Protein AF-A0AA88ZJL5-F1 (afdb_monomer_lite)

Radius of gyration: 40.8 Å; chains: 1; bounding box: 116×112×126 Å

Sequence (1258 aa):
MNTSYPDDKKEQLRFENTYGKYLMSAYNTWHGGVHLEGKNNKIHAIADGKIIAYRLNEEYEELTKTKSRTAEEGDNEAITVKGYKYSNSFILIQHDLELTIEHPKEETEEQTGNGEKKLVTFYSLYNHLKPINDIDNDKLDFPEFLGKKQTTVKLKEGFGKPITRKGLNATTIVGNTKIVIPKGKIVTKYFNEDGKEEKAYNHKKEEFVRIIFLDDDATEYNDLFISTASTDIKDLGSSYQIISQVNEEKWEDKSGLTEDQKKAKPGARVRNATSGGTITAIIPFGETVSIEETIIDWRVIKNYSGYSHKSNFETKNCLDESKFTKNEIVACNIPIKANTHIGYAGLLESDSSVGYNACQLDVFMTEGVEDFIKNKFEVDGSDKPFEAGINDKHFYKLPAGTKLLKSIKTTVDLQQNLPVKILEIRGSFAKIKVVDKIVRTVVVEGNIYTSDNDKGKYKGYNSTRGYHILNFFCVNQKFDGLLVENESVLVCDSKPKTGDLTRELKFVPKEAGKEYWIHASNIIEVVRKEDKELTFKVPASVWKFKDMVHYTSTDKKYKKIKTKISKYAIDIKIGDKTTLKKQISEAFVAIPENENDIDEELCHEVIIDLRKYKNPDIKDYIQVECIHLVGEKPFTQKGWIKKPTDLAKNAFSAYSWDKFGFKTFDAGNEYIYDIKGLHNFIRTDSLFISELWSKLDVTKNKNKDLIDINELRLAYSTLETQEAISKMVCKHTLEWAYTPKQISEEVSKIYDYYISLEDPSVEGELKELKKQKLQGLEEQVEKMMFWEELKTKVYTPPEPEPETKERPEQVALELKALGIIDYPYKLTTANDPILNVAPVDPVENDIHAPTPDPVETVEPIEIVEEQVKAPERLMPDTNHVYHFHPIAFINHMKLIYGSGGGDNNSEEKIRAFLRVIKEFEGIPGENGYTTLFGGKQFSDMSKHPEDPQKWYTKDDGTIKYSSAAGAYQIMKETWWDYNGHVVKDHKKVGRNENRNFVKKYGIKDFSPKSQDEFCIALLLHGRVLKAGQKGLVNDLLNGYVTRAIETYASHTWASFSPGRYDKQGPTKGLTDKNEIREAIHDARMTQLKVYDKFLAEELAGQSDLHLESGFLKKFGIKEPEPQEQIETKKPGLDLNKVIRGLKRRASDSDRKSLIGRCARYVGFALVDGGLPYAGLNAHKYNSYLVKQGFKEISTTDYQIGDIVVVEAFKWGKTSHPYGHIQMYAGDNQWISDFFQTDFWAGGDYRKATPNYKIYRWE

Foldseek 3Di:
DAFDDFFPDDLDFQADDPQQGDQAGPQQFGDQWHWQFDVFTFTFDGFWFWFQKWAAAQAWDFFWDFDDDDPPDDDDDGDTDTGATFFLIKTKTKDKDKFWDDDDDDPDDDDPDPTDIDIAIWMKMKGRFAHDNRCVVVPHFAFPLFFDKWKFFADFPADDDWDKAFFFWKAAPPDGDTDGDHAFDKWFFDADPVRHFDWDADPVRFIWTFTWDQDPVRDIDRRIIGGPDPCQWDDPDRIIGGHGGPDIDTDDDPAPDDPVQSVPGGAWFFFQDPPPGHTDHGDHGGDIWDFPDDDPQWTDTPPDNGTTGVVRMDIGTHGDPVRDDHRDMAGDTGTGGHRRGNGGFHDDDDPVRHPITTIIMFMFDDDPVVCQQQQFDDDPPDPGTHHGCPVQLFKFKDFFQFKFALFAKDFDWAFFQQKWWFADDDFQKTKIAGAQKDKFKAFPPQFWAAAQPADDPAHYADPPQATGTRDCVRVCVRVVVQDDPPPWHWHAPDDDDDPDRITITMTGHPRHGDIFMDGCCQFDPFPDKDKDKDWDWAAADLVVDLFCVCCVPDPNRTDIDIDIDMGTDDDDDHGDIGTGNGIDGMTTLGHGNDSPDGIDTHNGMAMWRNVVFDDPSDVQKTWTWGWDFDFLDIDIDTGIGGPDPCSVPRGDALSNNVVLQADEAEFEAASRFQPPPPLPRPHGPGPLVVVLVVLLRRGVPPVDPDQDPVSNVRSSSTPVSSSNSLRYWYKYFDPLADALVRVLVNVLSSLVSVLVVDDPVCSVVSVVVSVVVSVSSNVVSVSNRCQVVNLPHDDDDPDPDDPPPDDVVVVVVVCVVVVVDDDDDDDPDDDDDDDDDDDDDDDDDDDDDDDDDDDDDDDPPPPPPPPPPDDDSDDDNDSIITIGSSSVVSVSVCSVVNNSVALLLLVLLVLLVLQLLLVQFAPPFDLRLQADDPGDGDDFFQAQPQDWAWDDADPVRDTDTFQFGHSNRDGVQNSQQQCFFDDDPNDGDGGGCVSVVCVLLVLRTSPLQSVSVVVVVCQQVFDDDDPPDPGLSVCSLLQQAQASQARTVLCVGFQTPPHPDQCTHQRPPDDDPLSSLVSRLVRLVVSVVSSVVSSVCVSVVHGSGPHDPPCCVSSVNDHDDRDDQDPQPDPQFRLNQLLSQQSNQAHALDPRQCSPPQLQSSQVSRVSRPDDRDPAQQLVCVVVLVVSPWDWDDDPDADFFKKKGFAWDDADPDGRHRTHMWTDHDPQWITGSHIDPHPASDPRCVVVVTDMIIIDND

Secondary structure (DSSP, 8-state):
--B--SSTT-SS---B-SSEETEEETTSBEE-SEE--STT-EEE-SBSEEEEEEE--SS-EEEEE-PPPPTT--SS----EEEEEE--EEEEEEEEEEEEPPPP--SS--------EEEEEEEEEEEEEPPHHHHHHTTPPPPGGGEEEEEEE------PPPPEEEEEEEEESSS--EEEEETT-EEEEPB-TTSSB-EEE-TT--EEEEEEEE-TT--EEEEEEEE--TTTEEE-SSEEEE----EEEEPP---SS-HHHHHSPPEEEEESSSSSPPEEEEEETT-EE-EEEEETTEEEETTEEEEEEGGGEEEEEEE-TTS--SSSEEEEEEEE-TT-EEEEB-BB-BTTBTT-B--EEEEEESS-HHHHHHT-B--TT-SS-B-TTTT---EEEEPTT-EEBS-EEEEEEE-TT-EEEEEEEETTEEEEEE-S-EEEEEESTTTEE--SS-BTTB---BTTTBPEES-HHHHHHHTTT---TTT---EESSPPPTT-SEEEEEE--TTTT-EEEEEGGGTS--SEEEEEEEEEEEEPPGGGSSSHHHHHH-GGGEEEEEEEEEEEE----TT-EEE-SS-EEEEEEE--SSTT---EE-SS-EEEEGGG---SS-TTEEEEEEEEEETTEEEEEEEEEEPPTTHHHH-B-TT-GGGGT-EEEEEES-SB---TTSTT------HHHHHHHHHH--S--TT-SS--HHHHHHHHTSHHHHHHHTTEEEEEE-TTS--HHHHHHHHHHHHHHHHTTS-TTTHHHHHHHHHHHHHHHHHHHHHH--HHHHHT---PPPPPPP-----HHHHHHHHHHTT---S-----PPP-------------------------------------PPPP------SEEEE--HHHHHHHHHHHH--TTSS--TTHHHHHHHHHHHHHHS-SSGGGTTBBTTS-B----SS-----EEEEE-TTSPEEEE-EETTTTEEHHHHHHHEEEEEETTEEEEEEEEEEHHHHHT--SSSHHHHHHHHHHHHHHS---STT---HHHHHHTT-HHHHHHHTGGGT-SSSSS-SSTT-GGGTT--SHHHHHHHHHHHHHHHHHHHHHHHHHHHTT-----PPTTHHHHHTPPPPPPPPPP---STT--HHHHHHHHHHHPBPS-TTT----HHHHHHHHHHHTTPPP----GGGGHHHHHHHTPEEE--SS--TT-EEEEPPEEETTEEETT-EEEEE-STT-EESSBB-SSSSSSTTHHHH---EEEEE--

Structure (mmCIF, N/CA/C/O backbone):
data_AF-A0AA88ZJL5-F1
#
_entry.id   AF-A0AA88ZJL5-F1
#
loop_
_atom_site.group_PDB
_atom_site.id
_atom_site.type_symbol
_atom_site.label_atom_id
_atom_site.label_alt_id
_atom_site.label_comp_id
_atom_site.label_asym_id
_atom_site.label_entity_id
_atom_site.label_seq_id
_atom_site.pdbx_PDB_ins_code
_atom_site.Cartn_x
_atom_site.Cartn_y
_atom_site.Cartn_z
_atom_site.occupancy
_atom_site.B_iso_or_equiv
_atom_site.auth_seq_id
_atom_site.auth_comp_id
_atom_site.auth_asym_id
_atom_site.auth_atom_id
_atom_site.pdbx_PDB_model_num
ATOM 1 N N . MET A 1 1 ? -10.753 8.984 -4.250 1.00 71.81 1 MET A N 1
ATOM 2 C CA . MET A 1 1 ? -11.169 8.614 -2.883 1.00 71.81 1 MET A CA 1
ATOM 3 C C . MET A 1 1 ? -10.261 7.493 -2.406 1.00 71.81 1 MET A C 1
ATOM 5 O O . MET A 1 1 ? -10.106 6.533 -3.151 1.00 71.81 1 MET A O 1
ATOM 9 N N . ASN A 1 2 ? -9.647 7.602 -1.229 1.00 78.38 2 ASN A N 1
ATOM 10 C CA . ASN A 1 2 ? -8.821 6.529 -0.671 1.00 78.38 2 ASN A CA 1
ATOM 11 C C . ASN A 1 2 ? -9.667 5.506 0.096 1.00 78.38 2 ASN A C 1
ATOM 13 O O . ASN A 1 2 ? -10.714 5.853 0.645 1.00 78.38 2 ASN A O 1
ATOM 17 N N . THR A 1 3 ? -9.189 4.257 0.163 1.00 81.25 3 THR A N 1
ATOM 18 C CA . THR A 1 3 ? -9.795 3.177 0.960 1.00 81.25 3 THR A CA 1
ATOM 19 C C . THR A 1 3 ? -8.745 2.299 1.648 1.00 81.25 3 THR A C 1
ATOM 21 O O . THR A 1 3 ? -7.670 2.029 1.104 1.00 81.25 3 THR A O 1
ATOM 24 N N . SER A 1 4 ? -9.074 1.811 2.842 1.00 84.75 4 SER A N 1
ATOM 25 C CA . SER A 1 4 ? -8.226 1.001 3.721 1.00 84.75 4 SER A CA 1
ATOM 26 C C . SER A 1 4 ? -9.030 -0.123 4.380 1.00 84.75 4 SER A C 1
ATOM 28 O O . SER A 1 4 ? -10.255 -0.163 4.298 1.00 84.75 4 SER A O 1
ATOM 30 N N . TYR A 1 5 ? -8.349 -1.054 5.050 1.00 88.25 5 TYR A N 1
ATOM 31 C CA . TYR A 1 5 ? -9.026 -2.036 5.904 1.00 88.25 5 TYR A CA 1
ATOM 32 C C . TYR A 1 5 ? -9.352 -1.433 7.282 1.00 88.25 5 TYR A C 1
ATOM 34 O O . TYR A 1 5 ? -8.688 -0.481 7.695 1.00 88.25 5 TYR A O 1
ATOM 42 N N . PRO A 1 6 ? -10.355 -1.971 8.000 1.00 89.62 6 PRO A N 1
ATOM 43 C CA . PRO A 1 6 ? -10.837 -1.384 9.252 1.00 89.62 6 PRO A CA 1
ATOM 44 C C . PRO A 1 6 ? -10.031 -1.757 10.506 1.00 89.62 6 PRO A C 1
ATOM 46 O O . PRO A 1 6 ? -10.312 -1.216 11.569 1.00 89.62 6 PRO A O 1
ATOM 49 N N . ASP A 1 7 ? -9.067 -2.681 10.423 1.00 87.12 7 ASP A N 1
ATOM 50 C CA . ASP A 1 7 ? -8.100 -2.958 11.496 1.00 87.12 7 ASP A CA 1
ATOM 51 C C . ASP A 1 7 ? -6.753 -3.439 10.929 1.00 87.12 7 ASP A C 1
ATOM 53 O O . ASP A 1 7 ? -6.634 -3.752 9.742 1.00 87.12 7 ASP A O 1
ATOM 57 N N . ASP A 1 8 ? -5.749 -3.535 11.803 1.00 72.62 8 ASP A N 1
ATOM 58 C CA . ASP A 1 8 ? -4.359 -3.883 11.470 1.00 72.62 8 ASP A CA 1
ATOM 59 C C . ASP A 1 8 ? -4.156 -5.326 10.940 1.00 72.62 8 ASP A C 1
ATOM 61 O O . ASP A 1 8 ? -3.019 -5.718 10.670 1.00 72.62 8 ASP A O 1
ATOM 65 N N . LYS A 1 9 ? -5.205 -6.164 10.857 1.00 61.53 9 LYS A N 1
ATOM 66 C CA . LYS A 1 9 ? -5.052 -7.630 10.755 1.00 61.53 9 LYS A CA 1
ATOM 67 C C . LYS A 1 9 ? -5.540 -8.284 9.465 1.00 61.53 9 LYS A C 1
ATOM 69 O O . LYS A 1 9 ? -5.043 -9.368 9.161 1.00 61.53 9 LYS A O 1
ATOM 74 N N . LYS A 1 10 ? -6.560 -7.756 8.771 1.00 59.31 10 LYS A N 1
ATOM 75 C CA . LYS A 1 10 ? -7.321 -8.582 7.799 1.00 59.31 10 LYS A CA 1
ATOM 76 C C . LYS A 1 10 ? -7.610 -7.889 6.462 1.00 59.31 10 LYS A C 1
ATOM 78 O O . LYS A 1 10 ? -8.525 -7.074 6.370 1.00 59.31 10 LYS A O 1
ATOM 83 N N . GLU A 1 11 ? -6.908 -8.349 5.421 1.00 66.31 11 GLU A N 1
ATOM 84 C CA . GLU A 1 11 ? -7.319 -8.232 4.006 1.00 66.31 11 GLU A CA 1
ATOM 85 C C . GLU A 1 11 ? -8.391 -9.275 3.614 1.00 66.31 11 GLU A C 1
ATOM 87 O O . GLU A 1 11 ? -9.001 -9.210 2.548 1.00 66.31 11 GLU A O 1
ATOM 92 N N . GLN A 1 12 ? -8.592 -10.275 4.477 1.00 76.06 12 GLN A N 1
ATOM 93 C CA . GLN A 1 12 ? -9.475 -11.420 4.262 1.00 76.06 12 GLN A CA 1
ATOM 94 C C . GLN A 1 12 ? -10.919 -11.110 4.682 1.00 76.06 12 GLN A C 1
ATOM 96 O O . GLN A 1 12 ? -11.164 -10.342 5.619 1.00 76.06 12 GLN A O 1
ATOM 101 N N . LEU A 1 13 ? -11.873 -11.748 3.999 1.00 81.62 13 LEU A N 1
ATOM 102 C CA . LEU A 1 13 ? -13.301 -11.699 4.322 1.00 81.62 13 LEU A CA 1
ATOM 103 C C . LEU A 1 13 ? -13.557 -12.234 5.750 1.00 81.62 13 LEU A C 1
ATOM 105 O O . LEU A 1 13 ? -12.817 -13.083 6.248 1.00 81.62 13 LEU A O 1
ATOM 109 N N . ARG A 1 14 ? -14.584 -11.718 6.438 1.00 82.25 14 ARG A N 1
ATOM 110 C CA . ARG A 1 14 ? -14.798 -11.929 7.887 1.00 82.25 14 ARG A CA 1
ATOM 111 C C . ARG A 1 14 ? -16.098 -12.682 8.140 1.00 82.25 14 ARG A C 1
ATOM 113 O O . ARG A 1 14 ? -17.076 -12.118 8.616 1.00 82.25 14 ARG A O 1
ATOM 120 N N . PHE A 1 15 ? -16.090 -13.958 7.777 1.00 82.06 15 PHE A N 1
ATOM 121 C CA . PHE A 1 15 ? -17.303 -14.769 7.705 1.00 82.06 15 PHE A CA 1
ATOM 122 C C . PHE A 1 15 ? -17.760 -15.418 9.006 1.00 82.06 15 PHE A C 1
ATOM 124 O O . PHE A 1 15 ? -18.951 -15.677 9.153 1.00 82.06 15 PHE A O 1
ATOM 131 N N . GLU A 1 16 ? -16.842 -15.667 9.935 1.00 79.25 16 GLU A N 1
ATOM 132 C CA . GLU A 1 16 ? -17.131 -16.267 11.236 1.00 79.25 16 GLU A CA 1
ATOM 133 C C . GLU A 1 16 ? -16.577 -15.364 12.342 1.00 79.25 16 GLU A C 1
ATOM 135 O O . GLU A 1 16 ? -15.477 -14.819 12.217 1.00 79.25 16 GLU A O 1
ATOM 140 N N . ASN A 1 17 ? -17.358 -15.195 13.405 1.00 77.75 17 ASN A N 1
ATOM 141 C CA . ASN A 1 17 ? -16.984 -14.515 14.639 1.00 77.75 17 ASN A CA 1
ATOM 142 C C . ASN A 1 17 ? -17.664 -15.229 15.827 1.00 77.75 17 ASN A C 1
ATOM 144 O O . ASN A 1 17 ? -18.424 -16.180 15.642 1.00 77.75 17 ASN A O 1
ATOM 148 N N . THR A 1 18 ? -17.382 -14.797 17.053 1.00 74.00 18 THR A N 1
ATOM 149 C CA . THR A 1 18 ? -17.882 -15.468 18.271 1.00 74.00 18 THR A CA 1
ATOM 150 C C . THR A 1 18 ? -19.403 -15.339 18.468 1.00 74.00 18 THR A C 1
ATOM 152 O O . THR A 1 18 ? -20.004 -16.204 19.100 1.00 74.00 18 THR A O 1
ATOM 155 N N . TYR A 1 19 ? -20.036 -14.300 17.912 1.00 67.44 19 TYR A N 1
ATOM 156 C CA . TYR A 1 19 ? -21.477 -14.022 18.017 1.00 67.44 19 TYR A CA 1
ATOM 157 C C . TYR A 1 19 ? -22.323 -14.633 16.888 1.00 67.44 19 TYR A C 1
ATOM 159 O O . TYR A 1 19 ? -23.528 -14.845 17.049 1.00 67.44 19 TYR A O 1
ATOM 167 N N . GLY A 1 20 ? -21.723 -14.922 15.735 1.00 72.94 20 GLY A N 1
ATOM 168 C CA . GLY A 1 20 ? -22.455 -15.407 14.573 1.00 72.94 20 GLY A CA 1
ATOM 169 C C . GLY A 1 20 ? -21.615 -15.461 13.305 1.00 72.94 20 GLY A C 1
ATOM 170 O O . GLY A 1 20 ? -20.382 -15.527 13.337 1.00 72.94 20 GLY A O 1
ATOM 171 N N . LYS A 1 21 ? -22.302 -15.452 12.164 1.00 82.56 21 LYS A N 1
ATOM 172 C CA . LYS A 1 21 ? -21.682 -15.476 10.842 1.00 82.56 21 LYS A CA 1
ATOM 173 C C . LYS A 1 21 ? -22.227 -14.346 9.985 1.00 82.56 21 LYS A C 1
ATOM 175 O O . LYS A 1 21 ? -23.323 -13.852 10.223 1.00 82.56 21 LYS A O 1
ATOM 180 N N . TYR A 1 22 ? -21.466 -13.939 8.975 1.00 84.50 22 TYR A N 1
ATOM 181 C CA . TYR A 1 22 ? -21.905 -12.848 8.107 1.00 84.50 22 TYR A CA 1
ATOM 182 C C . TYR A 1 22 ? -23.259 -13.171 7.438 1.00 84.50 22 TYR A C 1
ATOM 184 O O . TYR A 1 22 ? -23.459 -14.286 6.939 1.00 84.50 22 TYR A O 1
ATOM 192 N N . LEU A 1 23 ? -24.158 -12.180 7.465 1.00 79.88 23 LEU A N 1
ATOM 193 C CA . LEU A 1 23 ? -25.595 -12.195 7.151 1.00 79.88 23 LEU A CA 1
ATOM 194 C C . LEU A 1 23 ? -26.528 -12.960 8.100 1.00 79.88 23 LEU A C 1
ATOM 196 O O . LEU A 1 23 ? -27.736 -12.752 7.990 1.00 79.88 23 LEU A O 1
ATOM 200 N N . MET A 1 24 ? -26.041 -13.790 9.030 1.00 78.56 24 MET A N 1
ATOM 201 C CA . MET A 1 24 ? -26.931 -14.546 9.921 1.00 78.56 24 MET A CA 1
ATOM 202 C C . MET A 1 24 ? -26.309 -14.861 11.290 1.00 78.56 24 MET A C 1
ATOM 204 O O . MET A 1 24 ? -25.298 -15.566 11.402 1.00 78.56 24 MET A O 1
ATOM 208 N N . SER A 1 25 ? -26.949 -14.375 12.356 1.00 75.06 25 SER A N 1
ATOM 209 C CA . SER A 1 25 ? -26.523 -14.639 13.735 1.00 75.06 25 SER A CA 1
ATOM 210 C C . SER A 1 25 ? -26.777 -16.090 14.165 1.00 75.06 25 SER A C 1
ATOM 212 O O . SER A 1 25 ? -27.473 -16.855 13.492 1.00 75.06 25 SER A O 1
ATOM 214 N N . ALA A 1 26 ? -26.278 -16.465 15.348 1.00 67.81 26 ALA A N 1
ATOM 215 C CA . ALA A 1 26 ? -26.587 -17.752 15.977 1.00 67.81 26 ALA A CA 1
ATOM 216 C C . ALA A 1 26 ? -28.095 -17.986 16.254 1.00 67.81 26 ALA A C 1
ATOM 218 O O . ALA A 1 26 ? -28.486 -19.116 16.545 1.00 67.81 26 ALA A O 1
ATOM 219 N N . TYR A 1 27 ? -28.933 -16.948 16.147 1.00 70.06 27 TYR A N 1
ATOM 220 C CA . TYR A 1 27 ? -30.380 -16.991 16.393 1.00 70.06 27 TYR A CA 1
ATOM 221 C C . TYR A 1 27 ? -31.226 -16.915 15.107 1.00 70.06 27 TYR A C 1
ATOM 223 O O . TYR A 1 27 ? -32.450 -16.858 15.187 1.00 70.06 27 TYR A O 1
ATOM 231 N N . ASN A 1 28 ? -30.594 -16.944 13.926 1.00 77.31 28 ASN A N 1
ATOM 232 C CA . ASN A 1 28 ? -31.213 -16.664 12.618 1.00 77.31 28 ASN A CA 1
ATOM 233 C C . ASN A 1 28 ? -31.772 -15.234 12.485 1.00 77.31 28 ASN A C 1
ATOM 235 O O . ASN A 1 28 ? -32.626 -14.977 11.634 1.00 77.31 28 ASN A O 1
ATOM 239 N N . THR A 1 29 ? -31.270 -14.299 13.300 1.00 79.44 29 THR A N 1
ATOM 240 C CA . THR A 1 29 ? -31.473 -12.871 13.031 1.00 79.44 29 THR A CA 1
ATOM 241 C C . THR A 1 29 ? -30.589 -12.441 11.872 1.00 79.44 29 THR A C 1
ATOM 243 O O . THR A 1 29 ? -29.543 -13.051 11.607 1.00 79.44 29 THR A O 1
ATOM 246 N N . TRP A 1 30 ? -30.965 -11.340 11.229 1.00 78.12 30 TRP A N 1
ATOM 247 C CA . TRP A 1 30 ? -30.055 -10.610 10.354 1.00 78.12 30 TRP A CA 1
ATOM 248 C C . TRP A 1 30 ? -28.748 -10.228 11.082 1.00 78.12 30 TRP A C 1
ATOM 250 O O . TRP A 1 30 ? -28.758 -9.979 12.289 1.00 78.12 30 TRP A O 1
ATOM 260 N N . HIS A 1 31 ? -27.627 -10.182 10.350 1.00 79.19 31 HIS A N 1
ATOM 261 C CA . HIS A 1 31 ? -26.345 -9.643 10.834 1.00 79.19 31 HIS A CA 1
ATOM 262 C C . HIS A 1 31 ? -25.509 -9.076 9.674 1.00 79.19 31 HIS A C 1
ATOM 264 O O . HIS A 1 31 ? -24.801 -9.817 8.992 1.00 79.19 31 HIS A O 1
ATOM 270 N N . GLY A 1 32 ? -25.623 -7.779 9.374 1.00 72.38 32 GLY A N 1
ATOM 271 C CA . GLY A 1 32 ? -24.980 -7.195 8.181 1.00 72.38 32 GLY A CA 1
ATOM 272 C C . GLY A 1 32 ? -23.632 -6.536 8.388 1.00 72.38 32 GLY A C 1
ATOM 273 O O . GLY A 1 32 ? -23.010 -6.138 7.400 1.00 72.38 32 GLY A O 1
ATOM 274 N N . GLY A 1 33 ? -23.176 -6.421 9.629 1.00 84.50 33 GLY A N 1
ATOM 275 C CA . GLY A 1 33 ? -21.828 -5.976 9.921 1.00 84.50 33 GLY A CA 1
ATOM 276 C C . GLY A 1 33 ? -20.809 -7.109 9.876 1.00 84.50 33 GLY A C 1
ATOM 277 O O . GLY A 1 33 ? -21.129 -8.285 9.710 1.00 84.50 33 GLY A O 1
ATOM 278 N N . VAL A 1 34 ? -19.542 -6.766 10.095 1.00 90.38 34 VAL A N 1
ATOM 279 C CA . VAL A 1 34 ? -18.513 -7.745 10.474 1.00 90.38 34 VAL A CA 1
ATOM 280 C C . VAL A 1 34 ? -17.872 -7.346 11.793 1.00 90.38 34 VAL A C 1
ATOM 282 O O . VAL A 1 34 ? -17.509 -6.188 12.001 1.00 90.38 34 VAL A O 1
ATOM 285 N N . HIS A 1 35 ? -17.704 -8.315 12.693 1.00 90.50 35 HIS A N 1
ATOM 286 C CA . HIS A 1 35 ? -17.094 -8.069 13.998 1.00 90.50 35 HIS A CA 1
ATOM 287 C C . HIS A 1 35 ? -15.567 -7.934 13.891 1.00 90.50 35 HIS A C 1
ATOM 289 O O . HIS A 1 35 ? -14.837 -8.788 13.370 1.00 90.50 35 HIS A O 1
ATOM 295 N N . LEU A 1 36 ? -15.066 -6.804 14.383 1.00 91.69 36 LEU A N 1
ATOM 296 C CA . LEU A 1 36 ? -13.661 -6.407 14.386 1.00 91.69 36 LEU A CA 1
ATOM 297 C C . LEU A 1 36 ? -12.983 -6.871 15.689 1.00 91.69 36 LEU A C 1
ATOM 299 O O . LEU A 1 36 ? -12.531 -6.071 16.505 1.00 91.69 36 LEU A O 1
ATOM 303 N N . GLU A 1 37 ? -12.974 -8.191 15.887 1.00 89.56 37 GLU A N 1
ATOM 304 C CA . GLU A 1 37 ? -12.615 -8.859 17.146 1.00 89.56 37 GLU A CA 1
ATOM 305 C C . GLU A 1 37 ? -11.200 -8.583 17.696 1.00 89.56 37 GLU A C 1
ATOM 307 O O . GLU A 1 37 ? -10.189 -8.620 16.980 1.00 89.56 37 GLU A O 1
ATOM 312 N N . GLY A 1 38 ? -11.134 -8.473 19.026 1.00 88.75 38 GLY A N 1
ATOM 313 C CA . GLY A 1 38 ? -9.928 -8.587 19.845 1.00 88.75 38 GLY A CA 1
ATOM 314 C C . GLY A 1 38 ? -9.774 -7.446 20.851 1.00 88.75 38 GLY A C 1
ATOM 315 O O . GLY A 1 38 ? -9.924 -6.278 20.494 1.00 88.75 38 GLY A O 1
ATOM 316 N N . LYS A 1 39 ? -9.401 -7.758 22.103 1.00 88.94 39 LYS A N 1
ATOM 317 C CA . LYS A 1 39 ? -9.122 -6.719 23.108 1.00 88.94 39 LYS A CA 1
ATOM 318 C C . LYS A 1 39 ? -8.045 -5.759 22.588 1.00 88.94 39 LYS A C 1
ATOM 320 O O . LYS A 1 39 ? -6.968 -6.191 22.179 1.00 88.94 39 LYS A O 1
ATOM 325 N N . ASN A 1 40 ? -8.346 -4.462 22.631 1.00 90.38 40 ASN A N 1
ATOM 326 C CA . ASN A 1 40 ? -7.472 -3.362 22.201 1.00 90.38 40 ASN A CA 1
ATOM 327 C C . ASN A 1 40 ? -7.034 -3.444 20.721 1.00 90.38 40 ASN A C 1
ATOM 329 O O . ASN A 1 40 ? -6.025 -2.855 20.336 1.00 90.38 40 ASN A O 1
ATOM 333 N N . ASN A 1 41 ? -7.812 -4.136 19.880 1.00 90.19 41 ASN A N 1
ATOM 334 C CA . ASN A 1 41 ? -7.711 -4.069 18.422 1.00 90.19 41 ASN A CA 1
ATOM 335 C C . ASN A 1 41 ? -8.050 -2.639 17.962 1.00 90.19 41 ASN A C 1
ATOM 337 O O . ASN A 1 41 ? -9.113 -2.130 18.327 1.00 90.19 41 ASN A O 1
ATOM 341 N N . LYS A 1 42 ? -7.155 -1.990 17.205 1.00 93.19 42 LYS A N 1
ATOM 342 C CA . LYS A 1 42 ? -7.389 -0.647 16.652 1.00 93.19 42 LYS A CA 1
ATOM 343 C C . LYS A 1 42 ? -8.393 -0.707 15.511 1.00 93.19 42 LYS A C 1
ATOM 345 O O . LYS A 1 42 ? -8.289 -1.573 14.647 1.00 93.19 42 LYS A O 1
ATOM 350 N N . ILE A 1 43 ? -9.333 0.230 15.528 1.00 95.56 43 ILE A N 1
ATOM 351 C CA . ILE A 1 43 ? -10.382 0.401 14.529 1.00 95.56 43 ILE A CA 1
ATOM 352 C C . ILE A 1 43 ? -10.076 1.661 13.719 1.00 95.56 43 ILE A C 1
ATOM 354 O O . ILE A 1 43 ? -9.810 2.724 14.291 1.00 95.56 43 ILE A O 1
ATOM 358 N N . HIS A 1 44 ? -10.125 1.540 12.394 1.00 93.75 44 HIS A N 1
ATOM 359 C CA . HIS A 1 44 ? -9.781 2.602 11.449 1.00 93.75 44 HIS A CA 1
ATOM 360 C C . HIS A 1 44 ? -10.943 2.927 10.509 1.00 93.75 44 HIS A C 1
ATOM 362 O O . HIS A 1 44 ? -11.693 2.035 10.111 1.00 93.75 44 HIS A O 1
ATOM 368 N N . ALA A 1 45 ? -11.043 4.191 10.093 1.00 94.62 45 ALA A N 1
ATOM 369 C CA . ALA A 1 45 ? -11.964 4.609 9.041 1.00 94.62 45 ALA A CA 1
ATOM 370 C C . ALA A 1 45 ? -11.608 3.928 7.702 1.00 94.62 45 ALA A C 1
ATOM 372 O O . ALA A 1 45 ? -10.475 4.040 7.234 1.00 94.62 45 ALA A O 1
ATOM 373 N N . ILE A 1 46 ? -12.567 3.238 7.075 1.00 93.38 46 ILE A N 1
ATOM 374 C CA . ILE A 1 46 ? -12.351 2.443 5.847 1.00 93.38 46 ILE A CA 1
ATOM 375 C C . ILE A 1 46 ? -12.119 3.264 4.576 1.00 93.38 46 ILE A C 1
ATOM 377 O O . ILE A 1 46 ? -11.651 2.721 3.577 1.00 93.38 46 ILE A O 1
ATOM 381 N N . ALA A 1 47 ? -12.483 4.544 4.577 1.00 90.62 47 ALA A N 1
ATOM 382 C CA . ALA A 1 47 ? -12.381 5.422 3.421 1.00 90.62 47 ALA A CA 1
ATOM 383 C C . ALA A 1 47 ? -12.343 6.896 3.851 1.00 90.62 47 ALA A C 1
ATOM 385 O O . ALA A 1 47 ? -12.665 7.222 4.996 1.00 90.62 47 ALA A O 1
ATOM 386 N N . ASP A 1 48 ? -11.972 7.787 2.931 1.00 88.88 48 ASP A N 1
ATOM 387 C CA . ASP A 1 48 ? -12.102 9.236 3.144 1.00 88.88 48 ASP A CA 1
ATOM 388 C C . ASP A 1 48 ? -13.576 9.634 3.336 1.00 88.88 48 ASP A C 1
ATOM 390 O O . ASP A 1 48 ? -14.465 9.067 2.700 1.00 88.88 48 ASP A O 1
ATOM 394 N N . GLY A 1 49 ? -13.861 10.615 4.189 1.00 92.50 49 GLY A N 1
ATOM 395 C CA . GLY A 1 49 ? -15.234 11.057 4.432 1.00 92.50 49 GLY A CA 1
ATOM 396 C C . GLY A 1 49 ? -15.343 12.113 5.524 1.00 92.50 49 GLY A C 1
ATOM 397 O O . GLY A 1 49 ? -14.401 12.864 5.787 1.00 92.50 49 GLY A O 1
ATOM 398 N N . LYS A 1 50 ? -16.496 12.144 6.191 1.00 93.19 50 LYS A N 1
ATOM 399 C CA . LYS A 1 50 ? -16.766 13.010 7.344 1.00 93.19 50 LYS A CA 1
ATOM 400 C C . LYS A 1 50 ? -17.593 12.265 8.394 1.00 93.19 50 LYS A C 1
ATOM 402 O O . LYS A 1 50 ? -18.593 11.632 8.061 1.00 93.19 50 LYS A O 1
ATOM 407 N N . ILE A 1 51 ? -17.173 12.310 9.658 1.00 95.94 51 ILE A N 1
ATOM 408 C CA . ILE A 1 51 ? -17.984 11.833 10.782 1.00 95.94 51 ILE A CA 1
ATOM 409 C C . ILE A 1 51 ? -19.180 12.779 10.882 1.00 95.94 51 ILE A C 1
ATOM 411 O O . ILE A 1 51 ? -18.998 13.977 11.112 1.00 95.94 51 ILE A O 1
ATOM 415 N N . ILE A 1 52 ? -20.381 12.241 10.671 1.00 95.81 52 ILE A N 1
ATOM 416 C CA . ILE A 1 52 ? -21.633 13.007 10.705 1.00 95.81 52 ILE A CA 1
ATOM 417 C C . ILE A 1 52 ? -22.366 12.872 12.037 1.00 95.81 52 ILE A C 1
ATOM 419 O O . ILE A 1 52 ? -23.161 13.749 12.385 1.00 95.81 52 ILE A O 1
ATOM 423 N N . ALA A 1 53 ? -22.098 11.804 12.790 1.00 96.06 53 ALA A N 1
ATOM 424 C CA . ALA A 1 53 ? -22.571 11.647 14.155 1.00 96.06 53 ALA A CA 1
ATOM 425 C C . ALA A 1 53 ? -21.697 10.680 14.963 1.00 96.06 53 ALA A C 1
ATOM 427 O O . ALA A 1 53 ? -21.018 9.816 14.403 1.00 96.06 53 ALA A O 1
ATOM 428 N N . TYR A 1 54 ? -21.753 10.799 16.286 1.00 96.50 54 TYR A N 1
ATOM 429 C CA . TYR A 1 54 ? -21.163 9.839 17.218 1.00 96.50 54 TYR A CA 1
ATOM 430 C C . TYR A 1 54 ? -21.956 9.773 18.527 1.00 96.50 54 TYR A C 1
ATOM 432 O O . TYR A 1 54 ? -22.705 10.690 18.860 1.00 96.50 54 TYR A O 1
ATOM 440 N N . ARG A 1 55 ? -21.713 8.715 19.302 1.00 96.44 55 ARG A N 1
ATOM 441 C CA . ARG A 1 55 ? -21.947 8.660 20.751 1.00 96.44 55 ARG A CA 1
ATOM 442 C C . ARG A 1 55 ? -20.716 8.049 21.401 1.00 96.44 55 ARG A C 1
ATOM 444 O O . ARG A 1 55 ? -20.227 7.023 20.933 1.00 96.44 55 ARG A O 1
ATOM 451 N N . LEU A 1 56 ? -20.197 8.677 22.450 1.00 95.50 56 LEU A N 1
ATOM 452 C CA . LEU A 1 56 ? -18.969 8.246 23.122 1.00 95.50 56 LEU A CA 1
ATOM 453 C C . LEU A 1 56 ? -19.208 8.192 24.631 1.00 95.50 56 LEU A C 1
ATOM 455 O O . LEU A 1 56 ? -19.130 9.209 25.320 1.00 95.50 56 LEU A O 1
ATOM 459 N N . ASN A 1 57 ? -19.529 6.999 25.128 1.00 95.25 57 ASN A N 1
ATOM 460 C CA . ASN A 1 57 ? -19.771 6.761 26.546 1.00 95.25 57 ASN A CA 1
ATOM 461 C C . ASN A 1 57 ? -18.452 6.732 27.332 1.00 95.25 57 ASN A C 1
ATOM 463 O O . ASN A 1 57 ? -17.413 6.276 26.841 1.00 95.25 57 ASN A O 1
ATOM 467 N N . GLU A 1 58 ? -18.504 7.181 28.583 1.00 95.06 58 GLU A N 1
ATOM 468 C CA . GLU A 1 58 ? -17.394 7.070 29.531 1.00 95.06 58 GLU A CA 1
ATOM 469 C C . GLU A 1 58 ? -17.210 5.636 30.035 1.00 95.06 58 GLU A C 1
ATOM 471 O O . GLU A 1 58 ? -16.075 5.162 30.107 1.00 95.06 58 GLU A O 1
ATOM 476 N N . GLU A 1 59 ? -18.312 4.928 30.293 1.00 94.81 59 GLU A N 1
ATOM 477 C CA . GLU A 1 59 ? -18.341 3.560 30.828 1.00 94.81 59 GLU A CA 1
ATOM 478 C C . GLU A 1 59 ? -19.161 2.597 29.948 1.00 94.81 59 GLU A C 1
ATOM 480 O O . GLU A 1 59 ? -19.807 2.996 28.976 1.00 94.81 59 GLU A O 1
ATOM 485 N N . TYR A 1 60 ? -19.121 1.303 30.281 1.00 92.94 60 TYR A N 1
ATOM 486 C CA . TYR A 1 60 ? -19.998 0.287 29.692 1.00 92.94 60 TYR A CA 1
ATOM 487 C C . TYR A 1 60 ? -21.378 0.273 30.351 1.00 92.94 60 TYR A C 1
ATOM 489 O O . TYR A 1 60 ? -21.481 0.318 31.579 1.00 92.94 60 TYR A O 1
ATOM 497 N N . GLU A 1 61 ? -22.409 0.049 29.541 1.00 88.69 61 GLU A N 1
ATOM 498 C CA . GLU A 1 61 ? -23.741 -0.328 30.012 1.00 88.69 61 GLU A CA 1
ATOM 499 C C . GLU A 1 61 ? -23.690 -1.690 30.725 1.00 88.69 61 GLU A C 1
ATOM 501 O O . GLU A 1 61 ? -22.915 -2.568 30.338 1.00 88.69 61 GLU A O 1
ATOM 506 N N . GLU A 1 62 ? -24.527 -1.896 31.746 1.00 85.38 62 GLU A N 1
ATOM 507 C CA . GLU A 1 62 ? -24.652 -3.174 32.466 1.00 85.38 62 GLU A CA 1
ATOM 508 C C . GLU A 1 62 ? -26.118 -3.655 32.469 1.00 85.38 62 GLU A C 1
ATOM 510 O O . GLU A 1 62 ? -27.042 -2.886 32.754 1.00 85.38 62 GLU A O 1
ATOM 515 N N . LEU A 1 63 ? -26.338 -4.931 32.124 1.00 72.62 63 LEU A N 1
ATOM 516 C CA . LEU A 1 63 ? -27.664 -5.569 32.084 1.00 72.62 63 LEU A CA 1
ATOM 517 C C . LEU A 1 63 ? -27.895 -6.425 33.335 1.00 72.62 63 LEU A C 1
ATOM 519 O O . LEU A 1 63 ? -27.227 -7.441 33.524 1.00 72.62 63 LEU A O 1
ATOM 523 N N . THR A 1 64 ? -28.846 -6.034 34.183 1.00 66.75 64 THR A N 1
ATOM 524 C CA . THR A 1 64 ? -29.167 -6.720 35.445 1.00 66.75 64 THR A CA 1
ATOM 525 C C . THR A 1 64 ? -29.623 -8.164 35.238 1.00 66.75 64 THR A C 1
ATOM 527 O O . THR A 1 64 ? -30.542 -8.434 34.469 1.00 66.75 64 THR A O 1
ATOM 530 N N . LYS A 1 65 ? -29.017 -9.106 35.975 1.00 61.00 65 LYS A N 1
ATOM 531 C CA . LYS A 1 65 ? -29.329 -10.536 35.864 1.00 61.00 65 LYS A CA 1
ATOM 532 C C . LYS A 1 65 ? -30.310 -11.001 36.941 1.00 61.00 65 LYS A C 1
ATOM 534 O O . LYS A 1 65 ? -29.917 -11.295 38.072 1.00 61.00 65 LYS A O 1
ATOM 539 N N . THR A 1 66 ? -31.576 -11.160 36.564 1.00 51.31 66 THR A N 1
ATOM 540 C CA . THR A 1 66 ? -32.596 -11.818 37.394 1.00 51.31 66 THR A CA 1
ATOM 541 C C . THR A 1 66 ? -32.327 -13.327 37.452 1.00 51.31 66 THR A C 1
ATOM 543 O O . THR A 1 66 ? -32.415 -14.023 36.439 1.00 51.31 66 THR A O 1
ATOM 546 N N . LYS A 1 67 ? -31.975 -13.858 38.631 1.00 46.41 67 LYS A N 1
ATOM 547 C CA . LYS A 1 67 ? -31.806 -15.305 38.857 1.00 46.41 67 LYS A CA 1
ATOM 548 C C . LYS A 1 67 ? -33.168 -15.914 39.212 1.00 46.41 67 LYS A C 1
ATOM 550 O O . LYS A 1 67 ? -33.726 -15.573 40.252 1.00 46.41 67 LYS A O 1
ATOM 555 N N . SER A 1 68 ? -33.684 -16.832 38.391 1.00 41.19 68 SER A N 1
ATOM 556 C CA . SER A 1 68 ? -34.852 -17.635 38.786 1.00 41.19 68 SER A CA 1
ATOM 557 C C . SER A 1 68 ? -34.503 -18.553 39.967 1.00 41.19 68 SER A C 1
ATOM 559 O O . SER A 1 68 ? -33.375 -19.047 40.070 1.00 41.19 68 SER A O 1
ATOM 561 N N . ARG A 1 69 ? -35.463 -18.768 40.870 1.00 43.09 69 ARG A N 1
ATOM 562 C CA . ARG A 1 69 ? -35.314 -19.636 42.045 1.00 43.09 69 ARG A CA 1
ATOM 563 C C . ARG A 1 69 ? -35.473 -21.103 41.648 1.00 43.09 69 ARG A C 1
ATOM 565 O O . ARG A 1 69 ? -36.520 -21.494 41.147 1.00 43.09 69 ARG A O 1
ATOM 572 N N . THR A 1 70 ? -34.489 -21.932 41.982 1.00 40.31 70 THR A N 1
ATOM 573 C CA . THR A 1 70 ? -34.716 -23.366 42.218 1.00 40.31 70 THR A CA 1
ATOM 574 C C . THR A 1 70 ? -35.338 -23.550 43.606 1.00 40.31 70 THR A C 1
ATOM 576 O O . THR A 1 70 ? -34.991 -22.823 44.538 1.00 40.31 70 THR A O 1
ATOM 579 N N . ALA A 1 71 ? -36.260 -24.502 43.755 1.00 41.16 71 ALA A N 1
ATOM 580 C CA . ALA A 1 71 ? -37.237 -24.553 44.854 1.00 41.16 71 ALA A CA 1
ATOM 581 C C . ALA A 1 71 ? -36.704 -24.911 46.268 1.00 41.16 71 ALA A C 1
ATOM 583 O O . ALA A 1 71 ? -37.502 -25.204 47.155 1.00 41.16 71 ALA A O 1
ATOM 584 N N . GLU A 1 72 ? -35.387 -24.886 46.503 1.00 40.94 72 GLU A N 1
ATOM 585 C CA . GLU A 1 72 ? -34.755 -25.355 47.753 1.00 40.94 72 GLU A CA 1
ATOM 586 C C . GLU A 1 72 ? -34.112 -24.240 48.613 1.00 40.94 72 GLU A C 1
ATOM 588 O O . GLU A 1 72 ? -33.761 -24.489 49.765 1.00 40.94 72 GLU A O 1
ATOM 593 N N . GLU A 1 73 ? -33.976 -23.001 48.111 1.00 39.56 73 GLU A N 1
ATOM 594 C CA . GLU A 1 73 ? -33.306 -21.893 48.829 1.00 39.56 73 GLU A CA 1
ATOM 595 C C . GLU A 1 73 ? -34.313 -20.879 49.422 1.00 39.56 73 GLU A C 1
ATOM 597 O O . GLU A 1 73 ? -34.944 -20.100 48.696 1.00 39.56 73 GLU A O 1
ATOM 602 N N . GLY A 1 74 ? -34.460 -20.888 50.754 1.00 45.50 74 GLY A N 1
ATOM 603 C CA . GLY A 1 74 ? -35.440 -20.095 51.519 1.00 45.50 74 GLY A CA 1
ATOM 604 C C . GLY A 1 74 ? -35.073 -18.630 51.822 1.00 45.50 74 GLY A C 1
ATOM 605 O O . GLY A 1 74 ? -34.007 -18.150 51.453 1.00 45.50 74 GLY A O 1
ATOM 606 N N . ASP A 1 75 ? -36.002 -17.948 52.505 1.00 43.41 75 ASP A N 1
ATOM 607 C CA . ASP A 1 75 ? -35.988 -16.549 52.982 1.00 43.41 75 ASP A CA 1
ATOM 608 C C . ASP A 1 75 ? -35.823 -15.412 51.949 1.00 43.41 75 ASP A C 1
ATOM 610 O O . ASP A 1 75 ? -35.532 -15.606 50.770 1.00 43.41 75 ASP A O 1
ATOM 614 N N . ASN A 1 76 ? -36.211 -14.199 52.355 1.00 48.69 76 ASN A N 1
ATOM 615 C CA . ASN A 1 76 ? -36.725 -13.178 51.438 1.00 48.69 76 ASN A CA 1
ATOM 616 C C . ASN A 1 76 ? -35.748 -12.031 51.158 1.00 48.69 76 ASN A C 1
ATOM 618 O O . ASN A 1 76 ? -35.820 -11.002 51.819 1.00 48.69 76 ASN A O 1
ATOM 622 N N . GLU A 1 77 ? -34.945 -12.154 50.100 1.00 45.75 77 GLU A N 1
ATOM 623 C CA . GLU A 1 77 ? -34.469 -11.001 49.321 1.00 45.75 77 GLU A CA 1
ATOM 624 C C . GLU A 1 77 ? -34.050 -11.437 47.906 1.00 45.75 77 GLU A C 1
ATOM 626 O O . GLU A 1 77 ? -33.582 -12.558 47.695 1.00 45.75 77 GLU A O 1
ATOM 631 N N . ALA A 1 78 ? -34.260 -10.577 46.905 1.00 40.72 78 ALA A N 1
ATOM 632 C CA . ALA A 1 78 ? -33.903 -10.876 45.520 1.00 40.72 78 ALA A CA 1
ATOM 633 C C . ALA A 1 78 ? -32.415 -10.574 45.286 1.00 40.72 78 ALA A C 1
ATOM 635 O O . ALA A 1 78 ? -32.015 -9.415 45.193 1.00 40.72 78 ALA A O 1
ATOM 636 N N . ILE A 1 79 ? -31.585 -11.618 45.194 1.00 44.22 79 ILE A N 1
ATOM 637 C CA . ILE A 1 79 ? -30.136 -11.465 45.000 1.00 44.22 79 ILE A CA 1
ATOM 638 C C . ILE A 1 79 ? -29.844 -11.034 43.556 1.00 44.22 79 ILE A C 1
ATOM 640 O O . ILE A 1 79 ? -29.692 -11.868 42.660 1.00 44.22 79 ILE A O 1
ATOM 644 N N . THR A 1 80 ? -29.732 -9.724 43.337 1.00 43.78 80 THR A N 1
ATOM 645 C CA . THR A 1 80 ? -29.249 -9.142 42.079 1.00 43.78 80 THR A CA 1
ATOM 646 C C . THR A 1 80 ? -27.789 -9.532 41.858 1.00 43.78 80 THR A C 1
ATOM 648 O O . THR A 1 80 ? -26.886 -9.044 42.540 1.00 43.78 80 THR A O 1
ATOM 651 N N . VAL A 1 81 ? -27.541 -10.416 40.892 1.00 55.25 81 VAL A N 1
ATOM 652 C CA . VAL A 1 81 ? -26.183 -10.765 40.457 1.00 55.25 81 VAL A CA 1
ATOM 653 C C . VAL A 1 81 ? -25.706 -9.722 39.442 1.00 55.25 81 VAL A C 1
ATOM 655 O O . VAL A 1 81 ? -26.503 -9.238 38.635 1.00 55.25 81 VAL A O 1
ATOM 658 N N . LYS A 1 82 ? -24.411 -9.374 39.487 1.00 53.81 82 LYS A N 1
ATOM 659 C CA . LYS A 1 82 ? -23.784 -8.446 38.530 1.00 53.81 82 LYS A CA 1
ATOM 660 C C . LYS A 1 82 ? -24.066 -8.842 37.081 1.00 53.81 82 LYS A C 1
ATOM 662 O O . LYS A 1 82 ? -24.136 -10.029 36.757 1.00 53.81 82 LYS A O 1
ATOM 667 N N . GLY A 1 83 ? -24.234 -7.822 36.250 1.00 67.31 83 GLY A N 1
ATOM 668 C CA . GLY A 1 83 ? -24.666 -7.964 34.872 1.00 67.31 83 GLY A CA 1
ATOM 669 C C . GLY A 1 83 ? -23.552 -8.277 33.883 1.00 67.31 83 GLY A C 1
ATOM 670 O O . GLY A 1 83 ? -22.372 -8.338 34.230 1.00 67.31 83 GLY A O 1
ATOM 671 N N . TYR A 1 84 ? -23.959 -8.426 32.625 1.00 79.00 84 TYR A N 1
ATOM 672 C CA . TYR A 1 84 ? -23.062 -8.450 31.469 1.00 79.00 84 TYR A CA 1
ATOM 673 C C . TYR A 1 84 ? -22.855 -7.028 30.949 1.00 79.00 84 TYR A C 1
ATOM 675 O O . TYR A 1 84 ? -23.798 -6.228 30.964 1.00 79.00 84 TYR A O 1
ATOM 683 N N . LYS A 1 85 ? -21.631 -6.712 30.508 1.00 88.12 85 LYS A N 1
ATOM 684 C CA . LYS A 1 85 ? -21.256 -5.378 30.030 1.00 88.12 85 LYS A CA 1
ATOM 685 C C . LYS A 1 85 ? -21.174 -5.285 28.513 1.00 88.12 85 LYS A C 1
ATOM 687 O O . LYS A 1 85 ? -20.566 -6.125 27.854 1.00 88.12 85 LYS A O 1
ATOM 692 N N . TYR A 1 86 ? -21.713 -4.208 27.956 1.00 88.88 86 TYR A N 1
ATOM 693 C CA . TYR A 1 86 ? -21.574 -3.891 26.536 1.00 88.88 86 TYR A CA 1
ATOM 694 C C . TYR A 1 86 ? -21.319 -2.398 26.332 1.00 88.88 86 TYR A C 1
ATOM 696 O O . TYR A 1 86 ? -21.670 -1.566 27.169 1.00 88.88 86 TYR A O 1
ATOM 704 N N . SER A 1 87 ? -20.661 -2.044 25.230 1.00 92.81 87 SER A N 1
ATOM 705 C CA . SER A 1 87 ? -20.518 -0.641 24.844 1.00 92.81 87 SER A CA 1
ATOM 706 C C . SER A 1 87 ? -21.672 -0.194 23.962 1.00 92.81 87 SER A C 1
ATOM 708 O O . SER A 1 87 ? -22.055 -0.904 23.034 1.00 92.81 87 SER A O 1
ATOM 710 N N . ASN A 1 88 ? -22.153 1.022 24.207 1.00 92.06 88 ASN A N 1
ATOM 711 C CA . ASN A 1 88 ? -23.148 1.700 23.382 1.00 92.06 88 ASN A CA 1
ATOM 712 C C . ASN A 1 88 ? -22.535 2.830 22.522 1.00 92.06 88 ASN A C 1
ATOM 714 O O . ASN A 1 88 ? -23.259 3.581 21.862 1.00 92.06 88 ASN A O 1
ATOM 718 N N . SER A 1 89 ? -21.203 2.980 22.552 1.00 95.81 89 SER A N 1
ATOM 719 C CA . SER A 1 89 ? -20.472 4.006 21.801 1.00 95.81 89 SER A CA 1
ATOM 720 C C . SER A 1 89 ? -20.381 3.658 20.315 1.00 95.81 89 SER A C 1
ATOM 722 O O . SER A 1 89 ? -19.951 2.554 19.963 1.00 95.81 89 SER A O 1
ATOM 724 N N . PHE A 1 90 ? -20.693 4.624 19.449 1.00 96.75 90 PHE A N 1
ATOM 725 C CA . PHE A 1 90 ? -20.622 4.470 17.998 1.00 96.75 90 PHE A CA 1
ATOM 726 C C . PHE A 1 90 ? -20.071 5.705 17.274 1.00 96.75 90 PHE A C 1
ATOM 728 O O . PHE A 1 90 ? -20.101 6.822 17.791 1.00 96.75 90 PHE A O 1
ATOM 735 N N . ILE A 1 91 ? -19.614 5.502 16.037 1.00 97.88 91 ILE A N 1
ATOM 736 C CA . ILE A 1 91 ? -19.236 6.554 15.079 1.00 97.88 91 ILE A CA 1
ATOM 737 C C . ILE A 1 91 ? -19.923 6.262 13.739 1.00 97.88 91 ILE A C 1
ATOM 739 O O . ILE A 1 91 ? -19.792 5.154 13.221 1.00 97.88 91 ILE A O 1
ATOM 743 N N . LEU A 1 92 ? -20.619 7.251 13.170 1.00 97.69 92 LEU A N 1
ATOM 744 C CA . LEU A 1 92 ? -21.240 7.196 11.842 1.00 97.69 92 LEU A CA 1
ATOM 745 C C . LEU A 1 92 ? -20.515 8.151 10.882 1.00 97.69 92 LEU A C 1
ATOM 747 O O . LEU A 1 92 ? -20.432 9.358 11.128 1.00 97.69 92 LEU A O 1
ATOM 751 N N . ILE A 1 93 ? -20.016 7.611 9.771 1.00 97.75 93 ILE A N 1
ATOM 752 C CA . ILE A 1 93 ? -19.228 8.328 8.765 1.00 97.75 93 ILE A CA 1
ATOM 753 C C . ILE A 1 93 ? -19.997 8.364 7.441 1.00 97.75 93 ILE A C 1
ATOM 755 O O . ILE A 1 93 ? -20.384 7.316 6.923 1.00 97.75 93 ILE A O 1
ATOM 759 N N . GLN A 1 94 ? -20.191 9.563 6.886 1.00 96.31 94 GLN A N 1
ATOM 760 C CA . GLN A 1 94 ? -20.638 9.759 5.505 1.00 96.31 94 GLN A CA 1
ATOM 761 C C . GLN A 1 94 ? -19.425 9.721 4.573 1.00 96.31 94 GLN A C 1
ATOM 763 O O . GLN A 1 94 ? -18.403 10.368 4.826 1.00 96.31 94 GLN A O 1
ATOM 768 N N . HIS A 1 95 ? -19.568 8.992 3.474 1.00 94.81 95 HIS A N 1
ATOM 769 C CA . HIS A 1 95 ? -18.579 8.840 2.422 1.00 94.81 95 HIS A CA 1
ATOM 770 C C . HIS A 1 95 ? -19.181 9.271 1.088 1.00 94.81 95 HIS A C 1
ATOM 772 O O . HIS A 1 95 ? -20.184 8.712 0.651 1.00 94.81 95 HIS A O 1
ATOM 778 N N . ASP A 1 96 ? -18.551 10.238 0.428 1.00 89.38 96 ASP A N 1
ATOM 779 C CA . ASP A 1 96 ? -19.039 10.791 -0.832 1.00 89.38 96 ASP A CA 1
ATOM 780 C C . ASP A 1 96 ? -18.125 10.361 -1.983 1.00 89.38 96 ASP A C 1
ATOM 782 O O . ASP A 1 96 ? -16.923 10.645 -1.995 1.00 89.38 96 ASP A O 1
ATOM 786 N N . LEU A 1 97 ? -18.698 9.636 -2.941 1.00 86.44 97 LEU A N 1
ATOM 787 C CA . LEU A 1 97 ? -17.991 9.042 -4.064 1.00 86.44 97 LEU A CA 1
ATOM 788 C C . LEU A 1 97 ? -18.216 9.862 -5.332 1.00 86.44 97 LEU A C 1
ATOM 790 O O . LEU A 1 97 ? -19.317 9.877 -5.878 1.00 86.44 97 LEU A O 1
ATOM 794 N N . GLU A 1 98 ? -17.164 10.511 -5.828 1.00 81.25 98 GLU A N 1
ATOM 795 C CA . GLU A 1 98 ? -17.209 11.140 -7.147 1.00 81.25 98 GLU A CA 1
ATOM 796 C C . GLU A 1 98 ? -17.060 10.082 -8.253 1.00 81.25 98 GLU A C 1
ATOM 798 O O . GLU A 1 98 ? -16.071 9.336 -8.315 1.00 81.25 98 GLU A O 1
ATOM 803 N N . LEU A 1 99 ? -18.060 10.050 -9.132 1.00 80.06 99 LEU A N 1
ATOM 804 C CA . LEU A 1 99 ? -18.060 9.374 -10.421 1.00 80.06 99 LEU A CA 1
ATOM 805 C C . LEU A 1 99 ? -18.003 10.437 -11.527 1.00 80.06 99 LEU A C 1
ATOM 807 O O . LEU A 1 99 ? -18.626 11.493 -11.412 1.00 80.06 99 LEU A O 1
ATOM 811 N N . THR A 1 100 ? -17.306 10.148 -12.624 1.00 68.69 100 THR A N 1
ATOM 812 C CA . THR A 1 100 ? -17.134 11.084 -13.750 1.00 68.69 100 THR A CA 1
ATOM 813 C C . THR A 1 100 ? -17.468 10.389 -15.067 1.00 68.69 100 THR A C 1
ATOM 815 O O . THR A 1 100 ? -17.022 9.257 -15.291 1.00 68.69 100 THR A O 1
ATOM 818 N N . ILE A 1 101 ? -18.197 11.064 -15.961 1.00 63.75 101 ILE A N 1
ATOM 819 C CA . ILE A 1 101 ? -18.266 10.648 -17.366 1.00 63.75 101 ILE A CA 1
ATOM 820 C C . ILE A 1 101 ? -16.957 11.057 -18.050 1.00 63.75 101 ILE A C 1
ATOM 822 O O . ILE A 1 101 ? -16.587 12.228 -18.062 1.00 63.75 101 ILE A O 1
ATOM 826 N N . GLU A 1 102 ? -16.276 10.106 -18.687 1.00 54.06 102 GLU A N 1
ATOM 827 C CA . GLU A 1 102 ? -15.385 10.439 -19.800 1.00 54.06 102 GLU A CA 1
ATOM 828 C C . GLU A 1 102 ? -16.142 10.161 -21.103 1.00 54.06 102 GLU A C 1
ATOM 830 O O . GLU A 1 102 ? -16.497 9.012 -21.366 1.00 54.06 102 GLU A O 1
ATOM 835 N N . HIS A 1 103 ? -16.392 11.173 -21.937 1.00 51.19 103 HIS A N 1
ATOM 836 C CA . HIS A 1 103 ? -17.028 10.934 -23.236 1.00 51.19 103 HIS A CA 1
ATOM 837 C C . HIS A 1 103 ? -16.156 10.001 -24.108 1.00 51.19 103 HIS A C 1
ATOM 839 O O . HIS A 1 103 ? -14.917 10.064 -24.046 1.00 51.19 103 HIS A O 1
ATOM 845 N N . PRO A 1 104 ? -16.765 9.120 -24.926 1.00 45.66 104 PRO A N 1
ATOM 846 C CA . PRO A 1 104 ? -16.020 8.323 -25.891 1.00 45.66 104 PRO A CA 1
ATOM 847 C C . PRO A 1 104 ? -15.370 9.250 -26.924 1.00 45.66 104 PRO A C 1
ATOM 849 O O . PRO A 1 104 ? -16.008 10.156 -27.452 1.00 45.66 104 PRO A O 1
ATOM 852 N N . LYS A 1 105 ? -14.088 9.021 -27.218 1.00 39.00 105 LYS A N 1
ATOM 853 C CA . LYS A 1 105 ? -13.340 9.833 -28.186 1.00 39.00 105 LYS A CA 1
ATOM 854 C C . LYS A 1 105 ? -13.757 9.499 -29.615 1.00 39.00 105 LYS A C 1
ATOM 856 O O . LYS A 1 105 ? -13.288 8.505 -30.168 1.00 39.00 105 LYS A O 1
ATOM 861 N N . GLU A 1 106 ? -14.578 10.348 -30.217 1.00 35.59 106 GLU A N 1
ATOM 862 C CA . GLU A 1 106 ? -14.666 10.441 -31.676 1.00 35.59 106 GLU A CA 1
ATOM 863 C C . GLU A 1 106 ? -13.441 11.217 -32.204 1.00 35.59 106 GLU A C 1
ATOM 865 O O . GLU A 1 106 ? -12.884 12.066 -31.507 1.00 35.59 106 GLU A O 1
ATOM 870 N N . GLU A 1 107 ? -12.935 10.875 -33.394 1.00 34.47 107 GLU A N 1
ATOM 871 C CA . GLU A 1 107 ? -11.584 11.292 -33.830 1.00 34.47 107 GLU A CA 1
ATOM 872 C C . GLU A 1 107 ? -11.473 12.755 -34.312 1.00 34.47 107 GLU A C 1
ATOM 874 O O . GLU A 1 107 ? -10.389 13.180 -34.717 1.00 34.47 107 GLU A O 1
ATOM 879 N N . THR A 1 108 ? -12.555 13.540 -34.270 1.00 36.06 108 THR A N 1
ATOM 880 C CA . THR A 1 108 ? -12.596 14.901 -34.832 1.00 36.06 108 THR A CA 1
ATOM 881 C C . THR A 1 108 ? -13.426 15.888 -34.003 1.00 36.06 108 THR A C 1
ATOM 883 O O . THR A 1 108 ? -14.534 16.218 -34.405 1.00 36.06 108 THR A O 1
ATOM 886 N N . GLU A 1 109 ? -12.871 16.399 -32.897 1.00 30.75 109 GLU A N 1
ATOM 887 C CA . GLU A 1 109 ? -12.988 17.816 -32.482 1.00 30.75 109 GLU A CA 1
ATOM 888 C C . GLU A 1 109 ? -12.124 18.131 -31.242 1.00 30.75 109 GLU A C 1
ATOM 890 O O . GLU A 1 109 ? -11.887 17.271 -30.391 1.00 30.75 109 GLU A O 1
ATOM 895 N N . GLU A 1 110 ? -11.642 19.374 -31.127 1.00 38.41 110 GLU A N 1
ATOM 896 C CA . GLU A 1 110 ? -11.014 19.886 -29.901 1.00 38.41 110 GLU A CA 1
ATOM 897 C C . GLU A 1 110 ? -12.096 20.492 -28.995 1.00 38.41 110 GLU A C 1
ATOM 899 O O . GLU A 1 110 ? -12.532 21.617 -29.225 1.00 38.41 110 GLU A O 1
ATOM 904 N N . GLN A 1 111 ? -12.522 19.769 -27.953 1.00 32.62 111 GLN A N 1
ATOM 905 C CA . GLN A 1 111 ? -13.475 20.290 -26.963 1.00 32.62 111 GLN A CA 1
ATOM 906 C C . GLN A 1 111 ? -12.873 20.365 -25.553 1.00 32.62 111 GLN A C 1
ATOM 908 O O . GLN A 1 111 ? -12.259 19.423 -25.045 1.00 32.62 111 GLN A O 1
ATOM 913 N N . THR A 1 112 ? -13.075 21.512 -24.903 1.00 36.06 112 THR A N 1
ATOM 914 C CA . THR A 1 112 ? -12.700 21.788 -23.511 1.00 36.06 112 THR A CA 1
ATOM 915 C C . THR A 1 112 ? -13.712 21.153 -22.557 1.00 36.06 112 THR A C 1
ATOM 917 O O . THR A 1 112 ? -14.658 21.803 -22.117 1.00 36.06 112 THR A O 1
ATOM 920 N N . GLY A 1 113 ? -13.541 19.863 -22.274 1.00 32.41 113 GLY A N 1
ATOM 921 C CA . GLY A 1 113 ? -14.503 19.092 -21.487 1.00 32.41 113 GLY A CA 1
ATOM 922 C C . GLY A 1 113 ? -14.528 19.434 -19.994 1.00 32.41 113 GLY A C 1
ATOM 923 O O . GLY A 1 113 ? -13.731 18.892 -19.228 1.00 32.41 113 GLY A O 1
ATOM 924 N N . ASN A 1 114 ? -15.522 20.221 -19.570 1.00 37.81 114 ASN A N 1
ATOM 925 C CA . ASN A 1 114 ? -16.126 20.050 -18.246 1.00 37.81 114 ASN A CA 1
ATOM 926 C C . ASN A 1 114 ? -16.900 18.723 -18.268 1.00 37.81 114 ASN A C 1
ATOM 928 O O . ASN A 1 114 ? -18.013 18.662 -18.781 1.00 37.81 114 ASN A O 1
ATOM 932 N N . GLY A 1 115 ? -16.282 17.645 -17.782 1.00 51.09 115 GLY A N 1
ATOM 933 C CA . GLY A 1 115 ? -16.924 16.330 -17.727 1.00 51.09 115 GLY A CA 1
ATOM 934 C C . GLY A 1 115 ? -18.004 16.277 -16.648 1.00 51.09 115 GLY A C 1
ATOM 935 O O . GLY A 1 115 ? -17.755 16.672 -15.508 1.00 51.09 115 GLY A O 1
ATOM 936 N N . GLU A 1 116 ? -19.182 15.762 -16.998 1.00 60.41 116 GLU A N 1
ATOM 937 C CA . GLU A 1 116 ? -20.294 15.579 -16.062 1.00 60.41 116 GLU A CA 1
ATOM 938 C C . GLU A 1 116 ? -19.896 14.675 -14.883 1.00 60.41 116 GLU A C 1
ATOM 940 O O . GLU A 1 116 ? -19.247 13.633 -15.044 1.00 60.41 116 GLU A O 1
ATOM 945 N N . LYS A 1 117 ? -20.308 15.077 -13.676 1.00 69.44 117 LYS A N 1
ATOM 946 C CA . LYS A 1 117 ? -20.018 14.385 -12.416 1.00 69.44 117 LYS A CA 1
ATOM 947 C C . LYS A 1 117 ? -21.306 13.905 -11.756 1.00 69.44 117 LYS A C 1
ATOM 949 O O . LYS A 1 117 ? -22.273 14.655 -11.667 1.00 69.44 117 LYS A O 1
ATOM 954 N N . LYS A 1 118 ? -21.285 12.689 -11.211 1.00 79.38 118 LYS A N 1
ATOM 955 C CA . LYS A 1 118 ? -22.325 12.167 -10.313 1.00 79.38 118 LYS A CA 1
ATOM 956 C C . LYS A 1 118 ? -21.688 11.886 -8.960 1.00 79.38 118 LYS A C 1
ATOM 958 O O . LYS A 1 118 ? -20.679 11.187 -8.885 1.00 79.38 118 LYS A O 1
ATOM 963 N N . LEU A 1 119 ? -22.277 12.424 -7.898 1.00 82.44 119 LEU A N 1
ATOM 964 C CA . LEU A 1 119 ? -21.925 12.053 -6.532 1.00 82.44 119 LEU A CA 1
ATOM 965 C C . LEU A 1 119 ? -22.795 10.868 -6.095 1.00 82.44 119 LEU A C 1
ATOM 967 O O . LEU A 1 119 ? -23.995 10.851 -6.372 1.00 82.44 119 LEU A O 1
ATOM 971 N N . VAL A 1 120 ? -22.195 9.890 -5.421 1.00 88.12 120 VAL A N 1
ATOM 972 C CA . VAL A 1 120 ? -22.895 8.757 -4.803 1.00 88.12 120 VAL A CA 1
ATOM 973 C C . VAL A 1 120 ? -22.466 8.667 -3.344 1.00 88.12 120 VAL A C 1
ATOM 975 O O . VAL A 1 120 ? -21.282 8.510 -3.056 1.00 88.12 120 VAL A O 1
ATOM 978 N N . THR A 1 121 ? -23.413 8.768 -2.416 1.00 92.12 121 THR A N 1
ATOM 979 C CA . THR A 1 121 ? -23.121 8.730 -0.979 1.00 92.12 121 THR A CA 1
ATOM 980 C C . THR A 1 121 ? -23.337 7.324 -0.417 1.00 92.12 121 THR A C 1
ATOM 982 O O . THR A 1 121 ? -24.325 6.657 -0.720 1.00 92.12 121 THR A O 1
ATOM 985 N N . PHE A 1 122 ? -22.410 6.874 0.427 1.00 95.62 122 PHE A N 1
ATOM 986 C CA . PHE A 1 122 ? -22.553 5.677 1.254 1.00 95.62 122 PHE A CA 1
ATOM 987 C C . PHE A 1 122 ? -22.107 5.965 2.690 1.00 95.62 122 PHE A C 1
ATOM 989 O O . PHE A 1 122 ? -21.509 7.002 2.980 1.00 95.62 122 PHE A O 1
ATOM 996 N N . TYR A 1 123 ? -22.399 5.046 3.603 1.00 97.06 123 TYR A N 1
ATOM 997 C CA . TYR A 1 123 ? -22.144 5.213 5.028 1.00 97.06 123 TYR A CA 1
ATOM 998 C C . TYR A 1 123 ? -21.338 4.045 5.589 1.00 97.06 123 TYR A C 1
ATOM 1000 O O . TYR A 1 123 ? -21.477 2.903 5.142 1.00 97.06 123 TYR A O 1
ATOM 1008 N N . SER A 1 124 ? -20.512 4.331 6.597 1.00 97.56 124 SER A N 1
ATOM 1009 C CA . SER A 1 124 ? -19.980 3.304 7.494 1.00 97.56 124 SER A CA 1
ATOM 1010 C C . SER A 1 124 ? -20.288 3.641 8.949 1.00 97.56 124 SER A C 1
ATOM 1012 O O . SER A 1 124 ? -20.139 4.785 9.385 1.00 97.56 124 SER A O 1
ATOM 1014 N N . LEU A 1 125 ? -20.755 2.641 9.691 1.00 97.19 125 LEU A N 1
ATOM 1015 C CA . LEU A 1 125 ? -21.133 2.745 11.096 1.00 97.19 125 LEU A CA 1
ATOM 1016 C C . LEU A 1 125 ? -20.289 1.759 11.905 1.00 97.19 125 LEU A C 1
ATOM 1018 O O . LEU A 1 125 ? -20.202 0.580 11.571 1.00 97.19 125 LEU A O 1
ATOM 1022 N N . TYR A 1 126 ? -19.665 2.264 12.964 1.00 97.06 126 TYR A N 1
ATOM 1023 C CA . TYR A 1 126 ? -18.798 1.513 13.867 1.00 97.06 126 TYR A CA 1
ATOM 1024 C C . TYR A 1 126 ? -19.453 1.504 15.243 1.00 97.06 126 TYR A C 1
ATOM 1026 O O . TYR A 1 126 ? -19.323 2.489 15.967 1.00 97.06 126 TYR A O 1
ATOM 1034 N N . ASN A 1 127 ? -20.172 0.438 15.592 1.00 94.44 127 ASN A N 1
ATOM 1035 C CA . ASN A 1 127 ? -20.819 0.287 16.899 1.00 94.44 127 ASN A CA 1
ATOM 1036 C C . ASN A 1 127 ? -19.958 -0.550 17.867 1.00 94.44 127 ASN A C 1
ATOM 1038 O O . ASN A 1 127 ? -19.030 -1.251 17.458 1.00 94.44 127 ASN A O 1
ATOM 1042 N N . HIS A 1 128 ? -20.263 -0.481 19.163 1.00 93.44 128 HIS A N 1
ATOM 1043 C CA . HIS A 1 128 ? -19.524 -1.126 20.252 1.00 93.44 128 HIS A CA 1
ATOM 1044 C C . HIS A 1 128 ? -18.043 -0.698 20.328 1.00 93.44 128 HIS A C 1
ATOM 1046 O O . HIS A 1 128 ? -17.149 -1.490 20.636 1.00 93.44 128 HIS A O 1
ATOM 1052 N N . LEU A 1 129 ? -17.753 0.580 20.063 1.00 96.69 129 LEU A N 1
ATOM 1053 C CA . LEU A 1 129 ? -16.421 1.154 20.279 1.00 96.69 129 LEU A CA 1
ATOM 1054 C C . LEU A 1 129 ? -16.101 1.256 21.777 1.00 96.69 129 LEU A C 1
ATOM 1056 O O . LEU A 1 129 ? -16.987 1.431 22.608 1.00 96.69 129 LEU A O 1
ATOM 1060 N N . LYS A 1 130 ? -14.832 1.136 22.158 1.00 96.81 130 LYS A N 1
ATOM 1061 C CA . LYS A 1 130 ? -14.412 1.106 23.566 1.00 96.81 130 LYS A CA 1
ATOM 1062 C C . LYS A 1 130 ? -14.731 2.429 24.306 1.00 96.81 130 LYS A C 1
ATOM 1064 O O . LYS A 1 130 ? -14.377 3.481 23.776 1.00 96.81 130 LYS A O 1
ATOM 1069 N N . PRO A 1 131 ? -15.351 2.398 25.506 1.00 96.31 131 PRO A N 1
ATOM 1070 C CA . PRO A 1 131 ? -15.617 3.588 26.317 1.00 96.31 131 PRO A CA 1
ATOM 1071 C C . PRO A 1 131 ? -14.353 4.340 26.742 1.00 96.31 131 PRO A C 1
ATOM 1073 O O . PRO A 1 131 ? -13.264 3.768 26.828 1.00 96.31 131 PRO A O 1
ATOM 1076 N N . ILE A 1 132 ? -14.513 5.629 27.035 1.00 95.12 132 ILE A N 1
ATOM 1077 C CA . ILE A 1 132 ? -13.411 6.576 27.264 1.00 95.12 132 ILE A CA 1
ATOM 1078 C C . ILE A 1 132 ? -12.567 6.185 28.484 1.00 95.12 132 ILE A C 1
ATOM 1080 O O . ILE A 1 132 ? -11.339 6.116 28.373 1.00 95.12 132 ILE A O 1
ATOM 1084 N N . ASN A 1 133 ? -13.201 5.856 29.615 1.00 95.00 133 ASN A N 1
ATOM 1085 C CA . ASN A 1 133 ? -12.491 5.488 30.846 1.00 95.00 133 ASN A CA 1
ATOM 1086 C C . ASN A 1 133 ? -11.676 4.203 30.632 1.00 95.00 133 ASN A C 1
ATOM 1088 O O . ASN A 1 133 ? -10.563 4.058 31.128 1.00 95.00 133 ASN A O 1
ATOM 1092 N N . ASP A 1 134 ? -12.198 3.281 29.829 1.00 94.69 134 ASP A N 1
ATOM 1093 C CA . ASP A 1 134 ? -11.572 2.012 29.469 1.00 94.69 134 ASP A CA 1
ATOM 1094 C C . ASP A 1 134 ? -10.408 2.156 28.461 1.00 94.69 134 ASP A C 1
ATOM 1096 O O . ASP A 1 134 ? -9.514 1.302 28.413 1.00 94.69 134 ASP A O 1
ATOM 1100 N N . ILE A 1 135 ? -10.365 3.235 27.671 1.00 93.81 135 ILE A N 1
ATOM 1101 C CA . ILE A 1 135 ? -9.205 3.596 26.834 1.00 93.81 135 ILE A CA 1
ATOM 1102 C C . ILE A 1 135 ? -8.063 4.134 27.714 1.00 93.81 135 ILE A C 1
ATOM 1104 O O . ILE A 1 135 ? -6.925 3.679 27.562 1.00 93.81 135 ILE A O 1
ATOM 1108 N N . ASP A 1 136 ? -8.361 5.024 28.668 1.00 89.44 136 ASP A N 1
ATOM 1109 C CA . ASP A 1 136 ? -7.358 5.608 29.575 1.00 89.44 136 ASP A CA 1
ATOM 1110 C C . ASP A 1 136 ? -6.839 4.600 30.621 1.00 89.44 136 ASP A C 1
ATOM 1112 O O . ASP A 1 136 ? -5.630 4.487 30.837 1.00 89.44 136 ASP A O 1
ATOM 1116 N N . ASN A 1 137 ? -7.717 3.760 31.187 1.00 90.94 137 ASN A N 1
ATOM 1117 C CA . ASN A 1 137 ? -7.345 2.696 32.131 1.00 90.94 137 ASN A CA 1
ATOM 1118 C C . ASN A 1 137 ? -6.339 1.691 31.531 1.00 90.94 137 ASN A C 1
ATOM 1120 O O . ASN A 1 137 ? -5.352 1.335 32.183 1.00 90.94 137 ASN A O 1
ATOM 1124 N N . ASP A 1 138 ? -6.544 1.268 30.276 1.00 91.19 138 ASP A N 1
ATOM 1125 C CA . ASP A 1 138 ? -5.587 0.431 29.528 1.00 91.19 138 ASP A CA 1
ATOM 1126 C C . ASP A 1 138 ? -4.414 1.244 28.918 1.00 91.19 138 ASP A C 1
ATOM 1128 O O . ASP A 1 138 ? -3.501 0.655 28.333 1.00 91.19 138 ASP A O 1
ATOM 1132 N N . LYS A 1 139 ? -4.398 2.576 29.088 1.00 88.31 139 LYS A N 1
ATOM 1133 C CA . LYS A 1 139 ? -3.330 3.523 28.696 1.00 88.31 139 LYS A CA 1
ATOM 1134 C C . LYS A 1 139 ? -3.035 3.544 27.198 1.00 88.31 139 LYS A C 1
ATOM 1136 O O . LYS A 1 139 ? -1.873 3.573 26.776 1.00 88.31 139 LYS A O 1
ATOM 1141 N N . LEU A 1 140 ? -4.103 3.513 26.410 1.00 91.19 140 LEU A N 1
ATOM 1142 C CA . LEU A 1 140 ? -4.080 3.521 24.952 1.00 91.19 140 LEU A CA 1
ATOM 1143 C C . LEU A 1 140 ? -4.100 4.962 24.409 1.00 91.19 140 LEU A C 1
ATOM 1145 O O . LEU A 1 140 ? -4.662 5.855 25.034 1.00 91.19 140 LEU A O 1
ATOM 1149 N N . ASP A 1 141 ? -3.528 5.192 23.224 1.00 90.81 141 ASP A N 1
ATOM 1150 C CA . ASP A 1 141 ? -3.651 6.490 22.544 1.00 90.81 141 ASP A CA 1
ATOM 1151 C C . ASP A 1 141 ? -5.089 6.717 22.057 1.00 90.81 141 ASP A C 1
ATOM 1153 O O . ASP A 1 141 ? -5.657 5.853 21.378 1.00 90.81 141 ASP A O 1
ATOM 1157 N N . PHE A 1 142 ? -5.650 7.894 22.329 1.00 92.81 142 PHE A N 1
ATOM 1158 C CA . PHE A 1 142 ? -6.948 8.316 21.801 1.00 92.81 142 PHE A CA 1
ATOM 1159 C C . PHE A 1 142 ? -6.878 8.658 20.295 1.00 92.81 142 PHE A C 1
ATOM 1161 O O . PHE A 1 142 ? -5.810 9.017 19.788 1.00 92.81 142 PHE A O 1
ATOM 1168 N N . PRO A 1 143 ? -8.001 8.588 19.555 1.00 91.88 143 PRO A N 1
ATOM 1169 C CA . PRO A 1 143 ? -8.137 9.156 18.207 1.00 91.88 143 PRO A CA 1
ATOM 1170 C C . PRO A 1 143 ? -7.739 10.638 18.128 1.00 91.88 143 PRO A C 1
ATOM 1172 O O . PRO A 1 143 ? -7.950 11.393 19.075 1.00 91.88 143 PRO A O 1
ATOM 1175 N N . GLU A 1 144 ? -7.195 11.090 16.994 1.00 87.19 144 GLU A N 1
ATOM 1176 C CA . GLU A 1 144 ? -6.674 12.465 16.856 1.00 87.19 144 GLU A CA 1
ATOM 1177 C C . GLU A 1 144 ? -7.766 13.546 16.979 1.00 87.19 144 GLU A C 1
ATOM 1179 O O . GLU A 1 144 ? -7.528 14.609 17.557 1.00 87.19 144 GLU A O 1
ATOM 1184 N N . PHE A 1 145 ? -8.995 13.241 16.549 1.00 87.81 145 PHE A N 1
ATOM 1185 C CA . PHE A 1 145 ? -10.147 14.132 16.723 1.00 87.81 145 PHE A CA 1
ATOM 1186 C C . PHE A 1 145 ? -10.667 14.204 18.175 1.00 87.81 145 PHE A C 1
ATOM 1188 O O . PHE A 1 145 ? -11.347 15.164 18.516 1.00 87.81 145 PHE A O 1
ATOM 1195 N N . LEU A 1 146 ? -10.305 13.248 19.045 1.00 89.00 146 LEU A N 1
ATOM 1196 C CA . LEU A 1 146 ? -10.691 13.208 20.468 1.00 89.00 146 LEU A CA 1
ATOM 1197 C C . LEU A 1 146 ? -9.567 13.616 21.428 1.00 89.00 146 LEU A C 1
ATOM 1199 O O . LEU A 1 146 ? -9.787 13.670 22.637 1.00 89.00 146 LEU A O 1
ATOM 1203 N N . GLY A 1 147 ? -8.351 13.843 20.926 1.00 86.06 147 GLY A N 1
ATOM 1204 C CA . GLY A 1 147 ? -7.171 13.955 21.778 1.00 86.06 147 GLY A CA 1
ATOM 1205 C C . GLY A 1 147 ? -6.192 15.058 21.404 1.00 86.06 147 GLY A C 1
ATOM 1206 O O . GLY A 1 147 ? -6.294 15.702 20.358 1.00 86.06 147 GLY A O 1
ATOM 1207 N N . LYS A 1 148 ? -5.226 15.265 22.297 1.00 87.25 148 LYS A N 1
ATOM 1208 C CA . LYS A 1 148 ? -4.115 16.209 22.179 1.00 87.25 148 LYS A CA 1
ATOM 1209 C C . LYS A 1 148 ? -2.787 15.509 22.452 1.00 87.25 148 LYS A C 1
ATOM 1211 O O . LYS A 1 148 ? -2.662 14.675 23.351 1.00 87.25 148 LYS A O 1
ATOM 1216 N N . LYS A 1 149 ? -1.768 15.886 21.677 1.00 86.50 149 LYS A N 1
ATOM 1217 C CA . LYS A 1 149 ? -0.419 15.309 21.747 1.00 86.50 149 LYS A CA 1
ATOM 1218 C C . LYS A 1 149 ? 0.297 15.812 23.003 1.00 86.50 149 LYS A C 1
ATOM 1220 O O . LYS A 1 149 ? 0.778 16.940 23.041 1.00 86.50 149 LYS A O 1
ATOM 1225 N N . GLN A 1 150 ? 0.391 14.962 24.021 1.00 86.19 150 GLN A N 1
ATOM 1226 C CA . GLN A 1 150 ? 1.062 15.243 25.290 1.00 86.19 150 GLN A CA 1
ATOM 1227 C C . GLN A 1 150 ? 2.413 14.521 25.330 1.00 86.19 150 GLN A C 1
ATOM 1229 O O . GLN A 1 150 ? 2.500 13.333 25.020 1.00 86.19 150 GLN A O 1
ATOM 1234 N N . THR A 1 151 ? 3.483 15.224 25.713 1.00 88.38 151 THR A N 1
ATOM 1235 C CA . THR A 1 151 ? 4.818 14.627 25.895 1.00 88.38 151 THR A CA 1
ATOM 1236 C C . THR A 1 151 ? 5.162 14.551 27.377 1.00 88.38 151 THR A C 1
ATOM 1238 O O . THR A 1 151 ? 4.988 15.532 28.094 1.00 88.38 151 THR A O 1
ATOM 1241 N N . THR A 1 152 ? 5.671 13.408 27.839 1.00 90.38 152 THR A N 1
ATOM 1242 C CA . THR A 1 152 ? 6.035 13.177 29.247 1.00 90.38 152 THR A CA 1
ATOM 1243 C C . THR A 1 152 ? 7.411 12.524 29.395 1.00 90.38 152 THR A C 1
ATOM 1245 O O . THR A 1 152 ? 7.913 11.868 28.477 1.00 90.38 152 THR A O 1
ATOM 1248 N N . VAL A 1 153 ? 8.050 12.702 30.555 1.00 89.31 153 VAL A N 1
ATOM 1249 C CA . VAL A 1 153 ? 9.339 12.066 30.886 1.00 89.31 153 VAL A CA 1
ATOM 1250 C C . VAL A 1 153 ? 9.147 10.611 31.326 1.00 89.31 153 VAL A C 1
ATOM 1252 O O . VAL A 1 153 ? 8.542 10.349 32.365 1.00 89.31 153 VAL A O 1
ATOM 1255 N N . LYS A 1 154 ? 9.754 9.661 30.602 1.00 88.81 154 LYS A N 1
ATOM 1256 C CA . LYS A 1 154 ? 9.649 8.209 30.853 1.00 88.81 154 LYS A CA 1
ATOM 1257 C C . LYS A 1 154 ? 10.913 7.520 31.373 1.00 88.81 154 LYS A C 1
ATOM 1259 O O . LYS A 1 154 ? 10.834 6.359 31.769 1.00 88.81 154 LYS A O 1
ATOM 1264 N N . LEU A 1 155 ? 12.078 8.175 31.372 1.00 81.31 155 LEU A N 1
ATOM 1265 C CA . LEU A 1 155 ? 13.321 7.591 31.909 1.00 81.31 155 LEU A CA 1
ATOM 1266 C C . LEU A 1 155 ? 13.753 8.244 33.226 1.00 81.31 155 LEU A C 1
ATOM 1268 O O . LEU A 1 155 ? 13.460 9.405 33.496 1.00 81.31 155 LEU A O 1
ATOM 1272 N N . LYS A 1 156 ? 14.448 7.458 34.056 1.00 80.94 156 LYS A N 1
ATOM 1273 C CA . LYS A 1 156 ? 14.949 7.823 35.390 1.00 80.94 156 LYS A CA 1
ATOM 1274 C C . LYS A 1 156 ? 16.472 7.731 35.399 1.00 80.94 156 LYS A C 1
ATOM 1276 O O . LYS A 1 156 ? 17.027 6.752 35.884 1.00 80.94 156 LYS A O 1
ATOM 1281 N N . GLU A 1 157 ? 17.151 8.715 34.819 1.00 72.19 157 GLU A N 1
ATOM 1282 C CA . GLU A 1 157 ? 18.604 8.656 34.630 1.00 72.19 157 GLU A CA 1
ATOM 1283 C C . GLU A 1 157 ? 19.404 8.859 35.932 1.00 72.19 157 GLU A C 1
ATOM 1285 O O . GLU A 1 157 ? 20.400 8.172 36.154 1.00 72.19 157 GLU A O 1
ATOM 1290 N N . GLY A 1 158 ? 18.961 9.788 36.790 1.00 59.22 158 GLY A N 1
ATOM 1291 C CA . GLY A 1 158 ? 19.470 10.006 38.155 1.00 59.22 158 GLY A CA 1
ATOM 1292 C C . GLY A 1 158 ? 20.963 10.353 38.296 1.00 59.22 158 GLY A C 1
ATOM 1293 O O . GLY A 1 158 ? 21.656 10.660 37.322 1.00 59.22 158 GLY A O 1
ATOM 1294 N N . PHE A 1 159 ? 21.455 10.274 39.536 1.00 62.78 159 PHE A N 1
ATOM 1295 C CA . PHE A 1 159 ? 22.874 10.342 39.904 1.00 62.78 159 PHE A CA 1
ATOM 1296 C C . PHE A 1 159 ? 23.245 9.157 40.807 1.00 62.78 159 PHE A C 1
ATOM 1298 O O . PHE A 1 159 ? 22.449 8.719 41.637 1.00 62.78 159 PHE A O 1
ATOM 1305 N N . GLY A 1 160 ? 24.443 8.604 40.605 1.00 53.69 160 GLY A N 1
ATOM 1306 C CA . GLY A 1 160 ? 24.964 7.473 41.378 1.00 53.69 160 GLY A CA 1
ATOM 1307 C C . GLY A 1 160 ? 25.759 7.910 42.611 1.00 53.69 160 GLY A C 1
ATOM 1308 O O . GLY A 1 160 ? 26.122 9.074 42.752 1.00 53.69 160 GLY A O 1
ATOM 1309 N N . LYS A 1 161 ? 26.081 6.956 43.494 1.00 53.09 161 LYS A N 1
ATOM 1310 C CA . LYS A 1 161 ? 27.071 7.184 44.562 1.00 53.09 161 LYS A CA 1
ATOM 1311 C C . LYS A 1 161 ? 28.471 7.409 43.950 1.00 53.09 161 LYS A C 1
ATOM 1313 O O . LYS A 1 161 ? 28.746 6.809 42.908 1.00 53.09 161 LYS A O 1
ATOM 1318 N N . PRO A 1 162 ? 29.362 8.191 44.594 1.00 54.94 162 PRO A N 1
ATOM 1319 C CA . PRO A 1 162 ? 30.730 8.400 44.116 1.00 54.94 162 PRO A CA 1
ATOM 1320 C C . PRO A 1 162 ? 31.471 7.081 43.871 1.00 54.94 162 PRO A C 1
ATOM 1322 O O . PRO A 1 162 ? 31.396 6.160 44.687 1.00 54.94 162 PRO A O 1
ATOM 1325 N N . ILE A 1 163 ? 32.189 6.994 42.750 1.00 57.50 163 ILE A N 1
ATOM 1326 C CA . ILE A 1 163 ? 32.887 5.775 42.329 1.00 57.50 163 ILE A CA 1
ATOM 1327 C C . ILE A 1 163 ? 34.339 5.829 42.811 1.00 57.50 163 ILE A C 1
ATOM 1329 O O . ILE A 1 163 ? 35.109 6.699 42.398 1.00 57.50 163 ILE A O 1
ATOM 1333 N N . THR A 1 164 ? 34.731 4.867 43.649 1.00 62.19 164 THR A N 1
ATOM 1334 C CA . THR A 1 164 ? 36.138 4.662 44.020 1.00 62.19 164 THR A CA 1
ATOM 1335 C C . THR A 1 164 ? 36.844 3.810 42.967 1.00 62.19 164 THR A C 1
ATOM 1337 O O . THR A 1 164 ? 36.448 2.672 42.708 1.00 62.19 164 THR A O 1
ATOM 1340 N N . ARG A 1 165 ? 37.914 4.341 42.373 1.00 69.00 165 ARG A N 1
ATOM 1341 C CA . ARG A 1 165 ? 38.778 3.645 41.409 1.00 69.00 165 ARG A CA 1
ATOM 1342 C C . ARG A 1 165 ? 39.886 2.907 42.170 1.00 69.00 165 ARG A C 1
ATOM 1344 O O . ARG A 1 165 ? 40.551 3.516 43.000 1.00 69.00 165 ARG A O 1
ATOM 1351 N N . LYS A 1 166 ? 40.079 1.607 41.902 1.00 79.75 166 LYS A N 1
ATOM 1352 C CA . LYS A 1 166 ? 41.140 0.760 42.495 1.00 79.75 166 LYS A CA 1
ATOM 1353 C C . LYS A 1 166 ? 42.190 0.387 41.446 1.00 79.75 166 LYS A C 1
ATOM 1355 O O . LYS A 1 166 ? 41.828 -0.104 40.372 1.00 79.75 166 LYS A O 1
ATOM 1360 N N . GLY A 1 167 ? 43.472 0.554 41.764 1.00 86.38 167 GLY A N 1
ATOM 1361 C CA . GLY A 1 167 ? 44.543 0.339 40.789 1.00 86.38 167 GLY A CA 1
ATOM 1362 C C . GLY A 1 167 ? 45.969 0.509 41.316 1.00 86.38 167 GLY A C 1
ATOM 1363 O O . GLY A 1 167 ? 46.244 0.324 42.507 1.00 86.38 167 GLY A O 1
ATOM 1364 N N . LEU A 1 168 ? 46.878 0.858 40.403 1.00 87.00 168 LEU A N 1
ATOM 1365 C CA . LEU A 1 168 ? 48.286 1.153 40.676 1.00 87.00 168 LEU A CA 1
ATOM 1366 C C . LEU A 1 168 ? 48.535 2.665 40.628 1.00 87.00 168 LEU A C 1
ATOM 1368 O O . LEU A 1 168 ? 48.113 3.321 39.680 1.00 87.00 168 LEU A O 1
ATOM 1372 N N . ASN A 1 169 ? 49.245 3.207 41.620 1.00 85.06 169 ASN A N 1
ATOM 1373 C CA . ASN A 1 169 ? 49.744 4.581 41.555 1.00 85.06 169 ASN A CA 1
ATOM 1374 C C . ASN A 1 169 ? 50.808 4.712 40.458 1.00 85.06 169 ASN A C 1
ATOM 1376 O O . ASN A 1 169 ? 51.823 4.014 40.498 1.00 85.06 169 ASN A O 1
ATOM 1380 N N . ALA A 1 170 ? 50.604 5.662 39.554 1.00 86.00 170 ALA A N 1
ATOM 1381 C CA . ALA A 1 170 ? 51.631 6.203 38.676 1.00 86.00 170 ALA A CA 1
ATOM 1382 C C . ALA A 1 170 ? 52.042 7.604 39.152 1.00 86.00 170 ALA A C 1
ATOM 1384 O O . ALA A 1 170 ? 51.197 8.355 39.648 1.00 86.00 170 ALA A O 1
ATOM 1385 N N . THR A 1 171 ? 53.323 7.951 39.012 1.00 80.69 171 THR A N 1
ATOM 1386 C CA . THR A 1 171 ? 53.875 9.245 39.456 1.00 80.69 171 THR A CA 1
ATOM 1387 C C . THR A 1 171 ? 54.848 9.829 38.447 1.00 80.69 171 THR A C 1
ATOM 1389 O O . THR A 1 171 ? 55.620 9.086 37.846 1.00 80.69 171 THR A O 1
ATOM 1392 N N . THR A 1 172 ? 54.889 11.151 38.315 1.00 77.62 172 THR A N 1
ATOM 1393 C CA . THR A 1 172 ? 55.980 11.842 37.613 1.00 77.62 172 THR A CA 1
ATOM 1394 C C . THR A 1 172 ? 57.232 11.891 38.505 1.00 77.62 172 THR A C 1
ATOM 1396 O O . THR A 1 172 ? 57.142 11.778 39.728 1.00 77.62 172 THR A O 1
ATOM 1399 N N . ILE A 1 173 ? 58.426 12.049 37.919 1.00 63.50 173 ILE A N 1
ATOM 1400 C CA . ILE A 1 173 ? 59.669 12.275 38.699 1.00 63.50 173 ILE A CA 1
ATOM 1401 C C . ILE A 1 173 ? 59.751 13.725 39.211 1.00 63.50 173 ILE A C 1
ATOM 1403 O O . ILE A 1 173 ? 60.411 14.006 40.213 1.00 63.50 173 ILE A O 1
ATOM 1407 N N . VAL A 1 174 ? 59.059 14.651 38.542 1.00 50.50 174 VAL A N 1
ATOM 1408 C CA . VAL A 1 174 ? 58.998 16.073 38.889 1.00 50.50 174 VAL A CA 1
ATOM 1409 C C . VAL A 1 174 ? 57.552 16.426 39.242 1.00 50.50 174 VAL A C 1
ATOM 1411 O O . VAL A 1 174 ? 56.659 16.309 38.406 1.00 50.50 174 VAL A O 1
ATOM 1414 N N . GLY A 1 175 ? 57.325 16.855 40.486 1.00 53.09 175 GLY A N 1
ATOM 1415 C CA . GLY A 1 175 ? 55.985 17.081 41.044 1.00 53.09 175 GLY A CA 1
ATOM 1416 C C . GLY A 1 175 ? 55.386 15.818 41.678 1.00 53.09 175 GLY A C 1
ATOM 1417 O O . GLY A 1 175 ? 55.544 14.716 41.177 1.00 53.09 175 GLY A O 1
ATOM 1418 N N . ASN A 1 176 ? 54.701 15.965 42.815 1.00 57.44 176 ASN A N 1
ATOM 1419 C CA . ASN A 1 176 ? 54.230 14.834 43.634 1.00 57.44 176 ASN A CA 1
ATOM 1420 C C . ASN A 1 176 ? 52.858 14.276 43.184 1.00 57.44 176 ASN A C 1
ATOM 1422 O O . ASN A 1 176 ? 52.049 13.845 44.010 1.00 57.44 176 ASN A O 1
ATOM 1426 N N . THR A 1 177 ? 52.572 14.318 41.881 1.00 54.69 177 THR A N 1
ATOM 1427 C CA . THR A 1 177 ? 51.296 13.873 41.304 1.00 54.69 177 THR A CA 1
ATOM 1428 C C . THR A 1 177 ? 51.177 12.351 41.397 1.00 54.69 177 THR A C 1
ATOM 1430 O O . THR A 1 177 ? 52.089 11.631 40.994 1.00 54.69 177 THR A O 1
ATOM 1433 N N . LYS A 1 178 ? 50.046 11.857 41.912 1.00 65.31 178 LYS A N 1
ATOM 1434 C CA . LYS A 1 178 ? 49.687 10.431 41.946 1.00 65.31 178 LYS A CA 1
ATOM 1435 C C . LYS A 1 178 ? 48.380 10.233 41.195 1.00 65.31 178 LYS A C 1
ATOM 1437 O O . LYS A 1 178 ? 47.383 10.824 41.590 1.00 65.31 178 LYS A O 1
ATOM 1442 N N . ILE A 1 179 ? 48.390 9.393 40.165 1.00 76.81 179 ILE A N 1
ATOM 1443 C CA . ILE A 1 179 ? 47.193 8.989 39.412 1.00 76.81 179 ILE A CA 1
ATOM 1444 C C . ILE A 1 179 ? 46.980 7.491 39.633 1.00 76.81 179 ILE A C 1
ATOM 1446 O O . ILE A 1 179 ? 47.924 6.713 39.467 1.00 76.81 179 ILE A O 1
ATOM 1450 N N . VAL A 1 180 ? 45.765 7.059 39.991 1.00 85.19 180 VAL A N 1
ATOM 1451 C CA . VAL A 1 180 ? 45.455 5.627 40.141 1.00 85.19 180 VAL A CA 1
ATOM 1452 C C . VAL A 1 180 ? 45.041 5.039 38.791 1.00 85.19 180 VAL A C 1
ATOM 1454 O O . VAL A 1 180 ? 43.879 5.116 38.390 1.00 85.19 180 VAL A O 1
ATOM 1457 N N . ILE A 1 181 ? 45.980 4.388 38.096 1.00 86.25 181 ILE A N 1
ATOM 1458 C CA . ILE A 1 181 ? 45.695 3.673 36.844 1.00 86.25 181 ILE A CA 1
ATOM 1459 C C . ILE A 1 181 ? 44.882 2.403 37.174 1.00 86.25 181 ILE A C 1
ATOM 1461 O O . ILE A 1 181 ? 45.395 1.530 37.885 1.00 86.25 181 ILE A O 1
ATOM 1465 N N . PRO A 1 182 ? 43.626 2.261 36.694 1.00 85.94 182 PRO A N 1
ATOM 1466 C CA . PRO A 1 182 ? 42.748 1.160 37.094 1.00 85.94 182 PRO A CA 1
ATOM 1467 C C . PRO A 1 182 ? 43.261 -0.233 36.711 1.00 85.94 182 PRO A C 1
ATOM 1469 O O . PRO A 1 182 ? 43.835 -0.433 35.638 1.00 85.94 182 PRO A O 1
ATOM 1472 N N . LYS A 1 183 ? 42.962 -1.238 37.545 1.00 85.31 183 LYS A N 1
ATOM 1473 C CA . LYS A 1 183 ? 43.244 -2.646 37.221 1.00 85.31 183 LYS A CA 1
ATOM 1474 C C . LYS A 1 183 ? 42.641 -3.060 35.877 1.00 85.31 183 LYS A C 1
ATOM 1476 O O . LYS A 1 183 ? 41.487 -2.767 35.578 1.00 85.31 183 LYS A O 1
ATOM 1481 N N . GLY A 1 184 ? 43.413 -3.817 35.105 1.00 84.12 184 GLY A N 1
ATOM 1482 C CA . GLY A 1 184 ? 43.034 -4.358 33.804 1.00 84.12 184 GLY A CA 1
ATOM 1483 C C . GLY A 1 184 ? 43.378 -3.443 32.629 1.00 84.12 184 GLY A C 1
ATOM 1484 O O . GLY A 1 184 ? 43.516 -3.961 31.519 1.00 84.12 184 GLY A O 1
ATOM 1485 N N . LYS A 1 185 ? 43.585 -2.133 32.857 1.00 89.25 185 LYS A N 1
ATOM 1486 C CA . LYS A 1 185 ? 44.112 -1.208 31.840 1.00 89.25 185 LYS A CA 1
ATOM 1487 C C . LYS A 1 185 ? 45.495 -1.664 31.372 1.00 89.25 185 LYS A C 1
ATOM 1489 O O . LYS A 1 185 ? 46.274 -2.235 32.137 1.00 89.25 185 LYS A O 1
ATOM 1494 N N . ILE A 1 186 ? 45.781 -1.384 30.106 1.00 88.75 186 ILE A N 1
ATOM 1495 C CA . ILE A 1 186 ? 47.078 -1.607 29.471 1.00 88.75 186 ILE A CA 1
ATOM 1496 C C . ILE A 1 186 ? 47.709 -0.233 29.231 1.00 88.75 186 ILE A C 1
ATOM 1498 O O . ILE A 1 186 ? 47.033 0.667 28.735 1.00 88.75 186 ILE A O 1
ATOM 1502 N N . VAL A 1 187 ? 48.979 -0.082 29.600 1.00 90.12 187 VAL A N 1
ATOM 1503 C CA . VAL A 1 187 ? 49.800 1.116 29.375 1.00 90.12 187 VAL A CA 1
ATOM 1504 C C . VAL A 1 187 ? 50.958 0.776 28.443 1.00 90.12 187 VAL A C 1
ATOM 1506 O O . VAL A 1 187 ? 51.511 -0.325 28.504 1.00 90.12 187 VAL A O 1
ATOM 1509 N N . THR A 1 188 ? 51.331 1.697 27.564 1.00 91.25 188 THR A N 1
ATOM 1510 C CA . THR A 1 188 ? 52.403 1.472 26.584 1.00 91.25 188 THR A CA 1
ATOM 1511 C C . THR A 1 188 ? 53.760 1.724 27.235 1.00 91.25 188 THR A C 1
ATOM 1513 O O . THR A 1 188 ? 53.901 2.653 28.029 1.00 91.25 188 THR A O 1
ATOM 1516 N N . LYS A 1 189 ? 54.774 0.914 26.915 1.00 91.12 189 LYS A N 1
ATOM 1517 C CA . LYS A 1 189 ? 56.145 1.145 27.394 1.00 91.12 189 LYS A CA 1
ATOM 1518 C C . LYS A 1 189 ? 56.745 2.383 26.728 1.00 91.12 189 LYS A C 1
ATOM 1520 O O . LYS A 1 189 ? 56.641 2.520 25.510 1.00 91.12 189 LYS A O 1
ATOM 1525 N N . TYR A 1 190 ? 57.406 3.244 27.499 1.00 88.06 190 TYR A N 1
ATOM 1526 C CA . TYR A 1 190 ? 58.225 4.316 26.938 1.00 88.06 190 TYR A CA 1
ATOM 1527 C C . TYR A 1 190 ? 59.661 3.819 26.718 1.00 88.06 190 TYR A C 1
ATOM 1529 O O . TYR A 1 190 ? 60.281 3.261 27.627 1.00 88.06 190 TYR A O 1
ATOM 1537 N N . PHE A 1 191 ? 60.196 4.049 25.519 1.00 84.44 191 PHE A N 1
ATOM 1538 C CA . PHE A 1 191 ? 61.575 3.727 25.154 1.00 84.44 191 PHE A CA 1
ATOM 1539 C C . PHE A 1 191 ? 62.353 5.017 24.876 1.00 84.44 191 PHE A C 1
ATOM 1541 O O . PHE A 1 191 ? 61.830 5.931 24.241 1.00 84.44 191 PHE A O 1
ATOM 1548 N N . ASN A 1 192 ? 63.598 5.085 25.348 1.00 81.19 192 ASN A N 1
ATOM 1549 C CA . ASN A 1 192 ? 64.510 6.194 25.087 1.00 81.19 192 ASN A CA 1
ATOM 1550 C C . ASN A 1 192 ? 65.091 6.134 23.657 1.00 81.19 192 ASN A C 1
ATOM 1552 O O . ASN A 1 192 ? 64.834 5.197 22.900 1.00 81.19 192 ASN A O 1
ATOM 1556 N N . GLU A 1 193 ? 65.921 7.117 23.297 1.00 79.88 193 GLU A N 1
ATOM 1557 C CA . GLU A 1 193 ? 66.545 7.214 21.966 1.00 79.88 193 GLU A CA 1
ATOM 1558 C C . GLU A 1 193 ? 67.461 6.016 21.620 1.00 79.88 193 GLU A C 1
ATOM 1560 O O . GLU A 1 193 ? 67.601 5.677 20.447 1.00 79.88 193 GLU A O 1
ATOM 1565 N N . ASP A 1 194 ? 68.003 5.303 22.621 1.00 77.19 194 ASP A N 1
ATOM 1566 C CA . ASP A 1 194 ? 68.756 4.045 22.442 1.00 77.19 194 ASP A CA 1
ATOM 1567 C C . ASP A 1 194 ? 67.859 2.800 22.253 1.00 77.19 194 ASP A C 1
ATOM 1569 O O . ASP A 1 194 ? 68.362 1.673 22.188 1.00 77.19 194 ASP A O 1
ATOM 1573 N N . GLY A 1 195 ? 66.532 2.960 22.241 1.00 76.38 195 GLY A N 1
ATOM 1574 C CA . GLY A 1 195 ? 65.568 1.860 22.148 1.00 76.38 195 GLY A CA 1
ATOM 1575 C C . GLY A 1 195 ? 65.428 1.019 23.424 1.00 76.38 195 GLY A C 1
ATOM 1576 O O . GLY A 1 195 ? 65.005 -0.136 23.349 1.00 76.38 195 GLY A O 1
ATOM 1577 N N . LYS A 1 196 ? 65.785 1.557 24.598 1.00 79.88 196 LYS A N 1
ATOM 1578 C CA . LYS A 1 196 ? 65.679 0.882 25.906 1.00 79.88 196 LYS A CA 1
ATOM 1579 C C . LYS A 1 196 ? 64.577 1.505 26.756 1.00 79.88 196 LYS A C 1
ATOM 1581 O O . LYS A 1 196 ? 64.317 2.697 26.656 1.00 79.88 196 LYS A O 1
ATOM 1586 N N . GLU A 1 197 ? 63.942 0.707 27.613 1.00 84.81 197 GLU A N 1
ATOM 1587 C CA . GLU A 1 197 ? 62.951 1.221 28.568 1.00 84.81 197 GLU A CA 1
ATOM 1588 C C . GLU A 1 197 ? 63.590 2.262 29.500 1.00 84.81 197 GLU A C 1
ATOM 1590 O O . GLU A 1 197 ? 64.644 2.004 30.089 1.00 84.81 197 GLU A O 1
ATOM 1595 N N . GLU A 1 198 ? 62.958 3.429 29.649 1.00 85.31 198 GLU A N 1
ATOM 1596 C CA . GLU A 1 198 ? 63.441 4.451 30.580 1.00 85.31 198 GLU A CA 1
ATOM 1597 C C . GLU A 1 198 ? 63.099 4.038 32.020 1.00 85.31 198 GLU A C 1
ATOM 1599 O O . GLU A 1 198 ? 61.929 3.904 32.391 1.00 85.31 198 GLU A O 1
ATOM 1604 N N . LYS A 1 199 ? 64.142 3.803 32.824 1.00 83.69 199 LYS A N 1
ATOM 1605 C CA . LYS A 1 199 ? 64.049 3.246 34.178 1.00 83.69 199 LYS A CA 1
ATOM 1606 C C . LYS A 1 199 ? 64.546 4.224 35.233 1.00 83.69 199 LYS A C 1
ATOM 1608 O O . LYS A 1 199 ? 65.637 4.777 35.113 1.00 83.69 199 LYS A O 1
ATOM 1613 N N . ALA A 1 200 ? 63.775 4.352 36.304 1.00 80.31 200 ALA A N 1
ATOM 1614 C CA . ALA A 1 200 ? 64.119 5.098 37.504 1.00 80.31 200 ALA A CA 1
ATOM 1615 C C . ALA A 1 200 ? 64.135 4.169 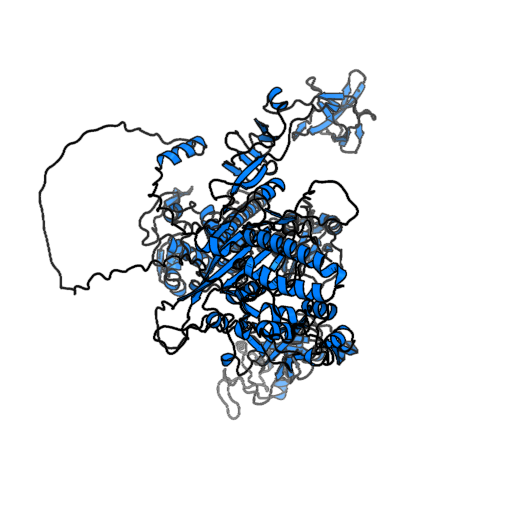38.725 1.00 80.31 200 ALA A C 1
ATOM 1617 O O . ALA A 1 200 ? 63.477 3.130 38.743 1.00 80.31 200 ALA A O 1
ATOM 1618 N N . TYR A 1 201 ? 64.875 4.551 39.764 1.00 78.88 201 TYR A N 1
ATOM 1619 C CA . TYR A 1 201 ? 64.959 3.794 41.013 1.00 78.88 201 TYR A CA 1
ATOM 1620 C C . TYR A 1 201 ? 64.660 4.716 42.185 1.00 78.88 201 TYR A C 1
ATOM 1622 O O . TYR A 1 201 ? 65.189 5.826 42.257 1.00 78.88 201 TYR A O 1
ATOM 1630 N N . ASN A 1 202 ? 63.828 4.261 43.120 1.00 70.00 202 ASN A N 1
ATOM 1631 C CA . ASN A 1 202 ? 63.547 5.039 44.323 1.00 70.00 202 ASN A CA 1
ATOM 1632 C C . ASN A 1 202 ? 64.652 4.869 45.390 1.00 70.00 202 ASN A C 1
ATOM 1634 O O . ASN A 1 202 ? 65.605 4.105 45.230 1.00 70.00 202 ASN A O 1
ATOM 1638 N N . HIS A 1 203 ? 64.507 5.554 46.527 1.00 68.69 203 HIS A N 1
ATOM 1639 C CA . HIS A 1 203 ? 65.471 5.514 47.637 1.00 68.69 203 HIS A CA 1
ATOM 1640 C C . HIS A 1 203 ? 65.661 4.122 48.285 1.00 68.69 203 HIS A C 1
ATOM 1642 O O . HIS A 1 203 ? 66.608 3.936 49.046 1.00 68.69 203 HIS A O 1
ATOM 1648 N N . LYS A 1 204 ? 64.799 3.139 47.984 1.00 72.50 204 LYS A N 1
ATOM 1649 C CA . LYS A 1 204 ? 64.927 1.730 48.401 1.00 72.50 204 LYS A CA 1
ATOM 1650 C C . LYS A 1 204 ? 65.536 0.828 47.320 1.00 72.50 204 LYS A C 1
ATOM 1652 O O . LYS A 1 204 ? 65.708 -0.363 47.563 1.00 72.50 204 LYS A O 1
ATOM 1657 N N . LYS A 1 205 ? 65.882 1.387 46.153 1.00 71.94 205 LYS A N 1
ATOM 1658 C CA . LYS A 1 205 ? 66.289 0.683 44.921 1.00 71.94 205 LYS A CA 1
ATOM 1659 C C . LYS A 1 205 ? 65.181 -0.164 44.275 1.00 71.94 205 LYS A C 1
ATOM 1661 O O . LYS A 1 205 ? 65.483 -1.047 43.478 1.00 71.94 205 LYS A O 1
ATOM 1666 N N . GLU A 1 206 ? 63.914 0.111 44.583 1.00 73.94 206 GLU A N 1
ATOM 1667 C CA . GLU A 1 206 ? 62.780 -0.463 43.848 1.00 73.94 206 GLU A CA 1
ATOM 1668 C C . GLU A 1 206 ? 62.746 0.167 42.440 1.00 73.94 206 GLU A C 1
ATOM 1670 O O . GLU A 1 206 ? 62.947 1.379 42.305 1.00 73.94 206 GLU A O 1
ATOM 1675 N N . GLU A 1 207 ? 62.557 -0.653 41.401 1.00 80.44 207 GLU A N 1
ATOM 1676 C CA . GLU A 1 207 ? 62.619 -0.241 39.991 1.00 80.44 207 GLU A CA 1
ATOM 1677 C C . GLU A 1 207 ? 61.250 0.245 39.484 1.00 80.44 207 GLU A C 1
ATOM 1679 O O . GLU A 1 207 ? 60.214 -0.385 39.708 1.00 80.44 207 GLU A O 1
ATOM 1684 N N . PHE A 1 208 ? 61.268 1.372 38.776 1.00 86.38 208 PHE A N 1
ATOM 1685 C CA . PHE A 1 208 ? 60.114 1.980 38.131 1.00 86.38 208 PHE A CA 1
ATOM 1686 C C . PHE A 1 208 ? 60.406 2.195 36.645 1.00 86.38 208 PHE A C 1
ATOM 1688 O O . PHE A 1 208 ? 61.507 2.600 36.272 1.00 86.38 208 PHE A O 1
ATOM 1695 N N . VAL A 1 209 ? 59.406 1.968 35.798 1.00 88.06 209 VAL A N 1
ATOM 1696 C CA . VAL A 1 209 ? 59.480 2.158 34.339 1.00 88.06 209 VAL A CA 1
ATOM 1697 C C . VAL A 1 209 ? 58.583 3.300 33.904 1.00 88.06 209 VAL A C 1
ATOM 1699 O O . VAL A 1 209 ? 57.459 3.430 34.397 1.00 88.06 209 VAL A O 1
ATOM 1702 N N . ARG A 1 210 ? 59.071 4.105 32.959 1.00 90.75 210 ARG A N 1
ATOM 1703 C CA . ARG A 1 210 ? 58.280 5.144 32.304 1.00 90.75 210 ARG A CA 1
ATOM 1704 C C . ARG A 1 210 ? 57.277 4.521 31.334 1.00 90.75 210 ARG A C 1
ATOM 1706 O O . ARG A 1 210 ? 57.605 3.598 30.584 1.00 90.75 210 ARG A O 1
ATOM 1713 N N . ILE A 1 211 ? 56.055 5.038 31.337 1.00 90.19 211 ILE A N 1
ATOM 1714 C CA . ILE A 1 211 ? 54.956 4.556 30.500 1.00 90.19 211 ILE A CA 1
ATOM 1715 C C . ILE A 1 211 ? 54.215 5.708 29.822 1.00 90.19 211 ILE A C 1
ATOM 1717 O O . ILE A 1 211 ? 54.309 6.863 30.233 1.00 90.19 211 ILE A O 1
ATOM 1721 N N . ILE A 1 212 ? 53.461 5.363 28.780 1.00 88.38 212 ILE A N 1
ATOM 1722 C CA . ILE A 1 212 ? 52.464 6.232 28.157 1.00 88.38 212 ILE A CA 1
ATOM 1723 C C . ILE A 1 212 ? 51.079 5.683 28.516 1.00 88.38 212 ILE A C 1
ATOM 1725 O O . ILE A 1 212 ? 50.789 4.501 28.291 1.00 88.38 212 ILE A O 1
ATOM 1729 N N . PHE A 1 213 ? 50.230 6.532 29.090 1.00 88.56 213 PHE A N 1
ATOM 1730 C CA . PHE A 1 213 ? 48.874 6.204 29.526 1.00 88.56 213 PHE A CA 1
ATOM 1731 C C . PHE A 1 213 ? 47.868 7.205 28.957 1.00 88.56 213 PHE A C 1
ATOM 1733 O O . PHE A 1 213 ? 48.060 8.411 29.069 1.00 88.56 213 PHE A O 1
ATOM 1740 N N . LEU A 1 214 ? 46.780 6.683 28.391 1.00 80.56 214 LEU A N 1
ATOM 1741 C CA . LEU A 1 214 ? 45.608 7.451 27.980 1.00 80.56 214 LEU A CA 1
ATOM 1742 C C . LEU A 1 214 ? 44.472 7.175 28.977 1.00 80.56 214 LEU A C 1
ATOM 1744 O O . LEU A 1 214 ? 44.096 6.010 29.181 1.00 80.56 214 LEU A O 1
ATOM 1748 N N . ASP A 1 215 ? 43.953 8.222 29.617 1.00 77.31 215 ASP A N 1
ATOM 1749 C CA . ASP A 1 215 ? 42.885 8.097 30.615 1.00 77.31 215 ASP A CA 1
ATOM 1750 C C . ASP A 1 215 ? 41.486 7.889 29.984 1.00 77.31 215 ASP A C 1
ATOM 1752 O O . ASP A 1 215 ? 41.355 7.583 28.797 1.00 77.31 215 ASP A O 1
ATOM 1756 N N . ASP A 1 216 ? 40.423 7.946 30.794 1.00 67.88 216 ASP A N 1
ATOM 1757 C CA . ASP A 1 216 ? 39.045 7.774 30.299 1.00 67.88 216 ASP A CA 1
ATOM 1758 C C . ASP A 1 216 ? 38.450 9.053 29.677 1.00 67.88 216 ASP A C 1
ATOM 1760 O O . ASP A 1 216 ? 37.478 8.954 28.929 1.00 67.88 216 ASP A O 1
ATOM 1764 N N . ASP A 1 217 ? 39.042 10.222 29.950 1.00 63.12 217 ASP A N 1
ATOM 1765 C CA . ASP A 1 217 ? 38.676 11.522 29.368 1.00 63.12 217 ASP A CA 1
ATOM 1766 C C . ASP A 1 217 ? 39.522 11.830 28.101 1.00 63.12 217 ASP A C 1
ATOM 1768 O O . ASP A 1 217 ? 39.395 12.900 27.506 1.00 63.12 217 ASP A O 1
ATOM 1772 N N . ALA A 1 218 ? 40.342 10.862 27.660 1.00 63.09 218 ALA A N 1
ATOM 1773 C CA . ALA A 1 218 ? 41.286 10.910 26.539 1.00 63.09 218 ALA A CA 1
ATOM 1774 C C . ALA A 1 218 ? 42.492 11.864 26.713 1.00 63.09 218 ALA A C 1
ATOM 1776 O O . ALA A 1 218 ? 43.079 12.314 25.727 1.00 63.09 218 ALA A O 1
ATOM 1777 N N . THR A 1 219 ? 42.915 12.113 27.954 1.00 71.19 219 THR A N 1
ATOM 1778 C CA . THR A 1 219 ? 44.175 12.805 28.275 1.00 71.19 219 THR A CA 1
ATOM 1779 C C . THR A 1 219 ? 45.356 11.836 28.161 1.00 71.19 219 THR A C 1
ATOM 1781 O O . THR A 1 219 ? 45.341 10.774 28.789 1.00 71.19 219 THR A O 1
ATOM 1784 N N . GLU A 1 220 ? 46.388 12.183 27.382 1.00 80.75 220 GLU A N 1
ATOM 1785 C CA . GLU A 1 220 ? 47.631 11.399 27.298 1.00 80.75 220 GLU A CA 1
ATOM 1786 C C . GLU A 1 220 ? 48.684 11.911 28.291 1.00 80.75 220 GLU A C 1
ATOM 1788 O O . GLU A 1 220 ? 49.027 13.093 28.311 1.00 80.75 220 GLU A O 1
ATOM 1793 N N . TYR A 1 221 ? 49.237 10.986 29.071 1.00 81.50 221 TYR A N 1
ATOM 1794 C CA . TYR A 1 221 ? 50.352 11.188 29.987 1.00 81.50 221 TYR A CA 1
ATOM 1795 C C . TYR A 1 221 ? 51.543 10.351 29.516 1.00 81.50 221 TYR A C 1
ATOM 1797 O O . TYR A 1 221 ? 51.413 9.135 29.370 1.00 81.50 221 TYR A O 1
ATOM 1805 N N . ASN A 1 222 ? 52.706 10.972 29.301 1.00 85.06 222 ASN A N 1
ATOM 1806 C CA . ASN A 1 222 ? 53.907 10.306 28.771 1.00 85.06 222 ASN A CA 1
ATOM 1807 C C . ASN A 1 222 ? 55.163 10.484 29.649 1.00 85.06 222 ASN A C 1
ATOM 1809 O O . ASN A 1 222 ? 56.266 10.123 29.242 1.00 85.06 222 ASN A O 1
ATOM 1813 N N . ASP A 1 223 ? 55.010 11.026 30.855 1.00 84.88 223 ASP A N 1
ATOM 1814 C CA . ASP A 1 223 ? 56.045 11.302 31.862 1.00 84.88 223 ASP A CA 1
ATOM 1815 C C . ASP A 1 223 ? 55.820 10.538 33.186 1.00 84.88 223 ASP A C 1
ATOM 1817 O O . ASP A 1 223 ? 56.541 10.735 34.168 1.00 84.88 223 ASP A O 1
ATOM 1821 N N . LEU A 1 224 ? 54.827 9.644 33.205 1.00 89.06 224 LEU A N 1
ATOM 1822 C CA . LEU A 1 224 ? 54.464 8.814 34.348 1.00 89.06 224 LEU A CA 1
ATOM 1823 C C . LEU A 1 224 ? 55.359 7.578 34.478 1.00 89.06 224 LEU A C 1
ATOM 1825 O O . LEU A 1 224 ? 55.668 6.899 33.499 1.00 89.06 224 LEU A O 1
ATOM 1829 N N . PHE A 1 225 ? 55.687 7.238 35.722 1.00 88.88 225 PHE A N 1
ATOM 1830 C CA . PHE A 1 225 ? 56.448 6.058 36.113 1.00 88.88 225 PHE A CA 1
ATOM 1831 C C . PHE A 1 225 ? 55.604 5.135 37.002 1.00 88.88 225 PHE A C 1
ATOM 1833 O O . PHE A 1 225 ? 54.851 5.608 37.857 1.00 88.88 225 PHE A O 1
ATOM 1840 N N . ILE A 1 226 ? 55.746 3.817 36.820 1.00 89.00 226 ILE A N 1
AT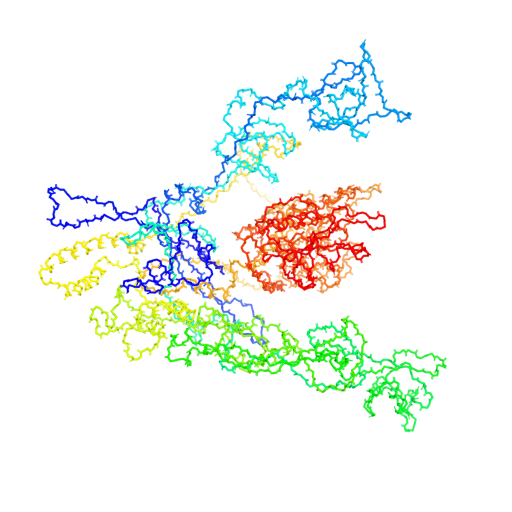OM 1841 C CA . ILE A 1 226 ? 55.033 2.779 37.590 1.00 89.00 226 ILE A CA 1
ATOM 1842 C C . ILE A 1 226 ? 55.974 1.694 38.129 1.00 89.00 226 ILE A C 1
ATOM 1844 O O . ILE A 1 226 ? 57.016 1.421 37.538 1.00 89.00 226 ILE A O 1
ATOM 1848 N N . SER A 1 227 ? 55.576 1.068 39.243 1.00 83.00 227 SER A N 1
ATOM 1849 C CA . SER A 1 227 ? 56.243 -0.092 39.865 1.00 83.00 227 SER A CA 1
ATOM 1850 C C . SER A 1 227 ? 56.373 -1.257 38.879 1.00 83.00 227 SER A C 1
ATOM 1852 O O . SER A 1 227 ? 55.368 -1.663 38.294 1.00 83.00 227 SER A O 1
ATOM 1854 N N . THR A 1 228 ? 57.573 -1.838 38.737 1.00 80.31 228 THR A N 1
ATOM 1855 C CA . THR A 1 228 ? 57.787 -3.065 37.939 1.00 80.31 228 THR A CA 1
ATOM 1856 C C . THR A 1 228 ? 57.532 -4.367 38.698 1.00 80.31 228 THR A C 1
ATOM 1858 O O . THR A 1 228 ? 57.757 -5.451 38.156 1.00 80.31 228 THR A O 1
ATOM 1861 N N . ALA A 1 229 ? 57.048 -4.303 39.943 1.00 79.69 229 ALA A N 1
ATOM 1862 C CA . ALA A 1 229 ? 56.796 -5.498 40.739 1.00 79.69 229 ALA A CA 1
ATOM 1863 C C . ALA A 1 229 ? 55.795 -6.439 40.042 1.00 79.69 229 ALA A C 1
ATOM 1865 O O . ALA A 1 229 ? 54.723 -6.023 39.596 1.00 79.69 229 ALA A O 1
ATOM 1866 N N . SER A 1 230 ? 56.103 -7.738 40.014 1.00 73.44 230 SER A N 1
ATOM 1867 C CA . SER A 1 230 ? 55.274 -8.776 39.373 1.00 73.44 230 SER A CA 1
ATOM 1868 C C . SER A 1 230 ? 53.903 -8.994 40.033 1.00 73.44 230 SER A C 1
ATOM 1870 O O . SER A 1 230 ? 53.071 -9.737 39.515 1.00 73.44 230 SER A O 1
ATOM 1872 N N . THR A 1 231 ? 53.660 -8.348 41.176 1.00 79.75 231 THR A N 1
ATOM 1873 C CA . THR A 1 231 ? 52.362 -8.247 41.857 1.00 79.75 231 THR A CA 1
ATOM 1874 C C . THR A 1 231 ? 51.528 -7.049 41.400 1.00 79.75 231 THR A C 1
ATOM 1876 O O . THR A 1 231 ? 50.310 -7.059 41.578 1.00 79.75 231 THR A O 1
ATOM 1879 N N . ASP A 1 232 ? 52.162 -6.019 40.832 1.00 84.25 232 ASP A N 1
ATOM 1880 C CA . ASP A 1 232 ? 51.525 -4.766 40.423 1.00 84.25 232 ASP A CA 1
ATOM 1881 C C . ASP A 1 232 ? 51.200 -4.725 38.928 1.00 84.25 232 ASP A C 1
ATOM 1883 O O . ASP A 1 232 ? 50.134 -4.224 38.547 1.00 84.25 232 ASP A O 1
ATOM 1887 N N . ILE A 1 233 ? 52.087 -5.279 38.092 1.00 89.06 233 ILE A N 1
ATOM 1888 C CA . ILE A 1 233 ? 51.959 -5.297 36.631 1.00 89.06 233 ILE A CA 1
ATOM 1889 C C . ILE A 1 233 ? 52.243 -6.674 36.020 1.00 89.06 233 ILE A C 1
ATOM 1891 O O . ILE A 1 233 ? 52.946 -7.510 36.585 1.00 89.06 233 ILE A O 1
ATOM 1895 N N . LYS A 1 234 ? 51.715 -6.885 34.812 1.00 90.12 234 LYS A N 1
ATOM 1896 C CA . LYS A 1 234 ? 52.024 -8.012 33.929 1.00 90.12 234 LYS A CA 1
ATOM 1897 C C . LYS A 1 234 ? 52.585 -7.480 32.611 1.00 90.12 234 LYS A C 1
ATOM 1899 O O . LYS A 1 234 ? 51.904 -6.724 31.924 1.00 90.12 234 LYS A O 1
ATOM 1904 N N . ASP A 1 235 ? 53.789 -7.903 32.238 1.00 88.19 235 ASP A N 1
ATOM 1905 C CA . ASP A 1 235 ? 54.383 -7.563 30.940 1.00 88.19 235 ASP A CA 1
ATOM 1906 C C . ASP A 1 235 ? 53.675 -8.299 29.785 1.00 88.19 235 ASP A C 1
ATOM 1908 O O . ASP A 1 235 ? 53.343 -9.485 29.890 1.00 88.19 235 ASP A O 1
ATOM 1912 N N . LEU A 1 236 ? 53.427 -7.575 28.692 1.00 87.81 236 LEU A N 1
ATOM 1913 C CA . LEU A 1 236 ? 52.843 -8.045 27.433 1.00 87.81 236 LEU A CA 1
ATOM 1914 C C . LEU A 1 236 ? 53.781 -7.795 26.227 1.00 87.81 236 LEU A C 1
ATOM 1916 O O . LEU A 1 236 ? 53.354 -7.897 25.078 1.00 87.81 236 LEU A O 1
ATOM 1920 N N . GLY A 1 237 ? 55.051 -7.454 26.466 1.00 86.94 237 GLY A N 1
ATOM 1921 C CA . GLY A 1 237 ? 56.082 -7.202 25.458 1.00 86.94 237 GLY A CA 1
ATOM 1922 C C . GLY A 1 237 ? 56.315 -5.710 25.230 1.00 86.94 237 GLY A C 1
ATOM 1923 O O . GLY A 1 237 ? 57.283 -5.150 25.738 1.00 86.94 237 GLY A O 1
ATOM 1924 N N . SER A 1 238 ? 55.427 -5.058 24.475 1.00 84.94 238 SER A N 1
ATOM 1925 C CA . SER A 1 238 ? 55.472 -3.610 24.181 1.00 84.94 238 SER A CA 1
ATOM 1926 C C . SER A 1 238 ? 54.641 -2.750 25.146 1.00 84.94 238 SER A C 1
ATOM 1928 O O . SER A 1 238 ? 54.558 -1.531 24.999 1.00 84.94 238 SER A O 1
ATOM 1930 N N . SER A 1 239 ? 53.974 -3.383 26.110 1.00 90.31 239 SER A N 1
ATOM 1931 C CA . SER A 1 239 ? 53.025 -2.753 27.028 1.00 90.31 239 SER A CA 1
ATOM 1932 C C . SER A 1 239 ? 52.946 -3.530 28.341 1.00 90.31 239 SER A C 1
ATOM 1934 O O . SER A 1 239 ? 53.292 -4.711 28.390 1.00 90.31 239 SER A O 1
ATOM 1936 N N . TYR A 1 240 ? 52.471 -2.873 29.395 1.00 91.88 240 TYR A N 1
ATOM 1937 C CA . TYR A 1 240 ? 52.206 -3.475 30.698 1.00 91.88 240 TYR A CA 1
ATOM 1938 C C . TYR A 1 240 ? 50.701 -3.462 30.979 1.00 91.88 240 TYR A C 1
ATOM 1940 O O . TYR A 1 240 ? 50.043 -2.442 30.787 1.00 91.88 240 TYR A O 1
ATOM 1948 N N . GLN A 1 241 ? 50.141 -4.569 31.469 1.00 90.88 241 GLN A N 1
ATOM 1949 C CA . GLN A 1 241 ? 48.794 -4.591 32.040 1.00 90.88 241 GLN A CA 1
ATOM 1950 C C . GLN A 1 241 ? 48.862 -4.382 33.552 1.00 90.88 241 GLN A C 1
ATOM 1952 O O . GLN A 1 241 ? 49.564 -5.113 34.250 1.00 90.88 241 GLN A O 1
ATOM 1957 N N . ILE A 1 242 ? 48.091 -3.429 34.071 1.00 92.12 242 ILE A N 1
ATOM 1958 C CA . ILE A 1 242 ? 48.000 -3.174 35.510 1.00 92.12 242 ILE A CA 1
ATOM 1959 C C . ILE A 1 242 ? 47.174 -4.278 36.181 1.00 92.12 242 ILE A C 1
ATOM 1961 O O . ILE A 1 242 ? 46.036 -4.535 35.784 1.00 92.12 242 ILE A O 1
ATOM 1965 N N . ILE A 1 243 ? 47.716 -4.918 37.219 1.00 85.94 243 ILE A N 1
ATOM 1966 C CA . ILE A 1 243 ? 47.040 -5.980 37.990 1.00 85.94 243 ILE A CA 1
ATOM 1967 C C . ILE A 1 243 ? 46.859 -5.645 39.483 1.00 85.94 243 ILE A C 1
ATOM 1969 O O . ILE A 1 243 ? 46.042 -6.298 40.148 1.00 85.94 243 ILE A O 1
ATOM 1973 N N . SER A 1 244 ? 47.540 -4.605 39.981 1.00 81.81 244 SER A N 1
ATOM 1974 C CA . SER A 1 244 ? 47.386 -4.066 41.342 1.00 81.81 244 SER A CA 1
ATOM 1975 C C . SER A 1 244 ? 45.974 -3.533 41.626 1.00 81.81 244 SER A C 1
ATOM 1977 O O . SER A 1 244 ? 45.264 -3.095 40.722 1.00 81.81 244 SER A O 1
ATOM 1979 N N . GLN A 1 245 ? 45.568 -3.539 42.900 1.00 79.94 245 GLN A N 1
ATOM 1980 C CA . GLN A 1 245 ? 44.328 -2.905 43.400 1.00 79.94 245 GLN A CA 1
ATOM 1981 C C . GLN A 1 245 ? 44.548 -2.124 44.702 1.00 79.94 245 GLN A C 1
ATOM 1983 O O . GLN A 1 245 ? 43.578 -1.777 45.373 1.00 79.94 245 GLN A O 1
ATOM 1988 N N . VAL A 1 246 ? 45.808 -1.918 45.093 1.00 73.94 246 VAL A N 1
ATOM 1989 C CA . VAL A 1 246 ? 46.184 -1.463 46.442 1.00 73.94 246 VAL A CA 1
ATOM 1990 C C . VAL A 1 246 ? 45.889 0.025 46.654 1.00 73.94 246 VAL A C 1
ATOM 1992 O O . VAL A 1 246 ? 45.711 0.462 47.786 1.00 73.94 246 VAL A O 1
ATOM 1995 N N . ASN A 1 247 ? 45.812 0.803 45.573 1.00 76.12 247 ASN A N 1
ATOM 1996 C CA . ASN A 1 247 ? 45.646 2.252 45.621 1.00 76.12 247 ASN A CA 1
ATOM 1997 C C . ASN A 1 247 ? 44.208 2.630 45.252 1.00 76.12 247 ASN A C 1
ATOM 1999 O O . ASN A 1 247 ? 43.639 2.050 44.323 1.00 76.12 247 ASN A O 1
ATOM 2003 N N . GLU A 1 248 ? 43.639 3.597 45.975 1.00 72.19 248 GLU A N 1
ATOM 2004 C CA . GLU A 1 248 ? 42.250 4.043 45.836 1.00 72.19 248 GLU A CA 1
ATOM 2005 C C . GLU A 1 248 ? 42.153 5.551 45.622 1.00 72.19 248 GLU A C 1
ATOM 2007 O O . GLU A 1 248 ? 42.734 6.331 46.373 1.00 72.19 248 GLU A O 1
ATOM 2012 N N . GLU A 1 249 ? 41.355 5.946 44.633 1.00 69.19 249 GLU A N 1
ATOM 2013 C CA . GLU A 1 249 ? 41.058 7.340 44.305 1.00 69.19 249 GLU A CA 1
ATOM 2014 C C . GLU A 1 249 ? 39.541 7.541 44.201 1.00 69.19 249 GLU A C 1
ATOM 2016 O O . GLU A 1 249 ? 38.826 6.700 43.646 1.00 69.19 249 GLU A O 1
ATOM 2021 N N . LYS A 1 250 ? 39.028 8.641 44.761 1.00 58.69 250 LYS A N 1
ATOM 2022 C CA . LYS A 1 250 ? 37.614 9.025 44.645 1.00 58.69 250 LYS A CA 1
ATOM 2023 C C . LYS A 1 250 ? 37.450 9.916 43.422 1.00 58.69 250 LYS A C 1
ATOM 2025 O O . LYS A 1 250 ? 38.042 10.986 43.374 1.00 58.69 250 LYS A O 1
ATOM 2030 N N . TRP A 1 251 ? 36.633 9.493 42.464 1.00 57.00 251 TRP A N 1
ATOM 2031 C CA . TRP A 1 251 ? 36.320 10.312 41.296 1.00 57.00 251 TRP A CA 1
ATOM 2032 C C . TRP A 1 251 ? 35.319 11.421 41.662 1.00 57.00 251 TRP A C 1
ATOM 2034 O O . TRP A 1 251 ? 34.257 11.128 42.220 1.00 57.00 251 TRP A O 1
ATOM 2044 N N . GLU A 1 252 ? 35.657 12.677 41.359 1.00 53.44 252 GLU A N 1
ATOM 2045 C CA . GLU A 1 252 ? 34.787 13.839 41.581 1.00 53.44 252 GLU A CA 1
ATOM 2046 C C . GLU A 1 252 ? 33.774 14.017 40.441 1.00 53.44 252 GLU A C 1
ATOM 2048 O O . GLU A 1 252 ? 34.106 13.917 39.259 1.00 53.44 252 GLU A O 1
ATOM 2053 N N . ASP A 1 253 ? 32.521 14.298 40.803 1.00 53.94 253 ASP A N 1
ATOM 2054 C CA . ASP A 1 253 ? 31.422 14.474 39.854 1.00 53.94 253 ASP A CA 1
ATOM 2055 C C . ASP A 1 253 ? 31.466 15.855 39.185 1.00 53.94 253 ASP A C 1
ATOM 2057 O O . ASP A 1 253 ? 31.116 16.865 39.794 1.00 53.94 253 ASP A O 1
ATOM 2061 N N . LYS A 1 254 ? 31.833 15.875 37.899 1.00 57.47 254 LYS A N 1
ATOM 2062 C CA . LYS A 1 254 ? 31.924 17.077 37.049 1.00 57.47 254 LYS A CA 1
ATOM 2063 C C . LYS A 1 254 ? 30.555 17.663 36.622 1.00 57.47 254 LYS A C 1
ATOM 2065 O O . LYS A 1 254 ? 30.504 18.432 35.662 1.00 57.47 254 LYS A O 1
ATOM 2070 N N . SER A 1 255 ? 29.436 17.287 37.253 1.00 64.00 255 SER A N 1
ATOM 2071 C CA . SER A 1 255 ? 28.102 17.831 36.938 1.00 64.00 255 SER A CA 1
ATOM 2072 C C . SER A 1 255 ? 27.877 19.245 37.497 1.00 64.00 255 SER A C 1
ATOM 2074 O O . SER A 1 255 ? 28.405 19.612 38.543 1.00 64.00 255 SER A O 1
ATOM 2076 N N . GLY A 1 256 ? 27.067 20.058 36.807 1.00 62.91 256 GLY A N 1
ATOM 2077 C CA . GLY A 1 256 ? 26.816 21.463 37.160 1.00 62.91 256 GLY A CA 1
ATOM 2078 C C . GLY A 1 256 ? 25.720 21.674 38.210 1.00 62.91 256 GLY A C 1
ATOM 2079 O O . GLY A 1 256 ? 25.071 22.715 38.196 1.00 62.91 256 GLY A O 1
ATOM 2080 N N . LEU A 1 257 ? 25.456 20.677 39.061 1.00 69.88 257 LEU A N 1
ATOM 2081 C CA . LEU A 1 257 ? 24.301 20.633 39.963 1.00 69.88 257 LEU A CA 1
ATOM 2082 C C . LEU A 1 257 ? 24.712 20.601 41.437 1.00 69.88 257 LEU A C 1
ATOM 2084 O O . LEU A 1 257 ? 25.720 19.998 41.805 1.00 69.88 257 LEU A O 1
ATOM 2088 N N . THR A 1 258 ? 23.889 21.197 42.300 1.00 70.94 258 THR A N 1
ATOM 2089 C CA . THR A 1 258 ? 24.068 21.122 43.756 1.00 70.94 258 THR A CA 1
ATOM 2090 C C . THR A 1 258 ? 23.714 19.734 44.289 1.00 70.94 258 THR A C 1
ATOM 2092 O O . THR A 1 258 ? 22.903 19.008 43.711 1.00 70.94 258 THR A O 1
ATOM 2095 N N . GLU A 1 259 ? 24.269 19.359 45.442 1.00 64.12 259 GLU A N 1
ATOM 2096 C CA . GLU A 1 259 ? 23.962 18.071 46.081 1.00 64.12 259 GLU A CA 1
ATOM 2097 C C . GLU A 1 259 ? 22.471 17.902 46.422 1.00 64.12 259 GLU A C 1
ATOM 2099 O O . GLU A 1 259 ? 21.982 16.778 46.476 1.00 64.12 259 GLU A O 1
ATOM 2104 N N . ASP A 1 260 ? 21.715 18.989 46.602 1.00 66.19 260 ASP A N 1
ATOM 2105 C CA . ASP A 1 260 ? 20.266 18.920 46.822 1.00 66.19 260 ASP A CA 1
ATOM 2106 C C . ASP A 1 260 ? 19.479 18.741 45.515 1.00 66.19 260 ASP A C 1
ATOM 2108 O O . ASP A 1 260 ? 18.509 17.983 45.488 1.00 66.19 260 ASP A O 1
ATOM 2112 N N . GLN A 1 261 ? 19.952 19.305 44.397 1.00 67.31 261 GLN A N 1
ATOM 2113 C CA . GLN A 1 261 ? 19.431 18.971 43.064 1.00 67.31 261 GLN A CA 1
ATOM 2114 C C . GLN A 1 261 ? 19.716 17.504 42.694 1.00 67.31 261 GLN A C 1
ATOM 2116 O O . GLN A 1 261 ? 18.875 16.857 42.076 1.00 67.31 261 GLN A O 1
ATOM 2121 N N . LYS A 1 262 ? 20.853 16.934 43.122 1.00 64.69 262 LYS A N 1
ATOM 2122 C CA . LYS A 1 262 ? 21.176 15.505 42.918 1.00 64.69 262 LYS A CA 1
ATOM 2123 C C . LYS A 1 262 ? 20.341 14.556 43.792 1.00 64.69 262 LYS A C 1
ATOM 2125 O O . LYS A 1 262 ? 20.160 13.400 43.415 1.00 64.69 262 LYS A O 1
ATOM 2130 N N . LYS A 1 263 ? 19.809 15.032 44.928 1.00 62.91 263 LYS A N 1
ATOM 2131 C CA . LYS A 1 263 ? 18.843 14.303 45.782 1.00 62.91 263 LYS A CA 1
ATOM 2132 C C . LYS A 1 263 ? 17.404 14.362 45.254 1.00 62.91 263 LYS A C 1
ATOM 2134 O O . LYS A 1 263 ? 16.561 13.601 45.733 1.00 62.91 263 LYS A O 1
ATOM 2139 N N . ALA A 1 264 ? 17.099 15.250 44.304 1.00 60.97 264 ALA A N 1
ATOM 2140 C CA . ALA A 1 264 ? 15.779 15.322 43.685 1.00 60.97 264 ALA A CA 1
ATOM 2141 C C . ALA A 1 264 ? 15.440 14.025 42.919 1.00 60.97 264 ALA A C 1
ATOM 2143 O O . ALA A 1 264 ? 16.315 13.246 42.535 1.00 60.97 264 ALA A O 1
ATOM 2144 N N . LYS A 1 265 ? 14.141 13.767 42.714 1.00 62.59 265 LYS A N 1
ATOM 2145 C CA . LYS A 1 265 ? 13.656 12.515 42.105 1.00 62.59 265 LYS A CA 1
ATOM 2146 C C . LYS A 1 265 ? 14.267 12.319 40.702 1.00 62.59 265 LYS A C 1
ATOM 2148 O O . LYS A 1 265 ? 14.268 13.262 39.913 1.00 62.59 265 LYS A O 1
ATOM 2153 N N . PRO A 1 266 ? 14.745 11.109 40.352 1.00 76.31 266 PRO A N 1
ATOM 2154 C CA . PRO A 1 266 ? 15.414 10.876 39.077 1.00 76.31 266 PRO A CA 1
ATOM 2155 C C . PRO A 1 266 ? 14.448 11.035 37.897 1.00 76.31 266 PRO A C 1
ATOM 2157 O O . PRO A 1 266 ? 13.292 10.618 37.969 1.00 76.31 266 PRO A O 1
ATOM 2160 N N . GLY A 1 267 ? 14.958 11.582 36.796 1.00 82.50 267 GLY A N 1
ATOM 2161 C CA . GLY A 1 267 ? 14.211 11.846 35.567 1.00 82.50 267 GLY A CA 1
ATOM 2162 C C . GLY A 1 267 ? 15.141 12.015 34.362 1.00 82.50 267 GLY A C 1
ATOM 2163 O O . GLY A 1 267 ? 16.210 11.401 34.336 1.00 82.50 267 GLY A O 1
ATOM 2164 N N . ALA A 1 268 ? 14.759 12.844 33.391 1.00 87.31 268 ALA A N 1
ATOM 2165 C CA . ALA A 1 268 ? 15.548 13.142 32.195 1.00 87.31 268 ALA A CA 1
ATOM 2166 C C . ALA A 1 268 ? 16.663 14.150 32.502 1.00 87.31 268 ALA A C 1
ATOM 2168 O O . ALA A 1 268 ? 16.387 15.208 33.061 1.00 87.31 268 ALA A O 1
ATOM 2169 N N . ARG A 1 269 ? 17.911 13.884 32.103 1.00 87.56 269 ARG A N 1
ATOM 2170 C CA . ARG A 1 269 ? 18.997 14.871 32.225 1.00 87.56 269 ARG A CA 1
ATOM 2171 C C . ARG A 1 269 ? 18.920 15.901 31.102 1.00 87.56 269 ARG A C 1
ATOM 2173 O O . ARG A 1 269 ? 18.754 15.530 29.939 1.00 87.56 269 ARG A O 1
ATOM 2180 N N . VAL A 1 270 ? 19.118 17.169 31.438 1.00 86.50 270 VAL A N 1
ATOM 2181 C CA . VAL A 1 270 ? 19.362 18.267 30.491 1.00 86.50 270 VAL A CA 1
ATOM 2182 C C . VAL A 1 270 ? 20.860 18.560 30.479 1.00 86.50 270 VAL A C 1
ATOM 2184 O O . VAL A 1 270 ? 21.501 18.509 31.531 1.00 86.50 270 VAL A O 1
ATOM 2187 N N . ARG A 1 271 ? 21.434 18.824 29.304 1.00 85.88 271 ARG A N 1
ATOM 2188 C CA . ARG A 1 271 ? 22.862 19.106 29.102 1.00 85.88 271 ARG A CA 1
ATOM 2189 C C . ARG A 1 271 ? 23.072 20.415 28.357 1.00 85.88 271 ARG A C 1
ATOM 2191 O O . ARG A 1 271 ? 22.302 20.731 27.457 1.00 85.88 271 ARG A O 1
ATOM 2198 N N . ASN A 1 272 ? 24.175 21.105 28.629 1.00 85.19 272 ASN A N 1
ATOM 2199 C CA . ASN A 1 272 ? 24.576 22.284 27.848 1.00 85.19 272 ASN A CA 1
ATOM 2200 C C . ASN A 1 272 ? 24.970 21.969 26.385 1.00 85.19 272 ASN A C 1
ATOM 2202 O O . ASN A 1 272 ? 24.979 22.875 25.558 1.00 85.19 272 ASN A O 1
ATOM 2206 N N . ALA A 1 273 ? 25.269 20.708 26.047 1.00 76.31 273 ALA A N 1
ATOM 2207 C CA . ALA A 1 273 ? 25.607 20.272 24.690 1.00 76.31 273 ALA A CA 1
ATOM 2208 C C . ALA A 1 273 ? 25.129 18.838 24.390 1.00 76.31 273 ALA A C 1
ATOM 2210 O O . ALA A 1 273 ? 25.024 17.996 25.284 1.00 76.31 273 ALA A O 1
ATOM 2211 N N . THR A 1 274 ? 24.893 18.556 23.106 1.00 68.38 274 THR A N 1
ATOM 2212 C CA . THR A 1 274 ? 24.395 17.273 22.563 1.00 68.38 274 THR A CA 1
ATOM 2213 C C . THR A 1 274 ? 25.447 16.155 22.497 1.00 68.38 274 THR A C 1
ATOM 2215 O O . THR A 1 274 ? 25.114 14.996 22.253 1.00 68.38 274 THR A O 1
ATOM 2218 N N . SER A 1 275 ? 26.721 16.468 22.739 1.00 59.09 275 SER A N 1
ATOM 2219 C CA . SER A 1 275 ? 27.804 15.496 22.926 1.00 59.09 275 SER A CA 1
ATOM 2220 C C . SER A 1 275 ? 28.766 16.016 23.991 1.00 59.09 275 SER A C 1
ATOM 2222 O O . SER A 1 275 ? 29.010 17.218 24.055 1.00 59.09 275 SER A O 1
ATOM 2224 N N . GLY A 1 276 ? 29.244 15.142 24.882 1.00 55.91 276 GLY A N 1
ATOM 2225 C CA . GLY A 1 276 ? 30.122 15.493 26.014 1.00 55.91 276 GLY A CA 1
ATOM 2226 C C . GLY A 1 276 ? 29.526 16.425 27.088 1.00 55.91 276 GLY A C 1
ATOM 2227 O O . GLY A 1 276 ? 30.099 16.539 28.165 1.00 55.91 276 GLY A O 1
ATOM 2228 N N . GLY A 1 277 ? 28.380 17.063 26.828 1.00 66.38 277 GLY A N 1
ATOM 2229 C CA . GLY A 1 277 ? 27.860 18.180 27.616 1.00 66.38 277 GLY A CA 1
ATOM 2230 C C . GLY A 1 277 ? 27.600 17.881 29.093 1.00 66.38 277 GLY A C 1
ATOM 2231 O O . GLY A 1 277 ? 26.993 16.862 29.449 1.00 66.38 277 GLY A O 1
ATOM 2232 N N . THR A 1 278 ? 28.014 18.821 29.941 1.00 76.06 278 THR A N 1
ATOM 2233 C CA . THR A 1 278 ? 27.745 18.870 31.380 1.00 76.06 278 THR A CA 1
ATOM 2234 C C . THR A 1 278 ? 26.242 18.874 31.642 1.00 76.06 278 THR A C 1
ATOM 2236 O O . THR A 1 278 ? 25.488 19.568 30.960 1.00 76.06 278 THR A O 1
ATOM 2239 N N . ILE A 1 279 ? 25.802 18.116 32.649 1.00 79.81 279 ILE A N 1
ATOM 2240 C CA . ILE A 1 279 ? 24.397 18.084 33.073 1.00 79.81 279 ILE A CA 1
ATOM 2241 C C . ILE A 1 279 ? 24.071 19.400 33.796 1.00 79.81 279 ILE A C 1
ATOM 2243 O O . ILE A 1 279 ? 24.748 19.740 34.768 1.00 79.81 279 ILE A O 1
ATOM 2247 N N . THR A 1 280 ? 23.049 20.112 33.316 1.00 82.62 280 THR A N 1
ATOM 2248 C CA . THR A 1 280 ? 22.599 21.432 33.800 1.00 82.62 280 THR A CA 1
ATOM 2249 C C . THR A 1 280 ? 21.277 21.386 34.566 1.00 82.62 280 THR A C 1
ATOM 2251 O O . THR A 1 280 ? 21.027 22.261 35.388 1.00 82.62 280 THR A O 1
ATOM 2254 N N . ALA A 1 281 ? 20.435 20.373 34.331 1.00 84.00 281 ALA A N 1
ATOM 2255 C CA . ALA A 1 281 ? 19.187 20.145 35.063 1.00 84.00 281 ALA A CA 1
ATOM 2256 C C . ALA A 1 281 ? 18.757 18.667 35.015 1.00 84.00 281 ALA A C 1
ATOM 2258 O O . ALA A 1 281 ? 19.267 17.877 34.214 1.00 84.00 281 ALA A O 1
ATOM 2259 N N . ILE A 1 282 ? 17.781 18.306 35.851 1.00 85.19 282 ILE A N 1
ATOM 2260 C CA . ILE A 1 282 ? 16.955 17.104 35.687 1.00 85.19 282 ILE A CA 1
ATOM 2261 C C . ILE A 1 282 ? 15.498 17.553 35.558 1.00 85.19 282 ILE A C 1
ATOM 2263 O O . ILE A 1 282 ? 15.017 18.290 36.413 1.00 85.19 282 ILE A O 1
ATOM 2267 N N . ILE A 1 283 ? 14.807 17.060 34.531 1.00 88.19 283 ILE A N 1
ATOM 2268 C CA . ILE A 1 283 ? 13.347 17.135 34.401 1.00 88.19 283 ILE A CA 1
ATOM 2269 C C . ILE A 1 283 ? 12.765 15.901 35.114 1.00 88.19 283 ILE A C 1
ATOM 2271 O O . ILE A 1 283 ? 13.107 14.781 34.714 1.00 88.19 283 ILE A O 1
ATOM 2275 N N . PRO A 1 284 ? 11.938 16.046 36.163 1.00 87.56 284 PRO A N 1
ATOM 2276 C CA . PRO A 1 284 ? 11.372 14.928 36.920 1.00 87.56 284 PRO A CA 1
ATOM 2277 C C . PRO A 1 284 ? 10.679 13.852 36.066 1.00 87.56 284 PRO A C 1
ATOM 2279 O O . PRO A 1 284 ? 9.984 14.136 35.094 1.00 87.56 284 PRO A O 1
ATOM 2282 N N . PHE A 1 285 ? 10.822 12.580 36.457 1.00 86.12 285 PHE A N 1
ATOM 2283 C CA . PHE A 1 285 ? 10.074 11.485 35.829 1.00 86.12 285 PHE A CA 1
ATOM 2284 C C . PHE A 1 285 ? 8.558 11.660 36.001 1.00 86.12 285 PHE A C 1
ATOM 2286 O O . PHE A 1 285 ? 8.083 11.897 37.113 1.00 86.12 285 PHE A O 1
ATOM 2293 N N . GLY A 1 286 ? 7.812 11.460 34.913 1.00 83.50 286 GLY A N 1
ATOM 2294 C CA . GLY A 1 286 ? 6.367 11.670 34.834 1.00 83.50 286 GLY A CA 1
ATOM 2295 C C . GLY A 1 286 ? 5.948 13.114 34.539 1.00 83.50 286 GLY A C 1
ATOM 2296 O O . GLY A 1 286 ? 4.767 13.348 34.304 1.00 83.50 286 GLY A O 1
ATOM 2297 N N . GLU A 1 287 ? 6.876 14.077 34.516 1.00 88.81 287 GLU A N 1
ATOM 2298 C CA . GLU A 1 287 ? 6.554 15.471 34.197 1.00 88.81 287 GLU A CA 1
ATOM 2299 C C . GLU A 1 287 ? 6.099 15.617 32.738 1.00 88.81 287 GLU A C 1
ATOM 2301 O O . GLU A 1 287 ? 6.669 14.996 31.835 1.00 88.81 287 GLU A O 1
ATOM 2306 N N . THR A 1 288 ? 5.061 16.430 32.518 1.00 88.44 288 THR A N 1
ATOM 2307 C CA . THR A 1 288 ? 4.588 16.812 31.180 1.00 88.44 288 THR A CA 1
ATOM 2308 C C . THR A 1 288 ? 5.398 17.994 30.675 1.00 88.44 288 THR A C 1
ATOM 2310 O O . THR A 1 288 ? 5.595 18.963 31.402 1.00 88.44 288 THR A O 1
ATOM 2313 N N . VAL A 1 289 ? 5.848 17.922 29.425 1.00 89.50 289 VAL A N 1
ATOM 2314 C CA . VAL A 1 289 ? 6.759 18.899 28.831 1.00 89.50 289 VAL A CA 1
ATOM 2315 C C . VAL A 1 289 ? 6.320 19.318 27.432 1.00 89.50 289 VAL A C 1
ATOM 2317 O O . VAL A 1 289 ? 5.820 18.501 26.657 1.00 89.50 289 VAL A O 1
ATOM 2320 N N . SER A 1 290 ? 6.587 20.574 27.080 1.00 88.06 290 SER A N 1
ATOM 2321 C CA . SER A 1 290 ? 6.502 21.055 25.698 1.00 88.06 290 SER A CA 1
ATOM 2322 C C . SER A 1 290 ? 7.874 20.961 25.035 1.00 88.06 290 SER A C 1
ATOM 2324 O O . SER A 1 290 ? 8.880 21.377 25.610 1.00 88.06 290 SER A O 1
ATOM 2326 N N . ILE A 1 291 ? 7.917 20.407 23.826 1.00 84.12 291 ILE A N 1
ATOM 2327 C CA . ILE A 1 291 ? 9.125 20.351 22.996 1.00 84.12 291 ILE A CA 1
ATOM 2328 C C . ILE A 1 291 ? 9.160 21.629 22.162 1.00 84.12 291 ILE A C 1
ATOM 2330 O O . ILE A 1 291 ? 8.185 21.913 21.474 1.00 84.12 291 ILE A O 1
ATOM 2334 N N . GLU A 1 292 ? 10.263 22.370 22.204 1.00 85.19 292 GLU A N 1
ATOM 2335 C CA . GLU A 1 292 ? 10.454 23.555 21.353 1.00 85.19 292 GLU A CA 1
ATOM 2336 C C . GLU A 1 292 ? 11.235 23.197 20.083 1.00 85.19 292 GLU A C 1
ATOM 2338 O O . GLU A 1 292 ? 10.903 23.665 18.999 1.00 85.19 292 GLU A O 1
ATOM 2343 N N . GLU A 1 293 ? 12.210 22.286 20.182 1.00 79.44 293 GLU A N 1
ATOM 2344 C CA . GLU A 1 293 ? 13.022 21.843 19.041 1.00 79.44 293 GLU A CA 1
ATOM 2345 C C . GLU A 1 293 ? 13.433 20.361 19.158 1.00 79.44 293 GLU A C 1
ATOM 2347 O O . GLU A 1 293 ? 13.414 19.773 20.244 1.00 79.44 293 GLU A O 1
ATOM 2352 N N . THR A 1 294 ? 13.831 19.717 18.051 1.00 71.69 294 THR A N 1
ATOM 2353 C CA . THR A 1 294 ? 14.358 18.335 18.049 1.00 71.69 294 THR A CA 1
ATOM 2354 C C . THR A 1 294 ? 15.554 18.163 17.101 1.00 71.69 294 THR A C 1
ATOM 2356 O O . THR A 1 294 ? 15.406 17.895 15.904 1.00 71.69 294 THR A O 1
ATOM 2359 N N . ILE A 1 295 ? 16.758 18.237 17.672 1.00 65.12 295 ILE A N 1
ATOM 2360 C CA . ILE A 1 295 ? 18.049 18.146 16.979 1.00 65.12 295 ILE A CA 1
ATOM 2361 C C . ILE A 1 295 ? 18.569 16.702 17.020 1.00 65.12 295 ILE A C 1
ATOM 2363 O O . ILE A 1 295 ? 19.058 16.229 18.044 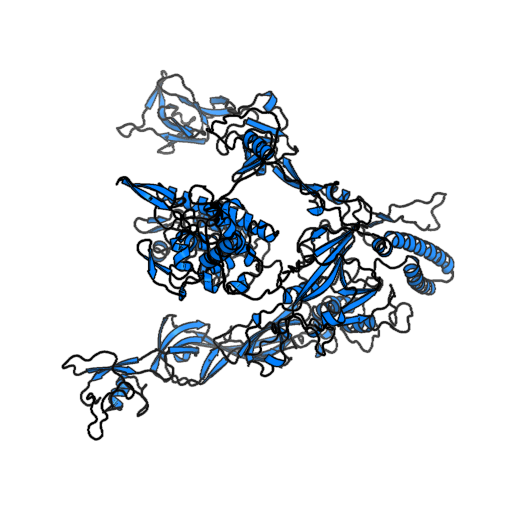1.00 65.12 295 ILE A O 1
ATOM 2367 N N . ILE A 1 296 ? 18.506 16.003 15.881 1.00 73.75 296 ILE A N 1
ATOM 2368 C CA . ILE A 1 296 ? 18.921 14.593 15.708 1.00 73.75 296 ILE A CA 1
ATOM 2369 C C . ILE A 1 296 ? 18.213 13.659 16.711 1.00 73.75 296 ILE A C 1
ATOM 2371 O O . ILE A 1 296 ? 17.090 13.225 16.448 1.00 73.75 296 ILE A O 1
ATOM 2375 N N . ASP A 1 297 ? 18.863 13.383 17.845 1.00 78.31 297 ASP A N 1
ATOM 2376 C CA . ASP A 1 297 ? 18.410 12.515 18.934 1.00 78.31 297 ASP A CA 1
ATOM 2377 C C . ASP A 1 297 ? 18.180 13.280 20.249 1.00 78.31 297 ASP A C 1
ATOM 2379 O O . ASP A 1 297 ? 17.971 12.673 21.295 1.00 78.31 297 ASP A O 1
ATOM 2383 N N . TRP A 1 298 ? 18.175 14.611 20.210 1.00 80.94 298 TRP A N 1
ATOM 2384 C CA . TRP A 1 298 ? 17.991 15.500 21.354 1.00 80.94 298 TRP A CA 1
ATOM 2385 C C . TRP A 1 298 ? 16.758 16.385 21.176 1.00 80.94 298 TRP A C 1
ATOM 2387 O O . TRP A 1 298 ? 16.339 16.668 20.057 1.00 80.94 298 TRP A O 1
ATOM 2397 N N . ARG A 1 299 ? 16.172 16.817 22.290 1.00 85.06 299 ARG A N 1
ATOM 2398 C CA . ARG A 1 299 ? 15.031 17.730 22.368 1.00 85.06 299 ARG A CA 1
ATOM 2399 C C . ARG A 1 299 ? 15.417 18.954 23.193 1.00 85.06 299 ARG A C 1
ATOM 2401 O O . ARG A 1 299 ? 16.004 18.792 24.267 1.00 85.06 299 ARG A O 1
ATOM 2408 N N . VAL A 1 300 ? 15.065 20.137 22.698 1.00 87.69 300 VAL A N 1
ATOM 2409 C CA . VAL A 1 300 ? 15.005 21.373 23.493 1.00 87.69 300 VAL A CA 1
ATOM 2410 C C . VAL A 1 300 ? 13.627 21.403 24.143 1.00 87.69 300 VAL A C 1
ATOM 2412 O O . VAL A 1 300 ? 12.622 21.127 23.478 1.00 87.69 300 VAL A O 1
ATOM 2415 N N . ILE A 1 301 ? 13.582 21.648 25.450 1.00 89.38 301 ILE A N 1
ATOM 2416 C CA . ILE A 1 301 ? 12.363 21.532 26.251 1.00 89.38 301 ILE A CA 1
ATOM 2417 C C . ILE A 1 301 ? 12.022 22.891 26.853 1.00 89.38 301 ILE A C 1
ATOM 2419 O O . ILE A 1 301 ? 12.863 23.498 27.517 1.00 89.38 301 ILE A O 1
ATOM 2423 N N . LYS A 1 302 ? 10.768 23.323 26.678 1.00 85.69 302 LYS A N 1
ATOM 2424 C CA . LYS A 1 302 ? 10.274 24.609 27.176 1.00 85.69 302 LYS A CA 1
ATOM 2425 C C . LYS A 1 302 ? 10.568 24.768 28.666 1.00 85.69 302 LYS A C 1
ATOM 2427 O O . LYS A 1 302 ? 10.296 23.864 29.456 1.00 85.69 302 LYS A O 1
ATOM 2432 N N . ASN A 1 303 ? 11.104 25.932 29.031 1.00 87.56 303 ASN A N 1
ATOM 2433 C CA . ASN A 1 303 ? 11.572 26.303 30.375 1.00 87.56 303 ASN A CA 1
ATOM 2434 C C . ASN A 1 303 ? 12.875 25.624 30.866 1.00 87.56 303 ASN A C 1
ATOM 2436 O O . ASN A 1 303 ? 13.297 25.905 31.988 1.00 87.56 303 ASN A O 1
ATOM 2440 N N . TYR A 1 304 ? 13.552 24.789 30.066 1.00 85.94 304 TYR A N 1
ATOM 2441 C CA . TYR A 1 304 ? 14.804 24.125 30.457 1.00 85.94 304 TYR A CA 1
ATOM 2442 C C . TYR A 1 304 ? 15.975 24.497 29.534 1.00 85.94 304 TYR A C 1
ATOM 2444 O O . TYR A 1 304 ? 15.991 24.163 28.353 1.00 85.94 304 TYR A O 1
ATOM 2452 N N . SER A 1 305 ? 17.011 25.136 30.092 1.00 82.75 305 SER A N 1
ATOM 2453 C CA . SER A 1 305 ? 18.200 25.538 29.327 1.00 82.75 305 SER A CA 1
ATOM 2454 C C . SER A 1 305 ? 19.101 24.341 28.988 1.00 82.75 305 SER A C 1
ATOM 2456 O O . SER A 1 305 ? 19.851 23.831 29.832 1.00 82.75 305 SER A O 1
ATOM 2458 N N . GLY A 1 306 ? 19.007 23.895 27.732 1.00 84.44 306 GLY A N 1
ATOM 2459 C CA . GLY A 1 306 ? 19.850 22.865 27.133 1.00 84.44 306 GLY A CA 1
ATOM 2460 C C . GLY A 1 306 ? 19.069 21.733 26.461 1.00 84.44 306 GLY A C 1
ATOM 2461 O O . GLY A 1 306 ? 17.898 21.854 26.110 1.00 84.44 306 GLY A O 1
ATOM 2462 N N . TYR A 1 307 ? 19.750 20.604 26.286 1.00 87.38 307 TYR A N 1
ATOM 2463 C CA . TYR A 1 307 ? 19.309 19.475 25.474 1.00 87.38 307 TYR A CA 1
ATOM 2464 C C . TYR A 1 307 ? 19.064 18.231 26.329 1.00 87.38 307 TYR A C 1
ATOM 2466 O O . TYR A 1 307 ? 19.919 17.853 27.132 1.00 87.38 307 TYR A O 1
ATOM 2474 N N . SER A 1 308 ? 17.950 17.530 26.111 1.00 86.88 308 SER A N 1
ATOM 2475 C CA . SER A 1 308 ? 17.708 16.204 26.700 1.00 86.88 308 SER A CA 1
ATOM 2476 C C . SER A 1 308 ? 17.453 15.148 25.625 1.00 86.88 308 SER A C 1
ATOM 2478 O O . SER A 1 308 ? 16.845 15.429 24.596 1.00 86.88 308 SER A O 1
ATOM 2480 N N . HIS A 1 309 ? 17.949 13.926 25.820 1.00 86.19 309 HIS A N 1
ATOM 2481 C CA . HIS A 1 309 ? 17.934 12.899 24.776 1.00 86.19 309 HIS A CA 1
ATOM 2482 C C . HIS A 1 309 ? 16.509 12.378 24.520 1.00 86.19 309 HIS A C 1
ATOM 2484 O O . HIS A 1 309 ? 15.759 12.112 25.458 1.00 86.19 309 HIS A O 1
ATOM 2490 N N . LYS A 1 310 ? 16.120 12.172 23.255 1.00 84.94 310 LYS A N 1
ATOM 2491 C CA . LYS A 1 310 ? 14.747 11.818 22.847 1.00 84.94 310 LYS A CA 1
ATOM 2492 C C . LYS A 1 310 ? 14.225 10.536 23.503 1.00 84.94 310 LYS A C 1
ATOM 2494 O O . LYS A 1 310 ? 13.021 10.400 23.698 1.00 84.94 310 LYS A O 1
ATOM 2499 N N . SER A 1 311 ? 15.116 9.610 23.876 1.00 85.75 311 SER A N 1
ATOM 2500 C CA . SER A 1 311 ? 14.751 8.379 24.594 1.00 85.75 311 SER A CA 1
ATOM 2501 C C . SER A 1 311 ? 14.137 8.644 25.965 1.00 85.75 311 SER A C 1
ATOM 2503 O O . SER A 1 311 ? 13.415 7.788 26.468 1.00 85.75 311 SER A O 1
ATOM 2505 N N . ASN A 1 312 ? 14.412 9.804 26.564 1.00 85.19 312 ASN A N 1
ATOM 2506 C CA . ASN A 1 312 ? 13.923 10.176 27.885 1.00 85.19 312 ASN A CA 1
ATOM 2507 C C . ASN A 1 312 ? 12.419 10.460 27.917 1.00 85.19 312 ASN A C 1
ATOM 2509 O O . ASN A 1 312 ? 11.855 10.547 29.006 1.00 85.19 312 ASN A O 1
ATOM 2513 N N . PHE A 1 313 ? 11.769 10.566 26.755 1.00 89.31 313 PHE A N 1
ATOM 2514 C CA . PHE A 1 313 ? 10.390 11.018 26.624 1.00 89.31 313 PHE A CA 1
ATOM 2515 C C . PHE A 1 313 ? 9.506 10.006 25.890 1.00 89.31 313 PHE A C 1
ATOM 2517 O O . PHE A 1 313 ? 9.959 9.255 25.020 1.00 89.31 313 PHE A O 1
ATOM 2524 N N . GLU A 1 314 ? 8.216 10.014 26.197 1.00 88.00 314 GLU A N 1
ATOM 2525 C CA . GLU A 1 314 ? 7.157 9.523 25.311 1.00 88.00 314 GLU A CA 1
ATOM 2526 C C . GLU A 1 314 ? 6.266 10.681 24.886 1.00 88.00 314 GLU A C 1
ATOM 2528 O O . GLU A 1 314 ? 6.179 11.693 25.575 1.00 88.00 314 GLU A O 1
ATOM 2533 N N . THR A 1 315 ? 5.632 10.530 23.730 1.00 85.88 315 THR A N 1
ATOM 2534 C CA . THR A 1 315 ? 4.591 11.429 23.245 1.00 85.88 315 THR A CA 1
ATOM 2535 C C . THR A 1 315 ? 3.393 10.542 22.933 1.00 85.88 315 THR A C 1
ATOM 2537 O O . THR A 1 315 ? 3.553 9.565 22.203 1.00 85.88 315 THR A O 1
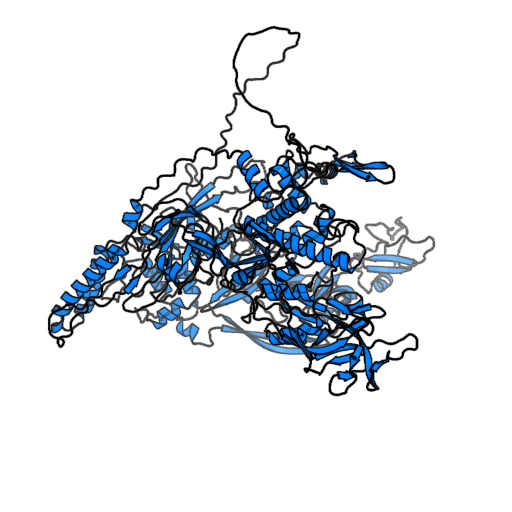ATOM 2540 N N . LYS A 1 316 ? 2.245 10.846 23.535 1.00 85.38 316 LYS A N 1
ATOM 2541 C CA . LYS A 1 316 ? 0.984 10.099 23.433 1.00 85.38 316 LYS A CA 1
ATOM 2542 C C . LYS A 1 316 ? -0.140 11.038 23.028 1.00 85.38 316 LYS A C 1
ATOM 2544 O O . LYS A 1 316 ? -0.015 12.251 23.208 1.00 85.38 316 LYS A O 1
ATOM 2549 N N . ASN A 1 317 ? -1.230 10.494 22.503 1.00 87.75 317 ASN A N 1
ATOM 2550 C CA . ASN A 1 317 ? -2.442 11.272 22.272 1.00 87.75 317 ASN A CA 1
ATOM 2551 C C . ASN A 1 317 ? -3.422 11.052 23.433 1.00 87.75 317 ASN A C 1
ATOM 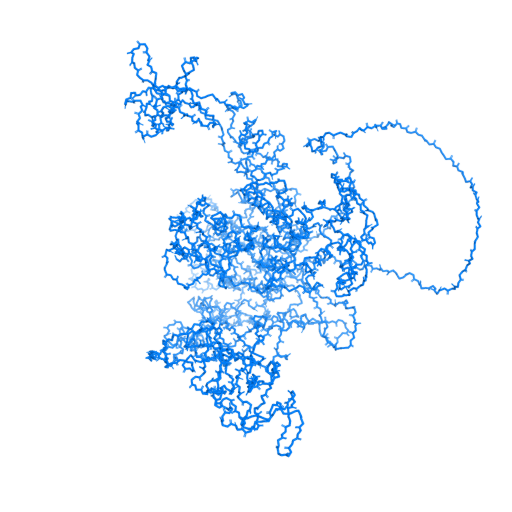2553 O O . ASN A 1 317 ? -4.097 10.026 23.498 1.00 87.75 317 ASN A O 1
ATOM 2557 N N . CYS A 1 318 ? -3.450 11.998 24.370 1.00 86.88 318 CYS A N 1
ATOM 2558 C CA . CYS A 1 318 ? -4.300 11.959 25.562 1.00 86.88 318 CYS A CA 1
ATOM 2559 C C . CYS A 1 318 ? -5.651 12.626 25.280 1.00 86.88 318 CYS A C 1
ATOM 2561 O O . CYS A 1 318 ? -5.744 13.437 24.361 1.00 86.88 318 CYS A O 1
ATOM 2563 N N . LEU A 1 319 ? -6.682 12.320 26.071 1.00 90.19 319 LEU A N 1
ATOM 2564 C CA . LEU A 1 319 ? -8.030 12.866 25.888 1.00 90.19 319 LEU A CA 1
ATOM 2565 C C . LEU A 1 319 ? -8.055 14.405 25.889 1.00 90.19 319 LEU A C 1
ATOM 2567 O O . LEU A 1 319 ? -7.368 15.055 26.683 1.00 90.19 319 LEU A O 1
ATOM 2571 N N . ASP A 1 320 ? -8.883 14.991 25.026 1.00 90.00 320 ASP A N 1
ATOM 2572 C CA . ASP A 1 320 ? -9.141 16.427 24.989 1.00 90.00 320 ASP A CA 1
ATOM 2573 C C . ASP A 1 320 ? -10.643 16.726 25.052 1.00 90.00 320 ASP A C 1
ATOM 2575 O O . ASP A 1 320 ? -11.326 16.846 24.038 1.00 90.00 320 ASP A O 1
ATOM 2579 N N . GLU A 1 321 ? -11.152 16.862 26.278 1.00 87.38 321 GLU A N 1
ATOM 2580 C CA . GLU A 1 321 ? -12.576 17.086 26.591 1.00 87.38 321 GLU A CA 1
ATOM 2581 C C . GLU A 1 321 ? -13.151 18.397 26.021 1.00 87.38 321 GLU A C 1
ATOM 2583 O O . GLU A 1 321 ? -14.355 18.608 26.058 1.00 87.38 321 GLU A O 1
ATOM 2588 N N . SER A 1 322 ? -12.307 19.266 25.457 1.00 87.06 322 SER A N 1
ATOM 2589 C CA . SER A 1 322 ? -12.735 20.460 24.721 1.00 87.06 322 SER A CA 1
ATOM 2590 C C . SER A 1 322 ? -13.288 20.168 23.317 1.00 87.06 322 SER A C 1
ATOM 2592 O O . SER A 1 322 ? -13.914 21.042 22.722 1.00 87.06 322 SER A O 1
ATOM 2594 N N . LYS A 1 323 ? -13.056 18.965 22.767 1.00 85.25 323 LYS A N 1
ATOM 2595 C CA . LYS A 1 323 ? -13.340 18.639 21.355 1.00 85.25 323 LYS A CA 1
ATOM 2596 C C . LYS A 1 323 ? -14.656 17.900 21.098 1.00 85.25 323 LYS A C 1
ATOM 2598 O O . LYS A 1 323 ? -15.040 17.754 19.938 1.00 85.25 323 LYS A O 1
ATOM 2603 N N . PHE A 1 324 ? -15.306 17.359 22.128 1.00 88.31 324 PHE A N 1
ATOM 2604 C CA . PHE A 1 324 ? -16.416 16.416 21.959 1.00 88.31 324 PHE A CA 1
ATOM 2605 C C . PHE A 1 324 ? -17.324 16.352 23.199 1.00 88.31 324 PHE A C 1
ATOM 2607 O O . PHE A 1 324 ? -16.879 16.652 24.306 1.00 88.31 324 PHE A O 1
ATOM 2614 N N . THR A 1 325 ? -18.569 15.898 23.026 1.00 90.94 325 THR A N 1
ATOM 2615 C CA . THR A 1 325 ? -19.505 15.649 24.141 1.00 90.94 325 THR A CA 1
ATOM 2616 C C . THR A 1 325 ? -19.527 14.164 24.510 1.00 90.94 325 THR A C 1
ATOM 2618 O O . THR A 1 325 ? -19.494 13.290 23.642 1.00 90.94 325 THR A O 1
ATOM 2621 N N . LYS A 1 326 ? -19.578 13.873 25.811 1.00 92.88 326 LYS A N 1
ATOM 2622 C CA . LYS A 1 326 ? -19.620 12.519 26.384 1.00 92.88 326 LYS A CA 1
ATOM 2623 C C . LYS A 1 326 ? -21.060 12.038 26.566 1.00 92.88 326 LYS A C 1
ATOM 2625 O O . LYS A 1 326 ? -21.939 12.851 26.817 1.00 92.88 326 LYS A O 1
ATOM 2630 N N . ASN A 1 327 ? -21.276 10.722 26.525 1.00 93.88 327 ASN A N 1
ATOM 2631 C CA . ASN A 1 327 ? -22.525 10.029 26.899 1.00 93.88 327 ASN A CA 1
ATOM 2632 C C . ASN A 1 327 ? -23.803 10.414 26.106 1.00 93.88 327 ASN A C 1
ATOM 2634 O O . ASN A 1 327 ? -24.870 9.874 26.381 1.00 93.88 327 ASN A O 1
ATOM 2638 N N . GLU A 1 328 ? -23.710 11.289 25.102 1.00 93.50 328 GLU A N 1
ATOM 2639 C CA . GLU A 1 328 ? -24.831 11.773 24.283 1.00 93.50 328 GLU A CA 1
ATOM 2640 C C . GLU A 1 328 ? -24.638 11.431 22.796 1.00 93.50 328 GLU A C 1
ATOM 2642 O O . GLU A 1 328 ? -23.507 11.258 22.331 1.00 93.50 328 GLU A O 1
ATOM 2647 N N . ILE A 1 329 ? -25.734 11.364 22.028 1.00 94.62 329 ILE A N 1
ATOM 2648 C CA . ILE A 1 329 ? -25.667 11.308 20.560 1.00 94.62 329 ILE A CA 1
ATOM 2649 C C . ILE A 1 329 ? -25.500 12.727 20.002 1.00 94.62 329 ILE A C 1
ATOM 2651 O O . ILE A 1 329 ? -26.421 13.545 20.070 1.00 94.62 329 ILE A O 1
ATOM 2655 N N . VAL A 1 330 ? -24.347 12.989 19.387 1.00 93.56 330 VAL A N 1
ATOM 2656 C CA . VAL A 1 330 ? -23.977 14.283 18.800 1.00 93.56 330 VAL A CA 1
ATOM 2657 C C . VAL A 1 330 ? -24.046 14.212 17.278 1.00 93.56 330 VAL A C 1
ATOM 2659 O O . VAL A 1 330 ? -23.427 13.340 16.670 1.00 93.56 330 VAL A O 1
ATOM 2662 N N . ALA A 1 331 ? -24.734 15.168 16.648 1.00 92.88 331 ALA A N 1
ATOM 2663 C CA . ALA A 1 331 ? -24.622 15.425 15.213 1.00 92.88 331 ALA A CA 1
ATOM 2664 C C . ALA A 1 331 ? -23.461 16.399 14.946 1.00 92.88 331 ALA A C 1
ATOM 2666 O O . ALA A 1 331 ? -23.385 17.468 15.546 1.00 92.88 331 ALA A O 1
ATOM 2667 N N . CYS A 1 332 ? -22.546 16.034 14.051 1.00 91.31 332 CYS A N 1
ATOM 2668 C CA . CYS A 1 332 ? -21.314 16.778 13.783 1.00 91.31 332 CYS A CA 1
ATOM 2669 C C . CYS A 1 332 ? -20.942 16.751 12.288 1.00 91.31 332 CYS A C 1
ATOM 2671 O O . CYS A 1 332 ? -21.720 16.285 11.453 1.00 91.31 332 CYS A O 1
ATOM 2673 N N . ASN A 1 333 ? -19.774 17.296 11.938 1.00 91.31 333 ASN A N 1
ATOM 2674 C CA . ASN A 1 333 ? -19.237 17.298 10.575 1.00 91.31 333 ASN A CA 1
ATOM 2675 C C . ASN A 1 333 ? -17.696 17.323 10.616 1.00 91.31 333 ASN A C 1
ATOM 2677 O O . ASN A 1 333 ? -17.075 18.338 10.312 1.00 91.31 333 ASN A O 1
ATOM 2681 N N . ILE A 1 334 ? -17.077 16.238 11.093 1.00 90.94 334 ILE A N 1
ATOM 2682 C CA . ILE A 1 334 ? -15.623 16.171 11.335 1.00 90.94 334 ILE A CA 1
ATOM 2683 C C . ILE A 1 334 ? -14.946 15.437 10.165 1.00 90.94 334 ILE A C 1
ATOM 2685 O O . ILE A 1 334 ? -15.204 14.243 9.996 1.00 90.94 334 ILE A O 1
ATOM 2689 N N . PRO A 1 335 ? -14.077 16.081 9.360 1.00 90.31 335 PR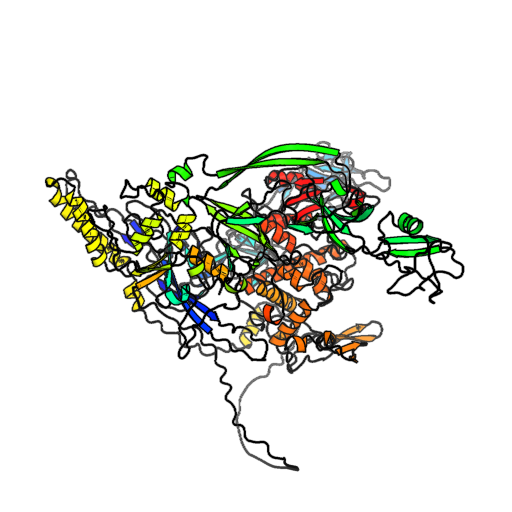O A N 1
ATOM 2690 C CA . PRO A 1 335 ? -13.371 15.409 8.269 1.00 90.31 335 PRO A CA 1
ATOM 2691 C C . PRO A 1 335 ? -12.517 14.233 8.759 1.00 90.31 335 PRO A C 1
ATOM 2693 O O . PRO A 1 335 ? -11.837 14.331 9.780 1.00 90.31 335 PRO A O 1
ATOM 2696 N N . ILE A 1 336 ? -12.520 13.127 8.013 1.00 89.56 336 ILE A N 1
ATOM 2697 C CA . ILE A 1 336 ? -11.756 11.917 8.337 1.00 89.56 336 ILE A CA 1
ATOM 2698 C C . ILE A 1 336 ? -11.129 11.324 7.067 1.00 89.56 336 ILE A C 1
ATOM 2700 O O . ILE A 1 336 ? -11.682 11.431 5.969 1.00 89.56 336 ILE A O 1
ATOM 2704 N N . LYS A 1 337 ? -9.948 10.714 7.199 1.00 88.12 337 LYS A N 1
ATOM 2705 C CA . LYS A 1 337 ? -9.232 10.058 6.095 1.00 88.12 337 LYS A CA 1
ATOM 2706 C C . LYS A 1 337 ? -9.253 8.546 6.248 1.00 88.12 337 LYS A C 1
ATOM 2708 O O . LYS A 1 337 ? -9.274 8.045 7.376 1.00 88.12 337 LYS A O 1
ATOM 2713 N N . ALA A 1 338 ? -9.160 7.834 5.126 1.00 86.31 338 ALA A N 1
ATOM 2714 C CA . ALA A 1 338 ? -8.899 6.396 5.137 1.00 86.31 338 ALA A CA 1
ATOM 2715 C C . ALA A 1 338 ? -7.702 6.066 6.052 1.00 86.31 338 ALA A C 1
ATOM 2717 O O . ALA A 1 338 ? -6.741 6.830 6.139 1.00 86.31 338 ALA A O 1
ATOM 2718 N N . ASN A 1 339 ? -7.759 4.929 6.744 1.00 87.50 339 ASN A N 1
ATOM 2719 C CA . ASN A 1 339 ? -6.737 4.453 7.682 1.00 87.50 339 ASN A CA 1
ATOM 2720 C C . ASN A 1 339 ? -6.494 5.364 8.910 1.00 87.50 339 ASN A C 1
ATOM 2722 O O . ASN A 1 339 ? -5.502 5.193 9.621 1.00 87.50 339 ASN A O 1
ATOM 2726 N N . THR A 1 340 ? -7.384 6.319 9.199 1.00 88.88 340 THR A N 1
ATOM 2727 C CA . THR A 1 340 ? -7.315 7.094 10.447 1.00 88.88 340 THR A CA 1
ATOM 2728 C C . THR A 1 340 ? -7.900 6.280 11.596 1.00 88.88 340 THR A C 1
ATOM 2730 O O . THR A 1 340 ? -9.018 5.777 11.496 1.00 88.88 340 THR A O 1
ATOM 2733 N N . HIS A 1 341 ? -7.161 6.180 12.702 1.00 92.94 341 HIS A N 1
ATOM 2734 C CA . HIS A 1 341 ? -7.602 5.513 13.927 1.00 92.94 341 HIS A CA 1
ATOM 2735 C C . HIS A 1 341 ? -8.775 6.265 14.572 1.00 92.94 341 HIS A C 1
ATOM 2737 O O . HIS A 1 341 ? -8.627 7.425 14.960 1.00 92.94 341 HIS A O 1
ATOM 2743 N N . ILE A 1 342 ? -9.915 5.584 14.713 1.00 95.25 342 ILE A N 1
ATOM 2744 C CA . ILE A 1 342 ? -11.169 6.140 15.250 1.00 95.25 342 ILE A CA 1
ATOM 2745 C C . ILE A 1 342 ? -11.604 5.524 16.586 1.00 95.25 342 ILE A C 1
ATOM 2747 O O . ILE A 1 342 ? -12.482 6.071 17.245 1.00 95.25 342 ILE A O 1
ATOM 2751 N N . GLY A 1 343 ? -10.973 4.435 17.032 1.00 95.50 343 GLY A N 1
ATOM 2752 C CA . GLY A 1 343 ? -11.213 3.856 18.354 1.00 95.50 343 GLY A CA 1
ATOM 2753 C C . GLY A 1 343 ? -10.693 2.427 18.489 1.00 95.50 343 GLY A C 1
ATOM 2754 O O . GLY A 1 343 ? -9.927 1.942 17.660 1.00 95.50 343 GLY A O 1
ATOM 2755 N N . TYR A 1 344 ? -11.149 1.734 19.531 1.00 96.31 344 TYR A N 1
ATOM 2756 C CA . TYR A 1 344 ? -10.815 0.332 19.802 1.00 96.31 344 TYR A CA 1
ATOM 2757 C C . TYR A 1 344 ? -12.089 -0.514 19.892 1.00 96.31 344 TYR A C 1
ATOM 2759 O O . TYR A 1 344 ? -13.160 0.018 20.180 1.00 96.31 344 TYR A O 1
ATOM 2767 N N . ALA A 1 345 ? -11.978 -1.829 19.707 1.00 94.81 345 ALA A N 1
ATOM 2768 C CA . ALA A 1 345 ? -13.064 -2.762 20.017 1.00 94.81 345 ALA A CA 1
ATOM 2769 C C . ALA A 1 345 ? -13.442 -2.703 21.515 1.00 94.81 345 ALA A C 1
ATOM 2771 O O . ALA A 1 345 ? -12.593 -2.951 22.378 1.00 94.81 345 ALA A O 1
ATOM 2772 N N . GLY A 1 346 ? -14.700 -2.364 21.820 1.00 94.69 346 GLY A N 1
ATOM 2773 C CA . GLY A 1 346 ? -15.273 -2.379 23.169 1.00 94.69 346 GLY A CA 1
ATOM 2774 C C . GLY A 1 346 ? -15.724 -3.777 23.592 1.00 94.69 346 GLY A C 1
ATOM 2775 O O . GLY A 1 346 ? -15.517 -4.744 22.861 1.00 94.69 346 GLY A O 1
ATOM 2776 N N . LEU A 1 347 ? -16.267 -3.920 24.805 1.00 92.38 347 LEU A N 1
ATOM 2777 C CA . LEU A 1 347 ? -16.949 -5.144 25.239 1.00 92.38 347 LEU A CA 1
ATOM 2778 C C . LEU A 1 347 ? -18.326 -5.284 24.578 1.00 92.38 347 LEU A C 1
ATOM 2780 O O . LEU A 1 347 ? -19.027 -4.292 24.363 1.00 92.38 347 LEU A O 1
ATOM 2784 N N . LEU A 1 348 ? -18.712 -6.535 24.342 1.00 87.06 348 LEU A N 1
ATOM 2785 C CA . LEU A 1 348 ? -20.065 -6.970 24.006 1.00 87.06 348 LEU A CA 1
ATOM 2786 C C . LEU A 1 348 ? -20.292 -8.332 24.688 1.00 87.06 348 LEU A C 1
ATOM 2788 O O . LEU A 1 348 ? -20.117 -9.388 24.083 1.00 87.06 348 LEU A O 1
ATOM 2792 N N . GLU A 1 349 ? -20.573 -8.326 25.990 1.00 84.38 349 GLU A N 1
ATOM 2793 C CA . GLU A 1 349 ? -20.735 -9.551 26.781 1.00 84.38 349 GLU A CA 1
ATOM 2794 C C . GLU A 1 349 ? -22.164 -10.108 26.755 1.00 84.38 349 GLU A C 1
ATOM 2796 O O . GLU A 1 349 ? -23.140 -9.378 26.597 1.00 84.38 349 GLU A O 1
ATOM 2801 N N . SER A 1 350 ? -22.288 -11.416 26.980 1.00 72.88 350 SER A N 1
ATOM 2802 C CA . SER A 1 350 ? -23.571 -12.122 27.101 1.00 72.88 350 SER A CA 1
ATOM 2803 C C . SER A 1 350 ? -23.466 -13.338 28.029 1.00 72.88 350 SER A C 1
ATOM 2805 O O . SER A 1 350 ? -22.363 -13.731 28.419 1.00 72.88 350 SER A O 1
ATOM 2807 N N . ASP A 1 351 ? -24.609 -13.972 28.339 1.00 66.12 351 ASP A N 1
ATOM 2808 C CA . ASP A 1 351 ? -24.720 -15.217 29.131 1.00 66.12 351 ASP A CA 1
ATOM 2809 C C . ASP A 1 351 ? -23.692 -16.297 28.710 1.00 66.12 351 ASP A C 1
ATOM 2811 O O . ASP A 1 351 ? -23.191 -17.039 29.557 1.00 66.12 351 ASP A O 1
ATOM 2815 N N . SER A 1 352 ? -23.347 -16.362 27.418 1.00 65.06 352 SER A N 1
ATOM 2816 C CA . SER A 1 352 ? -22.406 -17.317 26.817 1.00 65.06 352 SER A CA 1
ATOM 2817 C C . SER A 1 352 ? -20.991 -16.777 26.562 1.00 65.06 352 SER A C 1
ATOM 2819 O O . SER A 1 352 ? -20.134 -17.532 26.100 1.00 65.06 352 SER A O 1
ATOM 2821 N N . SER A 1 353 ? -20.721 -15.481 26.757 1.00 72.06 353 SER A N 1
ATOM 2822 C CA . SER A 1 353 ? -19.504 -14.831 26.232 1.00 72.06 353 SER A CA 1
ATOM 2823 C C . SER A 1 353 ? -19.040 -13.634 27.074 1.00 72.06 353 SER A C 1
ATOM 2825 O O . SER A 1 353 ? -19.117 -12.482 26.654 1.00 72.06 353 SER A O 1
ATOM 2827 N N . VAL A 1 354 ? -18.522 -13.914 28.272 1.00 81.69 354 VAL A N 1
ATOM 2828 C CA . VAL A 1 354 ? -17.860 -12.924 29.148 1.00 81.69 354 VAL A CA 1
ATOM 2829 C C . VAL A 1 354 ? -16.487 -12.535 28.581 1.00 81.69 354 VAL A C 1
ATOM 2831 O O . VAL A 1 354 ? -15.762 -13.386 28.066 1.00 81.69 354 VAL A O 1
ATOM 2834 N N . GLY A 1 355 ? -16.110 -11.259 28.688 1.00 85.44 355 GLY A N 1
ATOM 2835 C CA . GLY A 1 355 ? -14.836 -10.722 28.207 1.00 85.44 355 GLY A CA 1
ATOM 2836 C C . GLY A 1 355 ? -14.699 -10.625 26.683 1.00 85.44 355 GLY A C 1
ATOM 2837 O O . GLY A 1 355 ? -13.584 -10.445 26.189 1.00 85.44 355 GLY A O 1
ATOM 2838 N N . TYR A 1 356 ? -15.790 -10.763 25.923 1.00 89.31 356 TYR A N 1
ATOM 2839 C CA . TYR A 1 356 ? -15.747 -10.652 24.466 1.00 89.31 356 TYR A CA 1
ATOM 2840 C C . TYR A 1 356 ? -15.560 -9.200 24.013 1.00 89.31 356 TYR A C 1
ATOM 2842 O O . TYR A 1 356 ? -16.327 -8.320 24.403 1.00 89.31 356 TYR A O 1
ATOM 2850 N N . ASN A 1 357 ? -14.559 -8.960 23.158 1.00 92.19 357 ASN A N 1
ATOM 2851 C CA . ASN A 1 357 ? -14.277 -7.646 22.586 1.00 92.19 357 ASN A CA 1
ATOM 2852 C C . ASN A 1 357 ? -14.441 -7.632 21.061 1.00 92.19 357 ASN A C 1
ATOM 2854 O O . ASN A 1 357 ? -13.658 -8.275 20.355 1.00 92.19 357 ASN A O 1
ATOM 2858 N N . ALA A 1 358 ? -15.370 -6.819 20.559 1.00 92.25 358 ALA A N 1
ATOM 2859 C CA . ALA A 1 358 ? -15.535 -6.516 19.140 1.00 92.25 358 ALA A CA 1
ATOM 2860 C C . ALA A 1 358 ? -16.118 -5.110 18.944 1.00 92.25 358 ALA A C 1
ATOM 2862 O O . ALA A 1 358 ? -16.878 -4.621 19.771 1.00 92.25 358 ALA A O 1
ATOM 2863 N N . CYS A 1 359 ? -15.778 -4.486 17.818 1.00 93.88 359 CYS A N 1
ATOM 2864 C CA . CYS A 1 359 ? -16.553 -3.396 17.225 1.00 93.88 359 CYS A CA 1
ATOM 2865 C C . CYS A 1 359 ? -17.339 -3.989 16.044 1.00 93.88 359 CYS A C 1
ATOM 2867 O O . CYS A 1 359 ? -16.776 -4.792 15.294 1.00 93.88 359 CYS A O 1
ATOM 2869 N N . GLN A 1 360 ? -18.615 -3.642 15.882 1.00 92.88 360 GLN A N 1
ATOM 2870 C CA . GLN A 1 360 ? -19.380 -4.007 14.689 1.00 92.88 360 GLN A CA 1
ATOM 2871 C C . GLN A 1 360 ? -19.201 -2.922 13.631 1.00 92.88 360 GLN A C 1
ATOM 2873 O O . GLN A 1 360 ? -19.511 -1.762 13.885 1.00 92.88 360 GLN A O 1
ATOM 2878 N N . LEU A 1 361 ? -18.701 -3.311 12.457 1.00 94.81 361 LEU A N 1
ATOM 2879 C CA . LEU A 1 361 ? -18.631 -2.440 11.289 1.00 94.81 361 LEU A CA 1
ATOM 2880 C C . LEU A 1 361 ? -19.722 -2.806 10.290 1.00 94.81 361 LEU A C 1
ATOM 2882 O O . LEU A 1 361 ? -19.649 -3.868 9.672 1.00 94.81 361 LEU A O 1
ATOM 2886 N N . ASP A 1 362 ? -20.639 -1.872 10.094 1.00 94.94 362 ASP A N 1
ATOM 2887 C CA . ASP A 1 362 ? -21.715 -1.876 9.110 1.00 94.94 362 ASP A CA 1
ATOM 2888 C C . ASP A 1 362 ? -21.335 -0.957 7.929 1.00 94.94 362 ASP A C 1
ATOM 2890 O O . ASP A 1 362 ? -20.785 0.129 8.135 1.00 94.94 362 ASP A O 1
ATOM 2894 N N . VAL A 1 363 ? -21.618 -1.362 6.685 1.00 96.38 363 VAL A N 1
ATOM 2895 C CA . VAL A 1 363 ? -21.404 -0.537 5.474 1.00 96.38 363 VAL A CA 1
ATOM 2896 C C . VAL A 1 363 ? -22.643 -0.604 4.596 1.00 96.38 363 VAL A C 1
ATOM 2898 O O . VAL A 1 363 ? -23.051 -1.694 4.185 1.00 96.38 363 VAL A O 1
ATOM 2901 N N . PHE A 1 364 ? -23.244 0.551 4.307 1.00 96.12 364 PHE A N 1
ATOM 2902 C CA . PHE A 1 364 ? -24.552 0.604 3.659 1.00 96.12 364 PHE A CA 1
ATOM 2903 C C . PHE A 1 364 ? -24.817 1.866 2.833 1.00 96.12 364 PHE A C 1
ATOM 2905 O O . PHE A 1 364 ? -24.128 2.879 2.941 1.00 96.12 364 PHE A O 1
ATOM 2912 N N . MET A 1 365 ? -25.868 1.790 2.018 1.00 95.56 365 MET A N 1
ATOM 2913 C CA . MET A 1 365 ? -26.447 2.895 1.251 1.00 95.56 365 MET A CA 1
ATOM 2914 C C . MET A 1 365 ? -27.959 2.968 1.499 1.00 95.56 365 MET A C 1
ATOM 2916 O O . MET A 1 365 ? -28.599 1.948 1.764 1.00 95.56 365 MET A O 1
ATOM 2920 N N . THR A 1 366 ? -28.532 4.166 1.411 1.00 92.25 366 THR A N 1
ATOM 2921 C CA . THR A 1 366 ? -29.975 4.422 1.574 1.00 92.25 366 THR A CA 1
ATOM 2922 C C . THR A 1 366 ? -30.730 4.330 0.242 1.00 92.25 366 THR A C 1
ATOM 2924 O O . THR A 1 366 ? -31.805 3.738 0.181 1.00 92.25 366 THR A O 1
ATOM 2927 N N . GLU A 1 367 ? -30.141 4.841 -0.842 1.00 88.94 367 GLU A N 1
ATOM 2928 C CA . GLU A 1 367 ? -30.750 4.958 -2.176 1.00 88.94 367 GLU A CA 1
ATOM 2929 C C . GLU A 1 367 ? -29.733 4.730 -3.318 1.00 88.94 367 GLU A C 1
ATOM 2931 O O . GLU A 1 367 ? -28.549 4.506 -3.073 1.00 88.94 367 GLU A O 1
ATOM 2936 N N . GLY A 1 368 ? -30.189 4.736 -4.581 1.00 89.06 368 GLY A N 1
ATOM 2937 C CA . GLY A 1 368 ? -29.327 4.681 -5.781 1.00 89.06 368 GLY A CA 1
ATOM 2938 C C . GLY A 1 368 ? -28.544 3.375 -6.015 1.00 89.06 368 GLY A C 1
ATOM 2939 O O . GLY A 1 368 ? -27.686 3.308 -6.894 1.00 89.06 368 GLY A O 1
ATOM 2940 N N . VAL A 1 369 ? -28.807 2.330 -5.226 1.00 93.38 369 VAL A N 1
ATOM 2941 C CA . VAL A 1 369 ? -27.936 1.142 -5.116 1.00 93.38 369 VAL A CA 1
ATOM 2942 C C . VAL A 1 369 ? -27.969 0.232 -6.342 1.00 93.38 369 VAL A C 1
ATOM 2944 O O . VAL A 1 369 ? -26.938 -0.307 -6.740 1.00 93.38 369 VAL A O 1
ATOM 2947 N N . GLU A 1 370 ? -29.138 0.078 -6.962 1.00 92.44 370 GLU A N 1
ATOM 2948 C CA . GLU A 1 370 ? -29.300 -0.671 -8.213 1.00 92.44 370 GLU A CA 1
ATOM 2949 C C . GLU A 1 370 ? -28.448 -0.065 -9.336 1.00 92.44 370 GLU A C 1
ATOM 2951 O O . GLU A 1 370 ? -27.683 -0.768 -10.001 1.00 92.44 370 GLU A O 1
ATOM 2956 N N . ASP A 1 371 ? -28.542 1.252 -9.493 1.00 90.88 371 ASP A N 1
ATOM 2957 C CA . ASP A 1 371 ? -27.853 2.047 -10.508 1.00 90.88 371 ASP A CA 1
ATOM 2958 C C . ASP A 1 371 ? -26.341 2.044 -10.279 1.00 90.88 371 ASP A C 1
ATOM 2960 O O . ASP A 1 371 ? -25.566 1.847 -11.217 1.00 90.88 371 ASP A O 1
ATOM 2964 N N . PHE A 1 372 ? -25.919 2.158 -9.016 1.00 92.19 372 PHE A N 1
ATOM 2965 C CA . PHE A 1 372 ? -24.525 2.034 -8.598 1.00 92.19 372 PHE A CA 1
ATOM 2966 C C . PHE A 1 372 ? -23.936 0.654 -8.918 1.00 92.19 372 PHE A C 1
ATOM 2968 O O . PHE A 1 372 ? -22.857 0.569 -9.506 1.00 92.19 372 PHE A O 1
ATOM 2975 N N . ILE A 1 373 ? -24.648 -0.434 -8.604 1.00 94.31 373 ILE A N 1
ATOM 2976 C CA . ILE A 1 373 ? -24.162 -1.800 -8.860 1.00 94.31 373 ILE A CA 1
ATOM 2977 C C . ILE A 1 373 ? -24.110 -2.110 -10.365 1.00 94.31 373 ILE A C 1
ATOM 2979 O O . ILE A 1 373 ? -23.186 -2.783 -10.829 1.00 94.31 373 ILE A O 1
ATOM 2983 N N . LYS A 1 374 ? -25.071 -1.598 -11.143 1.00 91.69 374 LYS A N 1
ATOM 2984 C CA . LYS A 1 374 ? -25.138 -1.761 -12.608 1.00 91.69 374 LYS A CA 1
ATOM 2985 C C . LYS A 1 374 ? -24.242 -0.783 -13.378 1.00 91.69 374 LYS A C 1
ATOM 2987 O O . LYS A 1 374 ? -24.005 -1.008 -14.567 1.00 91.69 374 LYS A O 1
ATOM 2992 N N . ASN A 1 375 ? -23.746 0.269 -12.721 1.00 89.94 375 ASN A N 1
ATOM 2993 C CA . ASN A 1 375 ? -23.105 1.443 -13.322 1.00 89.94 375 ASN A CA 1
ATOM 2994 C C . ASN A 1 375 ? -23.982 2.140 -14.376 1.00 89.94 375 ASN A C 1
ATOM 2996 O O . ASN A 1 375 ? -23.542 2.349 -15.506 1.00 89.94 375 ASN A O 1
ATOM 3000 N N . LYS A 1 376 ? -25.242 2.414 -14.027 1.00 87.06 376 LYS A N 1
ATOM 3001 C CA . LYS A 1 376 ? -26.245 3.018 -14.913 1.00 87.06 376 LYS A CA 1
ATOM 3002 C C . LYS A 1 376 ? -27.171 3.927 -14.125 1.00 87.06 376 LYS A C 1
ATOM 3004 O O . LYS A 1 376 ? -28.161 3.447 -13.590 1.00 87.06 376 LYS A O 1
ATOM 3009 N N . PHE A 1 377 ? -26.858 5.214 -14.083 1.00 82.44 377 PHE A N 1
ATOM 3010 C CA . PHE A 1 377 ? -27.716 6.211 -13.442 1.00 82.44 377 PHE A CA 1
ATOM 3011 C C . PHE A 1 377 ? -28.552 6.928 -14.499 1.00 82.44 377 PHE A C 1
ATOM 3013 O O . PHE A 1 377 ? -28.057 7.212 -15.595 1.00 82.44 377 PHE A O 1
ATOM 3020 N N . GLU A 1 378 ? -29.804 7.235 -14.176 1.00 73.44 378 GLU A N 1
ATOM 3021 C CA . GLU A 1 378 ? -30.645 8.083 -15.023 1.00 73.44 378 GLU A CA 1
ATOM 3022 C C . GLU A 1 378 ? -30.094 9.522 -15.077 1.00 73.44 378 GLU A C 1
ATOM 3024 O O . GLU A 1 378 ? -29.430 9.994 -14.146 1.00 73.44 378 GLU A O 1
ATOM 3029 N N . VAL A 1 379 ? -30.325 10.196 -16.207 1.00 68.56 379 VAL A N 1
ATOM 3030 C CA . VAL A 1 379 ? -29.857 11.558 -16.501 1.00 68.56 379 VAL A CA 1
ATOM 3031 C C . VAL A 1 379 ? -31.032 12.349 -17.062 1.00 68.56 379 VAL A C 1
ATOM 3033 O O . VAL A 1 379 ? -31.621 11.952 -18.070 1.00 68.56 379 VAL A O 1
ATOM 3036 N N . ASP A 1 380 ? -31.368 13.463 -16.414 1.00 60.22 380 ASP A N 1
ATOM 3037 C CA . ASP A 1 380 ? -32.531 14.275 -16.767 1.00 60.22 380 ASP A CA 1
ATOM 3038 C C . ASP A 1 380 ? -32.457 14.762 -18.224 1.00 60.22 380 ASP A C 1
ATOM 3040 O O . ASP A 1 380 ? -31.545 15.483 -18.622 1.00 60.22 380 ASP A O 1
ATOM 3044 N N . GLY A 1 381 ? -33.435 14.351 -19.037 1.00 61.38 381 GLY A N 1
ATOM 3045 C CA . GLY A 1 381 ? -33.529 14.726 -20.452 1.00 61.38 381 GLY A CA 1
ATOM 3046 C C . GLY A 1 381 ? -32.679 13.901 -21.433 1.00 61.38 381 GLY A C 1
ATOM 3047 O O . GLY A 1 381 ? -32.622 14.267 -22.606 1.00 61.38 381 GLY A O 1
ATOM 3048 N N . SER A 1 382 ? -32.051 12.796 -21.006 1.00 65.31 382 SER A N 1
ATOM 3049 C CA . SER A 1 382 ? -31.221 11.935 -21.868 1.00 65.31 382 SER A CA 1
ATOM 3050 C C . SER A 1 382 ? -31.783 10.516 -22.033 1.00 65.31 382 SER A C 1
ATOM 3052 O O . SER A 1 382 ? -31.975 9.794 -21.059 1.00 65.31 382 SER A O 1
ATOM 3054 N N . ASP A 1 383 ? -31.905 10.047 -23.282 1.00 61.03 383 ASP A N 1
ATOM 3055 C CA . ASP A 1 383 ? -32.201 8.638 -23.624 1.00 61.03 383 ASP A CA 1
ATOM 3056 C C . ASP A 1 383 ? -31.055 7.657 -23.264 1.00 61.03 383 ASP A C 1
ATOM 3058 O O . ASP A 1 383 ? -31.160 6.446 -23.487 1.00 61.03 383 ASP A O 1
ATOM 3062 N N . LYS A 1 384 ? -29.915 8.160 -22.769 1.00 64.44 384 LYS A N 1
ATOM 3063 C CA . LYS A 1 384 ? -28.722 7.376 -22.417 1.00 64.44 384 LYS A CA 1
ATOM 3064 C C . LYS A 1 384 ? -28.362 7.577 -20.938 1.00 64.44 384 LYS A C 1
ATOM 3066 O O . LYS A 1 384 ? -28.208 8.730 -20.531 1.00 64.44 384 LYS A O 1
ATOM 3071 N N . PRO A 1 385 ? -28.156 6.498 -20.160 1.00 70.31 385 PRO A N 1
ATOM 3072 C CA . PRO A 1 385 ? -27.732 6.604 -18.769 1.00 70.31 385 PRO A CA 1
ATOM 3073 C C . PRO A 1 385 ? -26.267 7.043 -18.647 1.00 70.31 385 PRO A C 1
ATOM 3075 O O . PRO A 1 385 ? -25.441 6.784 -19.527 1.00 70.31 385 PRO A O 1
ATOM 3078 N N . PHE A 1 386 ? -25.940 7.629 -17.500 1.00 75.25 386 PHE A N 1
ATOM 3079 C CA . PHE A 1 386 ? -24.575 7.861 -17.037 1.00 75.25 386 PHE A CA 1
ATOM 3080 C C . PHE A 1 386 ? -23.911 6.505 -16.739 1.00 75.25 386 PHE A C 1
ATOM 3082 O O . PHE A 1 386 ? -24.402 5.751 -15.894 1.00 75.25 386 PHE A O 1
ATOM 3089 N N . GLU A 1 387 ? -22.774 6.213 -17.382 1.00 79.50 387 GLU A N 1
ATOM 3090 C CA . GLU A 1 387 ? -21.910 5.062 -17.072 1.00 79.50 387 GLU A CA 1
ATOM 3091 C C . GLU A 1 387 ? -20.495 5.559 -16.705 1.00 79.50 387 GLU A C 1
ATOM 3093 O O . GLU A 1 387 ? -19.765 6.080 -17.553 1.00 79.50 387 GLU A O 1
ATOM 3098 N N . ALA A 1 388 ? -20.071 5.385 -15.447 1.00 79.19 388 ALA A N 1
ATOM 3099 C CA . ALA A 1 388 ? -18.734 5.778 -14.991 1.00 79.19 388 ALA A CA 1
ATOM 3100 C C . ALA A 1 388 ? -17.638 4.918 -15.646 1.00 79.19 388 ALA A C 1
ATOM 3102 O O . ALA A 1 388 ? -17.814 3.713 -15.847 1.00 79.19 388 ALA A O 1
ATOM 3103 N N . GLY A 1 389 ? -16.482 5.513 -15.957 1.00 73.25 389 GLY A N 1
ATOM 3104 C CA . GLY A 1 389 ? -15.323 4.763 -16.459 1.00 73.25 389 GLY A CA 1
ATOM 3105 C C . GLY A 1 389 ? -15.561 4.023 -17.785 1.00 73.25 389 GLY A C 1
ATOM 3106 O O . GLY A 1 389 ? -14.967 2.973 -18.019 1.00 73.25 389 GLY A O 1
ATOM 3107 N N . ILE A 1 390 ? -16.411 4.545 -18.676 1.00 74.12 390 ILE A N 1
ATOM 3108 C CA . ILE A 1 390 ? -16.742 3.917 -19.971 1.00 74.12 390 ILE A CA 1
ATOM 3109 C C . ILE A 1 390 ? -15.516 3.660 -20.880 1.00 74.12 390 ILE A C 1
ATOM 3111 O O . ILE A 1 390 ? -15.525 2.709 -21.671 1.00 74.12 390 ILE A O 1
ATOM 3115 N N . ASN A 1 391 ? -14.447 4.451 -20.724 1.00 69.75 391 ASN A N 1
ATOM 3116 C CA . ASN A 1 391 ? -13.141 4.259 -21.372 1.00 69.75 391 ASN A CA 1
ATOM 3117 C C . ASN A 1 391 ? -12.220 3.268 -20.620 1.00 69.75 391 ASN A C 1
ATOM 3119 O O . ASN A 1 391 ? -11.321 2.682 -21.224 1.00 69.75 391 ASN A O 1
ATOM 3123 N N . ASP A 1 392 ? -12.451 3.038 -19.325 1.00 74.81 392 ASP A N 1
ATOM 3124 C CA . ASP A 1 392 ? -11.617 2.244 -18.406 1.00 74.81 392 ASP A CA 1
ATOM 3125 C C . ASP A 1 392 ? -11.944 0.736 -18.485 1.00 74.81 392 ASP A C 1
ATOM 3127 O O . ASP A 1 392 ? -12.185 0.046 -17.496 1.00 74.81 392 ASP A O 1
ATOM 3131 N N . LYS A 1 393 ? -12.025 0.193 -19.705 1.00 85.12 393 LYS A N 1
ATOM 3132 C CA . LYS A 1 393 ? -12.448 -1.198 -19.962 1.00 85.12 393 LYS A CA 1
ATOM 3133 C C . LYS A 1 393 ? -11.314 -2.196 -19.725 1.00 85.12 393 LYS A C 1
ATOM 3135 O O . LYS A 1 393 ? -10.789 -2.822 -20.646 1.00 85.12 393 LYS A O 1
ATOM 3140 N N . HIS A 1 394 ? -10.919 -2.311 -18.462 1.00 85.81 394 HIS A N 1
ATOM 3141 C CA . HIS A 1 394 ? -9.760 -3.073 -18.012 1.00 85.81 394 HIS A CA 1
ATOM 3142 C C . HIS A 1 394 ? -10.033 -4.523 -17.607 1.00 85.81 394 HIS A C 1
ATOM 3144 O O . HIS A 1 394 ? -9.078 -5.268 -17.408 1.00 85.81 394 HIS A O 1
ATOM 3150 N N . PHE A 1 395 ? -11.286 -4.966 -17.549 1.00 89.38 395 PHE A N 1
ATOM 3151 C CA . PHE A 1 395 ? -11.642 -6.318 -17.123 1.00 89.38 395 PHE A CA 1
ATOM 3152 C C . PHE A 1 395 ? -12.306 -7.106 -18.247 1.00 89.38 395 PHE A C 1
ATOM 3154 O O . PHE A 1 395 ? -13.071 -6.559 -19.037 1.00 89.38 395 PHE A O 1
ATOM 3161 N N . TYR A 1 396 ? -12.018 -8.404 -18.324 1.00 91.88 396 TYR A N 1
ATOM 3162 C CA . TYR A 1 396 ? -12.643 -9.319 -19.282 1.00 91.88 396 TYR A CA 1
ATOM 3163 C C . TYR A 1 396 ? -12.922 -10.669 -18.621 1.00 91.88 396 TYR A C 1
ATOM 3165 O O . TYR A 1 396 ? -12.150 -11.122 -17.777 1.00 91.88 396 TYR A O 1
ATOM 3173 N N . LYS A 1 397 ? -14.021 -11.325 -19.001 1.00 93.56 397 LYS A N 1
ATOM 3174 C CA . LYS A 1 397 ? -14.446 -12.604 -18.421 1.00 93.56 397 LYS A CA 1
ATOM 3175 C C . LYS A 1 397 ? -14.071 -13.763 -19.347 1.00 93.56 397 LYS A C 1
ATOM 3177 O O . LYS A 1 397 ? -14.689 -13.943 -20.392 1.00 93.56 397 LYS A O 1
ATOM 3182 N N . LEU A 1 398 ? -13.072 -14.558 -18.962 1.00 91.12 398 LEU A N 1
ATOM 3183 C CA . LEU A 1 398 ? -12.698 -15.773 -19.690 1.00 91.12 398 LEU A CA 1
ATOM 3184 C C . LEU A 1 398 ? -13.687 -16.910 -19.373 1.00 91.12 398 LEU A C 1
ATOM 3186 O O . LEU A 1 398 ? -13.953 -17.165 -18.194 1.00 91.12 398 LEU A O 1
ATOM 3190 N N . PRO A 1 399 ? -14.202 -17.636 -20.382 1.00 90.56 399 PRO A N 1
ATOM 3191 C CA . PRO A 1 399 ? -15.044 -18.809 -20.166 1.00 90.56 399 PRO A CA 1
ATOM 3192 C C . PRO A 1 399 ? -14.215 -20.045 -19.787 1.00 90.56 399 PRO A C 1
ATOM 3194 O O . PRO A 1 399 ? -13.092 -20.237 -20.268 1.00 90.56 399 PRO A O 1
ATOM 3197 N N . ALA A 1 400 ? -14.800 -20.935 -18.980 1.00 86.62 400 ALA A N 1
ATOM 3198 C CA . ALA A 1 400 ? -14.226 -22.250 -18.688 1.00 86.62 400 ALA A CA 1
ATOM 3199 C C . ALA A 1 400 ? -13.920 -23.031 -19.984 1.00 86.62 400 ALA A C 1
ATOM 3201 O O . ALA A 1 400 ? -14.662 -22.948 -20.963 1.00 86.62 400 ALA A O 1
ATOM 3202 N N . GLY A 1 401 ? -12.829 -23.799 -19.996 1.00 85.62 401 GLY A N 1
ATOM 3203 C CA . GLY A 1 401 ? -12.331 -24.490 -21.192 1.00 85.62 401 GLY A CA 1
ATOM 3204 C C . GLY A 1 401 ? -11.457 -23.634 -22.120 1.00 85.62 401 GLY A C 1
ATOM 3205 O O . GLY A 1 401 ? -10.947 -24.153 -23.111 1.00 85.62 401 GLY A O 1
ATOM 3206 N N . THR A 1 402 ? -11.229 -22.352 -21.805 1.00 90.56 402 THR A N 1
ATOM 3207 C CA . THR A 1 402 ? -10.230 -21.520 -22.503 1.00 90.56 402 THR A CA 1
ATOM 3208 C C . THR A 1 402 ? -8.851 -22.184 -22.454 1.00 90.56 402 THR A C 1
ATOM 3210 O O . THR A 1 402 ? -8.399 -22.595 -21.386 1.00 90.56 402 THR A O 1
ATOM 3213 N N . LYS A 1 403 ? -8.166 -22.283 -23.600 1.00 92.00 403 LYS A N 1
ATOM 3214 C CA . LYS A 1 403 ? -6.830 -22.893 -23.684 1.00 92.00 403 LYS A CA 1
ATOM 3215 C C . LYS A 1 403 ? -5.743 -21.920 -23.243 1.00 92.00 403 LYS A C 1
ATOM 3217 O O . LYS A 1 403 ? -5.604 -20.847 -23.824 1.00 92.00 403 LYS A O 1
ATOM 3222 N N . LEU A 1 404 ? -4.968 -22.338 -22.249 1.00 90.00 404 LEU A N 1
ATOM 3223 C CA . LEU A 1 404 ? -3.836 -21.626 -21.670 1.00 90.00 404 LEU A CA 1
ATOM 3224 C C . LEU A 1 404 ? -2.548 -22.257 -22.207 1.00 90.00 404 LEU A C 1
ATOM 3226 O O . LEU A 1 404 ? -2.050 -23.243 -21.661 1.00 90.00 404 LEU A O 1
ATOM 3230 N N . LEU A 1 405 ? -2.032 -21.714 -23.308 1.00 91.88 405 LEU A N 1
ATOM 3231 C CA . LEU A 1 405 ? -0.829 -22.227 -23.961 1.00 91.88 405 LEU A CA 1
ATOM 3232 C C . LEU A 1 405 ? 0.402 -21.911 -23.106 1.00 91.88 405 LEU A C 1
ATOM 3234 O O . LEU A 1 405 ? 0.589 -20.771 -22.688 1.00 91.88 405 LEU A O 1
ATOM 3238 N N . LYS A 1 406 ? 1.283 -22.877 -22.857 1.00 89.19 406 LYS A N 1
ATOM 3239 C CA . LYS A 1 406 ? 2.532 -22.616 -22.117 1.00 89.19 406 LYS A CA 1
ATOM 3240 C C . LYS A 1 406 ? 3.629 -22.072 -23.021 1.00 89.19 406 LYS A C 1
ATOM 3242 O O . LYS A 1 406 ? 4.544 -21.411 -22.550 1.00 89.19 406 LYS A O 1
ATOM 3247 N N . SER A 1 407 ? 3.523 -22.310 -24.325 1.00 89.88 407 SER A N 1
ATOM 3248 C CA . SER A 1 407 ? 4.471 -21.824 -25.324 1.00 89.88 407 SER A CA 1
ATOM 3249 C C . SER A 1 407 ? 3.745 -21.244 -26.533 1.00 89.88 407 SER A C 1
ATOM 3251 O O . SER A 1 407 ? 2.638 -21.666 -26.863 1.00 89.88 407 SER A O 1
ATOM 3253 N N . ILE A 1 408 ? 4.378 -20.292 -27.215 1.00 90.25 408 ILE A N 1
ATOM 3254 C CA . ILE A 1 408 ? 3.885 -19.735 -28.476 1.00 90.25 408 ILE A CA 1
ATOM 3255 C C . ILE A 1 408 ? 4.929 -20.012 -29.538 1.00 90.25 408 ILE A C 1
ATOM 3257 O O . ILE A 1 408 ? 6.076 -19.580 -29.418 1.00 90.25 408 ILE A O 1
ATOM 3261 N N . LYS A 1 409 ? 4.513 -20.705 -30.594 1.00 90.38 409 LYS A N 1
ATOM 3262 C CA . LYS A 1 409 ? 5.356 -21.027 -31.741 1.00 90.38 409 LYS A CA 1
ATOM 3263 C C . LYS A 1 409 ? 5.054 -20.134 -32.937 1.00 90.38 409 LYS A C 1
ATOM 3265 O O . LYS A 1 409 ? 3.942 -19.633 -33.085 1.00 90.38 409 LYS A O 1
ATOM 3270 N N . THR A 1 410 ? 6.036 -19.986 -33.815 1.00 89.19 410 THR A N 1
ATOM 3271 C CA . THR A 1 410 ? 5.908 -19.310 -35.104 1.00 89.19 410 THR A CA 1
ATOM 3272 C C . THR A 1 410 ? 6.709 -20.035 -36.186 1.00 89.19 410 THR A C 1
ATOM 3274 O O . THR A 1 410 ? 7.687 -20.730 -35.899 1.00 89.19 410 THR A O 1
ATOM 3277 N N . THR A 1 411 ? 6.282 -19.884 -37.439 1.00 92.06 411 THR A N 1
ATOM 3278 C CA . THR A 1 411 ? 7.013 -20.389 -38.609 1.00 92.06 411 THR A CA 1
ATOM 3279 C C . THR A 1 411 ? 8.180 -19.455 -38.926 1.00 92.06 411 THR A C 1
ATOM 3281 O O . THR A 1 411 ? 8.030 -18.235 -38.873 1.00 92.06 411 THR A O 1
ATOM 3284 N N . VAL A 1 412 ? 9.335 -20.025 -39.260 1.00 91.69 412 VAL A N 1
ATOM 3285 C CA . VAL A 1 412 ? 10.568 -19.307 -39.622 1.00 91.69 412 VAL A CA 1
ATOM 3286 C C . VAL A 1 412 ? 11.282 -20.036 -40.766 1.00 91.69 412 VAL A C 1
ATOM 3288 O O . VAL A 1 412 ? 10.975 -21.192 -41.040 1.00 91.69 412 VAL A O 1
ATOM 3291 N N . ASP A 1 413 ? 12.260 -19.396 -41.409 1.00 89.81 413 ASP A N 1
ATOM 3292 C CA . ASP A 1 413 ? 13.244 -20.077 -42.265 1.00 89.81 413 ASP A CA 1
ATOM 3293 C C . ASP A 1 413 ? 14.656 -19.738 -41.775 1.00 89.81 413 ASP A C 1
ATOM 3295 O O . ASP A 1 413 ? 15.285 -18.772 -42.213 1.00 89.81 413 ASP A O 1
ATOM 3299 N N . LEU A 1 414 ? 15.135 -20.507 -40.794 1.00 92.75 414 LEU A N 1
ATOM 3300 C CA . LEU A 1 414 ? 16.490 -20.373 -40.266 1.00 92.75 414 LEU A CA 1
ATOM 3301 C C . LEU A 1 414 ? 17.336 -21.517 -40.826 1.00 92.75 414 LEU A C 1
ATOM 3303 O O . LEU A 1 414 ? 17.260 -22.651 -40.354 1.00 92.75 414 LEU A O 1
ATOM 3307 N N . GLN A 1 415 ? 18.113 -21.223 -41.864 1.00 90.00 415 GLN A N 1
ATOM 3308 C CA . GLN A 1 415 ? 18.904 -22.211 -42.598 1.00 90.00 415 GLN A CA 1
ATOM 3309 C C . GLN A 1 415 ? 19.997 -22.876 -41.741 1.00 90.00 415 GLN A C 1
ATOM 3311 O O . GLN A 1 415 ? 20.489 -22.316 -40.759 1.00 90.00 415 GLN A O 1
ATOM 3316 N N . GLN A 1 416 ? 20.415 -24.078 -42.145 1.00 91.50 416 GLN A N 1
ATOM 3317 C CA . GLN A 1 416 ? 21.624 -24.713 -41.611 1.00 91.50 416 GLN A CA 1
ATOM 3318 C C . GLN A 1 416 ? 22.847 -23.811 -41.858 1.00 91.50 416 GLN A C 1
ATOM 3320 O O . GLN A 1 416 ? 22.885 -23.079 -42.840 1.00 91.50 416 GLN A O 1
ATOM 3325 N N . ASN A 1 417 ? 23.834 -23.850 -40.962 1.00 91.50 417 ASN A N 1
ATOM 3326 C CA . ASN A 1 417 ? 25.021 -22.984 -40.925 1.00 91.50 417 ASN A CA 1
ATOM 3327 C C . ASN A 1 417 ? 24.747 -21.489 -40.651 1.00 91.50 417 ASN A C 1
ATOM 3329 O O . ASN A 1 417 ? 25.702 -20.723 -40.521 1.00 91.50 417 ASN A O 1
ATOM 3333 N N . LEU A 1 418 ? 23.487 -21.051 -40.503 1.00 93.88 418 LEU A N 1
ATOM 3334 C CA . LEU A 1 418 ? 23.156 -19.642 -40.264 1.00 93.88 418 LEU A CA 1
ATOM 3335 C C . LEU A 1 418 ? 23.815 -19.141 -38.962 1.00 93.88 418 LEU A C 1
ATOM 3337 O O . LEU A 1 418 ? 23.568 -19.730 -37.904 1.00 93.88 418 LEU A O 1
ATOM 3341 N N . PRO A 1 419 ? 24.635 -18.069 -38.994 1.00 93.31 419 PRO A N 1
ATOM 3342 C CA . PRO A 1 419 ? 25.258 -17.531 -37.795 1.00 93.31 419 PRO A CA 1
ATOM 3343 C C . PRO A 1 419 ? 24.241 -16.848 -36.882 1.00 93.31 419 PRO A C 1
ATOM 3345 O O . PRO A 1 419 ? 23.441 -16.013 -37.312 1.00 93.31 419 PRO A O 1
ATOM 3348 N N . VAL A 1 420 ? 24.326 -17.164 -35.595 1.00 94.56 420 VAL A N 1
ATOM 3349 C CA . VAL A 1 420 ? 23.464 -16.628 -34.541 1.00 94.56 420 VAL A CA 1
ATOM 3350 C C . VAL A 1 420 ? 24.288 -16.241 -33.314 1.00 94.56 420 VAL A C 1
ATOM 3352 O O . VAL A 1 420 ? 25.370 -16.782 -33.069 1.00 94.56 420 VAL A O 1
ATOM 3355 N N . LYS A 1 421 ? 23.773 -15.298 -32.523 1.00 94.56 421 LYS A N 1
ATOM 3356 C CA . LYS A 1 421 ? 24.298 -14.969 -31.192 1.00 94.56 421 LYS A CA 1
ATOM 3357 C C . LYS A 1 421 ? 23.341 -15.494 -30.124 1.00 94.56 421 LYS A C 1
ATOM 3359 O O . LYS A 1 421 ? 22.149 -15.208 -30.201 1.00 94.56 421 LYS A O 1
ATOM 3364 N N . ILE A 1 422 ? 23.857 -16.183 -29.110 1.00 91.75 422 ILE A N 1
ATOM 3365 C CA . ILE A 1 422 ? 23.084 -16.555 -27.919 1.00 91.75 422 ILE A CA 1
ATOM 3366 C C . ILE A 1 422 ? 22.890 -15.307 -27.046 1.00 91.75 422 ILE A C 1
ATOM 3368 O O . ILE A 1 422 ? 23.858 -14.650 -26.653 1.00 91.75 422 ILE A O 1
ATOM 3372 N N . LEU A 1 423 ? 21.635 -14.967 -26.761 1.00 91.62 423 LEU A N 1
ATOM 3373 C CA . LEU A 1 423 ? 21.242 -13.863 -25.883 1.00 91.62 423 LEU A CA 1
ATOM 3374 C C . LEU A 1 423 ? 20.885 -14.335 -24.475 1.00 91.62 423 LEU A C 1
ATOM 3376 O O . LEU A 1 423 ? 21.180 -13.638 -23.511 1.00 91.62 423 LEU A O 1
ATOM 3380 N N . GLU A 1 424 ? 20.250 -15.500 -24.363 1.00 90.62 424 GLU A N 1
ATOM 3381 C CA . GLU A 1 424 ? 19.691 -16.017 -23.114 1.00 90.62 424 GLU A CA 1
ATOM 3382 C C . GLU A 1 424 ? 19.579 -17.547 -23.181 1.00 90.62 424 GLU A C 1
ATOM 3384 O O . GLU A 1 424 ? 19.507 -18.118 -24.272 1.00 90.62 424 GLU A O 1
ATOM 3389 N N . ILE A 1 425 ? 19.567 -18.219 -22.029 1.00 83.94 425 ILE A N 1
ATOM 3390 C CA . ILE A 1 425 ? 19.396 -19.673 -21.904 1.00 83.94 425 ILE A CA 1
ATOM 3391 C C . ILE A 1 425 ? 18.416 -19.926 -20.751 1.00 83.94 425 ILE A C 1
ATOM 3393 O O . ILE A 1 425 ? 18.607 -19.381 -19.666 1.00 83.94 425 ILE A O 1
ATOM 3397 N N . ARG A 1 426 ? 17.385 -20.747 -20.972 1.00 79.44 426 ARG A N 1
ATOM 3398 C CA . ARG A 1 426 ? 16.408 -21.174 -19.954 1.00 79.44 426 ARG A CA 1
ATOM 3399 C C . ARG A 1 426 ? 16.063 -22.646 -20.172 1.00 79.44 426 ARG A C 1
ATOM 3401 O O . ARG A 1 426 ? 15.498 -23.002 -21.206 1.00 79.44 426 ARG A O 1
ATOM 3408 N N . GLY A 1 427 ? 16.423 -23.505 -19.216 1.00 77.88 427 GLY A N 1
ATOM 3409 C CA . GLY A 1 427 ? 16.307 -24.959 -19.378 1.00 77.88 427 GLY A CA 1
ATOM 3410 C C . GLY A 1 427 ? 16.984 -25.423 -20.672 1.00 77.88 427 GLY A C 1
ATOM 3411 O O . GLY A 1 427 ? 18.120 -25.039 -20.951 1.00 77.88 427 GLY A O 1
ATOM 3412 N N . SER A 1 428 ? 16.262 -26.185 -21.496 1.00 81.06 428 SER A N 1
ATOM 3413 C CA . SER A 1 428 ? 16.757 -26.653 -22.799 1.00 81.06 428 SER A CA 1
ATOM 3414 C C . SER A 1 428 ? 16.542 -25.690 -23.975 1.00 81.06 428 SER A C 1
ATOM 3416 O O . SER A 1 428 ? 16.768 -26.065 -25.129 1.00 81.06 428 SER A O 1
ATOM 3418 N N . PHE A 1 429 ? 16.135 -24.446 -23.717 1.00 87.31 429 PHE A N 1
ATOM 3419 C CA . PHE A 1 429 ? 15.917 -23.421 -24.738 1.00 87.31 429 PHE A CA 1
ATOM 3420 C C . PHE A 1 429 ? 17.002 -22.341 -24.698 1.00 87.31 429 PHE A C 1
ATOM 3422 O O . PHE A 1 429 ? 17.419 -21.886 -23.634 1.00 87.31 429 PHE A O 1
ATOM 3429 N N . ALA A 1 430 ? 17.424 -21.888 -25.877 1.00 89.38 430 ALA A N 1
ATOM 3430 C CA . ALA A 1 430 ? 18.320 -20.755 -26.058 1.00 89.38 430 ALA A CA 1
ATOM 3431 C C . ALA A 1 430 ? 17.610 -19.661 -26.864 1.00 89.38 430 ALA A C 1
ATOM 3433 O O . ALA A 1 430 ? 17.063 -19.938 -27.937 1.00 89.38 430 ALA A O 1
ATOM 3434 N N . LYS A 1 431 ? 17.636 -18.418 -26.372 1.00 93.81 431 LYS A N 1
ATOM 3435 C CA . LYS A 1 431 ? 17.211 -17.250 -27.145 1.00 93.81 431 LYS A CA 1
ATOM 3436 C C . LYS A 1 431 ? 18.360 -16.862 -28.060 1.00 93.81 431 LYS A C 1
ATOM 3438 O O . LYS A 1 431 ? 19.439 -16.496 -27.593 1.00 93.81 431 LYS A O 1
ATOM 3443 N N . ILE A 1 432 ? 18.138 -16.961 -29.361 1.00 94.31 432 ILE A N 1
ATOM 3444 C CA . ILE A 1 432 ? 19.081 -16.556 -30.395 1.00 94.31 432 ILE A CA 1
ATOM 3445 C C . ILE A 1 432 ? 18.682 -15.211 -30.994 1.00 94.31 432 ILE A C 1
ATOM 3447 O O . ILE A 1 432 ? 17.500 -14.908 -31.136 1.00 94.31 432 ILE A O 1
ATOM 3451 N N . LYS A 1 433 ? 19.682 -14.445 -31.426 1.00 95.94 433 LYS A N 1
ATOM 3452 C CA . LYS A 1 433 ? 19.523 -13.377 -32.413 1.00 95.94 433 LYS A CA 1
ATOM 3453 C C . LYS A 1 433 ? 20.201 -13.775 -33.719 1.00 95.94 433 LYS A C 1
ATOM 3455 O O . LYS A 1 433 ? 21.374 -14.161 -33.711 1.00 95.94 433 LYS A O 1
ATOM 3460 N N . VAL A 1 434 ? 19.479 -13.654 -34.831 1.00 95.00 434 VAL A N 1
ATOM 3461 C CA . VAL A 1 434 ? 20.040 -13.808 -36.181 1.00 95.00 434 VAL A CA 1
ATOM 3462 C C . VAL A 1 434 ? 20.934 -12.606 -36.480 1.00 95.00 434 VAL A C 1
ATOM 3464 O O . VAL A 1 434 ? 20.544 -11.465 -36.222 1.00 95.00 434 VAL A O 1
ATOM 3467 N N . VAL A 1 435 ? 22.140 -12.836 -37.008 1.00 93.25 435 VAL A N 1
ATOM 3468 C CA . VAL A 1 435 ? 23.081 -11.736 -37.288 1.00 93.25 435 VAL A CA 1
ATOM 3469 C C . VAL A 1 435 ? 22.516 -10.741 -38.305 1.00 93.25 435 VAL A C 1
ATOM 3471 O O . VAL A 1 435 ? 21.924 -11.125 -39.311 1.00 93.25 435 VAL A O 1
ATOM 3474 N N . ASP A 1 436 ? 22.721 -9.447 -38.051 1.00 92.81 436 ASP A N 1
ATOM 3475 C CA . ASP A 1 436 ? 22.129 -8.360 -38.843 1.00 92.81 436 ASP A CA 1
ATOM 3476 C C . ASP A 1 436 ? 22.725 -8.279 -40.272 1.00 92.81 436 ASP A C 1
ATOM 3478 O O . ASP A 1 436 ? 22.081 -7.794 -41.200 1.00 92.81 436 ASP A O 1
ATOM 3482 N N . LYS A 1 437 ? 23.953 -8.789 -40.465 1.00 93.06 437 LYS A N 1
ATOM 3483 C CA . LYS A 1 437 ? 24.576 -9.080 -41.769 1.00 93.06 437 LYS A CA 1
ATOM 3484 C C . LYS A 1 437 ? 25.653 -10.163 -41.647 1.00 93.06 437 LYS A C 1
ATOM 3486 O O . LYS A 1 437 ? 26.284 -10.308 -40.599 1.00 93.06 437 LYS A O 1
ATOM 3491 N N . ILE A 1 438 ? 25.924 -10.862 -42.746 1.00 93.19 438 ILE A N 1
ATOM 3492 C CA . ILE A 1 438 ? 27.069 -11.766 -42.922 1.00 93.19 438 ILE A CA 1
ATOM 3493 C C . ILE A 1 438 ? 28.031 -11.111 -43.914 1.00 93.19 438 ILE A C 1
ATOM 3495 O O . ILE A 1 438 ? 27.614 -10.733 -45.005 1.00 93.19 438 ILE A O 1
ATOM 3499 N N . VAL A 1 439 ? 29.309 -10.978 -43.552 1.00 92.88 439 VAL A N 1
ATOM 3500 C CA . VAL A 1 439 ? 30.353 -10.430 -44.437 1.00 92.88 439 VAL A CA 1
ATOM 3501 C C . VAL A 1 439 ? 31.363 -11.524 -44.780 1.00 92.88 439 VAL A C 1
ATOM 3503 O O . VAL A 1 439 ? 31.750 -12.311 -43.906 1.00 92.88 439 VAL A O 1
ATOM 3506 N N . ARG A 1 440 ? 31.763 -11.598 -46.054 1.00 92.88 440 ARG A N 1
ATOM 3507 C CA . ARG A 1 440 ? 32.756 -12.549 -46.580 1.00 92.88 440 ARG A CA 1
ATOM 3508 C C . ARG A 1 440 ? 33.619 -11.899 -47.660 1.00 92.88 440 ARG A C 1
ATOM 3510 O O . ARG A 1 440 ? 33.138 -11.079 -48.440 1.00 92.88 440 ARG A O 1
ATOM 3517 N N . THR A 1 441 ? 34.879 -12.316 -47.734 1.00 91.44 441 THR A N 1
ATOM 3518 C CA . THR A 1 441 ? 35.822 -11.879 -48.771 1.00 91.44 441 THR A CA 1
ATOM 3519 C C . THR A 1 441 ? 35.766 -12.831 -49.965 1.00 91.44 441 THR A C 1
ATOM 3521 O O . THR A 1 441 ? 36.020 -14.028 -49.826 1.00 91.44 441 THR A O 1
ATOM 3524 N N . VAL A 1 442 ? 35.444 -12.301 -51.145 1.00 90.50 442 VAL A N 1
ATOM 3525 C CA . VAL A 1 442 ? 35.303 -13.055 -52.402 1.00 90.50 442 VAL A CA 1
ATOM 3526 C C . VAL A 1 442 ? 36.338 -12.564 -53.416 1.00 90.50 442 VAL A C 1
ATOM 3528 O O . VAL A 1 442 ? 36.545 -11.360 -53.555 1.00 90.50 442 VAL A O 1
ATOM 3531 N N . VAL A 1 443 ? 37.003 -13.485 -54.120 1.00 89.69 443 VAL A N 1
ATOM 3532 C CA . VAL A 1 443 ? 37.932 -13.168 -55.224 1.00 89.69 443 VAL A CA 1
ATOM 3533 C C . VAL A 1 443 ? 37.128 -12.660 -56.417 1.00 89.69 443 VAL A C 1
ATOM 3535 O O . VAL A 1 443 ? 36.159 -13.301 -56.802 1.00 89.69 443 VAL A O 1
ATOM 3538 N N . VAL A 1 444 ? 37.508 -11.524 -57.003 1.00 87.25 444 VAL A N 1
ATOM 3539 C CA . VAL A 1 444 ? 36.759 -10.891 -58.105 1.00 87.25 444 VAL A CA 1
ATOM 3540 C C . VAL A 1 444 ? 36.729 -11.786 -59.339 1.00 87.25 444 VAL A C 1
ATOM 3542 O O . VAL A 1 444 ? 35.660 -12.099 -59.868 1.00 87.25 444 VAL A O 1
ATOM 3545 N N . GLU A 1 445 ? 37.913 -12.202 -59.783 1.00 87.62 445 GLU A N 1
ATOM 3546 C CA . GLU A 1 445 ? 38.110 -12.938 -61.026 1.00 87.62 445 GLU A CA 1
ATOM 3547 C C . GLU A 1 445 ? 37.305 -14.244 -61.039 1.00 87.62 445 GLU A C 1
ATOM 3549 O O . GLU A 1 445 ? 37.305 -15.003 -60.071 1.00 87.62 445 GLU A O 1
ATOM 3554 N N . GLY A 1 446 ? 36.554 -14.467 -62.120 1.00 86.12 446 GLY A N 1
ATOM 3555 C CA . GLY A 1 446 ? 35.703 -15.644 -62.320 1.00 86.12 446 GLY A CA 1
ATOM 3556 C C . GLY A 1 446 ? 34.440 -15.742 -61.448 1.00 86.12 446 GLY A C 1
ATOM 3557 O O . GLY A 1 446 ? 33.553 -16.515 -61.800 1.00 86.12 446 GLY A O 1
ATOM 3558 N N . ASN A 1 447 ? 34.309 -14.978 -60.354 1.00 90.75 447 ASN A N 1
ATOM 3559 C CA . ASN A 1 447 ? 33.228 -15.176 -59.374 1.00 90.75 447 ASN A CA 1
ATOM 3560 C C . ASN A 1 447 ? 32.176 -14.061 -59.343 1.00 90.75 447 ASN A C 1
ATOM 3562 O O . ASN A 1 447 ? 31.004 -14.363 -59.122 1.00 90.75 447 ASN A O 1
ATOM 3566 N N . ILE A 1 448 ? 32.550 -12.797 -59.570 1.00 91.12 448 ILE A N 1
ATOM 3567 C CA . ILE A 1 448 ? 31.625 -11.648 -59.546 1.00 91.12 448 ILE A CA 1
ATOM 3568 C C . ILE A 1 448 ? 31.942 -10.632 -60.646 1.00 91.12 448 ILE A C 1
ATOM 3570 O O . ILE A 1 448 ? 33.098 -10.389 -60.984 1.00 91.12 448 ILE A O 1
ATOM 3574 N N . TYR A 1 449 ? 30.904 -9.997 -61.187 1.00 90.06 449 TYR A N 1
ATOM 3575 C CA . TYR A 1 449 ? 31.036 -8.923 -62.166 1.00 90.06 449 TYR A CA 1
ATOM 3576 C C . TYR A 1 449 ? 30.967 -7.554 -61.475 1.00 90.06 449 TYR A C 1
ATOM 3578 O O . TYR A 1 449 ? 29.953 -7.216 -60.867 1.00 90.06 449 TYR A O 1
ATOM 3586 N N . THR A 1 450 ? 32.051 -6.773 -61.550 1.00 85.69 450 THR A N 1
ATOM 3587 C CA . THR A 1 450 ? 32.250 -5.557 -60.732 1.00 85.69 450 THR A CA 1
ATOM 3588 C C . THR A 1 450 ? 32.302 -4.246 -61.523 1.00 85.69 450 THR A C 1
ATOM 3590 O O . THR A 1 450 ? 32.901 -3.285 -61.046 1.00 85.69 450 THR A O 1
ATOM 3593 N N . SER A 1 451 ? 31.750 -4.191 -62.739 1.00 83.81 451 SER A N 1
ATOM 3594 C CA . SER A 1 451 ? 31.497 -2.906 -63.412 1.00 83.81 451 SER A CA 1
ATOM 3595 C C . SER A 1 451 ? 30.123 -2.388 -63.004 1.00 83.81 451 SER A C 1
ATOM 3597 O O . SER A 1 451 ? 29.224 -3.195 -62.797 1.00 83.81 451 SER A O 1
ATOM 3599 N N . ASP A 1 452 ? 29.927 -1.075 -62.924 1.00 83.19 452 ASP A N 1
ATOM 3600 C CA . ASP A 1 452 ? 28.598 -0.486 -62.699 1.00 83.19 452 ASP A CA 1
ATOM 3601 C C . ASP A 1 452 ? 27.699 -0.577 -63.952 1.00 83.19 452 ASP A C 1
ATOM 3603 O O . ASP A 1 452 ? 26.473 -0.591 -63.845 1.00 83.19 452 ASP A O 1
ATOM 3607 N N . ASN A 1 453 ? 28.306 -0.715 -65.138 1.00 88.50 453 ASN A N 1
ATOM 3608 C CA . ASN A 1 453 ? 27.619 -0.826 -66.427 1.00 88.50 453 ASN A CA 1
ATOM 3609 C C . ASN A 1 453 ? 27.268 -2.281 -66.776 1.00 88.50 453 ASN A C 1
ATOM 3611 O O . ASN A 1 453 ? 28.082 -3.182 -66.586 1.00 88.50 453 ASN A O 1
ATOM 3615 N N . ASP A 1 454 ? 26.095 -2.507 -67.366 1.00 87.00 454 ASP A N 1
ATOM 3616 C CA . ASP A 1 454 ? 25.674 -3.823 -67.866 1.00 87.00 454 ASP A CA 1
ATOM 3617 C C . ASP A 1 454 ? 26.440 -4.188 -69.158 1.00 87.00 454 ASP A C 1
ATOM 3619 O O . ASP A 1 454 ? 26.684 -3.338 -70.018 1.00 87.00 454 ASP A O 1
ATOM 3623 N N . LYS A 1 455 ? 26.827 -5.462 -69.318 1.00 85.38 455 LYS A N 1
ATOM 3624 C CA . LYS A 1 455 ? 27.602 -5.956 -70.470 1.00 85.38 455 LYS A CA 1
ATOM 3625 C C . LYS A 1 455 ? 27.129 -7.340 -70.919 1.00 85.38 455 LYS A C 1
ATOM 3627 O O . LYS A 1 455 ? 27.546 -8.372 -70.388 1.00 85.38 455 LYS A O 1
ATOM 3632 N N . GLY A 1 456 ? 26.294 -7.366 -71.958 1.00 86.38 456 GLY A N 1
ATOM 3633 C CA . GLY A 1 456 ? 25.720 -8.602 -72.494 1.00 86.38 456 GLY A CA 1
ATOM 3634 C C . GLY A 1 456 ? 24.832 -9.285 -71.453 1.00 86.38 456 GLY A C 1
ATOM 3635 O O . GLY A 1 456 ? 23.893 -8.676 -70.955 1.00 86.38 456 GLY A O 1
ATOM 3636 N N . LYS A 1 457 ? 25.143 -10.537 -71.092 1.00 82.75 457 LYS A N 1
ATOM 3637 C CA . LYS A 1 457 ? 24.408 -11.269 -70.042 1.00 82.75 457 LYS A CA 1
ATOM 3638 C C . LYS A 1 457 ? 24.731 -10.822 -68.606 1.00 82.75 457 LYS A C 1
ATOM 3640 O O . LYS A 1 457 ? 24.012 -11.202 -67.686 1.00 82.75 457 LYS A O 1
ATOM 3645 N N . TYR A 1 458 ? 25.797 -10.044 -68.402 1.00 89.44 458 TYR A N 1
ATOM 3646 C CA . TYR A 1 458 ? 26.228 -9.602 -67.075 1.00 89.44 458 TYR A CA 1
ATOM 3647 C C . TYR A 1 458 ? 25.586 -8.261 -66.716 1.00 89.44 458 TYR A C 1
ATOM 3649 O O . TYR A 1 458 ? 25.709 -7.288 -67.459 1.00 89.44 458 TYR A O 1
ATOM 3657 N N . LYS A 1 459 ? 24.915 -8.210 -65.564 1.00 87.38 459 LYS A N 1
ATOM 3658 C CA . LYS A 1 459 ? 24.336 -6.979 -65.007 1.00 87.38 459 LYS A CA 1
ATOM 3659 C C . LYS A 1 459 ? 25.404 -6.273 -64.175 1.00 87.38 459 LYS A C 1
ATOM 3661 O O . LYS A 1 459 ? 26.112 -6.943 -63.427 1.00 87.38 459 LYS A O 1
ATOM 3666 N N . GLY A 1 460 ? 25.527 -4.957 -64.290 1.00 86.31 460 GLY A N 1
ATOM 3667 C CA . GLY A 1 460 ? 26.474 -4.196 -63.484 1.00 86.31 460 GLY A CA 1
ATOM 3668 C C . GLY A 1 460 ? 26.117 -4.183 -61.994 1.00 86.31 460 GLY A C 1
ATOM 3669 O O . GLY A 1 460 ? 25.053 -4.646 -61.579 1.00 86.31 460 GLY A O 1
ATOM 3670 N N . TYR A 1 461 ? 26.985 -3.610 -61.171 1.00 88.12 461 TYR A N 1
ATOM 3671 C CA . TYR A 1 461 ? 26.675 -3.327 -59.774 1.00 88.12 461 TYR A CA 1
ATOM 3672 C C . TYR A 1 461 ? 25.568 -2.262 -59.662 1.00 88.12 461 TYR A C 1
ATOM 3674 O O . TYR A 1 461 ? 25.491 -1.345 -60.477 1.00 88.12 461 TYR A O 1
ATOM 3682 N N . ASN A 1 462 ? 24.683 -2.382 -58.669 1.00 85.38 462 ASN A N 1
ATOM 3683 C CA . ASN A 1 462 ? 24.061 -1.224 -58.008 1.00 85.38 462 ASN A CA 1
ATOM 3684 C C . ASN A 1 462 ? 23.644 -1.601 -56.571 1.00 85.38 462 ASN A C 1
ATOM 3686 O O . ASN A 1 462 ? 23.657 -2.774 -56.199 1.00 85.38 462 ASN A O 1
ATOM 3690 N N . SER A 1 463 ? 23.276 -0.618 -55.748 1.00 82.62 463 SER A N 1
ATOM 3691 C CA . SER A 1 463 ? 22.951 -0.822 -54.326 1.00 82.62 463 SER A CA 1
ATOM 3692 C C . SER A 1 463 ? 21.717 -1.696 -54.056 1.00 82.62 463 SER A C 1
ATOM 3694 O O . SER A 1 463 ? 21.617 -2.248 -52.963 1.00 82.62 463 SER A O 1
ATOM 3696 N N . THR A 1 464 ? 20.803 -1.838 -55.021 1.00 84.69 464 THR A N 1
ATOM 3697 C CA . THR A 1 464 ? 19.558 -2.618 -54.897 1.00 84.69 464 THR A CA 1
ATOM 3698 C C . THR A 1 464 ? 19.702 -4.038 -55.451 1.00 84.69 464 THR A C 1
ATOM 3700 O O . THR A 1 464 ? 19.174 -4.974 -54.861 1.00 84.69 464 THR A O 1
ATOM 3703 N N . ARG A 1 465 ? 20.425 -4.216 -56.569 1.00 87.12 465 ARG A N 1
ATOM 3704 C CA . ARG A 1 465 ? 20.651 -5.522 -57.227 1.00 87.12 465 ARG A CA 1
ATOM 3705 C C . ARG A 1 465 ? 21.942 -6.224 -56.798 1.00 87.12 465 ARG A C 1
ATOM 3707 O O . ARG A 1 465 ? 22.123 -7.395 -57.114 1.00 87.12 465 ARG A O 1
ATOM 3714 N N . GLY A 1 466 ? 22.828 -5.523 -56.089 1.00 90.75 466 GLY A N 1
ATOM 3715 C CA . GLY A 1 466 ? 24.136 -6.034 -55.686 1.00 90.75 466 GLY A CA 1
ATOM 3716 C C . GLY A 1 466 ? 25.087 -6.240 -56.867 1.00 90.75 466 GLY A C 1
ATOM 3717 O O . GLY A 1 466 ? 24.929 -5.633 -57.927 1.00 90.75 466 GLY A O 1
ATOM 3718 N N . TYR A 1 467 ? 26.094 -7.091 -56.669 1.00 91.88 467 TYR A N 1
ATOM 3719 C CA . TYR A 1 467 ? 26.968 -7.599 -57.727 1.00 91.88 467 TYR A CA 1
ATOM 3720 C C . TYR A 1 467 ? 26.324 -8.795 -58.438 1.00 91.88 467 TYR A C 1
ATOM 3722 O O . TYR A 1 467 ? 25.810 -9.705 -57.790 1.00 91.88 467 TYR A O 1
ATOM 3730 N N . HIS A 1 468 ? 26.429 -8.851 -59.767 1.00 91.62 468 HIS A N 1
ATOM 3731 C CA . HIS A 1 468 ? 26.040 -10.036 -60.531 1.00 91.62 468 HIS A CA 1
ATOM 3732 C C . HIS A 1 468 ? 27.067 -11.157 -60.315 1.00 91.62 468 HIS A C 1
ATOM 3734 O O . HIS A 1 468 ? 28.258 -10.999 -60.603 1.00 91.62 468 HIS A O 1
ATOM 3740 N N . ILE A 1 469 ? 26.602 -12.291 -59.794 1.00 92.44 469 ILE A N 1
ATOM 3741 C CA . ILE A 1 469 ? 27.433 -13.456 -59.479 1.00 92.44 469 ILE A CA 1
ATOM 3742 C C . ILE A 1 469 ? 27.705 -14.248 -60.767 1.00 92.44 469 ILE A C 1
ATOM 3744 O O . ILE A 1 469 ? 26.781 -14.593 -61.495 1.00 92.44 469 ILE A O 1
ATOM 3748 N N . LEU A 1 470 ? 28.980 -14.521 -61.051 1.00 91.88 470 LEU A N 1
ATOM 3749 C CA . LEU A 1 470 ? 29.441 -15.262 -62.234 1.00 91.88 470 LEU A CA 1
ATOM 3750 C C . LEU A 1 470 ? 29.586 -16.765 -61.970 1.00 91.88 470 LEU A C 1
ATOM 3752 O O . LEU A 1 470 ? 29.379 -17.570 -62.875 1.00 91.88 470 LEU A O 1
ATOM 3756 N N . ASN A 1 471 ? 29.938 -17.136 -60.737 1.00 92.62 471 ASN A N 1
ATOM 3757 C CA . ASN A 1 471 ? 30.089 -18.520 -60.295 1.00 92.62 471 ASN A CA 1
ATOM 3758 C C . ASN A 1 471 ? 29.372 -18.690 -58.952 1.00 92.62 471 ASN A C 1
ATOM 3760 O O . ASN A 1 471 ? 29.954 -18.484 -57.884 1.00 92.62 471 ASN A O 1
ATOM 3764 N N . PHE A 1 472 ? 28.082 -19.028 -59.012 1.00 93.44 472 PHE A N 1
ATOM 3765 C CA . PHE A 1 472 ? 27.249 -19.133 -57.816 1.00 93.44 472 PHE A CA 1
ATOM 3766 C C . PHE A 1 472 ? 27.760 -20.192 -56.834 1.00 93.44 472 PHE A C 1
ATOM 3768 O O . PHE A 1 472 ? 27.785 -19.933 -55.634 1.00 93.44 472 PHE A O 1
ATOM 3775 N N . PHE A 1 473 ? 28.259 -21.330 -57.323 1.00 91.81 473 PHE A N 1
ATOM 3776 C CA . PHE A 1 473 ? 28.802 -22.396 -56.480 1.00 91.81 473 PHE A CA 1
ATOM 3777 C C . PHE A 1 473 ? 29.988 -21.914 -55.629 1.00 91.81 473 PHE A C 1
ATOM 3779 O O . PHE A 1 473 ? 29.955 -22.024 -54.402 1.00 91.81 473 PHE A O 1
ATOM 3786 N N . CYS A 1 474 ? 31.012 -21.317 -56.249 1.00 89.69 474 CYS A N 1
ATOM 3787 C CA . CYS A 1 474 ? 32.190 -20.845 -55.518 1.00 89.69 474 CYS A CA 1
ATOM 3788 C C . CYS A 1 474 ? 31.893 -19.643 -54.608 1.00 89.69 474 CYS A C 1
ATOM 3790 O O . CYS A 1 474 ? 32.524 -19.518 -53.559 1.00 89.69 474 CYS A O 1
ATOM 3792 N N . VAL A 1 475 ? 30.927 -18.784 -54.955 1.00 92.75 475 VAL A N 1
ATOM 3793 C CA . VAL A 1 475 ? 30.499 -17.687 -54.072 1.00 92.75 475 VAL A CA 1
ATOM 3794 C C . VAL A 1 475 ? 29.677 -18.210 -52.891 1.00 92.75 475 VAL A C 1
ATOM 3796 O O . VAL A 1 475 ? 29.976 -17.860 -51.751 1.00 92.75 475 VAL A O 1
ATOM 3799 N N . ASN A 1 476 ? 28.702 -19.094 -53.116 1.00 93.75 476 ASN A N 1
ATOM 3800 C CA . ASN A 1 476 ? 27.874 -19.656 -52.046 1.00 93.75 476 ASN A CA 1
ATOM 3801 C C . ASN A 1 476 ? 28.702 -20.508 -51.066 1.00 93.75 476 ASN A C 1
ATOM 3803 O O . ASN A 1 476 ? 28.502 -20.432 -49.856 1.00 93.75 476 ASN A O 1
ATOM 3807 N N . GLN A 1 477 ? 29.731 -21.212 -51.553 1.00 91.44 477 GLN A N 1
ATOM 3808 C CA . GLN A 1 477 ? 30.693 -21.909 -50.692 1.00 91.44 477 GLN A CA 1
ATOM 3809 C C . GLN A 1 477 ? 31.437 -20.960 -49.728 1.00 91.44 477 GLN A C 1
ATOM 3811 O O . GLN A 1 477 ? 31.809 -21.378 -48.635 1.00 91.44 477 GLN A O 1
ATOM 3816 N N . LYS A 1 478 ? 31.645 -19.680 -50.081 1.00 92.19 478 LYS A N 1
ATOM 3817 C CA . LYS A 1 478 ? 32.209 -18.675 -49.153 1.00 92.19 478 LYS A CA 1
ATOM 3818 C C . LYS A 1 478 ? 31.194 -18.154 -48.138 1.00 92.19 478 LYS A C 1
ATOM 3820 O O . LYS A 1 478 ? 31.610 -17.664 -47.095 1.00 92.19 478 LYS A O 1
ATOM 3825 N N . PHE A 1 479 ? 29.901 -18.264 -48.427 1.00 93.69 479 PHE A N 1
ATOM 3826 C CA . PHE A 1 479 ? 28.787 -17.920 -47.538 1.00 93.69 479 PHE A CA 1
ATOM 3827 C C . PHE A 1 479 ? 28.168 -19.166 -46.878 1.00 93.69 479 PHE A C 1
ATOM 3829 O O . PHE A 1 479 ? 27.002 -19.150 -46.496 1.00 93.69 479 PHE A O 1
ATOM 3836 N N . ASP A 1 480 ? 28.949 -20.242 -46.735 1.00 91.69 480 ASP A N 1
ATOM 3837 C CA . ASP A 1 480 ? 28.602 -21.442 -45.960 1.00 91.69 480 ASP A CA 1
ATOM 3838 C C . ASP A 1 480 ? 27.322 -22.173 -46.436 1.00 91.69 480 ASP A C 1
ATOM 3840 O O . ASP A 1 480 ? 26.732 -22.956 -45.691 1.00 91.69 480 ASP A O 1
ATOM 3844 N N . GLY A 1 481 ? 26.910 -21.942 -47.692 1.00 90.00 481 GLY A N 1
ATOM 3845 C CA . GLY A 1 481 ? 25.697 -22.499 -48.306 1.00 90.00 481 GLY A CA 1
ATOM 3846 C C . GLY A 1 481 ? 24.431 -21.638 -48.173 1.00 90.00 481 GLY A C 1
ATOM 3847 O O . GLY A 1 481 ? 23.383 -22.042 -48.667 1.00 90.00 481 GLY A O 1
ATOM 3848 N N . LEU A 1 482 ? 24.515 -20.462 -47.538 1.00 92.12 482 LEU A N 1
ATOM 3849 C CA . LEU A 1 482 ? 23.368 -19.623 -47.146 1.00 92.12 482 LEU A CA 1
ATOM 3850 C C . LEU A 1 482 ? 22.760 -18.763 -48.267 1.00 92.12 482 LEU A C 1
ATOM 3852 O O . LEU A 1 482 ? 21.807 -18.017 -48.030 1.00 92.12 482 LEU A O 1
ATOM 3856 N N . LEU A 1 483 ? 23.324 -18.795 -49.476 1.00 92.56 483 LEU A N 1
ATOM 3857 C CA . LEU A 1 483 ? 22.767 -18.078 -50.621 1.00 92.56 483 LEU A CA 1
ATOM 3858 C C . LEU A 1 483 ? 21.776 -18.964 -51.379 1.00 92.56 483 LEU A C 1
ATOM 3860 O O . LEU A 1 483 ? 21.985 -20.166 -51.543 1.00 92.56 483 LEU A O 1
ATOM 3864 N N . VAL A 1 484 ? 20.739 -18.335 -51.923 1.00 89.06 484 VAL A N 1
ATOM 3865 C CA . VAL A 1 484 ? 19.766 -18.924 -52.847 1.00 89.06 484 VAL A CA 1
ATOM 3866 C C . VAL A 1 484 ? 19.982 -18.295 -54.222 1.00 89.06 484 VAL A C 1
ATOM 3868 O O . VAL A 1 484 ? 20.086 -17.071 -54.352 1.00 89.06 484 VAL A O 1
ATOM 3871 N N . GLU A 1 485 ? 20.103 -19.128 -55.256 1.00 88.69 485 GLU A N 1
ATOM 3872 C CA . GLU A 1 485 ? 20.436 -18.663 -56.604 1.00 88.69 485 GLU A CA 1
ATOM 3873 C C . GLU A 1 485 ? 19.309 -17.786 -57.171 1.00 88.69 485 GLU A C 1
ATOM 3875 O O . GLU A 1 485 ? 18.130 -18.099 -57.032 1.00 88.69 485 GLU A O 1
ATOM 3880 N N . ASN A 1 486 ? 19.672 -16.663 -57.795 1.00 84.94 486 ASN A N 1
ATOM 3881 C CA . ASN A 1 486 ? 18.771 -15.601 -58.274 1.00 84.94 486 ASN A CA 1
ATOM 3882 C C . ASN A 1 486 ? 17.961 -14.830 -57.202 1.00 84.94 486 ASN A C 1
ATOM 3884 O O . ASN A 1 486 ? 17.464 -13.753 -57.525 1.00 84.94 486 ASN A O 1
ATOM 3888 N N . GLU A 1 487 ? 17.871 -15.293 -55.948 1.00 88.19 487 GLU A N 1
ATOM 3889 C CA . GLU A 1 487 ? 17.257 -14.533 -54.838 1.00 88.19 487 GLU A CA 1
ATOM 3890 C C . GLU A 1 487 ? 18.264 -13.685 -54.040 1.00 88.19 487 GLU A C 1
ATOM 3892 O O . GLU A 1 487 ? 17.962 -12.555 -53.654 1.00 88.19 487 GLU A O 1
ATOM 3897 N N . SER A 1 488 ? 19.450 -14.221 -53.730 1.00 90.44 488 SER A N 1
ATOM 3898 C CA . SER A 1 488 ? 20.360 -13.593 -52.761 1.00 90.44 488 SER A CA 1
ATOM 3899 C C . SER A 1 488 ? 21.158 -12.422 -53.340 1.00 90.44 488 SER A C 1
ATOM 3901 O O . SER A 1 488 ? 22.026 -12.592 -54.195 1.00 90.44 488 SER A O 1
ATOM 3903 N N . VAL A 1 489 ? 20.930 -11.229 -52.786 1.00 92.12 489 VAL A N 1
ATOM 3904 C CA . VAL A 1 489 ? 21.647 -9.997 -53.146 1.00 92.12 489 VAL A CA 1
ATOM 3905 C C . VAL A 1 489 ? 22.938 -9.854 -52.330 1.00 92.12 489 VAL A C 1
ATOM 3907 O O . VAL A 1 489 ? 22.905 -9.832 -51.098 1.00 92.12 489 VAL A O 1
ATOM 3910 N N . LEU A 1 490 ? 24.075 -9.697 -53.018 1.00 92.94 490 LEU A N 1
ATOM 3911 C CA . LEU A 1 490 ? 25.381 -9.408 -52.412 1.00 92.94 490 LEU A CA 1
ATOM 3912 C C . LEU A 1 490 ? 25.827 -7.978 -52.721 1.00 92.94 490 LEU A C 1
ATOM 3914 O O . LEU A 1 490 ? 26.077 -7.630 -53.874 1.00 92.94 490 LEU A O 1
ATOM 3918 N N . VAL A 1 491 ? 25.966 -7.151 -51.689 1.00 92.00 491 VAL A N 1
ATOM 3919 C CA . VAL A 1 491 ? 26.323 -5.725 -51.809 1.00 92.00 491 VAL A CA 1
ATOM 3920 C C . VAL A 1 491 ? 27.753 -5.509 -51.296 1.00 92.00 491 VAL A C 1
ATOM 3922 O O . VAL A 1 491 ? 28.257 -6.312 -50.516 1.00 92.00 491 VAL A O 1
ATOM 3925 N N . CYS A 1 492 ? 28.436 -4.436 -51.699 1.00 87.88 492 CYS A N 1
ATOM 3926 C CA . CYS A 1 492 ? 29.734 -4.090 -51.108 1.00 87.88 492 CYS A CA 1
ATOM 3927 C C . CYS A 1 492 ? 29.558 -3.622 -49.645 1.00 87.88 492 CYS A C 1
ATOM 3929 O O . CYS A 1 492 ? 28.623 -2.866 -49.344 1.00 87.88 492 CYS A O 1
ATOM 3931 N N . ASP A 1 493 ? 30.431 -4.058 -48.730 1.00 88.06 493 ASP A N 1
ATOM 3932 C CA . ASP A 1 493 ? 30.423 -3.584 -47.333 1.00 88.06 493 ASP A CA 1
ATOM 3933 C C . ASP A 1 493 ? 31.409 -2.428 -47.098 1.00 88.06 493 ASP A C 1
ATOM 3935 O O . ASP A 1 493 ? 31.060 -1.439 -46.455 1.00 88.06 493 ASP A O 1
ATOM 3939 N N . SER A 1 494 ? 32.601 -2.512 -47.693 1.00 81.94 494 SER A N 1
ATOM 3940 C CA . SER A 1 494 ? 33.654 -1.488 -47.674 1.00 81.94 494 SER A CA 1
ATOM 3941 C C . SER A 1 494 ? 33.927 -0.933 -49.083 1.00 81.94 494 SER A C 1
ATOM 3943 O O . SER A 1 494 ? 33.483 -1.498 -50.087 1.00 81.94 494 SER A O 1
ATOM 3945 N N . LYS A 1 495 ? 34.638 0.202 -49.191 1.00 73.06 495 LYS A N 1
ATOM 3946 C CA . LYS A 1 495 ? 35.107 0.711 -50.494 1.00 73.06 495 LYS A CA 1
ATOM 3947 C C . LYS A 1 495 ? 36.322 -0.116 -50.952 1.00 73.06 495 LYS A C 1
ATOM 3949 O O . LYS A 1 495 ? 37.296 -0.159 -50.201 1.00 73.06 495 LYS A O 1
ATOM 3954 N N . PRO A 1 496 ? 36.312 -0.720 -52.156 1.00 67.88 496 PRO A N 1
ATOM 3955 C CA . PRO A 1 496 ? 37.472 -1.449 -52.665 1.00 67.88 496 PRO A CA 1
ATOM 3956 C C . PRO A 1 496 ? 38.637 -0.496 -52.944 1.00 67.88 496 PRO A C 1
ATOM 3958 O O . PRO A 1 496 ? 38.424 0.638 -53.380 1.00 67.88 496 PRO A O 1
ATOM 3961 N N . LYS A 1 497 ? 39.873 -0.955 -52.730 1.00 64.56 497 LYS A N 1
ATOM 3962 C CA . LYS A 1 497 ? 41.073 -0.198 -53.096 1.00 64.56 497 LYS A CA 1
ATOM 3963 C C . LYS A 1 497 ? 41.392 -0.423 -54.571 1.00 64.56 497 LYS A C 1
ATOM 3965 O O . LYS A 1 497 ? 41.108 -1.477 -55.146 1.00 64.56 497 LYS A O 1
ATOM 3970 N N . THR A 1 498 ? 42.010 0.576 -55.190 1.00 58.50 498 THR A N 1
ATOM 3971 C CA . THR A 1 498 ? 42.439 0.514 -56.590 1.00 58.50 498 THR A CA 1
ATOM 3972 C C . THR A 1 498 ? 43.461 -0.612 -56.771 1.00 58.50 498 THR A C 1
ATOM 3974 O O . THR A 1 498 ? 44.576 -0.514 -56.271 1.00 58.50 498 THR A O 1
ATOM 3977 N N . GLY A 1 499 ? 43.069 -1.682 -57.471 1.00 65.12 499 GLY A N 1
ATOM 3978 C CA . GLY A 1 499 ? 43.897 -2.874 -57.696 1.00 65.12 499 GLY A CA 1
ATOM 3979 C C . GLY A 1 499 ? 43.550 -4.107 -56.848 1.00 65.12 499 GLY A C 1
ATOM 3980 O O . GLY A 1 499 ? 44.139 -5.159 -57.079 1.00 65.12 499 GLY A O 1
ATOM 3981 N N . ASP A 1 500 ? 42.591 -4.038 -55.913 1.00 71.12 500 ASP A N 1
ATOM 3982 C CA . ASP A 1 500 ? 42.205 -5.211 -55.111 1.00 71.12 500 ASP A CA 1
ATOM 3983 C C . ASP A 1 500 ? 41.632 -6.345 -55.987 1.00 71.12 500 ASP A C 1
ATOM 3985 O O . ASP A 1 500 ? 40.619 -6.166 -56.673 1.00 71.12 500 ASP A O 1
ATOM 3989 N N . LEU A 1 501 ? 42.207 -7.549 -55.871 1.00 83.00 501 LEU A N 1
ATOM 3990 C CA . LEU A 1 501 ? 41.700 -8.791 -56.484 1.00 83.00 501 LEU A CA 1
ATOM 3991 C C . LEU A 1 501 ? 40.524 -9.424 -55.710 1.00 83.00 501 LEU A C 1
ATOM 3993 O O . LEU A 1 501 ? 40.003 -10.464 -56.111 1.00 83.00 501 LEU A O 1
ATOM 3997 N N . THR A 1 502 ? 40.088 -8.820 -54.600 1.00 87.25 502 THR A N 1
ATOM 3998 C CA . THR A 1 502 ? 38.995 -9.321 -53.746 1.00 87.25 502 THR A CA 1
ATOM 3999 C C . THR A 1 502 ? 37.985 -8.225 -53.391 1.00 87.25 502 THR A C 1
ATOM 4001 O O . THR A 1 502 ? 38.274 -7.035 -53.520 1.00 87.25 502 THR A O 1
ATOM 4004 N N . ARG A 1 503 ? 36.779 -8.602 -52.957 1.00 87.69 503 ARG A N 1
ATOM 4005 C CA . ARG A 1 503 ? 35.758 -7.692 -52.408 1.00 87.69 503 ARG A CA 1
ATOM 4006 C C . ARG A 1 503 ? 35.212 -8.239 -51.096 1.00 87.69 503 ARG A C 1
ATOM 4008 O O . ARG A 1 503 ? 34.958 -9.438 -50.990 1.00 87.69 503 ARG A O 1
ATOM 4015 N N . GLU A 1 504 ? 34.979 -7.355 -50.132 1.00 91.00 504 GLU A N 1
ATOM 4016 C CA . GLU A 1 504 ? 34.169 -7.655 -48.950 1.00 91.00 504 GLU A CA 1
ATOM 4017 C C . GLU A 1 504 ? 32.691 -7.477 -49.304 1.00 91.00 504 GLU A C 1
ATOM 4019 O O . GLU A 1 504 ? 32.209 -6.361 -49.536 1.00 91.00 504 GLU A O 1
ATOM 4024 N N . LEU A 1 505 ? 31.979 -8.598 -49.381 1.00 91.75 505 LEU A N 1
ATOM 4025 C CA . LEU A 1 505 ? 30.568 -8.649 -49.732 1.00 91.75 505 LEU A CA 1
ATOM 4026 C C . LEU A 1 505 ? 29.727 -8.860 -48.475 1.00 91.75 505 LEU A C 1
ATOM 4028 O O . LEU A 1 505 ? 30.016 -9.760 -47.684 1.00 91.75 505 LEU A O 1
ATOM 4032 N N . LYS A 1 506 ? 28.667 -8.062 -48.320 1.00 93.62 506 LYS A N 1
ATOM 4033 C CA . LYS A 1 506 ? 27.622 -8.271 -47.313 1.00 93.62 506 LYS A CA 1
ATOM 4034 C C . LYS A 1 506 ? 26.424 -8.999 -47.915 1.00 93.62 506 LYS A C 1
ATOM 4036 O O . LYS A 1 506 ? 25.939 -8.637 -48.987 1.00 93.62 506 LYS A O 1
ATOM 4041 N N . PHE A 1 507 ? 25.933 -9.970 -47.160 1.00 94.06 507 PHE A N 1
ATOM 4042 C CA . PHE A 1 507 ? 24.648 -10.637 -47.316 1.00 94.06 507 PHE A CA 1
ATOM 4043 C C . PHE A 1 507 ? 23.777 -10.312 -46.094 1.00 94.06 507 PHE A C 1
ATOM 4045 O O . PHE A 1 507 ? 24.291 -10.195 -44.978 1.00 94.06 507 PHE A O 1
ATOM 4052 N N . VAL A 1 508 ? 22.468 -10.172 -46.293 1.00 92.25 508 VAL A N 1
ATOM 4053 C CA . VAL A 1 508 ? 21.485 -9.958 -45.220 1.00 92.25 508 VAL A CA 1
ATOM 4054 C C . VAL A 1 508 ? 20.508 -11.140 -45.245 1.00 92.25 508 VAL A C 1
ATOM 4056 O O . VAL A 1 508 ? 19.759 -11.264 -46.214 1.00 92.25 508 VAL A O 1
ATOM 4059 N N . PRO A 1 509 ? 20.525 -12.031 -44.233 1.00 91.19 509 PRO A N 1
ATOM 4060 C CA . PRO A 1 509 ? 19.559 -13.127 -44.127 1.00 91.19 509 PRO A CA 1
ATOM 4061 C C . PRO A 1 509 ? 18.102 -12.637 -44.087 1.00 91.19 509 PRO A C 1
ATOM 4063 O O . PRO A 1 509 ? 17.830 -11.561 -43.560 1.00 91.19 509 PRO A O 1
ATOM 4066 N N . LYS A 1 510 ? 17.147 -13.454 -44.561 1.00 88.12 510 LYS A N 1
ATOM 4067 C CA . LYS A 1 510 ? 15.701 -13.124 -44.549 1.00 88.12 510 LYS A CA 1
ATOM 4068 C C . LYS A 1 510 ? 15.191 -12.749 -43.143 1.00 88.12 510 LYS A C 1
ATOM 4070 O O . LYS A 1 510 ? 14.409 -11.816 -42.987 1.00 88.12 510 LYS A O 1
ATOM 4075 N N . GLU A 1 511 ? 15.729 -13.415 -42.121 1.00 90.75 511 GLU A N 1
ATOM 4076 C CA . GLU A 1 511 ? 15.379 -13.229 -40.708 1.00 90.75 511 GLU A CA 1
ATOM 4077 C C . GLU A 1 511 ? 16.372 -12.338 -39.929 1.00 90.75 511 GLU A C 1
ATOM 4079 O O . GLU A 1 511 ? 16.398 -12.370 -38.699 1.00 90.75 511 GLU A O 1
ATOM 4084 N N . ALA A 1 512 ? 17.213 -11.556 -40.619 1.00 92.19 512 ALA A N 1
ATOM 4085 C CA . ALA A 1 512 ? 18.274 -10.749 -40.011 1.00 92.19 512 ALA A CA 1
ATOM 4086 C C . ALA A 1 512 ? 17.780 -9.832 -38.880 1.00 92.19 512 ALA A C 1
ATOM 4088 O O . ALA A 1 512 ? 16.753 -9.162 -38.985 1.00 92.19 512 ALA A O 1
ATOM 4089 N N . GLY A 1 513 ? 18.545 -9.777 -37.789 1.00 90.50 513 GLY A N 1
ATOM 4090 C CA . GLY A 1 513 ? 18.282 -8.894 -36.656 1.00 90.50 513 GLY A CA 1
ATOM 4091 C C . GLY A 1 513 ? 17.180 -9.357 -35.694 1.00 90.50 513 GLY A C 1
ATOM 4092 O O . GLY A 1 513 ? 17.155 -8.854 -34.567 1.00 90.50 513 GLY A O 1
ATOM 4093 N N . LYS A 1 514 ? 16.318 -10.302 -36.103 1.00 91.94 514 LYS A N 1
ATOM 4094 C CA . LYS A 1 514 ? 15.213 -10.851 -35.299 1.00 91.94 514 LYS A CA 1
ATOM 4095 C C . LYS A 1 514 ? 15.711 -11.789 -34.194 1.00 91.94 514 LYS A C 1
ATOM 4097 O O . LYS A 1 514 ? 16.806 -12.356 -34.279 1.00 91.94 514 LYS A O 1
ATOM 4102 N N . GLU A 1 515 ? 14.875 -11.972 -33.175 1.00 94.06 515 GLU A N 1
ATOM 4103 C CA . GLU A 1 515 ? 15.151 -12.818 -32.011 1.00 94.06 515 GLU A CA 1
ATOM 4104 C C . GLU A 1 515 ? 14.131 -13.953 -31.894 1.00 94.06 515 GLU A C 1
ATOM 4106 O O . GLU A 1 515 ? 12.933 -13.733 -32.055 1.00 94.06 515 GLU A O 1
ATOM 4111 N N . TYR A 1 516 ? 14.610 -15.158 -31.583 1.00 93.31 516 TYR A N 1
ATOM 4112 C CA . TYR A 1 516 ? 13.796 -16.370 -31.471 1.00 93.31 516 TYR A CA 1
ATOM 4113 C C . TYR A 1 516 ? 14.293 -17.258 -30.337 1.00 93.31 516 TYR A C 1
ATOM 4115 O O . TYR A 1 516 ? 15.496 -17.394 -30.133 1.00 93.31 516 TYR A O 1
ATOM 4123 N N . TRP A 1 517 ? 13.386 -17.934 -29.642 1.00 93.25 517 TRP A N 1
ATOM 4124 C CA . TRP A 1 517 ? 13.742 -19.057 -28.784 1.00 93.25 517 TRP A CA 1
ATOM 4125 C C . TRP A 1 517 ? 13.774 -20.348 -29.606 1.00 93.25 517 TRP A C 1
ATOM 4127 O O . TRP A 1 517 ? 12.838 -20.659 -30.343 1.00 93.25 517 TRP A O 1
ATOM 4137 N N . ILE A 1 518 ? 14.841 -21.132 -29.470 1.00 91.38 518 ILE A N 1
ATOM 4138 C CA . ILE A 1 518 ? 14.967 -22.454 -30.097 1.00 91.38 518 ILE A CA 1
ATOM 4139 C C . ILE A 1 518 ? 15.488 -23.475 -29.087 1.00 91.38 518 ILE A C 1
ATOM 4141 O O . ILE A 1 518 ? 16.210 -23.133 -28.153 1.00 91.38 518 ILE A O 1
ATOM 4145 N N . HIS A 1 519 ? 15.155 -24.752 -29.281 1.00 87.69 519 HIS A N 1
ATOM 4146 C CA . HIS A 1 519 ? 15.741 -25.827 -28.479 1.00 87.69 519 HIS A CA 1
ATOM 4147 C C . HIS A 1 519 ? 17.264 -25.890 -28.710 1.00 87.69 519 HIS A C 1
ATOM 4149 O O . HIS A 1 519 ? 17.723 -25.828 -29.854 1.00 87.69 519 HIS A O 1
ATOM 4155 N N . ALA A 1 520 ? 18.061 -26.025 -27.650 1.00 84.25 520 ALA A N 1
ATOM 4156 C CA . ALA A 1 520 ? 19.523 -25.927 -27.720 1.00 84.25 520 ALA A CA 1
ATOM 4157 C C . ALA A 1 520 ? 20.176 -27.029 -28.580 1.00 84.25 520 ALA A C 1
ATOM 4159 O O . ALA A 1 520 ? 21.249 -26.824 -29.150 1.00 84.25 520 ALA A O 1
ATOM 4160 N N . SER A 1 521 ? 19.494 -28.166 -28.773 1.00 82.50 521 SER A N 1
ATOM 4161 C CA . SER A 1 521 ? 19.923 -29.243 -29.684 1.00 82.50 521 SER A CA 1
ATOM 4162 C C . SER A 1 521 ? 19.900 -28.869 -31.178 1.00 82.50 521 SER A C 1
ATOM 4164 O O . SER A 1 521 ? 20.151 -29.716 -32.032 1.00 82.50 521 SER A O 1
ATOM 4166 N N . ASN A 1 522 ? 19.506 -27.640 -31.523 1.00 87.62 522 ASN A N 1
ATOM 4167 C CA . ASN A 1 522 ? 19.666 -27.079 -32.866 1.00 87.62 522 ASN A CA 1
ATOM 4168 C C . ASN A 1 522 ? 21.031 -26.378 -33.045 1.00 87.62 522 ASN A C 1
ATOM 4170 O O . ASN A 1 522 ? 21.407 -26.049 -34.167 1.00 87.62 522 ASN A O 1
ATOM 4174 N N . ILE A 1 523 ? 21.761 -26.152 -31.945 1.00 86.38 523 ILE A N 1
ATOM 4175 C CA . ILE A 1 523 ? 23.051 -25.449 -31.879 1.00 86.38 523 ILE A CA 1
ATOM 4176 C C . ILE A 1 523 ? 24.174 -26.432 -31.510 1.00 86.38 523 ILE A C 1
ATOM 4178 O O . ILE A 1 523 ? 25.229 -26.442 -32.140 1.00 86.38 523 ILE A O 1
ATOM 4182 N N . ILE A 1 524 ? 23.948 -27.292 -30.512 1.00 79.31 524 ILE A N 1
ATOM 4183 C CA . ILE A 1 524 ? 24.914 -28.309 -30.069 1.00 79.31 524 ILE A CA 1
ATOM 4184 C C . ILE A 1 524 ? 24.346 -29.728 -30.176 1.00 79.31 524 ILE A C 1
ATOM 4186 O O . ILE A 1 524 ? 23.161 -29.924 -30.432 1.00 79.31 524 ILE A O 1
ATOM 4190 N N . GLU A 1 525 ? 25.202 -30.729 -29.970 1.00 67.25 525 GLU A N 1
ATOM 4191 C CA . GLU A 1 525 ? 24.732 -32.091 -29.692 1.00 67.25 525 GLU A CA 1
ATOM 4192 C C . GLU A 1 525 ? 24.362 -32.233 -28.211 1.00 67.25 525 GLU A C 1
ATOM 4194 O O . GLU A 1 525 ? 24.982 -31.631 -27.336 1.00 67.25 525 GLU A O 1
ATOM 4199 N N . VAL A 1 526 ? 23.322 -33.020 -27.939 1.00 61.91 526 VAL A N 1
ATOM 4200 C CA . VAL A 1 526 ? 22.843 -33.307 -26.582 1.00 61.91 526 VAL A CA 1
ATOM 4201 C C . VAL A 1 526 ? 23.817 -34.261 -25.899 1.00 61.91 526 VAL A C 1
ATOM 4203 O O . VAL A 1 526 ? 23.990 -35.387 -26.356 1.00 61.91 526 VAL A O 1
ATOM 4206 N N . VAL A 1 527 ? 24.400 -33.843 -24.773 1.00 57.88 527 VAL A N 1
ATOM 4207 C CA . VAL A 1 527 ? 25.403 -34.646 -24.048 1.00 57.88 527 VAL A CA 1
ATOM 4208 C C . VAL A 1 527 ? 24.756 -35.795 -23.261 1.00 57.88 527 VAL A C 1
ATOM 4210 O O . VAL A 1 527 ? 25.340 -36.865 -23.110 1.00 57.88 527 VAL A O 1
ATOM 4213 N N . ARG A 1 528 ? 23.532 -35.591 -22.758 1.00 60.03 528 ARG A N 1
ATOM 4214 C CA . ARG A 1 528 ? 22.742 -36.597 -22.030 1.00 60.03 528 ARG A CA 1
ATOM 4215 C C . ARG A 1 528 ? 21.253 -36.292 -22.169 1.00 60.03 528 ARG A C 1
ATOM 4217 O O . ARG A 1 528 ? 20.870 -35.124 -22.121 1.00 60.03 528 ARG A O 1
ATOM 4224 N N . LYS A 1 529 ? 20.436 -37.339 -22.312 1.00 62.44 529 LYS A N 1
ATOM 4225 C CA . LYS A 1 529 ? 18.969 -37.275 -22.333 1.00 62.44 529 LYS A CA 1
ATOM 4226 C C . LYS A 1 529 ? 18.395 -38.278 -21.336 1.00 62.44 529 LYS A C 1
ATOM 4228 O O . LYS A 1 529 ? 18.759 -39.450 -21.389 1.00 62.44 529 LYS A O 1
ATOM 4233 N N . GLU A 1 530 ? 17.479 -37.842 -20.479 1.00 63.06 530 GLU A N 1
ATOM 4234 C CA . GLU A 1 530 ? 16.735 -38.721 -19.567 1.00 63.06 530 GLU A CA 1
ATOM 4235 C C . GLU A 1 530 ? 15.229 -38.547 -19.770 1.00 63.06 530 GLU A C 1
ATOM 4237 O O . GLU A 1 530 ? 14.707 -37.440 -19.648 1.00 63.06 530 GLU A O 1
ATOM 4242 N N . ASP A 1 531 ? 14.534 -39.641 -20.090 1.00 65.62 531 ASP A N 1
ATOM 4243 C CA . ASP A 1 531 ? 13.083 -39.661 -20.290 1.00 65.62 531 ASP A CA 1
ATOM 4244 C C . ASP A 1 531 ? 12.361 -40.122 -19.011 1.00 65.62 531 ASP A C 1
ATOM 4246 O O . ASP A 1 531 ? 12.709 -41.155 -18.438 1.00 65.62 531 ASP A O 1
ATOM 4250 N N . LYS A 1 532 ? 11.316 -39.401 -18.589 1.00 63.06 532 LYS A N 1
ATOM 4251 C CA . LYS A 1 532 ? 10.489 -39.738 -17.418 1.00 63.06 532 LYS A CA 1
ATOM 4252 C C . LYS A 1 532 ? 9.013 -39.443 -17.689 1.00 63.06 532 LYS A C 1
ATOM 4254 O O . LYS A 1 532 ? 8.680 -38.381 -18.199 1.00 63.06 532 LYS A O 1
ATOM 4259 N N . GLU A 1 533 ? 8.113 -40.355 -17.326 1.00 72.25 533 GLU A N 1
ATOM 4260 C CA . GLU A 1 533 ? 6.677 -40.049 -17.280 1.00 72.25 533 GLU A CA 1
ATOM 4261 C C . GLU A 1 533 ? 6.351 -39.347 -15.953 1.00 72.25 533 GLU A C 1
ATOM 4263 O O . GLU A 1 533 ? 6.699 -39.855 -14.884 1.00 72.25 533 GLU A O 1
ATOM 4268 N N . LEU A 1 534 ? 5.689 -38.188 -16.011 1.00 55.91 534 LEU A N 1
ATOM 4269 C CA . LEU A 1 534 ? 5.118 -37.517 -14.841 1.00 55.91 534 LEU A CA 1
ATOM 4270 C C . LEU A 1 534 ? 3.590 -37.489 -14.927 1.00 55.91 534 LEU A C 1
ATOM 4272 O O . LEU A 1 534 ? 3.000 -37.573 -16.005 1.00 55.91 534 LEU A O 1
ATOM 4276 N N . THR A 1 535 ? 2.949 -37.379 -13.763 1.00 63.25 535 THR A N 1
ATOM 4277 C CA . THR A 1 535 ? 1.496 -37.231 -13.631 1.00 63.25 535 THR A CA 1
ATOM 4278 C C . THR A 1 535 ? 1.184 -35.963 -12.844 1.00 63.25 535 THR A C 1
ATOM 4280 O O . THR A 1 535 ? 1.436 -35.905 -11.642 1.00 63.25 535 THR A O 1
ATOM 4283 N N . PHE A 1 536 ? 0.619 -34.964 -13.514 1.00 58.28 536 PHE A N 1
ATOM 4284 C CA . PHE A 1 536 ? 0.190 -33.702 -12.914 1.00 58.28 536 PHE A CA 1
ATOM 4285 C C . PHE A 1 536 ? -1.213 -33.838 -12.304 1.00 58.28 536 PHE A C 1
ATOM 4287 O O . PHE A 1 536 ? -2.049 -34.569 -12.839 1.00 58.28 536 PHE A O 1
ATOM 4294 N N . LYS A 1 537 ? -1.478 -33.136 -11.195 1.00 64.56 537 LYS A N 1
ATOM 4295 C CA . LYS A 1 537 ? -2.790 -33.048 -10.528 1.00 64.56 537 LYS A CA 1
ATOM 4296 C C . LYS A 1 537 ? -3.376 -31.645 -10.752 1.00 64.56 537 LYS A C 1
ATOM 4298 O O . LYS A 1 537 ? -2.891 -30.698 -10.148 1.00 64.56 537 LYS A O 1
ATOM 4303 N N . VAL A 1 538 ? -4.423 -31.522 -11.570 1.00 63.88 538 VAL A N 1
ATOM 4304 C CA . VAL A 1 538 ? -5.159 -30.257 -11.811 1.00 63.88 538 VAL A CA 1
ATOM 4305 C C . VAL A 1 538 ? -6.545 -30.351 -11.162 1.00 63.88 538 VAL A C 1
ATOM 4307 O O . VAL A 1 538 ? -7.185 -31.386 -11.357 1.00 63.88 538 VAL A O 1
ATOM 4310 N N . PRO A 1 539 ? -7.038 -29.356 -10.396 1.00 64.31 539 PRO A N 1
ATOM 4311 C CA . PRO A 1 539 ? -8.337 -29.434 -9.727 1.00 64.31 539 PRO A CA 1
ATOM 4312 C C . PRO A 1 539 ? -9.497 -29.798 -10.661 1.00 64.31 539 PRO A C 1
ATOM 4314 O O . PRO A 1 539 ? -9.609 -29.317 -11.789 1.00 64.31 539 PRO A O 1
ATOM 4317 N N . ALA A 1 540 ? -10.375 -30.670 -10.178 1.00 63.62 540 ALA A N 1
ATOM 4318 C CA . ALA A 1 540 ? -11.639 -30.990 -10.815 1.00 63.62 540 ALA A CA 1
ATOM 4319 C C . ALA A 1 540 ? -12.714 -30.015 -10.314 1.00 63.62 540 ALA A C 1
ATOM 4321 O O . ALA A 1 540 ? -12.860 -29.822 -9.112 1.00 63.62 540 ALA A O 1
ATOM 4322 N N . SER A 1 541 ? -13.474 -29.423 -11.239 1.00 58.94 541 SER A N 1
ATOM 4323 C CA . SER A 1 541 ? -14.548 -28.474 -10.917 1.00 58.94 541 SER A CA 1
ATOM 4324 C C . SER A 1 541 ? -15.549 -29.050 -9.910 1.00 58.94 541 SER A C 1
ATOM 4326 O O . SER A 1 541 ? -16.055 -30.157 -10.118 1.00 58.94 541 SER A O 1
ATOM 4328 N N . VAL A 1 542 ? -15.863 -28.284 -8.858 1.00 55.50 542 VAL A N 1
ATOM 4329 C CA . VAL A 1 542 ? -16.765 -28.686 -7.759 1.00 55.50 542 VAL A CA 1
ATOM 4330 C C . VAL A 1 542 ? -18.145 -29.094 -8.291 1.00 55.50 542 VAL A C 1
ATOM 4332 O O . VAL A 1 542 ? -18.704 -30.099 -7.865 1.00 55.50 542 VAL A O 1
ATOM 4335 N N . TRP A 1 543 ? -18.627 -28.419 -9.339 1.00 53.12 543 TRP A N 1
ATOM 4336 C CA . TRP A 1 543 ? -19.879 -28.714 -10.052 1.00 53.12 543 TRP A CA 1
ATOM 4337 C C . TRP A 1 543 ? -19.944 -30.100 -10.724 1.00 53.12 543 TRP A C 1
ATOM 4339 O O . TRP A 1 543 ? -20.998 -30.490 -11.220 1.00 53.12 543 TRP A O 1
ATOM 4349 N N . LYS A 1 544 ? -18.833 -30.850 -10.772 1.00 58.56 544 LYS A N 1
ATOM 4350 C CA . LYS A 1 544 ? -18.776 -32.237 -11.278 1.00 58.56 544 LYS A CA 1
ATOM 4351 C C . LYS A 1 544 ? -18.882 -33.288 -10.167 1.00 58.56 544 LYS A C 1
ATOM 4353 O O . LYS A 1 544 ? -18.901 -34.482 -10.467 1.00 58.56 544 LYS A O 1
ATOM 4358 N N . PHE A 1 545 ? -18.945 -32.866 -8.906 1.00 54.12 545 PHE A N 1
ATOM 4359 C CA . PHE A 1 545 ? -19.198 -33.727 -7.754 1.00 54.12 545 PHE A CA 1
ATOM 4360 C C . PHE A 1 545 ? -20.690 -33.700 -7.413 1.00 54.12 545 PHE A C 1
ATOM 4362 O O . PHE A 1 545 ? -21.389 -32.730 -7.693 1.00 54.12 545 PHE A O 1
ATOM 4369 N N . LYS A 1 546 ? -21.189 -34.798 -6.837 1.00 55.00 546 LYS A N 1
ATOM 4370 C CA . LYS A 1 546 ? -22.602 -34.915 -6.447 1.00 55.00 546 LYS A CA 1
ATOM 4371 C C . LYS A 1 546 ? -22.932 -34.053 -5.221 1.00 55.00 546 LYS A C 1
ATOM 4373 O O . LYS A 1 546 ? -24.050 -33.568 -5.116 1.00 55.00 546 LYS A O 1
ATOM 4378 N N . ASP A 1 547 ? -21.944 -33.884 -4.346 1.00 58.97 547 ASP A N 1
ATOM 4379 C CA . ASP A 1 547 ? -21.974 -33.130 -3.097 1.00 58.97 547 ASP A CA 1
ATOM 4380 C C . ASP A 1 547 ? -20.539 -32.699 -2.721 1.00 58.97 547 ASP A C 1
ATOM 4382 O O . ASP A 1 547 ? -19.562 -33.317 -3.167 1.00 58.97 547 ASP A O 1
ATOM 4386 N N . MET A 1 548 ? -20.382 -31.648 -1.906 1.00 60.91 548 MET A N 1
ATOM 4387 C CA . MET A 1 548 ? -19.051 -31.147 -1.531 1.00 60.91 548 MET A CA 1
ATOM 4388 C C . MET A 1 548 ? -18.299 -32.041 -0.526 1.00 60.91 548 MET A C 1
ATOM 4390 O O . MET A 1 548 ? -17.074 -31.957 -0.445 1.00 60.91 548 MET A O 1
ATOM 4394 N N . VAL A 1 549 ? -18.965 -32.973 0.167 1.00 61.66 549 VAL A N 1
ATOM 4395 C CA . VAL A 1 549 ? -18.285 -33.969 1.023 1.00 61.66 549 VAL A CA 1
ATOM 4396 C C . VAL A 1 549 ? -17.501 -34.975 0.170 1.00 61.66 549 VAL A C 1
ATOM 4398 O O . VAL A 1 549 ? -16.370 -35.332 0.507 1.00 61.66 549 VAL A O 1
ATOM 4401 N N . HIS A 1 550 ? -18.020 -35.376 -0.994 1.00 56.78 550 HIS A N 1
ATOM 4402 C CA . HIS A 1 550 ? -17.269 -36.155 -1.985 1.00 56.78 550 HIS A CA 1
ATOM 4403 C C . HIS A 1 550 ? -16.112 -35.359 -2.603 1.00 56.78 550 HIS A C 1
ATOM 4405 O O . HIS A 1 550 ? -15.110 -35.964 -3.000 1.00 56.78 550 HIS A O 1
ATOM 4411 N N . TYR A 1 551 ? -16.206 -34.025 -2.667 1.00 59.69 551 TYR A N 1
ATOM 4412 C CA . TYR A 1 551 ? -15.055 -33.197 -3.022 1.00 59.69 551 TYR A CA 1
ATOM 4413 C C . TYR A 1 551 ? -14.001 -33.233 -1.909 1.00 59.69 551 TYR A C 1
ATOM 4415 O O . TYR A 1 551 ? -12.876 -33.653 -2.163 1.00 59.69 551 TYR A O 1
ATOM 4423 N N . THR A 1 552 ? -14.337 -32.885 -0.662 1.00 59.84 552 THR A N 1
ATOM 4424 C CA . THR A 1 552 ? -13.347 -32.783 0.428 1.00 59.84 552 THR A CA 1
ATOM 4425 C C . THR A 1 552 ? -12.700 -34.112 0.828 1.00 59.84 552 THR A C 1
ATOM 4427 O O . THR A 1 552 ? -11.528 -34.103 1.213 1.00 59.84 552 THR A O 1
ATOM 4430 N N . SER A 1 553 ? -13.388 -35.246 0.673 1.00 58.06 553 SER A N 1
ATOM 4431 C CA . SER A 1 553 ? -12.909 -36.562 1.133 1.00 58.06 553 SER A CA 1
ATOM 4432 C C . SER A 1 553 ? -12.119 -37.402 0.114 1.00 58.06 553 SER A C 1
ATOM 4434 O O . SER A 1 553 ? -11.453 -38.352 0.523 1.00 58.06 553 SER A O 1
ATOM 4436 N N . THR A 1 554 ? -12.154 -37.110 -1.196 1.00 58.00 554 THR A N 1
ATOM 4437 C CA . THR A 1 554 ? -11.658 -38.066 -2.216 1.00 58.00 554 THR A CA 1
ATOM 4438 C C . THR A 1 554 ? -10.383 -37.643 -2.961 1.00 58.00 554 THR A C 1
ATOM 4440 O O . THR A 1 554 ? -10.167 -36.481 -3.294 1.00 58.00 554 THR A O 1
ATOM 4443 N N . ASP A 1 555 ? -9.562 -38.623 -3.369 1.00 57.25 555 ASP A N 1
ATOM 4444 C CA . ASP A 1 555 ? -8.403 -38.412 -4.268 1.00 57.25 555 ASP A CA 1
ATOM 4445 C C . ASP A 1 555 ? -8.827 -37.994 -5.703 1.00 57.25 555 ASP A C 1
ATOM 4447 O O . ASP A 1 555 ? -7.982 -37.700 -6.551 1.00 57.25 555 ASP A O 1
ATOM 4451 N N . LYS A 1 556 ? -10.144 -37.930 -5.977 1.00 58.91 556 LYS A N 1
ATOM 4452 C CA . LYS A 1 556 ? -10.740 -37.441 -7.234 1.00 58.91 556 LYS A CA 1
ATOM 4453 C C . LYS A 1 556 ? -10.794 -35.912 -7.333 1.00 58.91 556 LYS A C 1
ATOM 4455 O O . LYS A 1 556 ? -11.077 -35.426 -8.425 1.00 58.91 556 LYS A O 1
ATOM 4460 N N . LYS A 1 557 ? -10.451 -35.167 -6.266 1.00 63.28 557 LYS A N 1
ATOM 4461 C CA . LYS A 1 557 ? -10.242 -33.697 -6.273 1.00 63.28 557 LYS A CA 1
ATOM 4462 C C . LYS A 1 557 ? -9.448 -33.180 -7.476 1.00 63.28 557 LYS A C 1
ATOM 4464 O O . LYS A 1 557 ? -9.611 -32.027 -7.850 1.00 63.28 557 LYS A O 1
ATOM 4469 N N . TYR A 1 558 ? -8.582 -34.009 -8.065 1.00 65.25 558 TYR A N 1
ATOM 4470 C CA . TYR A 1 558 ? -7.697 -33.625 -9.158 1.00 65.25 558 TYR A CA 1
ATOM 4471 C C . TYR A 1 558 ? -7.811 -34.568 -10.364 1.00 65.25 558 TYR A C 1
ATOM 4473 O O . TYR A 1 558 ? -7.620 -35.782 -10.243 1.00 65.25 558 TYR A O 1
ATOM 4481 N N . LYS A 1 559 ? -8.011 -33.996 -11.557 1.00 69.62 559 LYS A N 1
ATOM 4482 C CA . LYS A 1 559 ? -7.751 -34.653 -12.844 1.00 69.62 559 LYS A CA 1
ATOM 4483 C C . LYS A 1 559 ? -6.252 -34.960 -12.931 1.00 69.62 559 LYS A C 1
ATOM 4485 O O . LYS A 1 559 ? -5.421 -34.064 -12.788 1.00 69.62 559 LYS A O 1
ATOM 4490 N N . LYS A 1 560 ? -5.911 -36.228 -13.174 1.00 68.50 560 LYS A N 1
ATOM 4491 C CA . LYS A 1 560 ? -4.531 -36.681 -13.404 1.00 68.50 560 LYS A CA 1
ATOM 4492 C C . LYS A 1 560 ? -4.207 -36.565 -14.900 1.00 68.50 560 LYS A C 1
ATOM 4494 O O . LYS A 1 560 ? -4.894 -37.182 -15.710 1.00 68.50 560 LYS A O 1
ATOM 4499 N N . ILE A 1 561 ? -3.186 -35.786 -15.266 1.00 66.19 561 ILE A N 1
ATOM 4500 C CA . ILE A 1 561 ? -2.694 -35.654 -16.651 1.00 66.19 561 ILE A CA 1
ATOM 4501 C C . ILE A 1 561 ? -1.313 -36.307 -16.740 1.00 66.19 561 ILE A C 1
ATOM 4503 O O . ILE A 1 561 ? -0.421 -35.944 -15.977 1.00 66.19 561 ILE A O 1
ATOM 4507 N N . LYS A 1 562 ? -1.142 -37.275 -17.647 1.00 67.81 562 LYS A N 1
ATOM 4508 C CA . LYS A 1 562 ? 0.134 -37.960 -17.895 1.00 67.81 562 LYS A CA 1
ATOM 4509 C C . LYS A 1 562 ? 0.873 -37.335 -19.074 1.00 67.81 562 LYS A C 1
ATOM 4511 O O . LYS A 1 562 ? 0.295 -37.232 -20.152 1.00 67.81 562 LYS A O 1
ATOM 4516 N N . THR A 1 563 ? 2.156 -37.037 -18.886 1.00 60.00 563 THR A N 1
ATOM 4517 C CA . THR A 1 563 ? 3.041 -36.523 -19.942 1.00 60.00 563 THR A CA 1
ATOM 4518 C C . THR A 1 563 ? 4.404 -37.197 -19.863 1.00 60.00 563 THR A C 1
ATOM 4520 O O . THR A 1 563 ? 4.963 -37.372 -18.776 1.00 60.00 563 THR A O 1
ATOM 4523 N N . LYS A 1 564 ? 4.965 -37.548 -21.025 1.00 63.91 564 LYS A N 1
ATOM 4524 C CA . LYS A 1 564 ? 6.359 -37.976 -21.141 1.00 63.91 564 LYS A CA 1
ATOM 4525 C C . LYS A 1 564 ? 7.260 -36.749 -21.284 1.00 63.91 564 LYS A C 1
ATOM 4527 O O . LYS A 1 564 ? 7.103 -35.971 -22.217 1.00 63.91 564 LYS A O 1
ATOM 4532 N N . ILE A 1 565 ? 8.211 -36.626 -20.372 1.00 56.53 565 ILE A N 1
ATOM 4533 C CA . ILE A 1 565 ? 9.178 -35.535 -20.268 1.00 56.53 565 ILE A CA 1
ATOM 4534 C C . ILE A 1 565 ? 10.573 -36.043 -20.627 1.00 56.53 565 ILE A C 1
ATOM 4536 O O . ILE A 1 565 ? 10.893 -37.212 -20.404 1.00 56.53 565 ILE A O 1
ATOM 4540 N N . SER A 1 566 ? 11.394 -35.150 -21.170 1.00 59.84 566 SER A N 1
ATOM 4541 C CA . SER A 1 566 ? 12.788 -35.382 -21.533 1.00 59.84 566 SER A CA 1
ATOM 4542 C C . SER A 1 566 ? 13.645 -34.278 -20.926 1.00 59.84 566 SER A C 1
ATOM 4544 O O . SER A 1 566 ? 13.419 -33.121 -21.249 1.00 59.84 566 SER A O 1
ATOM 4546 N N . LYS A 1 567 ? 14.631 -34.617 -20.092 1.00 58.34 567 LYS A N 1
ATOM 4547 C CA . LYS A 1 567 ? 15.614 -33.657 -19.567 1.00 58.34 567 LYS A CA 1
ATOM 4548 C C . LYS A 1 567 ? 16.913 -33.741 -20.365 1.00 58.34 567 LYS A C 1
ATOM 4550 O O . LYS A 1 567 ? 17.401 -34.849 -20.602 1.00 58.34 567 LYS A O 1
ATOM 4555 N N . TYR A 1 568 ? 17.490 -32.595 -20.725 1.00 63.91 568 TYR A N 1
ATOM 4556 C CA . TYR A 1 568 ? 18.726 -32.507 -21.511 1.00 63.91 568 TYR A CA 1
ATOM 4557 C C . TYR A 1 568 ? 19.870 -31.854 -20.716 1.00 63.91 568 TYR A C 1
ATOM 4559 O O . TYR A 1 568 ? 19.643 -31.001 -19.860 1.00 63.91 568 TYR A O 1
ATOM 4567 N N . ALA A 1 569 ? 21.111 -32.257 -21.004 1.00 58.91 569 ALA A N 1
ATOM 4568 C CA . ALA A 1 569 ? 22.329 -31.592 -20.527 1.00 58.91 569 ALA A CA 1
ATOM 4569 C C . ALA A 1 569 ? 23.041 -30.889 -21.695 1.00 58.91 569 ALA A C 1
ATOM 4571 O O . ALA A 1 569 ? 23.233 -31.493 -22.756 1.00 58.91 569 ALA A O 1
ATOM 4572 N N . ILE A 1 570 ? 23.385 -29.611 -21.504 1.00 64.88 570 ILE A N 1
ATOM 4573 C CA . ILE A 1 570 ? 23.749 -28.657 -22.561 1.00 64.88 570 ILE A CA 1
ATOM 4574 C C . ILE A 1 570 ? 24.940 -27.807 -22.087 1.00 64.88 570 ILE A C 1
ATOM 4576 O O . ILE A 1 570 ? 24.912 -27.298 -20.970 1.00 64.88 570 ILE A O 1
ATOM 4580 N N . ASP A 1 571 ? 25.949 -27.625 -22.943 1.00 70.75 571 ASP A N 1
ATOM 4581 C CA . ASP A 1 571 ? 27.122 -26.767 -22.702 1.00 70.75 571 ASP A CA 1
ATOM 4582 C C . ASP A 1 571 ? 27.195 -25.664 -23.777 1.00 70.75 571 ASP A C 1
ATOM 4584 O O . ASP A 1 571 ? 27.686 -25.879 -24.885 1.00 70.75 571 ASP A O 1
ATOM 4588 N N . ILE A 1 572 ? 26.608 -24.503 -23.463 1.00 74.25 572 ILE A N 1
ATOM 4589 C CA . ILE A 1 572 ? 26.611 -23.255 -24.252 1.00 74.25 572 ILE A CA 1
ATOM 4590 C C . ILE A 1 572 ? 26.600 -22.062 -23.289 1.00 74.25 572 ILE A C 1
ATOM 4592 O O . ILE A 1 572 ? 26.100 -22.187 -22.168 1.00 74.25 572 ILE A O 1
ATOM 4596 N N . LYS A 1 573 ? 27.117 -20.896 -23.698 1.00 80.44 573 LYS A N 1
ATOM 4597 C CA . LYS A 1 573 ? 27.222 -19.712 -22.827 1.00 80.44 573 LYS A CA 1
ATOM 4598 C C . LYS A 1 573 ? 26.513 -18.498 -23.424 1.00 80.44 573 LYS A C 1
ATOM 4600 O O . LYS A 1 573 ? 26.415 -18.312 -24.638 1.00 80.44 573 LYS A O 1
ATOM 4605 N N . ILE A 1 574 ? 25.995 -17.644 -22.542 1.00 84.44 574 ILE A N 1
ATOM 4606 C CA . ILE A 1 574 ? 25.348 -16.391 -22.941 1.00 84.44 574 ILE A CA 1
ATOM 4607 C C . ILE A 1 574 ? 26.389 -15.479 -23.599 1.00 84.44 574 ILE A C 1
ATOM 4609 O O . ILE A 1 574 ? 27.461 -15.240 -23.048 1.00 84.44 574 ILE A O 1
ATOM 4613 N N . GLY A 1 575 ? 26.057 -14.950 -24.777 1.00 84.62 575 GLY A N 1
ATOM 4614 C CA . GLY A 1 575 ? 26.938 -14.105 -25.578 1.00 84.62 575 GLY A CA 1
ATOM 4615 C C . GLY A 1 575 ? 27.697 -14.834 -26.690 1.00 84.62 575 GLY A C 1
ATOM 4616 O O . GLY A 1 575 ? 28.200 -14.145 -27.584 1.00 84.62 575 GLY A O 1
ATOM 4617 N N . ASP A 1 576 ? 27.737 -16.172 -26.682 1.00 85.88 576 ASP A N 1
ATOM 4618 C CA . ASP A 1 576 ? 28.430 -16.970 -27.699 1.00 85.88 576 ASP A CA 1
ATOM 4619 C C . ASP A 1 576 ? 27.912 -16.670 -29.115 1.00 85.88 576 ASP A C 1
ATOM 4621 O O . ASP A 1 576 ? 26.714 -16.471 -29.347 1.00 85.88 576 ASP A O 1
ATOM 4625 N N . LYS A 1 577 ? 28.833 -16.673 -30.085 1.00 89.81 577 LYS A N 1
ATOM 4626 C CA . LYS A 1 577 ? 28.525 -16.656 -31.520 1.00 89.81 577 LYS A CA 1
ATOM 4627 C C . LYS A 1 577 ? 28.730 -18.055 -32.076 1.00 89.81 577 LYS A C 1
ATOM 4629 O O . LYS A 1 577 ? 29.795 -18.637 -31.898 1.00 89.81 577 LYS A O 1
ATOM 4634 N N . THR A 1 578 ? 27.719 -18.575 -32.752 1.00 90.19 578 THR A N 1
ATOM 4635 C CA . THR A 1 578 ? 27.652 -19.972 -33.190 1.00 90.19 578 THR A CA 1
ATOM 4636 C C . THR A 1 578 ? 26.840 -20.081 -34.485 1.00 90.19 578 THR A C 1
ATOM 4638 O O . THR A 1 578 ? 26.396 -19.066 -35.022 1.00 90.19 578 THR A O 1
ATOM 4641 N N . THR A 1 579 ? 26.664 -21.288 -35.016 1.00 91.19 579 THR A N 1
ATOM 4642 C CA . THR A 1 579 ? 25.872 -21.561 -36.226 1.00 91.19 579 THR A CA 1
ATOM 4643 C C . THR A 1 579 ? 24.825 -22.639 -35.954 1.00 91.19 579 THR A C 1
ATOM 4645 O O . THR A 1 579 ? 24.987 -23.461 -35.051 1.00 91.19 579 THR A O 1
ATOM 4648 N N . LEU A 1 580 ? 23.726 -22.631 -36.711 1.00 91.75 580 LEU A N 1
ATOM 4649 C CA . LEU A 1 580 ? 22.688 -23.657 -36.590 1.00 91.75 580 LEU A CA 1
ATOM 4650 C C . LEU A 1 580 ? 23.143 -24.976 -37.230 1.00 91.75 580 LEU A C 1
ATOM 4652 O O . LEU A 1 580 ? 23.470 -25.016 -38.415 1.00 91.75 580 LEU A O 1
ATOM 4656 N N . LYS A 1 581 ? 23.106 -26.082 -36.475 1.00 89.19 581 LYS A N 1
ATOM 4657 C CA . LYS A 1 581 ? 23.522 -27.414 -36.959 1.00 89.19 581 LYS A CA 1
ATOM 4658 C C . LYS A 1 581 ? 22.588 -28.018 -38.009 1.00 89.19 581 LYS A C 1
ATOM 4660 O O . LYS A 1 581 ? 22.986 -28.954 -38.697 1.00 89.19 581 LYS A O 1
ATOM 4665 N N . LYS A 1 582 ? 21.361 -27.509 -38.132 1.00 88.88 582 LYS A N 1
ATOM 4666 C CA . LYS A 1 582 ? 20.331 -27.928 -39.097 1.00 88.88 582 LYS A CA 1
ATOM 4667 C C . LYS A 1 582 ? 19.360 -26.775 -39.364 1.00 88.88 582 LYS A C 1
ATOM 4669 O O . LYS A 1 582 ? 19.298 -25.846 -38.561 1.00 88.88 582 LYS A O 1
ATOM 4674 N N . GLN A 1 583 ? 18.591 -26.860 -40.449 1.00 90.88 583 GLN A N 1
ATOM 4675 C CA . GLN A 1 583 ? 17.509 -25.910 -40.718 1.00 90.88 583 GLN A CA 1
ATOM 4676 C C . GLN A 1 583 ? 16.415 -26.007 -39.641 1.00 90.88 583 GLN A C 1
ATOM 4678 O O . GLN A 1 583 ? 16.118 -27.093 -39.133 1.00 90.88 583 GLN A O 1
ATOM 4683 N N . ILE A 1 584 ? 15.815 -24.867 -39.306 1.00 93.12 584 ILE A N 1
ATOM 4684 C CA . ILE A 1 584 ? 14.690 -24.738 -38.380 1.00 93.12 584 ILE A CA 1
ATOM 4685 C C . ILE A 1 584 ? 13.543 -24.055 -39.130 1.00 93.12 584 ILE A C 1
ATOM 4687 O O . ILE A 1 584 ? 13.704 -22.932 -39.606 1.00 93.12 584 ILE A O 1
ATOM 4691 N N . SER A 1 585 ? 12.398 -24.735 -39.213 1.00 92.56 585 SER A N 1
ATOM 4692 C CA . SER A 1 585 ? 11.156 -24.226 -39.819 1.00 92.56 585 SER A CA 1
ATOM 4693 C C . SER A 1 585 ? 10.143 -23.694 -38.793 1.00 92.56 585 SER A C 1
ATOM 4695 O O . SER A 1 585 ? 9.175 -23.026 -39.145 1.00 92.56 585 SER A O 1
ATOM 4697 N N . GLU A 1 586 ? 10.338 -24.016 -37.514 1.00 93.50 586 GLU A N 1
ATOM 4698 C CA . GLU A 1 586 ? 9.449 -23.675 -36.403 1.00 93.50 586 GLU A CA 1
ATOM 4699 C C . GLU A 1 586 ? 10.296 -23.240 -35.200 1.00 93.50 586 GLU A C 1
ATOM 4701 O O . GLU A 1 586 ? 11.178 -23.977 -34.755 1.00 93.50 586 GLU A O 1
ATOM 4706 N N . ALA A 1 587 ? 10.032 -22.046 -34.677 1.00 92.62 587 ALA A N 1
ATOM 4707 C CA . ALA A 1 587 ? 10.707 -21.489 -33.509 1.00 92.62 587 ALA A CA 1
ATOM 4708 C C . ALA A 1 587 ? 9.690 -20.984 -32.479 1.00 92.62 587 ALA A C 1
ATOM 4710 O O . ALA A 1 587 ? 8.503 -20.840 -32.768 1.00 92.62 587 ALA A O 1
ATOM 4711 N N . PHE A 1 588 ? 10.155 -20.711 -31.265 1.00 91.56 588 PHE A N 1
ATOM 4712 C CA . PHE A 1 588 ? 9.333 -20.218 -30.168 1.00 91.56 588 PHE A CA 1
ATOM 4713 C C . PHE A 1 588 ? 9.466 -18.693 -30.049 1.00 91.56 588 PHE A C 1
ATOM 4715 O O . PHE A 1 588 ? 10.565 -18.140 -30.119 1.00 91.56 588 PHE A O 1
ATOM 4722 N N . VAL A 1 589 ? 8.338 -18.015 -29.853 1.00 88.44 589 VAL A N 1
ATOM 4723 C CA . VAL A 1 589 ? 8.270 -16.597 -29.461 1.00 88.44 589 VAL A CA 1
ATOM 4724 C C . VAL A 1 589 ? 8.180 -16.505 -27.935 1.00 88.44 589 VAL A C 1
ATOM 4726 O O . VAL A 1 589 ? 8.927 -15.751 -27.318 1.00 88.44 589 VAL A O 1
ATOM 4729 N N . ALA A 1 590 ? 7.359 -17.370 -27.327 1.00 88.44 590 ALA A N 1
ATOM 4730 C CA . ALA A 1 590 ? 7.376 -17.672 -25.898 1.00 88.44 590 ALA A CA 1
ATOM 4731 C C . ALA A 1 590 ? 7.682 -19.159 -25.675 1.00 88.44 590 ALA A C 1
ATOM 4733 O O . ALA A 1 590 ? 7.139 -20.025 -26.365 1.00 88.44 590 ALA A O 1
ATOM 4734 N N . ILE A 1 591 ? 8.526 -19.443 -24.688 1.00 87.69 591 ILE A N 1
ATOM 4735 C CA . ILE A 1 591 ? 8.799 -20.785 -24.154 1.00 87.69 591 ILE A CA 1
ATOM 4736 C C . ILE A 1 591 ? 8.043 -20.971 -22.830 1.00 87.69 591 ILE A C 1
ATOM 4738 O O . ILE A 1 591 ? 7.679 -19.962 -22.220 1.00 87.69 591 ILE A O 1
ATOM 4742 N N . PRO A 1 592 ? 7.810 -22.214 -22.372 1.00 83.38 592 PRO A N 1
ATOM 4743 C CA . PRO A 1 592 ? 7.199 -22.431 -21.067 1.00 83.38 592 PRO A CA 1
ATOM 4744 C C . PRO A 1 592 ? 8.137 -22.001 -19.930 1.00 83.38 592 PRO A C 1
ATOM 4746 O O . PRO A 1 592 ? 9.360 -21.989 -20.093 1.00 83.38 592 PRO A O 1
ATOM 4749 N N . GLU A 1 593 ? 7.560 -21.652 -18.776 1.00 77.88 593 GLU A N 1
ATOM 4750 C CA . GLU A 1 593 ? 8.306 -21.236 -17.577 1.00 77.88 593 GLU A CA 1
ATOM 4751 C C . GLU A 1 593 ? 9.201 -22.379 -17.074 1.00 77.88 593 GLU A C 1
ATOM 4753 O O . GLU A 1 593 ? 10.389 -22.181 -16.816 1.00 77.88 593 GLU A O 1
ATOM 4758 N N . ASN A 1 594 ? 8.659 -23.599 -17.049 1.00 75.50 594 ASN A N 1
ATOM 4759 C CA . ASN A 1 594 ? 9.398 -24.842 -16.892 1.00 75.50 594 ASN A CA 1
ATOM 4760 C C . ASN A 1 594 ? 9.334 -25.636 -18.201 1.00 75.50 594 ASN A C 1
ATOM 4762 O O . ASN A 1 594 ? 8.280 -25.767 -18.811 1.00 75.50 594 ASN A O 1
ATOM 4766 N N . GLU A 1 595 ? 10.429 -26.299 -18.574 1.00 66.81 595 GLU A N 1
ATOM 4767 C CA . GLU A 1 595 ? 10.528 -27.196 -19.746 1.00 66.81 595 GLU A CA 1
ATOM 4768 C C . GLU A 1 595 ? 9.416 -28.267 -19.850 1.00 66.81 595 GLU A C 1
ATOM 4770 O O . GLU A 1 595 ? 9.162 -28.817 -20.920 1.00 66.81 595 GLU A O 1
ATOM 4775 N N . ASN A 1 596 ? 8.752 -28.547 -18.729 1.00 66.69 596 ASN A N 1
ATOM 4776 C CA . ASN A 1 596 ? 7.766 -29.602 -18.544 1.00 66.69 596 ASN A CA 1
ATOM 4777 C C . ASN A 1 596 ? 6.310 -29.115 -18.577 1.00 66.69 596 ASN A C 1
ATOM 4779 O O . ASN A 1 596 ? 5.408 -29.952 -18.486 1.00 66.69 596 ASN A O 1
ATOM 4783 N N . ASP A 1 597 ? 6.071 -27.801 -18.644 1.00 75.19 597 ASP A N 1
ATOM 4784 C CA . ASP A 1 597 ? 4.715 -27.260 -18.587 1.00 75.19 597 ASP A CA 1
ATOM 4785 C C . ASP A 1 597 ? 3.978 -27.541 -19.901 1.00 75.19 597 ASP A C 1
ATOM 4787 O O . ASP A 1 597 ? 4.469 -27.270 -20.998 1.00 75.19 597 ASP A O 1
ATOM 4791 N N . ILE A 1 598 ? 2.769 -28.080 -19.772 1.00 74.88 598 ILE A N 1
ATOM 4792 C CA . ILE A 1 598 ? 1.880 -28.433 -20.881 1.00 74.88 598 ILE A CA 1
ATOM 4793 C C . ILE A 1 598 ? 0.710 -27.460 -20.973 1.00 74.88 598 ILE A C 1
ATOM 4795 O O . ILE A 1 598 ? 0.258 -26.940 -19.953 1.00 74.88 598 ILE A O 1
ATOM 4799 N N . ASP A 1 599 ? 0.202 -27.246 -22.187 1.00 84.81 599 ASP A N 1
ATOM 4800 C CA . ASP A 1 599 ? -0.985 -26.421 -22.420 1.00 84.81 599 ASP A CA 1
ATOM 4801 C C . ASP A 1 599 ? -2.167 -26.923 -21.573 1.00 84.81 599 ASP A C 1
ATOM 4803 O O . ASP A 1 599 ? -2.502 -28.112 -21.572 1.00 84.81 599 ASP A O 1
ATOM 4807 N N . GLU A 1 600 ? -2.797 -26.005 -20.843 1.00 82.94 600 GLU A N 1
ATOM 4808 C CA . GLU A 1 600 ? -3.908 -26.295 -19.937 1.00 82.94 600 GLU A CA 1
ATOM 4809 C C . GLU A 1 600 ? -5.249 -25.831 -20.519 1.00 82.94 600 GLU A C 1
ATOM 4811 O O . GLU A 1 600 ? -5.315 -25.012 -21.435 1.00 82.94 600 GLU A O 1
ATOM 4816 N N . GLU A 1 601 ? -6.343 -26.329 -19.946 1.00 85.50 601 GLU A N 1
ATOM 4817 C CA . GLU A 1 601 ? -7.684 -25.774 -20.139 1.00 85.50 601 GLU A CA 1
ATOM 4818 C C . GLU A 1 601 ? -8.151 -25.160 -18.815 1.00 85.50 601 GLU A C 1
ATOM 4820 O O . GLU A 1 601 ? -7.987 -25.754 -17.744 1.00 85.50 601 GLU A O 1
ATOM 4825 N N . LEU A 1 602 ? -8.710 -23.954 -18.897 1.00 83.06 602 LEU A N 1
ATOM 4826 C CA . LEU A 1 602 ? -9.181 -23.164 -17.765 1.00 83.06 602 LEU A CA 1
ATOM 4827 C C . LEU A 1 602 ? -10.311 -23.894 -17.017 1.00 83.06 602 LEU A C 1
ATOM 4829 O O . LEU A 1 602 ? -11.313 -24.276 -17.630 1.00 83.06 602 LEU A O 1
ATOM 4833 N N . CYS A 1 603 ? -10.169 -24.106 -15.707 1.00 71.88 603 CYS A N 1
ATOM 4834 C CA . CYS A 1 603 ? -11.048 -25.022 -14.970 1.00 71.88 603 CYS A CA 1
ATOM 4835 C C . CYS A 1 603 ? -12.448 -24.456 -14.656 1.00 71.88 603 CYS A C 1
ATOM 4837 O O . CYS A 1 603 ? -13.407 -25.230 -14.579 1.00 71.88 603 CYS A O 1
ATOM 4839 N N . HIS A 1 604 ? -12.571 -23.132 -14.540 1.00 74.50 604 HIS A N 1
ATOM 4840 C CA . HIS A 1 604 ? -13.815 -22.382 -14.327 1.00 74.50 604 HIS A CA 1
ATOM 4841 C C . HIS A 1 604 ? -13.797 -21.077 -15.136 1.00 74.50 604 HIS A C 1
ATOM 4843 O O . HIS A 1 604 ? -12.776 -20.724 -15.717 1.00 74.50 604 HIS A O 1
ATOM 4849 N N . GLU A 1 605 ? -14.907 -20.341 -15.169 1.00 86.81 605 GLU A N 1
ATOM 4850 C CA . GLU A 1 605 ? -14.858 -18.937 -15.591 1.00 86.81 605 GLU A CA 1
ATOM 4851 C C . GLU A 1 605 ? -14.013 -18.093 -14.618 1.00 86.81 605 GLU A C 1
ATOM 4853 O O . GLU A 1 605 ? -13.882 -18.431 -13.440 1.00 86.81 605 GLU A O 1
ATOM 4858 N N . VAL A 1 606 ? -13.414 -17.008 -15.115 1.00 87.56 606 VAL A N 1
ATOM 4859 C CA . VAL A 1 606 ? -12.634 -16.063 -14.299 1.00 87.56 606 VAL A CA 1
ATOM 4860 C C . VAL A 1 606 ? -12.653 -14.670 -14.923 1.00 87.56 606 VAL A C 1
ATOM 4862 O O . VAL A 1 606 ? -12.728 -14.532 -16.145 1.00 87.56 606 VAL A O 1
ATOM 4865 N N . ILE A 1 607 ? -12.566 -13.634 -14.091 1.00 90.19 607 ILE A N 1
ATOM 4866 C CA . ILE A 1 607 ? -12.373 -12.253 -14.541 1.00 90.19 607 ILE A CA 1
ATOM 4867 C C . ILE A 1 607 ? -10.875 -11.948 -14.497 1.00 90.19 607 ILE A C 1
ATOM 4869 O O . ILE A 1 607 ? -10.243 -12.085 -13.451 1.00 90.19 607 ILE A O 1
ATOM 4873 N N . ILE A 1 608 ? -10.308 -11.544 -15.632 1.00 86.38 608 ILE A N 1
ATOM 4874 C CA . ILE A 1 608 ? -8.911 -11.116 -15.753 1.00 86.38 608 ILE A CA 1
ATOM 4875 C C . ILE A 1 608 ? -8.811 -9.587 -15.769 1.00 86.38 608 ILE A C 1
ATOM 4877 O O . ILE A 1 608 ? -9.624 -8.916 -16.404 1.00 86.38 608 ILE A O 1
ATOM 4881 N N . ASP A 1 609 ? -7.787 -9.049 -15.104 1.00 83.62 609 ASP A N 1
ATOM 4882 C CA . ASP A 1 609 ? -7.415 -7.629 -15.157 1.00 83.62 609 ASP A CA 1
ATOM 4883 C C . ASP A 1 609 ? -6.372 -7.417 -16.264 1.00 83.62 609 ASP A C 1
ATOM 4885 O O . ASP A 1 609 ? -5.194 -7.741 -16.109 1.00 83.62 609 ASP A O 1
ATOM 4889 N N . LEU A 1 610 ? -6.810 -6.864 -17.393 1.00 81.25 610 LEU A N 1
ATOM 4890 C CA . LEU A 1 610 ? -6.007 -6.630 -18.592 1.00 81.25 610 LEU A CA 1
ATOM 4891 C C . LEU A 1 610 ? -4.816 -5.688 -18.341 1.00 81.25 610 LEU A C 1
ATOM 4893 O O . LEU A 1 610 ? -3.844 -5.740 -19.096 1.00 81.25 610 LEU A O 1
ATOM 4897 N N . ARG A 1 611 ? -4.835 -4.863 -17.278 1.00 73.12 611 ARG A N 1
ATOM 4898 C CA . ARG A 1 611 ? -3.709 -3.978 -16.919 1.00 73.12 611 ARG A CA 1
ATOM 4899 C C . ARG A 1 611 ? -2.459 -4.773 -16.543 1.00 73.12 611 ARG A C 1
ATOM 4901 O O . ARG A 1 611 ? -1.352 -4.310 -16.810 1.00 73.12 611 ARG A O 1
ATOM 4908 N N . LYS A 1 612 ? -2.634 -5.972 -15.974 1.00 64.75 612 LYS A N 1
ATOM 4909 C CA . LYS A 1 612 ? -1.546 -6.871 -15.550 1.00 64.75 612 LYS A CA 1
ATOM 4910 C C . LYS A 1 612 ? -0.826 -7.545 -16.724 1.00 64.75 612 LYS A C 1
ATOM 4912 O O . LYS A 1 612 ? 0.255 -8.094 -16.543 1.00 64.75 612 LYS A O 1
ATOM 4917 N N . TYR A 1 613 ? -1.401 -7.505 -17.928 1.00 67.00 613 TYR A N 1
ATOM 4918 C CA . TYR A 1 613 ? -0.999 -8.360 -19.049 1.00 67.00 613 TYR A CA 1
ATOM 4919 C C . TYR A 1 613 ? -0.464 -7.558 -20.239 1.00 67.00 613 TYR A C 1
ATOM 4921 O O . TYR A 1 613 ? -0.967 -7.612 -21.363 1.00 67.00 613 TYR A O 1
ATOM 4929 N N . LYS A 1 614 ? 0.603 -6.800 -19.973 1.00 53.31 614 LYS A N 1
ATOM 4930 C CA . LYS A 1 614 ? 1.336 -5.994 -20.957 1.00 53.31 614 LYS A CA 1
ATOM 4931 C C . LYS A 1 614 ? 2.499 -6.803 -21.541 1.00 53.31 614 LYS A C 1
ATOM 4933 O O . LYS A 1 614 ? 3.580 -6.824 -20.962 1.00 53.31 614 LYS A O 1
ATOM 4938 N N . ASN A 1 615 ? 2.313 -7.420 -22.709 1.00 53.03 615 ASN A N 1
ATOM 4939 C CA . ASN A 1 615 ? 3.432 -7.968 -23.483 1.00 53.03 615 ASN A CA 1
ATOM 4940 C C . ASN A 1 615 ? 3.447 -7.396 -24.918 1.00 53.03 615 ASN A C 1
ATOM 4942 O O . ASN A 1 615 ? 2.589 -7.761 -25.722 1.00 53.03 615 ASN A O 1
ATOM 4946 N N . PRO A 1 616 ? 4.382 -6.484 -25.252 1.00 51.12 616 PRO A N 1
ATOM 4947 C CA . PRO A 1 616 ? 4.453 -5.871 -26.579 1.00 51.12 616 PRO A CA 1
ATOM 4948 C C . PRO A 1 616 ? 5.088 -6.784 -27.641 1.00 51.12 616 PRO A C 1
ATOM 4950 O O . PRO A 1 616 ? 4.920 -6.526 -28.833 1.00 51.12 616 PRO A O 1
ATOM 4953 N N . ASP A 1 617 ? 5.795 -7.841 -27.233 1.00 53.06 617 ASP A N 1
ATOM 4954 C CA . ASP A 1 617 ? 6.610 -8.669 -28.127 1.00 53.06 617 ASP A CA 1
ATOM 4955 C C . ASP A 1 617 ? 5.776 -9.720 -28.885 1.00 53.06 617 ASP A C 1
ATOM 4957 O O . ASP A 1 617 ? 6.217 -10.237 -29.912 1.00 53.06 617 ASP A O 1
ATOM 4961 N N . ILE A 1 618 ? 4.557 -10.034 -28.414 1.00 75.31 618 ILE A N 1
ATOM 4962 C CA . ILE A 1 618 ? 3.697 -11.087 -28.985 1.00 75.31 618 ILE A CA 1
ATOM 4963 C C . ILE A 1 618 ? 2.287 -10.568 -29.313 1.00 75.31 618 ILE A C 1
ATOM 4965 O O . ILE A 1 618 ? 1.288 -10.958 -28.715 1.00 75.31 618 ILE A O 1
ATOM 4969 N N . LYS A 1 619 ? 2.226 -9.701 -30.330 1.00 72.19 619 LYS A N 1
ATOM 4970 C CA . LYS A 1 619 ? 1.063 -8.929 -30.824 1.00 72.19 619 LYS A CA 1
ATOM 4971 C C . LYS A 1 619 ? -0.333 -9.585 -30.740 1.00 72.19 619 LYS A C 1
ATOM 4973 O O . LYS A 1 619 ? -1.301 -8.885 -30.442 1.00 72.19 619 LYS A O 1
ATOM 4978 N N . ASP A 1 620 ? -0.450 -10.880 -31.036 1.00 85.00 620 ASP A N 1
ATOM 4979 C CA . ASP A 1 620 ? -1.739 -11.583 -31.175 1.00 85.00 620 ASP A CA 1
ATOM 4980 C C . ASP A 1 620 ? -2.159 -12.393 -29.929 1.00 85.00 620 ASP A C 1
ATOM 4982 O O . ASP A 1 620 ? -3.208 -13.047 -29.939 1.00 85.00 620 ASP A O 1
ATOM 4986 N N . TYR A 1 621 ? -1.362 -12.367 -28.857 1.00 87.38 621 TYR A N 1
ATOM 4987 C CA . TYR A 1 621 ? -1.570 -13.164 -27.646 1.00 87.38 621 TYR A CA 1
ATOM 4988 C C . TYR A 1 621 ? -1.501 -12.309 -26.377 1.00 87.38 621 TYR A C 1
ATOM 4990 O O . TYR A 1 621 ? -0.897 -11.242 -26.347 1.00 87.38 621 TYR A O 1
ATOM 4998 N N . ILE A 1 622 ? -2.130 -12.800 -25.311 1.00 86.88 622 ILE A N 1
ATOM 4999 C CA . ILE A 1 622 ? -2.107 -12.205 -23.974 1.00 86.88 622 ILE A CA 1
ATOM 5000 C C . ILE A 1 622 ? -1.671 -13.311 -23.008 1.00 86.88 622 ILE A C 1
ATOM 5002 O O . ILE A 1 622 ? -2.318 -14.355 -22.942 1.00 86.88 622 ILE A O 1
ATOM 5006 N N . GLN A 1 623 ? -0.573 -13.114 -22.277 1.00 87.00 623 GLN A N 1
ATOM 5007 C CA . GLN A 1 623 ? -0.240 -13.968 -21.132 1.00 87.00 623 GLN A CA 1
ATOM 5008 C C . GLN A 1 623 ? -1.200 -13.607 -20.001 1.00 87.00 623 GLN A C 1
ATOM 5010 O O . GLN A 1 623 ? -1.334 -12.429 -19.700 1.00 87.00 623 GLN A O 1
ATOM 5015 N N . VAL A 1 624 ? -1.879 -14.579 -19.400 1.00 85.19 624 VAL A N 1
ATOM 5016 C CA . VAL A 1 624 ? -2.877 -14.365 -18.344 1.00 85.19 624 VAL A CA 1
ATOM 5017 C C . VAL A 1 624 ? -2.582 -15.219 -17.118 1.00 85.19 624 VAL A C 1
ATOM 5019 O O . VAL A 1 624 ? -2.007 -16.307 -17.206 1.00 85.19 624 VAL A O 1
ATOM 5022 N N . GLU A 1 625 ? -3.023 -14.724 -15.966 1.00 83.56 625 GLU A N 1
ATOM 5023 C CA . GLU A 1 625 ? -2.963 -15.411 -14.681 1.00 83.56 625 GLU A CA 1
ATOM 5024 C C . GLU A 1 625 ? -4.375 -15.510 -14.107 1.00 83.56 625 GLU A C 1
ATOM 5026 O O . GLU A 1 625 ? -4.991 -14.518 -13.729 1.00 83.56 625 GLU A O 1
ATOM 5031 N N . CYS A 1 626 ? -4.902 -16.727 -14.098 1.00 82.56 626 CYS A N 1
ATOM 5032 C CA . CYS A 1 626 ? -6.283 -17.024 -13.769 1.00 82.56 626 CYS A CA 1
ATOM 5033 C C . CYS A 1 626 ? -6.357 -17.573 -12.346 1.00 82.56 626 CYS A C 1
ATOM 5035 O O . CYS A 1 626 ? -5.940 -18.705 -12.103 1.00 82.56 626 CYS A O 1
ATOM 5037 N N . ILE A 1 627 ? -6.865 -16.769 -11.412 1.00 81.12 627 ILE A N 1
ATOM 5038 C CA . ILE A 1 627 ? -7.042 -17.162 -10.010 1.00 81.12 627 ILE A CA 1
ATOM 5039 C C . ILE A 1 627 ? -8.481 -17.646 -9.821 1.00 81.12 627 ILE A C 1
ATOM 5041 O O . ILE A 1 627 ? -9.433 -16.909 -10.064 1.00 81.12 627 ILE A O 1
ATOM 5045 N N . HIS A 1 628 ? -8.633 -18.887 -9.371 1.00 76.38 628 HIS A N 1
ATOM 5046 C CA . HIS A 1 628 ? -9.911 -19.508 -9.052 1.00 76.38 628 HIS A CA 1
ATOM 5047 C C . HIS A 1 628 ? -9.987 -19.779 -7.552 1.00 76.38 628 HIS A C 1
ATOM 5049 O O . HIS A 1 628 ? -9.060 -20.344 -6.975 1.00 76.38 628 HIS A O 1
ATOM 5055 N N . LEU A 1 629 ? -11.099 -19.429 -6.916 1.00 75.81 629 LEU A N 1
ATOM 5056 C CA . LEU A 1 629 ? -11.393 -19.859 -5.551 1.00 75.81 629 LEU A CA 1
ATOM 5057 C C . LEU A 1 629 ? -11.865 -21.319 -5.615 1.00 75.81 629 LEU A C 1
ATOM 5059 O O . LEU A 1 629 ? -12.771 -21.617 -6.393 1.00 75.81 629 LEU A O 1
ATOM 5063 N N . VAL A 1 630 ? -11.187 -22.234 -4.909 1.00 69.94 630 VAL A N 1
ATOM 5064 C CA . VAL A 1 630 ? -11.499 -23.674 -4.944 1.00 69.94 630 VAL A CA 1
ATOM 5065 C C . VAL A 1 630 ? -11.261 -24.323 -3.572 1.00 69.94 630 VAL A C 1
ATOM 5067 O O . VAL A 1 630 ? -10.161 -24.784 -3.251 1.00 69.94 630 VAL A O 1
ATOM 5070 N N . GLY A 1 631 ? -12.311 -24.417 -2.765 1.00 72.75 631 GLY A N 1
ATOM 5071 C CA . GLY A 1 631 ? -12.259 -24.844 -1.374 1.00 72.75 631 GLY A CA 1
ATOM 5072 C C . GLY A 1 631 ? -11.607 -23.794 -0.468 1.00 72.75 631 GLY A C 1
ATOM 5073 O O . GLY A 1 631 ? -11.852 -22.598 -0.579 1.00 72.75 631 GLY A O 1
ATOM 5074 N N . GLU A 1 632 ? -10.749 -24.243 0.445 1.00 72.50 632 GLU A N 1
ATOM 5075 C CA . GLU A 1 632 ? -10.099 -23.397 1.462 1.00 72.50 632 GLU A CA 1
ATOM 5076 C C . GLU A 1 632 ? -9.003 -22.460 0.907 1.00 72.50 632 GLU A C 1
ATOM 5078 O O . GLU A 1 632 ? -8.446 -21.659 1.659 1.00 72.50 632 GLU A O 1
ATOM 5083 N N . LYS A 1 633 ? -8.607 -22.590 -0.372 1.00 71.44 633 LYS A N 1
ATOM 5084 C CA . LYS A 1 633 ? -7.457 -21.867 -0.952 1.00 71.44 633 LYS A CA 1
ATOM 5085 C C . LYS A 1 633 ? -7.683 -21.460 -2.414 1.00 71.44 633 LYS A C 1
ATOM 5087 O O . LYS A 1 633 ? -8.360 -22.179 -3.148 1.00 71.44 633 LYS A O 1
ATOM 5092 N N . PRO A 1 634 ? -7.086 -20.342 -2.871 1.00 76.31 634 PRO A N 1
ATOM 5093 C CA . PRO A 1 634 ? -7.043 -20.018 -4.289 1.00 76.31 634 PRO A CA 1
ATOM 5094 C C . PRO A 1 634 ? -6.155 -21.012 -5.053 1.00 76.31 634 PRO A C 1
ATOM 5096 O O . PRO A 1 634 ? -5.144 -21.501 -4.544 1.00 76.31 634 PRO A O 1
ATOM 5099 N N . PHE A 1 635 ? -6.522 -21.277 -6.302 1.00 76.94 635 PHE A N 1
ATOM 5100 C CA . PHE A 1 635 ? -5.767 -22.062 -7.270 1.00 76.94 635 PHE A CA 1
ATOM 5101 C C . PHE A 1 635 ? -5.516 -21.227 -8.528 1.00 76.94 635 PHE A C 1
ATOM 5103 O O . PHE A 1 635 ? -6.449 -20.658 -9.095 1.00 76.94 635 PHE A O 1
ATOM 5110 N N . THR A 1 636 ? -4.265 -21.183 -8.982 1.00 83.19 636 THR A N 1
ATOM 5111 C CA . THR A 1 636 ? -3.834 -20.311 -10.080 1.00 83.19 636 THR A CA 1
ATOM 5112 C C . THR A 1 636 ? -3.424 -21.114 -11.311 1.00 83.19 636 THR A C 1
ATOM 5114 O O . THR A 1 636 ? -2.558 -21.983 -11.220 1.00 83.19 636 THR A O 1
ATOM 5117 N N . GLN A 1 637 ? -3.976 -20.773 -12.478 1.00 83.69 637 GLN A N 1
ATOM 5118 C CA . GLN A 1 637 ? -3.509 -21.252 -13.784 1.00 83.69 637 GLN A CA 1
ATOM 5119 C C . GLN A 1 637 ? -2.871 -20.092 -14.565 1.00 83.69 637 GLN A C 1
ATOM 5121 O O . GLN A 1 637 ? -3.531 -19.088 -14.829 1.00 83.69 637 GLN A O 1
ATOM 5126 N N . LYS A 1 638 ? -1.597 -20.219 -14.960 1.00 87.12 638 LYS A N 1
ATOM 5127 C CA . LYS A 1 638 ? -0.904 -19.243 -15.829 1.00 87.12 638 LYS A CA 1
ATOM 5128 C C . LYS A 1 638 ? -0.716 -19.795 -17.243 1.00 87.12 638 LYS A C 1
ATOM 5130 O O . LYS A 1 638 ? -0.448 -20.989 -17.405 1.00 87.12 638 LYS A O 1
ATOM 5135 N N . GLY A 1 639 ? -0.816 -18.940 -18.257 1.00 88.75 639 GLY A N 1
ATOM 5136 C CA . GLY A 1 639 ? -0.523 -19.296 -19.649 1.00 88.75 639 GLY A CA 1
ATOM 5137 C C . GLY A 1 639 ? -0.972 -18.233 -20.648 1.00 88.75 639 GLY A C 1
ATOM 5138 O O . GLY A 1 639 ? -1.534 -17.210 -20.278 1.00 88.75 639 GLY A O 1
ATOM 5139 N N . TRP A 1 640 ? -0.721 -18.468 -21.928 1.00 91.12 640 TRP A N 1
ATOM 5140 C CA . TRP A 1 640 ? -1.053 -17.563 -23.020 1.00 91.12 640 TRP A CA 1
ATOM 5141 C C . TRP A 1 640 ? -2.391 -17.917 -23.662 1.00 91.12 640 TRP A C 1
ATOM 5143 O O . TRP A 1 640 ? -2.597 -19.045 -24.109 1.00 91.12 640 TRP A O 1
ATOM 5153 N N . ILE A 1 641 ? -3.270 -16.927 -23.791 1.00 91.12 641 ILE A N 1
ATOM 5154 C CA . ILE A 1 641 ? -4.461 -17.001 -24.640 1.00 91.12 641 ILE A CA 1
ATOM 5155 C C . ILE A 1 641 ? -4.201 -16.256 -25.948 1.00 91.12 641 ILE A C 1
ATOM 5157 O O . ILE A 1 641 ? -3.503 -15.239 -25.971 1.00 91.12 641 ILE A O 1
ATOM 5161 N N . LYS A 1 642 ? -4.794 -16.718 -27.053 1.00 89.50 642 LYS A N 1
ATOM 5162 C CA . LYS A 1 642 ? -4.921 -15.864 -28.241 1.00 89.50 642 LYS A CA 1
ATOM 5163 C C . LYS A 1 642 ? -5.881 -14.722 -27.899 1.00 89.50 642 LYS A C 1
ATOM 5165 O O . LYS A 1 642 ? -6.909 -14.969 -27.270 1.00 89.50 642 LYS A O 1
ATOM 5170 N N . LYS A 1 643 ? -5.556 -13.491 -28.300 1.00 87.38 643 LYS A N 1
ATOM 5171 C CA . LYS A 1 643 ? -6.363 -12.299 -27.998 1.00 87.38 643 LYS A CA 1
ATOM 5172 C C . LYS A 1 643 ? -7.825 -12.505 -28.451 1.00 87.38 643 LYS A C 1
ATOM 5174 O O . LYS A 1 643 ? -8.029 -12.750 -29.644 1.00 87.38 643 LYS A O 1
ATOM 5179 N N . PRO A 1 644 ? -8.830 -12.420 -27.552 1.00 86.94 644 PRO A N 1
ATOM 5180 C CA . PRO A 1 644 ? -10.226 -12.650 -27.924 1.00 86.94 644 PRO A CA 1
ATOM 5181 C C . PRO A 1 644 ? -10.710 -11.635 -28.966 1.00 86.94 644 PRO A C 1
ATOM 5183 O O . PRO A 1 644 ? -10.421 -10.441 -28.868 1.00 86.94 644 PRO A O 1
ATOM 5186 N N . THR A 1 645 ? -11.445 -12.097 -29.978 1.00 87.19 645 THR A N 1
ATOM 5187 C CA . THR A 1 645 ? -11.938 -11.247 -31.081 1.00 87.19 645 THR A CA 1
ATOM 5188 C C . THR A 1 645 ? -13.038 -10.282 -30.641 1.00 87.19 645 THR A C 1
ATOM 5190 O O . THR A 1 645 ? -13.232 -9.236 -31.247 1.00 87.19 645 THR A O 1
ATOM 5193 N N . ASP A 1 646 ? -13.746 -10.634 -29.574 1.00 89.44 646 ASP A N 1
ATOM 5194 C CA . ASP A 1 646 ? -14.806 -9.874 -28.916 1.00 89.44 646 ASP A CA 1
ATOM 5195 C C . ASP A 1 646 ? -14.294 -8.960 -27.788 1.00 89.44 646 ASP A C 1
ATOM 5197 O O . ASP A 1 646 ? -15.084 -8.203 -27.226 1.00 89.44 646 ASP A O 1
ATOM 5201 N N . LEU A 1 647 ? -12.991 -8.994 -27.464 1.00 86.19 647 LEU A N 1
ATOM 5202 C CA . LEU A 1 647 ? -12.392 -8.297 -26.316 1.00 86.19 647 LEU A CA 1
ATOM 5203 C C . LEU A 1 647 ? -12.796 -6.816 -26.237 1.00 86.19 647 LEU A C 1
ATOM 5205 O O . LEU A 1 647 ? -13.180 -6.344 -25.175 1.00 86.19 647 LEU A O 1
ATOM 5209 N N . ALA A 1 648 ? -12.768 -6.092 -27.360 1.00 81.56 648 ALA A N 1
ATOM 5210 C CA . ALA A 1 648 ? -13.115 -4.667 -27.401 1.00 81.56 648 ALA A CA 1
ATOM 5211 C C . ALA A 1 648 ? -14.609 -4.376 -27.139 1.00 81.56 648 ALA A C 1
ATOM 5213 O O . ALA A 1 648 ? -14.954 -3.269 -26.734 1.00 81.56 648 ALA A O 1
ATOM 5214 N N . LYS A 1 649 ? -15.494 -5.357 -27.363 1.00 86.88 649 LYS A N 1
ATOM 5215 C CA . LYS A 1 649 ? -16.939 -5.252 -27.108 1.00 86.88 649 LYS A CA 1
ATOM 5216 C C . LYS A 1 649 ? -17.302 -5.699 -25.690 1.00 86.88 649 LYS A C 1
ATOM 5218 O O . LYS A 1 649 ? -18.153 -5.084 -25.058 1.00 86.88 649 LYS A O 1
ATOM 5223 N N . ASN A 1 650 ? -16.679 -6.781 -25.229 1.00 89.94 650 ASN A N 1
ATOM 5224 C CA . ASN A 1 650 ? -17.061 -7.498 -24.014 1.00 89.94 650 ASN A CA 1
ATOM 5225 C C . ASN A 1 650 ? -16.165 -7.182 -22.799 1.00 89.94 650 ASN A C 1
ATOM 5227 O O . ASN A 1 650 ? -16.431 -7.690 -21.711 1.00 89.94 650 ASN A O 1
ATOM 5231 N N . ALA A 1 651 ? -15.122 -6.358 -22.950 1.00 89.94 651 ALA A N 1
ATOM 5232 C CA . ALA A 1 651 ? -14.397 -5.794 -21.813 1.00 89.94 651 ALA A CA 1
ATOM 5233 C C . ALA A 1 651 ? -15.224 -4.715 -21.086 1.00 89.94 651 ALA A C 1
ATOM 5235 O O . ALA A 1 651 ? -16.007 -3.982 -21.694 1.00 89.94 651 ALA A O 1
ATOM 5236 N N . PHE A 1 652 ? -15.037 -4.614 -19.772 1.00 91.69 652 PHE A N 1
ATOM 5237 C CA . PHE A 1 652 ? -15.801 -3.760 -18.861 1.00 91.69 652 PHE A CA 1
ATOM 5238 C C . PHE A 1 652 ? -14.892 -3.087 -17.822 1.00 91.69 652 PHE A C 1
ATOM 5240 O O . PHE A 1 652 ? -13.739 -3.484 -17.651 1.00 91.69 652 PHE A O 1
ATOM 5247 N N . SER A 1 653 ? -15.394 -2.044 -17.157 1.00 88.69 653 SER A N 1
ATOM 5248 C CA . SER A 1 653 ? -14.685 -1.352 -16.071 1.00 88.69 653 SER A CA 1
ATOM 5249 C C . SER A 1 653 ? -15.053 -1.925 -14.699 1.00 88.69 653 SER A C 1
ATOM 5251 O O . SER A 1 653 ? -16.088 -2.581 -14.551 1.00 88.69 653 SER A O 1
ATOM 5253 N N . ALA A 1 654 ? -14.224 -1.646 -13.689 1.00 89.31 654 ALA A N 1
ATOM 5254 C CA . ALA A 1 654 ? -14.482 -2.000 -12.294 1.00 89.31 654 ALA A CA 1
ATOM 5255 C C . ALA A 1 654 ? -15.792 -1.394 -11.756 1.00 89.31 654 ALA A C 1
ATOM 5257 O O . ALA A 1 654 ? -16.416 -1.991 -10.886 1.00 89.31 654 ALA A O 1
ATOM 5258 N N . TYR A 1 655 ? -16.255 -0.262 -12.302 1.00 89.62 655 TYR A N 1
ATOM 5259 C CA . TYR A 1 655 ? -17.523 0.356 -11.899 1.00 89.62 655 TYR A CA 1
ATOM 5260 C C . TYR A 1 655 ? -18.754 -0.547 -12.097 1.00 89.62 655 TYR A C 1
ATOM 5262 O O . TYR A 1 655 ? -19.736 -0.378 -11.391 1.00 89.62 655 TYR A O 1
ATOM 5270 N N . SER A 1 656 ? -18.727 -1.533 -13.001 1.00 92.00 656 SER A N 1
ATOM 5271 C CA . SER A 1 656 ? -19.818 -2.511 -13.153 1.00 92.00 656 SER A CA 1
ATOM 5272 C C . SER A 1 656 ? -19.731 -3.631 -12.105 1.00 92.00 656 SER A C 1
ATOM 5274 O O . SER A 1 656 ? -19.298 -4.740 -12.428 1.00 92.00 656 SER A O 1
ATOM 5276 N N . TRP A 1 657 ? -20.121 -3.351 -10.854 1.00 94.69 657 TRP A N 1
ATOM 5277 C CA . TRP A 1 657 ? -20.107 -4.318 -9.740 1.00 94.69 657 TRP A CA 1
ATOM 5278 C C . TRP A 1 657 ? -20.898 -5.601 -10.070 1.00 94.69 657 TRP A C 1
ATOM 5280 O O . TRP A 1 657 ? -20.473 -6.703 -9.706 1.00 94.69 657 TRP A O 1
ATOM 5290 N N . ASP A 1 658 ? -22.002 -5.482 -10.817 1.00 95.56 658 ASP A N 1
ATOM 5291 C CA . ASP A 1 658 ? -22.838 -6.594 -11.294 1.00 95.56 658 ASP A CA 1
ATOM 5292 C C . ASP A 1 658 ? -22.022 -7.701 -11.992 1.00 95.56 658 ASP A C 1
ATOM 5294 O O . ASP A 1 658 ? -22.185 -8.893 -11.713 1.00 95.56 658 ASP A O 1
ATOM 5298 N N . LYS A 1 659 ? -21.063 -7.315 -12.843 1.00 94.12 659 LYS A N 1
ATOM 5299 C CA . LYS A 1 659 ? -20.212 -8.238 -13.616 1.00 94.12 659 LYS A CA 1
ATOM 5300 C C . LYS A 1 659 ? -19.191 -8.974 -12.752 1.00 94.12 659 LYS A C 1
ATOM 5302 O O . LYS A 1 659 ? -18.740 -10.046 -13.153 1.00 94.12 659 LYS A O 1
ATOM 5307 N N . PHE A 1 660 ? -18.871 -8.447 -11.568 1.00 93.38 660 PHE A N 1
ATOM 5308 C CA . PHE A 1 660 ? -18.057 -9.120 -10.549 1.00 93.38 660 PHE A CA 1
ATOM 5309 C C . PHE A 1 660 ? -18.889 -10.000 -9.603 1.00 93.38 660 PHE A C 1
ATOM 5311 O O . PHE A 1 660 ? -18.313 -10.716 -8.780 1.00 93.38 660 PHE A O 1
ATOM 5318 N N . GLY A 1 661 ? -20.219 -9.997 -9.748 1.00 93.31 661 GLY A N 1
ATOM 5319 C CA . GLY A 1 661 ? -21.150 -10.882 -9.048 1.00 93.31 661 GLY A CA 1
ATOM 5320 C C . GLY A 1 661 ? -21.976 -10.226 -7.941 1.00 93.31 661 GLY A C 1
ATOM 5321 O O . GLY A 1 661 ? -22.738 -10.941 -7.296 1.00 93.31 661 GLY A O 1
ATOM 5322 N N . PHE A 1 662 ? -21.849 -8.912 -7.718 1.00 96.38 662 PHE A N 1
ATOM 5323 C CA . PHE A 1 662 ? -22.685 -8.195 -6.749 1.00 96.38 662 PHE A CA 1
ATOM 5324 C C . PHE A 1 662 ? -24.148 -8.159 -7.196 1.00 96.38 662 PHE A C 1
ATOM 5326 O O . PHE A 1 662 ? -24.443 -7.927 -8.369 1.00 96.38 662 PHE A O 1
ATOM 5333 N N . LYS A 1 663 ? -25.064 -8.411 -6.258 1.00 94.81 663 LYS A N 1
ATOM 5334 C CA . LYS A 1 663 ? -26.510 -8.452 -6.506 1.00 94.81 663 LYS A CA 1
ATOM 5335 C C . LYS A 1 663 ? -27.292 -7.926 -5.318 1.00 94.81 663 LYS A C 1
ATOM 5337 O O . LYS A 1 663 ? -26.963 -8.247 -4.180 1.00 94.81 663 LYS A O 1
ATOM 5342 N N . THR A 1 664 ? -28.353 -7.190 -5.608 1.00 94.25 664 THR A N 1
ATOM 5343 C CA . THR A 1 664 ? -29.358 -6.739 -4.648 1.00 94.25 664 THR A CA 1
ATOM 5344 C C . THR A 1 664 ? -30.327 -7.857 -4.263 1.00 94.25 664 THR A C 1
ATOM 5346 O O . THR A 1 664 ? -30.688 -8.705 -5.082 1.00 94.25 664 THR A O 1
ATOM 5349 N N . PHE A 1 665 ? -30.774 -7.832 -3.009 1.00 91.56 665 PHE A N 1
ATOM 5350 C CA . PHE A 1 665 ? -31.850 -8.665 -2.475 1.00 91.56 665 PHE A CA 1
ATOM 5351 C C . PHE A 1 665 ? -32.699 -7.829 -1.517 1.00 91.56 665 PHE A C 1
ATOM 5353 O O . PHE A 1 665 ? -32.140 -7.129 -0.677 1.00 91.56 665 PHE A O 1
ATOM 5360 N N . ASP A 1 666 ? -34.025 -7.919 -1.612 1.00 90.19 666 ASP A N 1
ATOM 5361 C CA . ASP A 1 666 ? -34.921 -7.428 -0.560 1.00 90.19 666 ASP A CA 1
ATOM 5362 C C . ASP A 1 666 ? -35.152 -8.573 0.434 1.00 90.19 666 ASP A C 1
ATOM 5364 O O . ASP A 1 666 ? -35.549 -9.674 0.034 1.00 90.19 666 ASP A O 1
ATOM 5368 N N . ALA A 1 667 ? -34.803 -8.348 1.699 1.00 85.44 667 ALA A N 1
ATOM 5369 C CA . ALA A 1 667 ? -34.862 -9.363 2.743 1.00 85.44 667 ALA A CA 1
ATOM 5370 C C . ALA A 1 667 ? -36.189 -9.338 3.504 1.00 85.44 667 ALA A C 1
ATOM 5372 O O . ALA A 1 667 ? -36.703 -10.416 3.818 1.00 85.44 667 ALA A O 1
ATOM 5373 N N . GLY A 1 668 ? -36.733 -8.135 3.734 1.00 84.31 668 GLY A N 1
ATOM 5374 C CA . GLY A 1 668 ? -37.949 -7.889 4.505 1.00 84.31 668 GLY A CA 1
ATOM 5375 C C . GLY A 1 668 ? -37.788 -6.836 5.613 1.00 84.31 668 GLY A C 1
ATOM 5376 O O . GLY A 1 668 ? -36.875 -6.004 5.590 1.00 84.31 668 GLY A O 1
ATOM 5377 N N . ASN A 1 669 ? -38.709 -6.891 6.575 1.00 85.50 669 ASN A N 1
ATOM 5378 C CA . ASN A 1 669 ? -38.771 -6.065 7.790 1.00 85.50 669 ASN A CA 1
ATOM 5379 C C . ASN A 1 669 ? -38.579 -6.899 9.074 1.00 85.50 669 ASN A C 1
ATOM 5381 O O . ASN A 1 669 ? -38.619 -6.350 10.173 1.00 85.50 669 ASN A O 1
ATOM 5385 N N . GLU A 1 670 ? -38.479 -8.218 8.932 1.00 84.25 670 GLU A N 1
ATOM 5386 C CA . GLU A 1 670 ? -38.397 -9.209 9.995 1.00 84.25 670 GLU A CA 1
ATOM 5387 C C . GLU A 1 670 ? -37.002 -9.206 10.636 1.00 84.25 670 GLU A C 1
ATOM 5389 O O . GLU A 1 670 ? -35.985 -9.264 9.938 1.00 84.25 670 GLU A O 1
ATOM 5394 N N . TYR A 1 671 ? -36.939 -9.174 11.971 1.00 85.56 671 TYR A N 1
ATOM 5395 C CA . TYR A 1 671 ? -35.666 -9.282 12.691 1.00 85.56 671 TYR A CA 1
ATOM 5396 C C . TYR A 1 671 ? -35.150 -10.729 12.685 1.00 85.56 671 TYR A C 1
ATOM 5398 O O . TYR A 1 671 ? -33.942 -10.960 12.570 1.00 85.56 671 TYR A O 1
ATOM 5406 N N . ILE A 1 672 ? -36.069 -11.697 12.768 1.00 86.56 672 ILE A N 1
ATOM 5407 C CA . ILE A 1 672 ? -35.849 -13.144 12.717 1.00 86.56 672 ILE A CA 1
ATOM 5408 C C . ILE A 1 672 ? -36.565 -13.732 11.500 1.00 86.56 672 ILE A C 1
ATOM 5410 O O . ILE A 1 672 ? -37.762 -13.525 11.315 1.00 86.56 672 ILE A O 1
ATOM 5414 N N . TYR A 1 673 ? -35.859 -14.535 10.703 1.00 86.31 673 TYR A N 1
ATOM 5415 C CA . TYR A 1 673 ? -36.437 -15.121 9.494 1.00 86.31 673 TYR A CA 1
ATOM 5416 C C . TYR A 1 673 ? -37.052 -16.511 9.710 1.00 86.31 673 TYR A C 1
ATOM 5418 O O . TYR A 1 673 ? -36.379 -17.445 10.150 1.00 86.31 673 TYR A O 1
ATOM 5426 N N . ASP A 1 674 ? -38.310 -16.667 9.290 1.00 82.62 674 ASP A N 1
ATOM 5427 C CA . ASP A 1 674 ? -39.008 -17.953 9.197 1.00 82.62 674 ASP A CA 1
ATOM 5428 C C . ASP A 1 674 ? -38.306 -18.875 8.172 1.00 82.62 674 ASP A C 1
ATOM 5430 O O . ASP A 1 674 ? -38.289 -18.608 6.964 1.00 82.62 674 ASP A O 1
ATOM 5434 N N . ILE A 1 675 ? -37.732 -19.988 8.646 1.00 80.88 675 ILE A N 1
ATOM 5435 C CA . ILE A 1 675 ? -37.018 -20.985 7.828 1.00 80.88 675 ILE A CA 1
ATOM 5436 C C . ILE A 1 675 ? -37.779 -22.314 7.857 1.00 80.88 675 ILE A C 1
ATOM 5438 O O . ILE A 1 675 ? -37.955 -22.911 8.921 1.00 80.88 675 ILE A O 1
ATOM 5442 N N . LYS A 1 676 ? -38.172 -22.827 6.682 1.00 80.12 676 LYS A N 1
ATOM 5443 C CA . LYS A 1 676 ? -38.873 -24.113 6.525 1.00 80.12 676 LYS A CA 1
ATOM 5444 C C . LYS A 1 676 ? -38.198 -25.235 7.328 1.00 80.12 676 LYS A C 1
ATOM 5446 O O . LYS A 1 676 ? -37.051 -25.591 7.070 1.00 80.12 676 LYS A O 1
ATOM 5451 N N . GLY A 1 677 ? -38.957 -25.869 8.220 1.00 72.44 677 GLY A N 1
ATOM 5452 C CA . GLY A 1 677 ? -38.512 -27.019 9.012 1.00 72.44 677 GLY A CA 1
ATOM 5453 C C . GLY A 1 677 ? -37.759 -26.666 10.299 1.00 72.44 677 GLY A C 1
ATOM 5454 O O . GLY A 1 677 ? -37.467 -27.571 11.079 1.00 72.44 677 GLY A O 1
ATOM 5455 N N . LEU A 1 678 ? -37.495 -25.383 10.560 1.00 75.44 678 LEU A N 1
ATOM 5456 C CA . LEU A 1 678 ? -37.103 -24.875 11.874 1.00 75.44 678 LEU A CA 1
ATOM 5457 C C . LEU A 1 678 ? -38.357 -24.371 12.613 1.00 75.44 678 LEU A C 1
ATOM 5459 O O . LEU A 1 678 ? -39.283 -23.893 11.970 1.00 75.44 678 LEU A O 1
ATOM 5463 N N . HIS A 1 679 ? -38.416 -24.507 13.943 1.00 77.75 679 HIS A N 1
ATOM 5464 C CA . HIS A 1 679 ? -39.490 -23.968 14.811 1.00 77.75 679 HIS A CA 1
ATOM 5465 C C . HIS A 1 679 ? -40.944 -24.207 14.323 1.00 77.75 679 HIS A C 1
ATOM 5467 O O . HIS A 1 679 ? -41.829 -23.390 14.553 1.00 77.75 679 HIS A O 1
ATOM 5473 N N . ASN A 1 680 ? -41.203 -25.340 13.654 1.00 74.19 680 ASN A N 1
ATOM 5474 C CA . ASN A 1 680 ? -42.463 -25.685 12.967 1.00 74.19 680 ASN A CA 1
ATOM 5475 C C . ASN A 1 680 ? -42.893 -24.764 11.796 1.00 74.19 680 ASN A C 1
ATOM 5477 O O . ASN A 1 680 ? -44.009 -24.910 11.291 1.00 74.19 680 ASN A O 1
ATOM 5481 N N . PHE A 1 681 ? -42.027 -23.884 11.283 1.00 76.44 681 PHE A N 1
ATOM 5482 C CA . PHE A 1 681 ? -42.317 -23.093 10.084 1.00 76.44 681 PHE A CA 1
ATOM 5483 C C . PHE A 1 681 ? -42.476 -23.985 8.842 1.00 76.44 681 PHE A C 1
ATOM 5485 O O . PHE A 1 681 ? -41.617 -24.803 8.501 1.00 76.44 681 PHE A O 1
ATOM 5492 N N . ILE A 1 682 ? -43.603 -23.825 8.141 1.00 76.19 682 ILE A N 1
ATOM 5493 C CA . ILE A 1 682 ? -44.027 -24.713 7.041 1.00 76.19 682 ILE A CA 1
ATOM 5494 C C . ILE A 1 682 ? -43.373 -24.325 5.697 1.00 76.19 682 ILE A C 1
ATOM 5496 O O . ILE A 1 682 ? -43.333 -25.123 4.756 1.00 76.19 682 ILE A O 1
ATOM 5500 N N . ARG A 1 683 ? -42.840 -23.102 5.598 1.00 78.69 683 ARG A N 1
ATOM 5501 C CA . ARG A 1 683 ? -42.242 -22.505 4.395 1.00 78.69 683 ARG A CA 1
ATOM 5502 C C . ARG A 1 683 ? -41.173 -21.476 4.782 1.00 78.69 683 ARG A C 1
ATOM 5504 O O . ARG A 1 683 ? -41.165 -21.015 5.916 1.00 78.69 683 ARG A O 1
ATOM 5511 N N . THR A 1 684 ? -40.312 -21.126 3.829 1.00 82.94 684 THR A N 1
ATOM 5512 C CA . THR A 1 684 ? -39.419 -19.959 3.896 1.00 82.94 684 THR A CA 1
ATOM 5513 C C . THR A 1 684 ? -39.984 -18.928 2.926 1.00 82.94 684 THR A C 1
ATOM 5515 O O . THR A 1 684 ? -40.014 -19.205 1.727 1.00 82.94 684 THR A O 1
ATOM 5518 N N . ASP A 1 685 ? -40.467 -17.784 3.413 1.00 80.19 685 ASP A N 1
ATOM 5519 C CA . ASP A 1 685 ? -41.102 -16.772 2.548 1.00 80.19 685 ASP A CA 1
ATOM 5520 C C . ASP A 1 685 ? -40.109 -15.749 1.975 1.00 80.19 685 ASP A C 1
ATOM 5522 O O . ASP A 1 685 ? -40.313 -15.242 0.871 1.00 80.19 685 ASP A O 1
ATOM 5526 N N . SER A 1 686 ? -39.002 -15.473 2.675 1.00 84.25 686 SER A N 1
ATOM 5527 C CA . SER A 1 686 ? -37.987 -14.532 2.190 1.00 84.25 686 SER A CA 1
ATOM 5528 C C . SER A 1 686 ? -37.177 -15.126 1.026 1.00 84.25 686 SER A C 1
ATOM 5530 O O . SER A 1 686 ? -36.515 -16.168 1.144 1.00 84.25 686 SER A O 1
ATOM 5532 N N . LEU A 1 687 ? -37.197 -14.434 -0.120 1.00 84.44 687 LEU A N 1
ATOM 5533 C CA . LEU A 1 687 ? -36.404 -14.784 -1.305 1.00 84.44 687 LEU A CA 1
ATOM 5534 C C . LEU A 1 687 ? -34.899 -14.629 -1.050 1.00 84.44 687 LEU A C 1
ATOM 5536 O O . LEU A 1 687 ? -34.111 -15.436 -1.543 1.00 84.44 687 LEU A O 1
ATOM 5540 N N . PHE A 1 688 ? -34.508 -13.637 -0.244 1.00 86.88 688 PHE A N 1
ATOM 5541 C CA . PHE A 1 688 ? -33.136 -13.456 0.228 1.00 86.88 688 PHE A CA 1
ATOM 5542 C C . PHE A 1 688 ? -32.637 -14.698 0.978 1.00 86.88 688 PHE A C 1
ATOM 5544 O O . PHE A 1 688 ? -31.615 -15.275 0.603 1.00 86.88 688 PHE A O 1
ATOM 5551 N N . ILE A 1 689 ? -33.390 -15.155 1.985 1.00 86.00 689 ILE A N 1
ATOM 5552 C CA . ILE A 1 689 ? -33.034 -16.341 2.776 1.00 86.00 689 ILE A CA 1
ATOM 5553 C C . ILE A 1 689 ? -33.021 -17.592 1.899 1.00 86.00 689 ILE A C 1
ATOM 5555 O O . ILE A 1 689 ? -32.117 -18.411 2.024 1.00 86.00 689 ILE A O 1
ATOM 5559 N N . SER A 1 690 ? -33.953 -17.713 0.951 1.00 86.12 690 SER A N 1
ATOM 5560 C CA . SER A 1 690 ? -33.977 -18.821 -0.013 1.00 86.12 690 SER A CA 1
ATOM 5561 C C . SER A 1 690 ? -32.718 -18.864 -0.898 1.00 86.12 690 SER A C 1
ATOM 5563 O O . SER A 1 690 ? -32.140 -19.934 -1.108 1.00 86.12 690 SER A O 1
ATOM 5565 N N . GLU A 1 691 ? -32.241 -17.711 -1.383 1.00 89.81 691 GLU A N 1
ATOM 5566 C CA . GLU A 1 691 ? -30.984 -17.622 -2.135 1.00 89.81 691 GLU A CA 1
ATOM 5567 C C . GLU A 1 691 ? -29.772 -17.907 -1.233 1.00 89.81 691 GLU A C 1
ATOM 5569 O O . GLU A 1 691 ? -28.903 -18.676 -1.647 1.00 89.81 691 GLU A O 1
ATOM 5574 N N . LEU A 1 692 ? -29.725 -17.369 -0.007 1.00 88.38 692 LEU A N 1
ATOM 5575 C CA . LEU A 1 692 ? -28.654 -17.615 0.971 1.00 88.38 692 LEU A CA 1
ATOM 5576 C C . LEU A 1 692 ? -28.545 -19.109 1.317 1.00 88.38 692 LEU A C 1
ATOM 5578 O O . LEU A 1 692 ? -27.461 -19.689 1.230 1.00 88.38 692 LEU A O 1
ATOM 5582 N N . TRP A 1 693 ? -29.673 -19.767 1.602 1.00 84.50 693 TRP A N 1
ATOM 5583 C CA . TRP A 1 693 ? -29.739 -21.208 1.863 1.00 84.50 693 TRP A CA 1
ATOM 5584 C C . TRP A 1 693 ? -29.196 -22.015 0.676 1.00 84.50 693 TRP A C 1
ATOM 5586 O O . TRP A 1 693 ? -28.445 -22.964 0.873 1.00 84.50 693 TRP A O 1
ATOM 5596 N N . SER A 1 694 ? -29.452 -21.588 -0.569 1.00 85.81 694 SER A N 1
ATOM 5597 C CA . SER A 1 694 ? -28.896 -22.241 -1.770 1.00 85.81 694 SER A CA 1
ATOM 5598 C C . SER A 1 694 ? -27.372 -22.085 -1.950 1.00 85.81 694 SER A C 1
ATOM 5600 O O . SER A 1 694 ? -26.775 -22.812 -2.751 1.00 85.81 694 SER A O 1
ATOM 5602 N N . LYS A 1 695 ? -26.730 -21.137 -1.246 1.00 87.50 695 LYS A N 1
ATOM 5603 C CA . LYS A 1 695 ? -25.259 -20.997 -1.183 1.00 87.50 695 LYS A CA 1
ATOM 5604 C C . LYS A 1 695 ? -24.652 -21.827 -0.051 1.00 87.50 695 LYS A C 1
ATOM 5606 O O . LYS A 1 695 ? -23.501 -22.246 -0.159 1.00 87.50 695 LYS A O 1
ATOM 5611 N N . LEU A 1 696 ? -25.426 -22.066 1.008 1.00 85.44 696 LEU A N 1
ATOM 5612 C CA . LEU A 1 696 ? -25.036 -22.861 2.172 1.00 85.44 696 LEU A CA 1
ATOM 5613 C C . LEU A 1 696 ? -25.307 -24.368 1.984 1.00 85.44 696 LEU A C 1
ATOM 5615 O O . LEU A 1 696 ? -24.579 -25.179 2.551 1.00 85.44 696 LEU A O 1
ATOM 5619 N N . ASP A 1 697 ? -26.276 -24.748 1.140 1.00 83.06 697 ASP A N 1
ATOM 5620 C CA . ASP A 1 697 ? -26.513 -26.119 0.655 1.00 83.06 697 ASP A CA 1
ATOM 5621 C C . ASP A 1 697 ? -25.409 -26.552 -0.331 1.00 83.06 697 ASP A C 1
ATOM 5623 O O . ASP A 1 697 ? -25.556 -26.604 -1.559 1.00 83.06 697 ASP A O 1
ATOM 5627 N N . VAL A 1 698 ? -24.234 -26.814 0.235 1.00 77.94 698 VAL A N 1
ATOM 5628 C CA . VAL A 1 698 ? -23.034 -27.240 -0.489 1.00 77.94 698 VAL A CA 1
ATOM 5629 C C . VAL A 1 698 ? -23.007 -28.751 -0.738 1.00 77.94 698 VAL A C 1
ATOM 5631 O O . VAL A 1 698 ? -22.278 -29.214 -1.620 1.00 77.94 698 VAL A O 1
ATOM 5634 N N . THR A 1 699 ? -23.807 -29.549 -0.020 1.00 73.19 699 THR A N 1
ATOM 5635 C CA . THR A 1 699 ? -23.955 -30.987 -0.295 1.00 73.19 699 THR A CA 1
ATOM 5636 C C . THR A 1 699 ? -25.113 -31.317 -1.228 1.00 73.19 699 THR A C 1
ATOM 5638 O O . THR A 1 699 ? -25.050 -32.349 -1.889 1.00 73.19 699 THR A O 1
ATOM 5641 N N . LYS A 1 700 ? -26.136 -30.467 -1.368 1.00 72.94 700 LYS A N 1
ATOM 5642 C CA . LYS A 1 700 ? -27.256 -30.659 -2.314 1.00 72.94 700 LYS A CA 1
ATOM 5643 C C . LYS A 1 700 ? -27.937 -32.010 -2.119 1.00 72.94 700 LYS A C 1
ATOM 5645 O O . LYS A 1 700 ? -28.341 -32.698 -3.068 1.00 72.94 700 LYS A O 1
ATOM 5650 N N . ASN A 1 701 ? -28.003 -32.426 -0.857 1.00 69.31 701 ASN A N 1
ATOM 5651 C CA . ASN A 1 701 ? -28.434 -33.750 -0.459 1.00 69.31 701 ASN A CA 1
ATOM 5652 C C . ASN A 1 701 ? -29.955 -33.858 -0.571 1.00 69.31 701 ASN A C 1
ATOM 5654 O O . ASN A 1 701 ? -30.672 -33.629 0.390 1.00 69.31 701 ASN A O 1
ATOM 5658 N N . LYS A 1 702 ? -30.440 -34.290 -1.739 1.00 62.28 702 LYS A N 1
ATOM 5659 C CA . LYS A 1 702 ? -31.872 -34.448 -2.074 1.00 62.28 702 LYS A CA 1
ATOM 5660 C C . LYS A 1 702 ? -32.705 -35.346 -1.137 1.00 62.28 702 LYS A C 1
ATOM 5662 O O . LYS A 1 702 ? -33.898 -35.496 -1.373 1.00 62.28 702 LYS A O 1
ATOM 5667 N N . ASN A 1 703 ? -32.091 -35.956 -0.122 1.00 57.53 703 ASN A N 1
ATOM 5668 C CA . ASN A 1 703 ? -32.752 -36.744 0.918 1.00 57.53 703 ASN A CA 1
ATOM 5669 C C . ASN A 1 703 ? -32.776 -36.023 2.289 1.00 57.53 703 ASN A C 1
ATOM 5671 O O . ASN A 1 703 ? -33.181 -36.625 3.282 1.00 57.53 703 ASN A O 1
ATOM 5675 N N . LYS A 1 704 ? -32.315 -34.767 2.360 1.00 63.47 704 LYS A N 1
ATOM 5676 C CA . LYS A 1 704 ? -32.378 -33.864 3.514 1.00 63.47 704 LYS A CA 1
ATOM 5677 C C . LYS A 1 704 ? -32.959 -32.519 3.070 1.00 63.47 704 LYS A C 1
ATOM 5679 O O . LYS A 1 704 ? -32.377 -31.853 2.225 1.00 63.47 704 LYS A O 1
ATOM 5684 N N . ASP A 1 705 ? -34.018 -32.074 3.734 1.00 63.72 705 ASP A N 1
ATOM 5685 C CA . ASP A 1 705 ? -34.548 -30.707 3.594 1.00 63.72 705 ASP A CA 1
ATOM 5686 C C . ASP A 1 705 ? -33.819 -29.689 4.507 1.00 63.72 705 ASP A C 1
ATOM 5688 O O . ASP A 1 705 ? -34.196 -28.522 4.558 1.00 63.72 705 ASP A O 1
ATOM 5692 N N . LEU A 1 706 ? -32.790 -30.124 5.251 1.00 68.81 706 LEU A N 1
ATOM 5693 C CA . LEU A 1 706 ? -32.110 -29.352 6.297 1.00 68.81 706 LEU A CA 1
ATOM 5694 C C . LEU A 1 706 ? -30.581 -29.437 6.171 1.00 68.81 706 LEU A C 1
ATOM 5696 O O . LEU A 1 706 ? -30.017 -30.535 6.120 1.00 68.81 706 LEU A O 1
ATOM 5700 N N . ILE A 1 707 ? -29.930 -28.273 6.209 1.00 75.25 707 ILE A N 1
ATOM 5701 C CA . ILE A 1 707 ? -28.473 -28.110 6.323 1.00 75.25 707 ILE A CA 1
ATOM 5702 C C . ILE A 1 707 ? -28.060 -28.438 7.765 1.00 75.25 707 ILE A C 1
ATOM 5704 O O . ILE A 1 707 ? -28.642 -27.897 8.705 1.00 75.25 707 ILE A O 1
ATOM 5708 N N . ASP A 1 708 ? -27.058 -29.303 7.966 1.00 74.44 708 ASP A N 1
ATOM 5709 C CA . ASP A 1 708 ? -26.531 -29.590 9.313 1.00 74.44 708 ASP A CA 1
ATOM 5710 C C . ASP A 1 708 ? -25.294 -28.751 9.673 1.00 74.44 708 ASP A C 1
ATOM 5712 O O . ASP A 1 708 ? -24.640 -28.165 8.814 1.00 74.44 708 ASP A O 1
ATOM 5716 N N . ILE A 1 709 ? -24.948 -28.685 10.963 1.00 73.56 709 ILE A N 1
ATOM 5717 C CA . ILE A 1 709 ? -23.864 -27.826 11.469 1.00 73.56 709 ILE A CA 1
ATOM 5718 C C . ILE A 1 709 ? -22.483 -28.124 10.855 1.00 73.56 709 ILE A C 1
ATOM 5720 O O . ILE A 1 709 ? -21.629 -27.237 10.809 1.00 73.56 709 ILE A O 1
ATOM 5724 N N . ASN A 1 710 ? -22.234 -29.343 10.369 1.00 78.31 710 ASN A N 1
ATOM 5725 C CA . ASN A 1 710 ? -20.971 -29.694 9.716 1.00 78.31 710 ASN A CA 1
ATOM 5726 C C . ASN A 1 710 ? -20.967 -29.250 8.255 1.00 78.31 710 ASN A C 1
ATOM 5728 O O . ASN A 1 710 ? -19.951 -28.753 7.779 1.00 78.31 710 ASN A O 1
ATOM 5732 N N . GLU A 1 711 ? -22.106 -29.369 7.573 1.00 80.75 711 GLU A N 1
ATOM 5733 C CA . GLU A 1 711 ? -22.312 -28.780 6.251 1.00 80.75 711 GLU A CA 1
ATOM 5734 C C . GLU A 1 711 ? -22.213 -27.252 6.298 1.00 80.75 711 GLU A C 1
ATOM 5736 O O . GLU A 1 711 ? -21.489 -26.669 5.500 1.00 80.75 711 GLU A O 1
ATOM 5741 N N . LEU A 1 712 ? -22.830 -26.609 7.293 1.00 80.12 712 LEU A N 1
ATOM 5742 C CA . LEU A 1 712 ? -22.758 -25.164 7.495 1.00 80.12 712 LEU A CA 1
ATOM 5743 C C . LEU A 1 712 ? -21.314 -24.696 7.754 1.00 80.12 712 LEU A C 1
ATOM 5745 O O . LEU A 1 712 ? -20.863 -23.717 7.167 1.00 80.12 712 LEU A O 1
ATOM 5749 N N . ARG A 1 713 ? -20.551 -25.395 8.605 1.00 81.06 713 ARG A N 1
ATOM 5750 C CA . ARG A 1 713 ? -19.111 -25.122 8.801 1.00 81.06 713 ARG A CA 1
ATOM 5751 C C . ARG A 1 713 ? -18.317 -25.298 7.505 1.00 81.06 713 ARG A C 1
ATOM 5753 O O . ARG A 1 713 ? -17.517 -24.434 7.170 1.00 81.06 713 ARG A O 1
ATOM 5760 N N . LEU A 1 714 ? -18.573 -26.378 6.767 1.00 80.69 714 LEU A N 1
ATOM 5761 C CA . LEU A 1 714 ? -17.926 -26.670 5.488 1.00 80.69 714 LEU A CA 1
ATOM 5762 C C . LEU A 1 714 ? -18.267 -25.630 4.405 1.00 80.69 714 LEU A C 1
ATOM 5764 O O . LEU A 1 714 ? -17.410 -25.297 3.596 1.00 80.69 714 LEU A O 1
ATOM 5768 N N . ALA A 1 715 ? -19.486 -25.093 4.390 1.00 83.81 715 ALA A N 1
ATOM 5769 C CA . ALA A 1 715 ? -19.877 -24.024 3.481 1.00 83.81 715 ALA A CA 1
ATOM 5770 C C . ALA A 1 715 ? -19.072 -22.749 3.775 1.00 83.81 715 ALA A C 1
ATOM 5772 O O . ALA A 1 715 ? -18.326 -22.272 2.919 1.00 83.81 715 ALA A O 1
ATOM 5773 N N . TYR A 1 716 ? -19.137 -22.253 5.015 1.00 83.50 716 TYR A N 1
ATOM 5774 C CA . TYR A 1 716 ? -18.433 -21.035 5.428 1.00 83.50 716 TYR A CA 1
ATOM 5775 C C . TYR A 1 716 ? -16.894 -21.157 5.396 1.00 83.50 716 TYR A C 1
ATOM 5777 O O . TYR A 1 716 ? -16.223 -20.129 5.304 1.00 83.50 716 TYR A O 1
ATOM 5785 N N . SER A 1 717 ? -16.310 -22.364 5.392 1.00 81.56 717 SER A N 1
ATOM 5786 C CA . SER A 1 717 ? -14.859 -22.560 5.218 1.00 81.56 717 SER A CA 1
ATOM 5787 C C . SER A 1 717 ? -14.378 -22.546 3.757 1.00 81.56 717 SER A C 1
ATOM 5789 O O . SER A 1 717 ? -13.172 -22.651 3.525 1.00 81.56 717 SER A O 1
ATOM 5791 N N . THR A 1 718 ? -15.273 -22.440 2.765 1.00 82.19 718 THR A N 1
ATOM 5792 C CA . THR A 1 718 ? -14.897 -22.389 1.338 1.00 82.19 718 THR A CA 1
ATOM 5793 C C . THR A 1 718 ? -14.948 -20.987 0.755 1.00 82.19 718 THR A C 1
ATOM 5795 O O . THR A 1 718 ? -15.914 -20.245 0.936 1.00 82.19 718 THR A O 1
ATOM 5798 N N . LEU A 1 719 ? -13.900 -20.631 0.012 1.00 83.50 719 LEU A N 1
ATOM 5799 C CA . LEU A 1 719 ? -13.734 -19.303 -0.565 1.00 83.50 719 LEU A CA 1
ATOM 5800 C C . LEU A 1 719 ? -14.791 -19.005 -1.640 1.00 83.50 719 LEU A C 1
ATOM 5802 O O . LEU A 1 719 ? -15.188 -17.856 -1.779 1.00 83.50 719 LEU A O 1
ATOM 5806 N N . GLU A 1 720 ? -15.305 -20.012 -2.354 1.00 83.50 720 GLU A N 1
ATOM 5807 C CA . GLU A 1 720 ? -16.423 -19.855 -3.295 1.00 83.50 720 GLU A CA 1
ATOM 5808 C C . GLU A 1 720 ? -17.696 -19.360 -2.600 1.00 83.50 720 GLU A C 1
ATOM 5810 O O . GLU A 1 720 ? -18.353 -18.441 -3.090 1.00 83.50 720 GLU A O 1
ATOM 5815 N N . THR A 1 721 ? -18.045 -19.953 -1.455 1.00 86.50 721 THR A N 1
ATOM 5816 C CA . THR A 1 721 ? -19.239 -19.577 -0.691 1.00 86.50 721 THR A CA 1
ATOM 5817 C C . THR A 1 721 ? -19.046 -18.225 -0.005 1.00 86.50 721 THR A C 1
ATOM 5819 O O . THR A 1 721 ? -19.958 -17.401 -0.029 1.00 86.50 721 THR A O 1
ATOM 5822 N N . GLN A 1 722 ? -17.849 -17.942 0.520 1.00 88.00 722 GLN A N 1
ATOM 5823 C CA . GLN A 1 722 ? -17.502 -16.618 1.052 1.00 88.00 722 GLN A CA 1
ATOM 5824 C C . GLN A 1 722 ? -17.596 -15.515 -0.023 1.00 88.00 722 GLN A C 1
ATOM 5826 O O . GLN A 1 722 ? -18.205 -14.466 0.194 1.00 88.00 722 GLN A O 1
ATOM 5831 N N . GLU A 1 723 ? -17.049 -15.747 -1.216 1.00 87.69 723 GLU A N 1
ATOM 5832 C CA . GLU A 1 723 ? -17.096 -14.796 -2.336 1.00 87.69 723 GLU A CA 1
ATOM 5833 C C . GLU A 1 723 ? -18.522 -14.613 -2.883 1.00 87.69 723 GLU A C 1
ATOM 5835 O O . GLU A 1 723 ? -18.882 -13.522 -3.318 1.00 87.69 723 GLU A O 1
ATOM 5840 N N . ALA A 1 724 ? -19.359 -15.656 -2.836 1.00 89.25 724 ALA A N 1
ATOM 5841 C CA . ALA A 1 724 ? -20.762 -15.569 -3.235 1.00 89.25 724 ALA A CA 1
ATOM 5842 C C . ALA A 1 724 ? -21.614 -14.782 -2.224 1.00 89.25 724 ALA A C 1
ATOM 5844 O O . ALA A 1 724 ? -22.366 -13.895 -2.623 1.00 89.25 724 ALA A O 1
ATOM 5845 N N . ILE A 1 725 ? -21.495 -15.079 -0.924 1.00 91.44 725 ILE A N 1
ATOM 5846 C CA . ILE A 1 725 ? -22.318 -14.448 0.122 1.00 91.44 725 ILE A CA 1
ATOM 5847 C C . ILE A 1 725 ? -21.878 -12.998 0.377 1.00 91.44 725 ILE A C 1
ATOM 5849 O O . ILE A 1 725 ? -22.721 -12.131 0.580 1.00 91.44 725 ILE A O 1
ATOM 5853 N N . SER A 1 726 ? -20.581 -12.679 0.284 1.00 92.38 726 SER A N 1
ATOM 5854 C CA . SER A 1 726 ? -20.086 -11.303 0.501 1.00 92.38 726 SER A CA 1
ATOM 5855 C C . SER A 1 726 ? -20.526 -10.300 -0.576 1.00 92.38 726 SER A C 1
ATOM 5857 O O . SER A 1 726 ? -20.364 -9.091 -0.407 1.00 92.38 726 SER A O 1
ATOM 5859 N N . LYS A 1 727 ? -21.110 -10.804 -1.667 1.00 93.62 727 LYS A N 1
ATOM 5860 C CA . LYS A 1 727 ? -21.648 -10.044 -2.798 1.00 93.62 727 LYS A CA 1
ATOM 5861 C C . LYS A 1 727 ? -23.178 -9.947 -2.797 1.00 93.62 727 LYS A C 1
ATOM 5863 O O . LYS A 1 727 ? -23.748 -9.345 -3.709 1.00 93.62 727 LYS A O 1
ATOM 5868 N N . MET A 1 728 ? -23.840 -10.506 -1.782 1.00 93.88 728 MET A N 1
ATOM 5869 C CA . MET A 1 728 ? -25.274 -10.330 -1.551 1.00 93.88 728 MET A CA 1
ATOM 5870 C C . MET A 1 728 ? -25.505 -8.991 -0.841 1.00 93.88 728 MET A C 1
ATOM 5872 O O . MET A 1 728 ? -25.247 -8.853 0.352 1.00 93.88 728 MET A O 1
ATOM 5876 N N . VAL A 1 729 ? -25.964 -7.992 -1.594 1.00 94.06 729 VAL A N 1
ATOM 5877 C CA . VAL A 1 729 ? -26.253 -6.641 -1.104 1.00 94.06 729 VAL A CA 1
ATOM 5878 C C . VAL A 1 729 ? -27.703 -6.595 -0.633 1.00 94.06 729 VAL A C 1
ATOM 5880 O O . VAL A 1 729 ? -28.630 -6.682 -1.437 1.00 94.06 729 VAL A O 1
ATOM 5883 N N . CYS A 1 730 ? -27.910 -6.517 0.677 1.00 91.06 730 CYS A N 1
ATOM 5884 C CA . CYS A 1 730 ? -29.194 -6.855 1.291 1.00 91.06 730 CYS A CA 1
ATOM 5885 C C . CYS A 1 730 ? -29.928 -5.601 1.769 1.00 91.06 730 CYS A C 1
ATOM 5887 O O . CYS A 1 730 ? -29.418 -4.894 2.636 1.00 91.06 730 CYS A O 1
ATOM 5889 N N . LYS A 1 731 ? -31.121 -5.341 1.227 1.00 92.31 731 LYS A N 1
ATOM 5890 C CA . LYS A 1 731 ? -32.058 -4.309 1.685 1.00 92.31 731 LYS A CA 1
ATOM 5891 C C . LYS A 1 731 ? -32.954 -4.885 2.780 1.00 92.31 731 LYS A C 1
ATOM 5893 O O . LYS A 1 731 ? -33.563 -5.932 2.583 1.00 92.31 731 LYS A O 1
ATOM 5898 N N . HIS A 1 732 ? -33.012 -4.210 3.923 1.00 89.12 732 HIS A N 1
ATOM 5899 C CA . HIS A 1 732 ? -33.694 -4.671 5.141 1.00 89.12 732 HIS A CA 1
ATOM 5900 C C . HIS A 1 732 ? -33.799 -3.511 6.157 1.00 89.12 732 HIS A C 1
ATOM 5902 O O . HIS A 1 732 ? -33.233 -2.441 5.910 1.00 89.12 732 HIS A O 1
ATOM 5908 N N . THR A 1 733 ? -34.486 -3.697 7.289 1.00 90.31 733 THR A N 1
ATOM 5909 C CA . THR A 1 733 ? -34.510 -2.722 8.402 1.00 90.31 733 THR A CA 1
ATOM 5910 C C . THR A 1 733 ? -33.230 -2.786 9.249 1.00 90.31 733 THR A C 1
ATOM 5912 O O . THR A 1 733 ? -32.918 -3.823 9.825 1.00 90.31 733 THR A O 1
ATOM 5915 N N . LEU A 1 734 ? -32.508 -1.664 9.367 1.00 89.12 734 LEU A N 1
ATOM 5916 C CA . LEU A 1 734 ? -31.251 -1.538 10.118 1.00 89.12 734 LEU A CA 1
ATOM 5917 C C . LEU A 1 734 ? -31.351 -2.109 11.546 1.00 89.12 734 LEU A C 1
ATOM 5919 O O . LEU A 1 734 ? -32.255 -1.754 12.299 1.00 89.12 734 LEU A O 1
ATOM 5923 N N . GLU A 1 735 ? -30.353 -2.904 11.947 1.00 86.44 735 GLU A N 1
ATOM 5924 C CA . GLU A 1 735 ? -30.258 -3.560 13.266 1.00 86.44 735 GLU A CA 1
ATOM 5925 C C . GLU A 1 735 ? -30.419 -2.605 14.457 1.00 86.44 735 GLU A C 1
ATOM 5927 O O . GLU A 1 735 ? -30.951 -3.016 15.476 1.00 86.44 735 GLU A O 1
ATOM 5932 N N . TRP A 1 736 ? -30.063 -1.325 14.315 1.00 89.69 736 TRP A N 1
ATOM 5933 C CA . TRP A 1 736 ? -30.141 -0.300 15.369 1.00 89.69 736 TRP A CA 1
ATOM 5934 C C . TRP A 1 736 ? -31.453 0.513 15.378 1.00 89.69 736 TRP A C 1
ATOM 5936 O O . TRP A 1 736 ? -31.557 1.499 16.118 1.00 89.69 736 TRP A O 1
ATOM 5946 N N . ALA A 1 737 ? -32.422 0.132 14.533 1.00 91.75 737 ALA A N 1
ATOM 5947 C CA . ALA A 1 737 ? -33.670 0.853 14.259 1.00 91.75 737 ALA A CA 1
ATOM 5948 C C . ALA A 1 737 ? -34.960 0.048 14.541 1.00 91.75 737 ALA A C 1
ATOM 5950 O O . ALA A 1 737 ? -36.055 0.522 14.233 1.00 91.75 737 ALA A O 1
ATOM 5951 N N . TYR A 1 738 ? -34.858 -1.157 15.109 1.00 90.81 738 TYR A N 1
ATOM 5952 C CA . TYR A 1 738 ? -36.025 -1.930 15.556 1.00 90.81 738 TYR A CA 1
ATOM 5953 C C . TYR A 1 738 ? -36.578 -1.379 16.877 1.00 90.81 738 TYR A C 1
ATOM 5955 O O . TYR A 1 738 ? -35.840 -0.828 17.690 1.00 90.81 738 TYR A O 1
ATOM 5963 N N . THR A 1 739 ? -37.873 -1.566 17.144 1.00 91.25 739 THR A N 1
ATOM 5964 C CA . THR A 1 739 ? -38.432 -1.290 18.479 1.00 91.25 739 THR A CA 1
ATOM 5965 C C . THR A 1 739 ? -38.310 -2.509 19.405 1.00 91.25 739 THR A C 1
ATOM 5967 O O . THR A 1 739 ? -38.379 -3.646 18.922 1.00 91.25 739 THR A O 1
ATOM 5970 N N . PRO A 1 740 ? -38.221 -2.309 20.740 1.00 90.56 740 PRO A N 1
ATOM 5971 C CA . PRO A 1 740 ? -38.249 -3.391 21.733 1.00 90.56 740 PRO A CA 1
ATOM 5972 C C . PRO A 1 740 ? -39.382 -4.391 21.496 1.00 90.56 740 PRO A C 1
ATOM 5974 O O . PRO A 1 740 ? -39.165 -5.602 21.493 1.00 90.56 740 PRO A O 1
ATOM 5977 N N . LYS A 1 741 ? -40.572 -3.862 21.197 1.00 89.75 741 LYS A N 1
ATOM 5978 C CA . LYS A 1 741 ? -41.791 -4.637 20.991 1.00 89.75 741 LYS A CA 1
ATOM 5979 C C . LYS A 1 741 ? -41.766 -5.516 19.732 1.00 89.75 741 LYS A C 1
ATOM 5981 O O . LYS A 1 741 ? -42.287 -6.623 19.773 1.00 89.75 741 LYS A O 1
ATOM 5986 N N . GLN A 1 742 ? -41.176 -5.067 18.619 1.00 90.06 742 GLN A N 1
ATOM 5987 C CA . GLN A 1 742 ? -41.069 -5.909 17.414 1.00 90.06 742 GLN A CA 1
ATOM 5988 C C . GLN A 1 742 ? -40.204 -7.144 17.690 1.00 90.06 742 GLN A C 1
ATOM 5990 O O . GLN A 1 742 ? -40.612 -8.270 17.413 1.00 90.06 742 GLN A O 1
ATOM 5995 N N . ILE A 1 743 ? -39.035 -6.934 18.304 1.00 89.88 743 ILE A N 1
ATOM 5996 C CA . ILE A 1 743 ? -38.118 -8.025 18.649 1.00 89.88 743 ILE A CA 1
ATOM 5997 C C . ILE A 1 743 ? -38.752 -8.947 19.702 1.00 89.88 743 ILE A C 1
ATOM 5999 O O . ILE A 1 743 ? -38.646 -10.169 19.580 1.00 89.88 743 ILE A O 1
ATOM 6003 N N . SER A 1 744 ? -39.456 -8.406 20.703 1.00 90.50 744 SER A N 1
ATOM 6004 C CA . SER A 1 744 ? -40.124 -9.227 21.718 1.00 90.50 744 SER A CA 1
ATOM 6005 C C . SER A 1 744 ? -41.299 -10.034 21.147 1.00 90.50 744 SER A C 1
ATOM 6007 O O . SER A 1 744 ? -41.422 -11.214 21.476 1.00 90.50 744 SER A O 1
ATOM 6009 N N . GLU A 1 745 ? -42.107 -9.477 20.236 1.00 91.00 745 GLU A N 1
ATOM 6010 C CA . GLU A 1 745 ? -43.189 -10.197 19.545 1.00 91.00 745 GLU A CA 1
ATOM 6011 C C . GLU A 1 745 ? -42.663 -11.309 18.618 1.00 91.00 745 GLU A C 1
ATOM 6013 O O . GLU A 1 745 ? -43.289 -12.367 18.522 1.00 91.00 745 GLU A O 1
ATOM 6018 N N . GLU A 1 746 ? -41.498 -11.138 17.985 1.00 89.94 746 GLU A N 1
ATOM 6019 C CA . GLU A 1 746 ? -40.858 -12.193 17.187 1.00 89.94 746 GLU A CA 1
ATOM 6020 C C . GLU A 1 746 ? -40.217 -13.288 18.057 1.00 89.94 746 GLU A C 1
ATOM 6022 O O . GLU A 1 746 ? -40.525 -14.470 17.877 1.00 89.94 746 GLU A O 1
ATOM 6027 N N . VAL A 1 747 ? -39.409 -12.925 19.061 1.00 89.19 747 VAL A N 1
ATOM 6028 C CA . VAL A 1 747 ? -38.798 -13.884 20.007 1.00 89.19 747 VAL A CA 1
ATOM 6029 C C . VAL A 1 747 ? -39.863 -14.638 20.816 1.00 89.19 747 VAL A C 1
ATOM 6031 O O . VAL A 1 747 ? -39.691 -15.819 21.128 1.00 89.19 747 VAL A O 1
ATOM 6034 N N . SER A 1 748 ? -41.005 -14.005 21.102 1.00 90.75 748 SER A N 1
ATOM 6035 C CA . SER A 1 748 ? -42.157 -14.634 21.758 1.00 90.75 748 SER A CA 1
ATOM 6036 C C . SER A 1 748 ? -42.600 -15.916 21.040 1.00 90.75 748 SER A C 1
ATOM 6038 O O . SER A 1 748 ? -42.814 -16.927 21.716 1.00 90.75 748 SER A O 1
ATOM 6040 N N . LYS A 1 749 ? -42.639 -15.920 19.696 1.00 87.88 749 LYS A N 1
ATOM 6041 C CA . LYS A 1 749 ? -43.006 -17.093 18.875 1.00 87.88 749 LYS A CA 1
ATOM 6042 C C . LYS A 1 749 ? -42.061 -18.276 19.119 1.00 87.88 749 LYS A C 1
ATOM 6044 O O . LYS A 1 749 ? -42.510 -19.410 19.266 1.00 87.88 749 LYS A O 1
ATOM 6049 N N . ILE A 1 750 ? -40.755 -18.008 19.205 1.00 86.19 750 ILE A N 1
ATOM 6050 C CA . ILE A 1 750 ? -39.724 -19.028 19.455 1.00 86.19 750 ILE A CA 1
ATOM 6051 C C . ILE A 1 750 ? -39.876 -19.611 20.862 1.00 86.19 750 ILE A C 1
ATOM 6053 O O . ILE A 1 750 ? -39.777 -20.826 21.040 1.00 86.19 750 ILE A O 1
ATOM 6057 N N . TYR A 1 751 ? -40.157 -18.772 21.863 1.00 88.06 751 TYR A N 1
ATOM 6058 C CA . TYR A 1 751 ? -40.438 -19.269 23.207 1.00 88.06 751 TYR A CA 1
ATOM 6059 C C . TYR A 1 751 ? -41.733 -20.095 23.262 1.00 88.06 751 TYR A C 1
ATOM 6061 O O . TYR A 1 751 ? -41.734 -21.121 23.932 1.00 88.06 751 TYR A O 1
ATOM 6069 N N . ASP A 1 752 ? -42.801 -19.729 22.540 1.00 88.81 752 ASP A N 1
ATOM 6070 C CA . ASP A 1 752 ? -44.014 -20.567 22.467 1.00 88.81 752 ASP A CA 1
ATOM 6071 C C . ASP A 1 752 ? -43.732 -21.921 21.799 1.00 88.81 752 ASP A C 1
ATOM 6073 O O . ASP A 1 752 ? -44.200 -22.950 22.287 1.00 88.81 752 ASP A O 1
ATOM 6077 N N . TYR A 1 753 ? -42.912 -21.946 20.739 1.00 86.44 753 TYR A N 1
ATOM 6078 C CA . TYR A 1 753 ? -42.457 -23.195 20.123 1.00 86.44 753 TYR A CA 1
ATOM 6079 C C . TYR A 1 753 ? -41.733 -24.093 21.135 1.00 86.44 753 TYR A C 1
ATOM 6081 O O . TYR A 1 753 ? -42.131 -25.244 21.297 1.00 86.44 753 TYR A O 1
ATOM 6089 N N . TYR A 1 754 ? -40.717 -23.593 21.848 1.00 85.38 754 TYR A N 1
ATOM 6090 C CA . TYR A 1 754 ? -39.986 -24.427 22.811 1.00 85.38 754 TYR A CA 1
ATOM 6091 C C . TYR A 1 754 ? -40.857 -24.854 24.000 1.00 85.38 754 TYR A C 1
ATOM 6093 O O . TYR A 1 754 ? -40.793 -26.012 24.394 1.00 85.38 754 TYR A O 1
ATOM 6101 N N . ILE A 1 755 ? -41.731 -23.980 24.513 1.00 87.38 755 ILE A N 1
ATOM 6102 C CA . ILE A 1 755 ? -42.694 -24.337 25.570 1.00 87.38 755 ILE A CA 1
ATOM 6103 C C . ILE A 1 755 ? -43.635 -25.459 25.104 1.00 87.38 755 ILE A C 1
ATOM 6105 O O . ILE A 1 755 ? -43.960 -26.340 25.893 1.00 87.38 755 ILE A O 1
ATOM 6109 N N . SER A 1 756 ? -44.017 -25.492 23.821 1.00 85.56 756 SER A N 1
ATOM 6110 C CA . SER A 1 756 ? -44.862 -26.559 23.258 1.00 85.56 756 SER A CA 1
ATOM 6111 C C . SER A 1 756 ? -44.179 -27.932 23.114 1.00 85.56 756 SER A C 1
ATOM 6113 O O . SER A 1 756 ? -44.848 -28.898 22.743 1.00 85.56 756 SER A O 1
ATOM 6115 N N . LEU A 1 757 ? -42.872 -28.033 23.396 1.00 86.06 757 LEU A N 1
ATOM 6116 C CA . LEU A 1 757 ? -42.112 -29.291 23.405 1.00 86.06 757 LEU A CA 1
ATOM 6117 C C . LEU A 1 757 ? -41.879 -29.863 24.815 1.00 86.06 757 LEU A C 1
ATOM 6119 O O . LEU A 1 757 ? -41.462 -31.016 24.928 1.00 86.06 757 LEU A O 1
ATOM 6123 N N . GLU A 1 758 ? -42.112 -29.071 25.862 1.00 89.00 758 GLU A N 1
ATOM 6124 C CA . GLU A 1 758 ? -41.867 -29.439 27.262 1.00 89.00 758 GLU A CA 1
ATOM 6125 C C . GLU A 1 758 ? -43.104 -30.087 27.917 1.00 89.00 758 GLU A C 1
ATOM 6127 O O . GLU A 1 758 ? -44.197 -30.116 27.346 1.00 89.00 758 GLU A O 1
ATOM 6132 N N . ASP A 1 759 ? -42.947 -30.634 29.127 1.00 84.25 759 ASP A N 1
ATOM 6133 C CA . ASP A 1 759 ? -44.064 -31.266 29.842 1.00 84.25 759 ASP A CA 1
ATOM 6134 C C . ASP A 1 759 ? -45.132 -30.224 30.257 1.00 84.25 759 ASP A C 1
ATOM 6136 O O . ASP A 1 759 ? -44.791 -29.202 30.868 1.00 84.25 759 ASP A O 1
ATOM 6140 N N . PRO A 1 760 ? -46.437 -30.470 30.010 1.00 87.00 760 PRO A N 1
ATOM 6141 C CA . PRO A 1 760 ? -47.517 -29.591 30.460 1.00 87.00 760 PRO A CA 1
ATOM 6142 C C . PRO A 1 760 ? -47.493 -29.240 31.957 1.00 87.00 760 PRO A C 1
ATOM 6144 O O . PRO A 1 760 ? -48.030 -28.200 32.337 1.00 87.00 760 PRO A O 1
ATOM 6147 N N . SER A 1 761 ? -46.864 -30.047 32.824 1.00 83.88 761 SER A N 1
ATOM 6148 C CA . SER A 1 761 ? -46.729 -29.720 34.248 1.00 83.88 761 SER A CA 1
ATOM 6149 C C . SER A 1 761 ? -45.838 -28.504 34.527 1.00 83.88 761 SER A C 1
ATOM 6151 O O . SER A 1 761 ? -46.028 -27.856 35.554 1.00 83.88 761 SER A O 1
ATOM 6153 N N . VAL A 1 762 ? -44.880 -28.183 33.645 1.00 85.12 762 VAL A N 1
ATOM 6154 C CA . VAL A 1 762 ? -43.974 -27.021 33.790 1.00 85.12 762 VAL A CA 1
ATOM 6155 C C . VAL A 1 762 ? -44.374 -25.820 32.925 1.00 85.12 762 VAL A C 1
ATOM 6157 O O . VAL A 1 762 ? -43.797 -24.742 33.064 1.00 85.12 762 VAL A O 1
ATOM 6160 N N . GLU A 1 763 ? -45.403 -25.953 32.079 1.00 82.31 763 GLU A N 1
ATOM 6161 C CA . GLU A 1 763 ? -45.861 -24.911 31.145 1.00 82.31 763 GLU A CA 1
ATOM 6162 C C . GLU A 1 763 ? -46.132 -23.557 31.838 1.00 82.31 763 GLU A C 1
ATOM 6164 O O . GLU A 1 763 ? -45.821 -22.496 31.293 1.00 82.31 763 GLU A O 1
ATOM 6169 N N . GLY A 1 764 ? -46.674 -23.579 33.061 1.00 82.44 764 GLY A N 1
ATOM 6170 C CA . GLY A 1 764 ? -46.936 -22.372 33.855 1.00 82.44 764 GLY A CA 1
ATOM 6171 C C . GLY A 1 764 ? -45.667 -21.643 34.309 1.00 82.44 764 GLY A C 1
ATOM 6172 O O . GLY A 1 764 ? -45.588 -20.419 34.193 1.00 82.44 764 GLY A O 1
ATOM 6173 N N . GLU A 1 765 ? -44.656 -22.382 34.774 1.00 84.25 765 GLU A N 1
ATOM 6174 C CA . GLU A 1 765 ? -43.366 -21.816 35.194 1.00 84.25 765 GLU A CA 1
ATOM 6175 C C . GLU A 1 765 ? -42.597 -21.259 33.991 1.00 84.25 765 GLU A C 1
ATOM 6177 O O . GLU A 1 765 ? -42.074 -20.143 34.038 1.00 84.25 765 GLU A O 1
ATOM 6182 N N . LEU A 1 766 ? -42.599 -21.996 32.875 1.00 83.25 766 LEU A N 1
ATOM 6183 C CA . LEU A 1 766 ? -41.944 -21.573 31.640 1.00 83.25 766 LEU A CA 1
ATOM 6184 C C . LEU A 1 766 ? -42.598 -20.330 31.020 1.00 83.25 766 LEU A C 1
ATOM 6186 O O . LEU A 1 766 ? -41.889 -19.496 30.459 1.00 83.25 766 LEU A O 1
ATOM 6190 N N . LYS A 1 767 ? -43.920 -20.144 31.151 1.00 88.62 767 LYS A N 1
ATOM 6191 C CA . LYS A 1 767 ? -44.611 -18.926 30.686 1.00 88.62 767 LYS A CA 1
ATOM 6192 C C . LYS A 1 767 ? -44.257 -17.684 31.506 1.00 88.62 767 LYS A C 1
ATOM 6194 O O . LYS A 1 767 ? -44.058 -16.617 30.922 1.00 88.62 767 LYS A O 1
ATOM 6199 N N . GLU A 1 768 ? -44.119 -17.800 32.825 1.00 83.81 768 GLU A N 1
ATOM 6200 C CA . GLU A 1 768 ? -43.670 -16.670 33.651 1.00 83.81 768 GLU A CA 1
ATOM 6201 C C . GLU A 1 768 ? -42.166 -16.389 33.442 1.00 83.81 768 GLU A C 1
ATOM 6203 O O . GLU A 1 768 ? -41.770 -15.227 33.343 1.00 83.81 768 GLU A O 1
ATOM 6208 N N . LEU A 1 769 ? -41.335 -17.421 33.237 1.00 82.56 769 LEU A N 1
ATOM 6209 C CA . LEU A 1 769 ? -39.932 -17.254 32.835 1.00 82.56 769 LEU A CA 1
ATOM 6210 C C . LEU A 1 769 ? -39.797 -16.595 31.449 1.00 82.56 769 LEU A C 1
ATOM 6212 O O . LEU A 1 769 ? -38.977 -15.693 31.282 1.00 82.56 769 LEU A O 1
ATOM 6216 N N . LYS A 1 770 ? -40.626 -16.988 30.469 1.00 88.06 770 LYS A N 1
ATOM 6217 C CA . LYS A 1 770 ? -40.732 -16.339 29.151 1.00 88.06 770 LYS A CA 1
ATOM 6218 C C . LYS A 1 770 ? -41.030 -14.850 29.307 1.00 88.06 770 LYS A C 1
ATOM 6220 O O . LYS A 1 770 ? -40.341 -14.032 28.709 1.00 88.06 770 LYS A O 1
ATOM 6225 N N . LYS A 1 771 ? -42.023 -14.492 30.123 1.00 87.88 771 LYS A N 1
ATOM 6226 C CA . LYS A 1 771 ? -42.403 -13.097 30.392 1.00 87.88 771 LYS A CA 1
ATOM 6227 C C . LYS A 1 771 ? -41.247 -12.294 31.002 1.00 87.88 771 LYS A C 1
ATOM 6229 O O . LYS A 1 771 ? -40.946 -11.214 30.507 1.00 87.88 771 LYS A O 1
ATOM 6234 N N . GLN A 1 772 ? -40.541 -12.847 31.992 1.00 80.94 772 GLN A N 1
ATOM 6235 C CA . GLN A 1 772 ? -39.343 -12.220 32.572 1.00 80.94 772 GLN A CA 1
ATOM 6236 C C . GLN A 1 772 ? -38.212 -12.049 31.542 1.00 80.94 772 GLN A C 1
ATOM 6238 O O . GLN A 1 772 ? -37.559 -11.008 31.503 1.00 80.94 772 GLN A O 1
ATOM 6243 N N . LYS A 1 773 ? -37.986 -13.052 30.682 1.00 83.00 773 LYS A N 1
ATOM 6244 C CA . LYS A 1 773 ? -36.972 -12.998 29.618 1.00 83.00 773 LYS A CA 1
ATOM 6245 C C . LYS A 1 773 ? -37.332 -12.021 28.496 1.00 83.00 773 LYS A C 1
ATOM 6247 O O . LYS A 1 773 ? -36.424 -11.385 27.973 1.00 83.00 773 LYS A O 1
ATOM 6252 N N . LEU A 1 774 ? -38.611 -11.878 28.143 1.00 86.25 774 LEU A N 1
ATOM 6253 C CA . LEU A 1 774 ? -39.071 -10.877 27.178 1.00 86.25 774 LEU A CA 1
ATOM 6254 C C . LEU A 1 774 ? -38.967 -9.457 27.744 1.00 86.25 774 LEU A C 1
ATOM 6256 O O . LEU A 1 774 ? -38.457 -8.595 27.043 1.00 86.25 774 LEU A O 1
ATOM 6260 N N . GLN A 1 775 ? -39.330 -9.224 29.010 1.00 83.75 775 GLN A N 1
ATOM 6261 C CA . GLN A 1 775 ? -39.143 -7.911 29.642 1.00 83.75 775 GLN A CA 1
ATOM 6262 C C . GLN A 1 775 ? -37.657 -7.510 29.678 1.00 83.75 775 GLN A C 1
ATOM 6264 O O . GLN A 1 775 ? -37.303 -6.419 29.245 1.00 83.75 775 GLN A O 1
ATOM 6269 N N . GLY A 1 776 ? -36.765 -8.407 30.118 1.00 78.56 776 GLY A N 1
ATOM 6270 C CA . GLY A 1 776 ? -35.321 -8.130 30.123 1.00 78.56 776 GLY A CA 1
ATOM 6271 C C . GLY A 1 776 ? -34.723 -7.931 28.722 1.00 78.56 776 GLY A C 1
ATOM 6272 O O . GLY A 1 776 ? -33.741 -7.209 28.570 1.00 78.56 776 GLY A O 1
ATOM 6273 N N . LEU A 1 777 ? -35.325 -8.538 27.692 1.00 82.75 777 LEU A N 1
ATOM 6274 C CA . LEU A 1 777 ? -34.982 -8.291 26.290 1.00 82.75 777 LEU A CA 1
ATOM 6275 C C . LEU A 1 777 ? -35.487 -6.921 25.818 1.00 82.75 777 LEU A C 1
ATOM 6277 O O . LEU A 1 777 ? -34.750 -6.226 25.130 1.00 82.75 777 LEU A O 1
ATOM 6281 N N . GLU A 1 778 ? -36.695 -6.504 26.203 1.00 87.44 778 GLU A N 1
ATOM 6282 C CA . GLU A 1 778 ? -37.217 -5.169 25.892 1.00 87.44 778 GLU A CA 1
ATOM 6283 C C . GLU A 1 778 ? -36.355 -4.072 26.538 1.00 87.44 778 GLU A C 1
ATOM 6285 O O . GLU A 1 778 ? -35.919 -3.161 25.837 1.00 87.44 778 GLU A O 1
ATOM 6290 N N . GLU A 1 779 ? -36.002 -4.220 27.820 1.00 83.12 779 GLU A N 1
ATOM 6291 C CA . GLU A 1 779 ? -35.081 -3.330 28.551 1.00 83.12 779 GLU A CA 1
ATOM 6292 C C . GLU A 1 779 ? -33.663 -3.299 27.941 1.00 83.12 779 GLU A C 1
ATOM 6294 O O . GLU A 1 779 ? -32.976 -2.275 27.986 1.00 83.12 779 GLU A O 1
ATOM 6299 N N . GLN A 1 780 ? -33.195 -4.413 27.363 1.00 79.94 780 GLN A N 1
ATOM 6300 C CA . GLN A 1 780 ? -31.927 -4.459 26.633 1.00 79.94 780 GLN A CA 1
ATOM 6301 C C . GLN A 1 780 ? -32.034 -3.737 25.281 1.00 79.94 780 GLN A C 1
ATOM 6303 O O . GLN A 1 780 ? -31.163 -2.935 24.943 1.00 79.94 780 GLN A O 1
ATOM 6308 N N . VAL A 1 781 ? -33.081 -4.016 24.502 1.00 85.31 781 VAL A N 1
ATOM 6309 C CA . VAL A 1 781 ? -33.285 -3.425 23.173 1.00 85.31 781 VAL A CA 1
ATOM 6310 C C . VAL A 1 781 ? -33.506 -1.915 23.278 1.00 85.31 781 VAL A C 1
ATOM 6312 O O . VAL A 1 781 ? -32.894 -1.177 22.514 1.00 85.31 781 VAL A O 1
ATOM 6315 N N . GLU A 1 782 ? -34.276 -1.437 24.258 1.00 87.06 782 GLU A N 1
ATOM 6316 C CA . GLU A 1 782 ? -34.509 -0.002 24.492 1.00 87.06 782 GLU A CA 1
ATOM 6317 C C . GLU A 1 782 ? -33.199 0.780 24.677 1.00 87.06 782 GLU A C 1
ATOM 6319 O O . GLU A 1 782 ? -33.061 1.887 24.164 1.00 87.06 782 GLU A O 1
ATOM 6324 N N . LYS A 1 783 ? -32.199 0.183 25.338 1.00 83.25 783 LYS A N 1
ATOM 6325 C CA . LYS A 1 783 ? -30.874 0.797 25.502 1.00 83.25 783 LYS A CA 1
ATOM 6326 C C . LYS A 1 783 ? -29.990 0.689 24.256 1.00 83.25 783 LYS A C 1
ATOM 6328 O O . LYS A 1 783 ? -29.201 1.597 24.001 1.00 83.25 783 LYS A O 1
ATOM 6333 N N . MET A 1 784 ? -30.063 -0.412 23.503 1.00 83.50 784 MET A N 1
ATOM 6334 C CA . MET A 1 784 ? -29.203 -0.639 22.328 1.00 83.50 784 MET A CA 1
ATOM 6335 C C . MET A 1 784 ? -29.666 0.123 21.078 1.00 83.50 784 MET A C 1
ATOM 6337 O O . MET A 1 784 ? -28.837 0.469 20.237 1.00 83.50 784 MET A O 1
ATOM 6341 N N . MET A 1 785 ? -30.967 0.375 20.930 1.00 89.31 785 MET A N 1
ATOM 6342 C CA . MET A 1 785 ? -31.543 1.006 19.739 1.00 89.31 785 MET A CA 1
ATOM 6343 C C . MET A 1 785 ? -31.411 2.526 19.819 1.00 89.31 785 MET A C 1
ATOM 6345 O O . MET A 1 785 ? -31.949 3.164 20.717 1.00 89.31 785 MET A O 1
ATOM 6349 N N . PHE A 1 786 ? -30.691 3.121 18.868 1.00 91.38 786 PHE A N 1
ATOM 6350 C CA . PHE A 1 786 ? -30.363 4.553 18.885 1.00 91.38 786 PHE A CA 1
ATOM 6351 C C . PHE A 1 786 ? -30.745 5.300 17.601 1.00 91.38 786 PHE A C 1
ATOM 6353 O O . PHE A 1 786 ? -30.608 6.522 17.543 1.00 91.38 786 PHE A O 1
ATOM 6360 N N . TRP A 1 787 ? -31.210 4.599 16.562 1.00 92.25 787 TRP A N 1
ATOM 6361 C CA . TRP A 1 787 ? -31.407 5.193 15.236 1.00 92.25 787 TRP A CA 1
ATOM 6362 C C . TRP A 1 787 ? -32.523 6.244 15.194 1.00 92.25 787 TRP A C 1
ATOM 6364 O O . TRP A 1 787 ? -32.362 7.289 14.568 1.00 92.25 787 TRP A O 1
ATOM 6374 N N . GLU A 1 788 ? -33.631 6.018 15.906 1.00 90.38 788 GLU A N 1
ATOM 6375 C CA . GLU A 1 788 ? -34.723 6.998 15.987 1.00 90.38 788 GLU A CA 1
ATOM 6376 C C . GLU A 1 788 ? -34.285 8.290 16.696 1.00 90.38 788 GLU A C 1
ATOM 6378 O O . GLU A 1 788 ? -34.535 9.381 16.188 1.00 90.38 788 GLU A O 1
ATOM 6383 N N . GLU A 1 789 ? -33.552 8.192 17.812 1.00 91.00 789 GLU A N 1
ATOM 6384 C CA . GLU A 1 789 ? -33.003 9.367 18.503 1.00 91.00 789 GLU A CA 1
ATOM 6385 C C . GLU A 1 789 ? -31.984 10.101 17.615 1.00 91.00 789 GLU A C 1
ATOM 6387 O O . GLU A 1 789 ? -32.026 11.327 17.497 1.00 91.00 789 GLU A O 1
ATOM 6392 N N . LEU A 1 790 ? -31.110 9.352 16.934 1.00 90.94 790 LEU A N 1
ATOM 6393 C CA . LEU A 1 790 ? -30.089 9.873 16.025 1.00 90.94 790 LEU A CA 1
ATOM 6394 C C . LEU A 1 790 ? -30.701 10.700 14.884 1.00 90.94 790 LEU A C 1
ATOM 6396 O O . LEU A 1 790 ? -30.215 11.798 14.610 1.00 90.94 790 LEU A O 1
ATOM 6400 N N . LYS A 1 791 ? -31.791 10.231 14.264 1.00 88.50 791 LYS A N 1
ATOM 6401 C CA . LYS A 1 791 ? -32.499 10.967 13.200 1.00 88.50 791 LYS A CA 1
ATOM 6402 C C . LYS A 1 791 ? -33.072 12.312 13.654 1.00 88.50 791 LYS A C 1
ATOM 6404 O O . LYS A 1 791 ? -33.202 13.215 12.834 1.00 88.50 791 LYS A O 1
ATOM 6409 N N . THR A 1 792 ? -33.374 12.494 14.942 1.00 87.69 792 THR A N 1
ATOM 6410 C CA . THR A 1 792 ? -33.846 13.797 15.457 1.00 87.69 792 THR A CA 1
ATOM 6411 C C . THR A 1 792 ? -32.735 14.832 15.679 1.00 87.69 792 THR A C 1
ATOM 6413 O O . THR A 1 792 ? -33.033 16.000 15.939 1.00 87.69 792 THR A O 1
ATOM 6416 N N . LYS A 1 793 ? -31.452 14.447 15.597 1.00 88.56 793 LYS A N 1
ATOM 6417 C CA . LYS A 1 793 ? -30.333 15.349 15.902 1.00 88.56 793 LYS A CA 1
ATOM 6418 C C . LYS A 1 793 ? -30.040 16.294 14.735 1.00 88.56 793 LYS A C 1
ATOM 6420 O O . LYS A 1 793 ? -29.425 15.916 13.737 1.00 88.56 793 LYS A O 1
ATOM 6425 N N . VAL A 1 794 ? -30.426 17.557 14.900 1.00 82.88 794 VAL A N 1
ATOM 6426 C CA . VAL A 1 794 ? -30.076 18.644 13.978 1.00 82.88 794 VAL A CA 1
ATOM 6427 C C . VAL A 1 794 ? -28.592 18.995 14.123 1.00 82.88 794 VAL A C 1
ATOM 6429 O O . VAL A 1 794 ? -28.105 19.205 15.232 1.00 82.88 794 VAL A O 1
ATOM 6432 N N . TYR A 1 795 ? -27.878 19.096 12.999 1.00 83.75 795 TYR A N 1
ATOM 6433 C CA . TYR A 1 795 ? -26.548 19.705 12.950 1.00 83.75 795 TYR A CA 1
ATOM 6434 C C . TYR A 1 795 ? -26.673 21.183 12.578 1.00 83.75 795 TYR A C 1
ATOM 6436 O O . TYR A 1 795 ? -27.056 21.508 11.454 1.00 83.75 795 TYR A O 1
ATOM 6444 N N . THR A 1 796 ? -26.306 22.065 13.503 1.00 76.69 796 THR A N 1
ATOM 6445 C CA . THR A 1 796 ? -26.091 23.488 13.219 1.00 76.69 796 THR A CA 1
ATOM 6446 C C . THR A 1 796 ? -24.606 23.689 12.904 1.00 76.69 796 THR A C 1
ATOM 6448 O O . THR A 1 796 ? -23.774 23.353 13.753 1.00 76.69 796 THR A O 1
ATOM 6451 N N . PRO A 1 797 ? -24.231 24.215 11.723 1.00 75.06 797 PRO A N 1
ATOM 6452 C CA . PRO A 1 797 ? -22.857 24.637 11.472 1.00 75.06 797 PRO A CA 1
ATOM 6453 C C . PRO A 1 797 ? -22.422 25.691 12.503 1.00 75.06 797 PRO A C 1
ATOM 6455 O O . PRO A 1 797 ? -23.243 26.538 12.861 1.00 75.06 797 PRO A O 1
ATOM 6458 N N . PRO A 1 798 ? -21.164 25.680 12.981 1.00 68.00 798 PRO A N 1
ATOM 6459 C CA . PRO A 1 798 ? -20.651 26.798 13.766 1.00 68.00 798 PRO A CA 1
ATOM 6460 C C . PRO A 1 798 ? -20.716 28.086 12.935 1.00 68.00 798 PRO A C 1
ATOM 6462 O O . PRO A 1 798 ? -20.550 28.046 11.712 1.00 68.00 798 PRO A O 1
ATOM 6465 N N . GLU A 1 799 ? -20.944 29.227 13.590 1.00 45.06 799 GLU A N 1
ATOM 6466 C CA . GLU A 1 799 ? -20.789 30.524 12.926 1.00 45.06 799 GLU A CA 1
ATOM 6467 C C . GLU A 1 799 ? -19.353 30.646 12.382 1.00 45.06 799 GLU A C 1
ATOM 6469 O O . GLU A 1 799 ? -18.414 30.198 13.049 1.00 45.06 799 GLU A O 1
ATOM 6474 N N . PRO A 1 800 ? -19.152 31.211 11.177 1.00 40.31 800 PRO A N 1
ATOM 6475 C CA . PRO A 1 800 ? -17.813 31.388 10.633 1.00 40.31 800 PRO A CA 1
ATOM 6476 C C . PRO A 1 800 ? -17.013 32.319 11.548 1.00 40.31 800 PRO A C 1
ATOM 6478 O O . PRO A 1 800 ? -17.415 33.462 11.773 1.00 40.31 800 PRO A O 1
ATOM 6481 N N . GLU A 1 801 ? -15.886 31.833 12.075 1.00 34.12 801 GLU A N 1
ATOM 6482 C CA . GLU A 1 801 ? -15.028 32.642 12.941 1.00 34.12 801 GLU A CA 1
ATOM 6483 C C . GLU A 1 801 ? -14.593 33.923 12.201 1.00 34.12 801 GLU A C 1
ATOM 6485 O O . GLU A 1 801 ? -14.137 33.850 11.053 1.00 34.12 801 GLU A O 1
ATOM 6490 N N . PRO A 1 802 ? -14.732 35.114 12.814 1.00 31.84 802 PRO A N 1
ATOM 6491 C CA . PRO A 1 802 ? -14.314 36.358 12.180 1.00 31.84 802 PRO A CA 1
ATOM 6492 C C . PRO A 1 802 ? -12.792 36.352 12.010 1.00 31.84 802 PRO A C 1
ATOM 6494 O O . PRO A 1 802 ? -12.089 36.119 12.988 1.00 31.84 802 PRO A O 1
ATOM 6497 N N . GLU A 1 803 ? -12.285 36.641 10.800 1.00 28.19 803 GLU A N 1
ATOM 6498 C CA . GLU A 1 803 ? -10.850 36.573 10.462 1.00 28.19 803 GLU A CA 1
ATOM 6499 C C . GLU A 1 803 ? -9.947 37.261 11.507 1.00 28.19 803 GLU A C 1
ATOM 6501 O O . GLU A 1 803 ? -9.672 38.467 11.439 1.00 28.19 803 GLU A O 1
ATOM 6506 N N . THR A 1 804 ? -9.406 36.483 12.445 1.00 27.47 804 THR A N 1
ATOM 6507 C CA . THR A 1 804 ? -8.403 36.945 13.402 1.00 27.47 804 THR A CA 1
ATOM 6508 C C . THR A 1 804 ? -7.065 37.080 12.694 1.00 27.47 804 THR A C 1
ATOM 6510 O O . THR A 1 804 ? -6.215 36.194 12.737 1.00 27.47 804 THR A O 1
ATOM 6513 N N . LYS A 1 805 ? -6.877 38.224 12.029 1.00 31.77 805 LYS A N 1
ATOM 6514 C CA . LYS A 1 805 ? -5.591 38.662 11.473 1.00 31.77 805 LYS A CA 1
ATOM 6515 C C . LYS A 1 805 ? -4.601 38.890 12.614 1.00 31.77 805 LYS A C 1
ATOM 6517 O O . LYS A 1 805 ? -4.480 40.004 13.128 1.00 31.77 805 LYS A O 1
ATOM 6522 N N . GLU A 1 806 ? -3.930 37.813 13.025 1.00 29.47 806 GLU A N 1
ATOM 6523 C CA . GLU A 1 806 ? -2.898 37.844 14.058 1.00 29.47 806 GLU A CA 1
ATOM 6524 C C . GLU A 1 806 ? -1.843 38.896 13.716 1.00 29.47 806 GLU A C 1
ATOM 6526 O O . GLU A 1 806 ? -1.327 38.976 12.596 1.00 29.47 806 GLU A O 1
ATOM 6531 N N . ARG A 1 807 ? -1.556 39.767 14.684 1.00 33.94 807 ARG A N 1
ATOM 6532 C CA . ARG A 1 807 ? -0.724 40.939 14.434 1.00 33.94 807 ARG A CA 1
ATOM 6533 C C . ARG A 1 807 ? 0.761 40.533 14.489 1.00 33.94 807 ARG A C 1
ATOM 6535 O O . ARG A 1 807 ? 1.170 39.954 15.498 1.00 33.94 807 ARG A O 1
ATOM 6542 N N . PRO A 1 808 ? 1.601 40.878 13.486 1.00 38.34 808 PRO A N 1
ATOM 6543 C CA . PRO A 1 808 ? 3.001 40.420 13.404 1.00 38.34 808 PRO A CA 1
ATOM 6544 C C . PRO A 1 808 ? 3.881 40.712 14.633 1.00 38.34 808 PRO A C 1
ATOM 6546 O O . PRO A 1 808 ? 4.911 40.074 14.843 1.00 38.34 808 PRO A O 1
ATOM 6549 N N . GLU A 1 809 ? 3.473 41.679 15.452 1.00 36.09 809 GLU A N 1
ATOM 6550 C CA . GLU A 1 809 ? 4.147 42.125 16.673 1.00 36.09 809 GLU A CA 1
ATOM 6551 C C . GLU A 1 809 ? 4.224 41.030 17.753 1.00 36.09 809 GLU A C 1
ATOM 6553 O O . GLU A 1 809 ? 5.188 40.993 18.516 1.00 36.09 809 GLU A O 1
ATOM 6558 N N . GLN A 1 810 ? 3.254 40.110 17.796 1.00 38.12 810 GLN A N 1
ATOM 6559 C CA . GLN A 1 810 ? 3.199 39.046 18.803 1.00 38.12 810 GLN A CA 1
ATOM 6560 C C . GLN A 1 810 ? 4.199 37.919 18.478 1.00 38.12 810 GLN A C 1
ATOM 6562 O O . GLN A 1 810 ? 5.003 37.535 19.329 1.00 38.12 810 GLN A O 1
ATOM 6567 N N . VAL A 1 811 ? 4.260 37.505 17.206 1.00 39.56 811 VAL A N 1
ATOM 6568 C CA . VAL A 1 811 ? 5.258 36.556 16.670 1.00 39.56 811 VAL A CA 1
ATOM 6569 C C . VAL A 1 811 ? 6.688 37.087 16.852 1.00 39.56 811 VAL A C 1
ATOM 6571 O O . VAL A 1 811 ? 7.593 36.352 17.252 1.00 39.56 811 VAL A O 1
ATOM 6574 N N . ALA A 1 812 ? 6.900 38.388 16.625 1.00 35.22 812 ALA A N 1
ATOM 6575 C CA . ALA A 1 812 ? 8.197 39.036 16.825 1.00 35.22 812 ALA A CA 1
ATOM 6576 C C . ALA A 1 812 ? 8.673 39.027 18.294 1.00 35.22 812 ALA A C 1
ATOM 6578 O O . ALA A 1 812 ? 9.879 39.097 18.548 1.00 35.22 812 ALA A O 1
ATOM 6579 N N . LEU A 1 813 ? 7.752 38.930 19.260 1.00 37.69 813 LEU A N 1
ATOM 6580 C CA . LEU A 1 813 ? 8.079 38.861 20.684 1.00 37.69 813 LEU A CA 1
ATOM 6581 C C . LEU A 1 813 ? 8.531 37.449 21.093 1.00 37.69 813 LEU A C 1
ATOM 6583 O O . LEU A 1 813 ? 9.530 37.309 21.801 1.00 37.69 813 LEU A O 1
ATOM 6587 N N . GLU A 1 814 ? 7.861 36.406 20.595 1.00 40.16 814 GLU A N 1
ATOM 6588 C CA . GLU A 1 814 ? 8.223 35.008 20.875 1.00 40.16 814 GLU A CA 1
ATOM 6589 C C . GLU A 1 814 ? 9.554 34.605 20.224 1.00 40.16 814 GLU A C 1
ATOM 6591 O O . GLU A 1 814 ? 10.421 34.038 20.893 1.00 40.16 814 GLU A O 1
ATOM 6596 N N . LEU A 1 815 ? 9.789 34.991 18.963 1.00 39.62 815 LEU A N 1
ATOM 6597 C CA . LEU A 1 815 ? 11.070 34.757 18.272 1.00 39.62 815 LEU A CA 1
ATOM 6598 C C . LEU A 1 815 ? 12.270 35.371 19.015 1.00 39.62 815 LEU A C 1
ATOM 6600 O O . LEU A 1 815 ? 13.386 34.851 18.947 1.00 39.62 815 LEU A O 1
ATOM 6604 N N . LYS A 1 816 ? 12.042 36.464 19.754 1.00 37.53 816 LYS A N 1
ATOM 6605 C CA . LYS A 1 816 ? 13.059 37.133 20.572 1.00 37.53 816 LYS A CA 1
ATOM 6606 C C . LYS A 1 816 ? 13.283 36.447 21.923 1.00 37.53 816 LYS A C 1
ATOM 6608 O O . LYS A 1 816 ? 14.402 36.480 22.429 1.00 37.53 816 LYS A O 1
ATOM 6613 N N . ALA A 1 817 ? 12.261 35.800 22.487 1.00 38.53 817 ALA A N 1
ATOM 6614 C CA . ALA A 1 817 ? 12.391 34.977 23.691 1.00 38.53 817 ALA A CA 1
ATOM 6615 C C . ALA A 1 817 ? 13.158 33.665 23.427 1.00 38.53 817 ALA A C 1
ATOM 6617 O O . ALA A 1 817 ? 13.844 33.168 24.317 1.00 38.53 817 ALA A O 1
ATOM 6618 N N . LEU A 1 818 ? 13.090 33.143 22.197 1.00 37.19 818 LEU A N 1
ATOM 6619 C CA . LEU A 1 818 ? 13.767 31.915 21.760 1.00 37.19 818 LEU A CA 1
ATOM 6620 C C . LEU A 1 818 ? 15.250 32.102 21.368 1.00 37.19 818 LEU A C 1
ATOM 6622 O O . LEU A 1 818 ? 15.913 31.131 21.019 1.00 37.19 818 LEU A O 1
ATOM 6626 N N . GLY A 1 819 ? 15.791 33.327 21.409 1.00 33.00 819 GLY A N 1
ATOM 6627 C CA . GLY A 1 819 ? 17.219 33.585 21.152 1.00 33.00 819 GLY A CA 1
ATOM 6628 C C . GLY A 1 819 ? 17.681 33.378 19.700 1.00 33.00 819 GLY A C 1
ATOM 6629 O O . GLY A 1 819 ? 18.876 33.256 19.453 1.00 33.00 819 GLY A O 1
ATOM 6630 N N . ILE A 1 820 ? 16.753 33.349 18.736 1.00 38.53 820 ILE A N 1
ATOM 6631 C CA . ILE A 1 820 ? 17.013 32.998 17.324 1.00 38.53 820 ILE A CA 1
ATOM 6632 C C . ILE A 1 820 ? 17.782 34.102 16.559 1.00 38.53 820 ILE A C 1
ATOM 6634 O O . ILE A 1 820 ? 18.300 33.865 15.468 1.00 38.53 820 ILE A O 1
ATOM 6638 N N . ILE A 1 821 ? 17.885 35.311 17.121 1.00 32.12 821 ILE A N 1
ATOM 6639 C CA . ILE A 1 821 ? 18.525 36.473 16.490 1.00 32.12 821 ILE A CA 1
ATOM 6640 C C . ILE A 1 821 ? 19.623 37.012 17.408 1.00 32.12 821 ILE A C 1
ATOM 6642 O O . ILE A 1 821 ? 19.325 37.527 18.486 1.00 32.12 821 ILE A O 1
ATOM 6646 N N . ASP A 1 822 ? 20.871 36.966 16.942 1.00 31.47 822 ASP A N 1
ATOM 6647 C CA . ASP A 1 822 ? 22.013 37.595 17.606 1.00 31.47 822 ASP A CA 1
ATOM 6648 C C . ASP A 1 822 ? 22.791 38.486 16.617 1.00 31.47 822 ASP A C 1
ATOM 6650 O O . ASP A 1 822 ? 22.934 38.154 15.439 1.00 31.47 822 ASP A O 1
ATOM 6654 N N . TYR A 1 823 ? 23.290 39.624 17.111 1.00 25.14 823 TYR A N 1
ATOM 6655 C CA . TYR A 1 823 ? 23.916 40.728 16.357 1.00 25.14 823 TYR A CA 1
ATOM 6656 C C . TYR A 1 823 ? 22.996 41.500 15.362 1.00 25.14 823 TYR A C 1
ATOM 6658 O O . TYR A 1 823 ? 21.945 41.018 14.943 1.00 25.14 823 TYR A O 1
ATOM 6666 N N . PRO A 1 824 ? 23.241 42.812 15.124 1.00 32.94 824 PRO A N 1
ATOM 6667 C CA . PRO A 1 824 ? 22.218 43.760 15.566 1.00 32.94 824 PRO A CA 1
ATOM 6668 C C . PRO A 1 824 ? 21.706 44.727 14.490 1.00 32.94 824 PRO A C 1
ATOM 6670 O O . PRO A 1 824 ? 22.475 45.437 13.840 1.00 32.94 824 PRO A O 1
ATOM 6673 N N . TYR A 1 825 ? 20.383 44.892 14.436 1.00 24.55 825 TYR A N 1
ATOM 6674 C CA . TYR A 1 825 ? 19.753 46.073 13.843 1.00 24.55 825 TYR A CA 1
ATOM 6675 C C . TYR A 1 825 ? 19.439 47.120 14.916 1.00 24.55 825 TYR A C 1
ATOM 6677 O O . TYR A 1 825 ? 18.807 46.828 15.932 1.00 24.55 825 TYR A O 1
ATOM 6685 N N . LYS A 1 826 ? 19.858 48.369 14.681 1.00 25.73 826 LYS A N 1
ATOM 6686 C CA . LYS A 1 826 ? 19.438 49.513 15.501 1.00 25.73 826 LYS A CA 1
ATOM 6687 C C . LYS A 1 826 ? 17.973 49.834 15.205 1.00 25.73 826 LYS A C 1
ATOM 6689 O O . LYS A 1 826 ? 17.685 50.390 14.149 1.00 25.73 826 LYS A O 1
ATOM 6694 N N . LEU A 1 827 ? 17.074 49.572 16.153 1.00 24.89 827 LEU A N 1
ATOM 6695 C CA . LEU A 1 827 ? 15.777 50.246 16.157 1.00 24.89 827 LEU A CA 1
ATOM 6696 C C . LEU A 1 827 ? 15.978 51.711 16.559 1.00 24.89 827 LEU A C 1
ATOM 6698 O O . LEU A 1 827 ? 16.336 52.006 17.698 1.00 24.89 827 LEU A O 1
ATOM 6702 N N . THR A 1 828 ? 15.712 52.631 15.636 1.00 26.05 828 THR A N 1
ATOM 6703 C CA . THR A 1 828 ? 15.343 54.007 15.980 1.00 26.05 828 THR A CA 1
ATOM 6704 C C . THR A 1 828 ? 13.837 54.035 16.208 1.00 26.05 828 THR A C 1
ATOM 6706 O O . THR A 1 828 ? 13.064 53.987 15.254 1.00 26.05 828 THR A O 1
ATOM 6709 N N . THR A 1 829 ? 13.422 54.053 17.472 1.00 28.02 829 THR A N 1
ATOM 6710 C CA . THR A 1 829 ? 12.011 54.094 17.872 1.00 28.02 829 THR A CA 1
ATOM 6711 C C . THR A 1 829 ? 11.378 55.434 17.508 1.00 28.02 829 THR A C 1
ATOM 6713 O O . THR A 1 829 ? 11.884 56.481 17.917 1.00 28.02 829 THR A O 1
ATOM 6716 N N . ALA A 1 830 ? 10.255 55.406 16.791 1.00 27.77 830 ALA A N 1
ATOM 6717 C CA . ALA A 1 830 ? 9.364 56.556 16.701 1.00 27.77 830 ALA A CA 1
ATOM 6718 C C . ALA A 1 830 ? 8.515 56.638 17.979 1.00 27.77 830 ALA A C 1
ATOM 6720 O O . ALA A 1 830 ? 8.005 55.617 18.438 1.00 27.77 830 ALA A O 1
ATOM 6721 N N . ASN A 1 831 ? 8.365 57.843 18.531 1.00 30.62 831 ASN A N 1
ATOM 6722 C CA . ASN A 1 831 ? 7.384 58.119 19.576 1.00 30.62 831 ASN A CA 1
ATOM 6723 C C . ASN A 1 831 ? 6.123 58.725 18.944 1.00 30.62 831 ASN A C 1
ATOM 6725 O O . ASN A 1 831 ? 6.208 59.596 18.080 1.00 30.62 831 ASN A O 1
ATOM 6729 N N . ASP A 1 832 ? 4.983 58.261 19.435 1.00 27.98 832 ASP A N 1
ATOM 6730 C CA . ASP A 1 832 ? 3.623 58.796 19.272 1.00 27.98 832 ASP A CA 1
ATOM 6731 C C . ASP A 1 832 ? 3.477 60.172 20.007 1.00 27.98 832 ASP A C 1
ATOM 6733 O O . ASP A 1 832 ? 4.404 60.521 20.754 1.00 27.98 832 ASP A O 1
ATOM 6737 N N . PRO A 1 833 ? 2.353 60.944 19.945 1.00 41.22 833 PRO A N 1
ATOM 6738 C CA . PRO A 1 833 ? 1.116 60.739 19.164 1.00 41.22 833 PRO A CA 1
ATOM 6739 C C . PRO A 1 833 ? 0.386 62.022 18.615 1.00 41.22 833 PRO A C 1
ATOM 6741 O O . PRO A 1 833 ? 0.797 63.148 18.873 1.00 41.22 833 PRO A O 1
ATOM 6744 N N . ILE A 1 834 ? -0.759 61.824 17.924 1.00 27.42 834 ILE A N 1
ATOM 6745 C CA . ILE A 1 834 ? -1.928 62.730 17.635 1.00 27.42 834 ILE A CA 1
ATOM 6746 C C . ILE A 1 834 ? -1.696 64.189 17.131 1.00 27.42 834 ILE A C 1
ATOM 6748 O O . ILE A 1 834 ? -1.277 65.041 17.907 1.00 27.42 834 ILE A O 1
ATOM 6752 N N . LEU A 1 835 ? -2.199 64.554 15.927 1.00 23.05 835 LEU A N 1
ATOM 6753 C CA . LEU A 1 835 ? -3.413 65.407 15.768 1.00 23.05 835 LEU A CA 1
ATOM 6754 C C . LEU A 1 835 ? -3.945 65.594 14.326 1.00 23.05 835 LEU A C 1
ATOM 6756 O O . LEU A 1 835 ? -3.248 65.391 13.338 1.00 23.05 835 LEU A O 1
ATOM 6760 N N . ASN A 1 836 ? -5.223 65.993 14.252 1.00 28.84 836 ASN A N 1
ATOM 6761 C CA . ASN A 1 836 ? -6.017 66.256 13.042 1.00 28.84 836 ASN A CA 1
ATOM 6762 C C . ASN A 1 836 ? -5.641 67.572 12.328 1.00 28.84 836 ASN A C 1
ATOM 6764 O O . ASN A 1 836 ? -5.223 68.517 12.993 1.00 28.84 836 ASN A O 1
ATOM 6768 N N . VAL A 1 837 ? -5.982 67.690 11.033 1.00 24.56 837 VAL A N 1
ATOM 6769 C CA . VAL A 1 837 ? -7.026 68.598 10.470 1.00 24.56 837 VAL A CA 1
ATOM 6770 C C . VAL A 1 837 ? -6.985 68.555 8.922 1.00 24.56 837 VAL A C 1
ATOM 6772 O O . VAL A 1 837 ? -5.932 68.345 8.331 1.00 24.56 837 VAL A O 1
ATOM 6775 N N . ALA A 1 838 ? -8.140 68.726 8.268 1.00 26.53 838 ALA A N 1
ATOM 6776 C CA . ALA A 1 838 ? -8.329 68.812 6.805 1.00 26.53 838 ALA A CA 1
ATOM 6777 C C . ALA A 1 838 ? -8.889 70.216 6.431 1.00 26.53 838 ALA A C 1
ATOM 6779 O O . ALA A 1 838 ? -9.044 71.023 7.352 1.00 26.53 838 ALA A O 1
ATOM 6780 N N . PRO A 1 839 ? -9.314 70.543 5.185 1.00 56.53 839 PRO A N 1
ATOM 6781 C CA . PRO A 1 839 ? -9.157 69.892 3.868 1.00 56.53 839 PRO A CA 1
ATOM 6782 C C . PRO A 1 839 ? -8.612 70.889 2.791 1.00 56.53 839 PRO A C 1
ATOM 6784 O O . PRO A 1 839 ? -7.958 71.859 3.162 1.00 56.53 839 PRO A O 1
ATOM 6787 N N . VAL A 1 840 ? -8.952 70.674 1.499 1.00 25.09 840 VAL A N 1
ATOM 6788 C CA . VAL A 1 840 ? -9.201 71.643 0.381 1.00 25.09 840 VAL A CA 1
ATOM 6789 C C . VAL A 1 840 ? -8.474 71.304 -0.945 1.00 25.09 840 VAL A C 1
ATOM 6791 O O . VAL A 1 840 ? -7.272 71.057 -0.971 1.00 25.09 840 VAL A O 1
ATOM 6794 N N . ASP A 1 841 ? -9.250 71.307 -2.038 1.00 26.23 841 ASP A N 1
ATOM 6795 C CA . ASP A 1 841 ? -8.898 71.097 -3.461 1.00 26.23 841 ASP A CA 1
ATOM 6796 C C . ASP A 1 841 ? -8.360 72.384 -4.158 1.00 26.23 841 ASP A C 1
ATOM 6798 O O . ASP A 1 841 ? -8.237 73.416 -3.497 1.00 26.23 841 ASP A O 1
ATOM 6802 N N . PRO A 1 842 ? -8.224 72.468 -5.506 1.00 59.09 842 PRO A N 1
ATOM 6803 C CA . PRO A 1 842 ? -7.705 71.546 -6.538 1.00 59.09 842 PRO A CA 1
ATOM 6804 C C . PRO A 1 842 ? -6.537 72.217 -7.334 1.00 59.09 842 PRO A C 1
ATOM 6806 O O . PRO A 1 842 ? -5.976 73.205 -6.871 1.00 59.09 842 PRO A O 1
ATOM 6809 N N . VAL A 1 843 ? -6.190 71.718 -8.543 1.00 26.91 843 VAL A N 1
ATOM 6810 C CA . VAL A 1 843 ? -6.073 72.476 -9.835 1.00 26.91 843 VAL A CA 1
ATOM 6811 C C . VAL A 1 843 ? -5.147 71.776 -10.864 1.00 26.91 843 VAL A C 1
ATOM 6813 O O . VAL A 1 843 ? -3.994 71.479 -10.578 1.00 26.91 843 VAL A O 1
ATOM 6816 N N . GLU A 1 844 ? -5.716 71.524 -12.053 1.00 27.86 844 GLU A N 1
ATOM 6817 C CA . GLU A 1 844 ? -5.197 71.573 -13.449 1.00 27.86 844 GLU A CA 1
ATOM 6818 C C . GLU A 1 844 ? -3.656 71.609 -13.699 1.00 27.86 844 GLU A C 1
ATOM 6820 O O . GLU A 1 844 ? -2.920 72.374 -13.084 1.00 27.86 844 GLU A O 1
ATOM 6825 N N . ASN A 1 845 ? -3.085 70.927 -14.707 1.00 28.61 845 ASN A N 1
ATOM 6826 C CA . ASN A 1 845 ? -3.461 71.013 -16.132 1.00 28.61 845 ASN A CA 1
ATOM 6827 C C . ASN A 1 845 ? -3.043 69.782 -16.984 1.00 28.61 845 ASN A C 1
ATOM 6829 O O . ASN A 1 845 ? -1.884 69.370 -16.973 1.00 28.61 845 ASN A O 1
ATOM 6833 N N . ASP A 1 846 ? -4.015 69.250 -17.738 1.00 28.30 846 ASP A N 1
ATOM 6834 C CA . ASP A 1 846 ? -4.070 69.092 -19.217 1.00 28.30 846 ASP A CA 1
ATOM 6835 C C . ASP A 1 846 ? -2.766 69.378 -20.026 1.00 28.30 846 ASP A C 1
ATOM 6837 O O . ASP A 1 846 ? -2.075 70.362 -19.769 1.00 28.30 846 ASP A O 1
ATOM 6841 N N . ILE A 1 847 ? -2.336 68.545 -20.993 1.00 28.80 847 ILE A N 1
ATOM 6842 C CA . ILE A 1 847 ? -2.593 68.636 -22.465 1.00 28.80 847 ILE A CA 1
ATOM 6843 C C . ILE A 1 847 ? -1.733 67.523 -23.142 1.00 28.80 847 ILE A C 1
ATOM 6845 O O . ILE A 1 847 ? -0.579 67.371 -22.747 1.00 28.80 847 ILE A O 1
ATOM 6849 N N . HIS A 1 848 ? -2.116 66.722 -24.160 1.00 29.92 848 HIS A N 1
ATOM 6850 C CA . HIS A 1 848 ? -3.376 66.496 -24.907 1.00 29.92 848 HIS A CA 1
ATOM 6851 C C . HIS A 1 848 ? -3.284 65.216 -25.803 1.00 29.92 848 HIS A C 1
ATOM 6853 O O . HIS A 1 848 ? -2.191 64.905 -26.264 1.00 29.92 848 HIS A O 1
ATOM 6859 N N . ALA A 1 849 ? -4.439 64.620 -26.163 1.00 26.34 849 ALA A N 1
ATOM 6860 C CA . ALA A 1 849 ? -4.829 63.984 -27.459 1.00 26.34 849 ALA A CA 1
ATOM 6861 C C . ALA A 1 849 ? -4.007 62.835 -28.145 1.00 26.34 849 ALA A C 1
ATOM 6863 O O . ALA A 1 849 ? -2.799 62.725 -27.946 1.00 26.34 849 ALA A O 1
ATOM 6864 N N . PRO A 1 850 ? -4.614 62.022 -29.059 1.00 31.84 850 PRO A N 1
ATOM 6865 C CA . PRO A 1 850 ? -6.017 61.991 -29.519 1.00 31.84 850 PRO A CA 1
ATOM 6866 C C . PRO A 1 850 ? -6.791 60.680 -29.201 1.00 31.84 850 PRO A C 1
ATOM 6868 O O . PRO A 1 850 ? -6.269 59.749 -28.595 1.00 31.84 850 PRO A O 1
ATOM 6871 N N . THR A 1 851 ? -8.066 60.644 -29.607 1.00 26.17 851 THR A N 1
ATOM 6872 C CA . THR A 1 851 ? -9.114 59.642 -29.300 1.00 26.17 851 THR A CA 1
ATOM 6873 C C . THR A 1 851 ? -9.266 58.501 -30.343 1.00 26.17 851 THR A C 1
ATOM 6875 O O . THR A 1 851 ? -8.617 58.562 -31.388 1.00 26.17 851 THR A O 1
ATOM 6878 N N . PRO A 1 852 ? -10.067 57.438 -30.066 1.00 35.56 852 PRO A N 1
ATOM 6879 C CA . PRO A 1 852 ? -9.972 56.138 -30.755 1.00 35.56 852 PRO A CA 1
ATOM 6880 C C . PRO A 1 852 ? -11.077 55.836 -31.792 1.00 35.56 852 PRO A C 1
ATOM 6882 O O . PRO A 1 852 ? -12.102 56.515 -31.845 1.00 35.56 852 PRO A O 1
ATOM 6885 N N . ASP A 1 853 ? -10.898 54.733 -32.530 1.00 27.52 853 ASP A N 1
ATOM 6886 C CA . ASP A 1 853 ? -11.976 53.999 -33.213 1.00 27.52 853 ASP A CA 1
ATOM 6887 C C . ASP A 1 853 ? -12.803 53.147 -32.216 1.00 27.52 853 ASP A C 1
ATOM 6889 O O . ASP A 1 853 ? -12.269 52.713 -31.188 1.00 27.52 853 ASP A O 1
ATOM 6893 N N . PRO A 1 854 ? -14.097 52.881 -32.487 1.00 30.81 854 PRO A N 1
ATOM 6894 C CA . PRO A 1 854 ? -14.976 52.163 -31.566 1.00 30.81 854 PRO A CA 1
ATOM 6895 C C . PRO A 1 854 ? -14.790 50.638 -31.621 1.00 30.81 854 PRO A C 1
ATOM 6897 O O . PRO A 1 854 ? -14.761 50.037 -32.694 1.00 30.81 854 PRO A O 1
ATOM 6900 N N . VAL A 1 855 ? -14.770 50.004 -30.447 1.00 29.84 855 VAL A N 1
ATOM 6901 C CA . VAL A 1 855 ? -14.956 48.554 -30.270 1.00 29.84 855 VAL A CA 1
ATOM 6902 C C . VAL A 1 855 ? -16.276 48.334 -29.531 1.00 29.84 855 VAL A C 1
ATOM 6904 O O . VAL A 1 855 ? -16.637 49.125 -28.660 1.00 29.84 855 VAL A O 1
ATOM 6907 N N . GLU A 1 856 ? -17.015 47.293 -29.911 1.00 29.08 856 GLU A N 1
ATOM 6908 C CA . GLU A 1 856 ? -18.348 47.001 -29.379 1.00 29.08 856 GLU A CA 1
ATOM 6909 C C . GLU A 1 856 ? -18.334 46.738 -27.867 1.00 29.08 856 GLU A C 1
ATOM 6911 O O . GLU A 1 856 ? -17.446 46.071 -27.330 1.00 29.08 856 GLU A O 1
ATOM 6916 N N . THR A 1 857 ? -19.366 47.230 -27.179 1.00 27.33 857 THR A N 1
ATOM 6917 C CA . THR A 1 857 ? -19.638 46.903 -25.778 1.00 27.33 857 THR A CA 1
ATOM 6918 C C . THR A 1 857 ? -20.121 45.461 -25.664 1.00 27.33 857 THR A C 1
ATOM 6920 O O . THR A 1 857 ? -21.321 45.195 -25.726 1.00 27.33 857 THR A O 1
ATOM 6923 N N . VAL A 1 858 ? -19.188 44.533 -25.466 1.00 30.66 858 VAL A N 1
ATOM 6924 C CA . VAL A 1 858 ? -19.500 43.247 -24.835 1.00 30.66 858 VAL A CA 1
ATOM 6925 C C . VAL A 1 858 ? -19.657 43.515 -23.339 1.00 30.66 858 VAL A C 1
ATOM 6927 O O . VAL A 1 858 ? -18.761 44.089 -22.716 1.00 30.66 858 VAL A O 1
ATOM 6930 N N . GLU A 1 859 ? -20.807 43.155 -22.773 1.00 26.09 859 GLU A N 1
ATOM 6931 C CA . GLU A 1 859 ? -21.051 43.273 -21.333 1.00 26.09 859 GLU A CA 1
ATOM 6932 C C . GLU A 1 859 ? -20.032 42.425 -20.548 1.00 26.09 859 GLU A C 1
ATOM 6934 O O . GLU A 1 859 ? -19.575 41.393 -21.053 1.00 26.09 859 GLU A O 1
ATOM 6939 N N . PRO A 1 860 ? -19.633 42.835 -19.328 1.00 23.81 860 PRO A N 1
ATOM 6940 C CA . PRO A 1 860 ? -18.733 42.030 -18.519 1.00 23.81 860 PRO A CA 1
ATOM 6941 C C . PRO A 1 860 ? -19.413 40.700 -18.195 1.00 23.81 860 PRO A C 1
ATOM 6943 O O . PRO A 1 860 ? -20.352 40.649 -17.404 1.00 23.81 860 PRO A O 1
ATOM 6946 N N . ILE A 1 861 ? -18.918 39.617 -18.798 1.00 27.58 861 ILE A N 1
ATOM 6947 C CA . ILE A 1 861 ? -19.275 38.263 -18.384 1.00 27.58 861 ILE A CA 1
ATOM 6948 C C . ILE A 1 861 ? -18.835 38.134 -16.928 1.00 27.58 861 ILE A C 1
ATOM 6950 O O . ILE A 1 861 ? -17.635 38.102 -16.643 1.00 27.58 861 ILE A O 1
ATOM 6954 N N . GLU A 1 862 ? -19.801 38.059 -16.013 1.00 23.77 862 GLU A N 1
ATOM 6955 C CA . GLU A 1 862 ? -19.544 37.564 -14.669 1.00 23.77 862 GLU A CA 1
ATOM 6956 C C . GLU A 1 862 ? -19.032 36.132 -14.812 1.00 23.77 862 GLU A C 1
ATOM 6958 O O . GLU A 1 862 ? -19.795 35.189 -15.028 1.00 23.77 862 GLU A O 1
ATOM 6963 N N . ILE A 1 863 ? -17.712 35.968 -14.708 1.00 25.45 863 ILE A N 1
ATOM 6964 C CA . ILE A 1 863 ? -17.119 34.669 -14.421 1.00 25.45 863 ILE A CA 1
ATOM 6965 C C . ILE A 1 863 ? -17.490 34.376 -12.972 1.00 25.45 863 ILE A C 1
ATOM 6967 O O . ILE A 1 863 ? -16.734 34.650 -12.041 1.00 25.45 863 ILE A O 1
ATOM 6971 N N . VAL A 1 864 ? -18.699 33.845 -12.801 1.00 23.22 864 VAL A N 1
ATOM 6972 C CA . VAL A 1 864 ? -19.071 33.097 -11.613 1.00 23.22 864 VAL A CA 1
ATOM 6973 C C . VAL A 1 864 ? -18.123 31.907 -11.584 1.00 23.22 864 VAL A C 1
ATOM 6975 O O . VAL A 1 864 ? -18.335 30.907 -12.270 1.00 23.22 864 VAL A O 1
ATOM 6978 N N . GLU A 1 865 ? -17.029 32.038 -10.833 1.00 25.11 865 GLU A N 1
ATOM 6979 C CA . GLU A 1 865 ? -16.270 30.877 -10.396 1.00 25.11 865 GLU A CA 1
ATOM 6980 C C . GLU A 1 865 ? -17.237 30.031 -9.572 1.00 25.11 865 GLU A C 1
ATOM 6982 O O . GLU A 1 865 ? -17.542 30.349 -8.421 1.00 25.11 865 GLU A O 1
ATOM 6987 N N . GLU A 1 866 ? -17.775 28.984 -10.200 1.00 25.27 866 GLU A N 1
ATOM 6988 C CA . GLU A 1 866 ? -18.624 28.004 -9.543 1.00 25.27 866 GLU A CA 1
ATOM 6989 C C . GLU A 1 866 ? -17.763 27.265 -8.515 1.00 25.27 866 GLU A C 1
ATOM 6991 O O . GLU A 1 866 ? -17.124 26.248 -8.799 1.00 25.27 866 GLU A O 1
ATOM 6996 N N . GLN A 1 867 ? -17.688 27.843 -7.313 1.00 23.36 867 GLN A N 1
ATOM 6997 C CA . GLN A 1 867 ? -17.042 27.235 -6.166 1.00 23.36 867 GLN A CA 1
ATOM 6998 C C . GLN A 1 867 ? -17.636 25.843 -6.009 1.00 23.36 867 GLN A C 1
ATOM 7000 O O . GLN A 1 867 ? -18.832 25.709 -5.745 1.00 23.36 867 GLN A O 1
ATOM 7005 N N . VAL A 1 868 ? -16.804 24.814 -6.185 1.00 28.17 868 VAL A N 1
ATOM 7006 C CA . VAL A 1 868 ? -17.221 23.414 -6.074 1.00 28.17 868 VAL A CA 1
ATOM 7007 C C . VAL A 1 868 ? -17.687 23.184 -4.638 1.00 28.17 868 VAL A C 1
ATOM 7009 O O . VAL A 1 868 ? -16.883 22.941 -3.735 1.00 28.17 868 VAL A O 1
ATOM 7012 N N . LYS A 1 869 ? -18.999 23.347 -4.429 1.00 31.09 869 LYS A N 1
ATOM 7013 C CA . LYS A 1 869 ? -19.650 23.354 -3.120 1.00 31.09 869 LYS A CA 1
ATOM 7014 C C . LYS A 1 869 ? -19.290 22.053 -2.411 1.00 31.09 869 LYS A C 1
ATOM 7016 O O . LYS A 1 869 ? -19.532 20.971 -2.947 1.00 31.09 869 LYS A O 1
ATOM 7021 N N . ALA A 1 870 ? -18.693 22.158 -1.223 1.00 45.88 870 ALA A N 1
ATOM 7022 C CA . ALA A 1 870 ? -18.302 20.983 -0.450 1.00 45.88 870 ALA A CA 1
ATOM 7023 C C . ALA A 1 870 ? -19.519 20.048 -0.282 1.00 45.88 870 ALA A C 1
ATOM 7025 O O . ALA A 1 870 ? -20.610 20.544 0.026 1.00 45.88 870 ALA A O 1
ATOM 7026 N N . PRO A 1 871 ? -19.369 18.728 -0.510 1.00 59.03 871 PRO A N 1
ATOM 7027 C CA . PRO A 1 871 ? -20.504 17.821 -0.621 1.00 59.03 871 PRO A CA 1
ATOM 7028 C C . PRO A 1 871 ? -21.335 17.831 0.661 1.00 59.03 871 PRO A C 1
ATOM 7030 O O . PRO A 1 871 ? -20.797 17.776 1.773 1.00 59.03 871 PRO A O 1
ATOM 7033 N N . GLU A 1 872 ? -22.652 17.922 0.495 1.00 73.88 872 GLU A N 1
ATOM 7034 C CA . GLU A 1 872 ? -23.577 18.261 1.573 1.00 73.88 872 GLU A CA 1
ATOM 7035 C C . GLU A 1 872 ? -23.593 17.203 2.692 1.00 73.88 872 GLU A C 1
ATOM 7037 O O . GLU A 1 872 ? -23.289 16.022 2.479 1.00 73.88 872 GLU A O 1
ATOM 7042 N N . ARG A 1 873 ? -23.886 17.628 3.927 1.00 86.12 873 ARG A N 1
ATOM 7043 C CA . ARG A 1 873 ? -23.941 16.739 5.095 1.00 86.12 873 ARG A CA 1
ATOM 7044 C C . ARG A 1 873 ? -25.306 16.046 5.149 1.00 86.12 873 ARG A C 1
ATOM 7046 O O . ARG A 1 873 ? -26.241 16.560 5.761 1.00 86.12 873 ARG A O 1
ATOM 7053 N N . LEU A 1 874 ? -25.387 14.867 4.546 1.00 86.44 874 LEU A N 1
ATOM 7054 C CA . LEU A 1 874 ? -26.599 14.065 4.425 1.00 86.44 874 LEU A CA 1
ATOM 7055 C C . LEU A 1 874 ? -26.703 13.083 5.595 1.00 86.44 874 LEU A C 1
ATOM 7057 O O . LEU A 1 874 ? -25.887 12.169 5.732 1.00 86.44 874 LEU A O 1
ATOM 7061 N N . MET A 1 875 ? -27.720 13.266 6.436 1.00 87.06 875 MET A N 1
ATOM 7062 C CA . MET A 1 875 ? -28.079 12.308 7.482 1.00 87.06 875 MET A CA 1
ATOM 7063 C C . MET A 1 875 ? -28.966 11.209 6.878 1.00 87.06 875 MET A C 1
ATOM 7065 O O . MET A 1 875 ? -29.916 11.560 6.181 1.00 87.06 875 MET A O 1
ATOM 7069 N N . PRO A 1 876 ? -28.723 9.916 7.153 1.00 88.25 876 PRO A N 1
ATOM 7070 C CA . PRO A 1 876 ? -29.690 8.867 6.842 1.00 88.25 876 PRO A CA 1
ATOM 7071 C C . PRO A 1 876 ? -31.031 9.127 7.546 1.00 88.25 876 PRO A C 1
ATOM 7073 O O . PRO A 1 876 ? -31.065 9.310 8.762 1.00 88.25 876 PRO A O 1
ATOM 7076 N N . ASP A 1 877 ? -32.124 9.138 6.789 1.00 81.62 877 ASP A N 1
ATOM 7077 C CA . ASP A 1 877 ? -33.495 9.410 7.247 1.00 81.62 877 ASP A CA 1
ATOM 7078 C C . ASP A 1 877 ? -34.373 8.141 7.303 1.00 81.62 877 ASP A C 1
ATOM 7080 O O . ASP A 1 877 ? -35.280 8.021 8.130 1.00 81.62 877 ASP A O 1
ATOM 7084 N N . THR A 1 878 ? -34.068 7.168 6.447 1.00 89.44 878 THR A N 1
ATOM 7085 C CA . THR A 1 878 ? -34.716 5.856 6.355 1.00 89.44 878 THR A CA 1
ATOM 7086 C C . THR A 1 878 ? -34.221 4.856 7.413 1.00 89.44 878 THR A C 1
ATOM 7088 O O . THR A 1 878 ? -33.082 4.910 7.885 1.00 89.44 878 THR A O 1
ATOM 7091 N N . ASN A 1 879 ? -35.074 3.883 7.752 1.00 90.38 879 ASN A N 1
ATOM 7092 C CA . ASN A 1 879 ? -34.688 2.684 8.511 1.00 90.38 879 ASN A CA 1
ATOM 7093 C C . ASN A 1 879 ? -34.290 1.526 7.585 1.00 90.38 879 ASN A C 1
ATOM 7095 O O . ASN A 1 879 ? -33.659 0.571 8.031 1.00 90.38 879 ASN A O 1
ATOM 7099 N N . HIS A 1 880 ? -34.657 1.599 6.304 1.00 91.38 880 HIS A N 1
ATOM 7100 C CA . HIS A 1 880 ? -34.384 0.577 5.300 1.00 91.38 880 HIS A CA 1
ATOM 7101 C C . HIS A 1 880 ? -33.125 0.914 4.519 1.00 91.38 880 HIS A C 1
ATOM 7103 O O . HIS A 1 880 ? -33.073 1.935 3.835 1.00 91.38 880 HIS A O 1
ATOM 7109 N N . VAL A 1 881 ? -32.122 0.044 4.609 1.00 93.19 881 VAL A N 1
ATOM 7110 C CA . VAL A 1 881 ? -30.780 0.282 4.064 1.00 93.19 881 VAL A CA 1
ATOM 7111 C C . VAL A 1 881 ? -30.254 -0.944 3.327 1.00 93.19 881 VAL A C 1
ATOM 7113 O O . VAL A 1 881 ? -30.518 -2.078 3.720 1.00 93.19 881 VAL A O 1
ATOM 7116 N N . TYR A 1 882 ? -29.470 -0.719 2.276 1.00 94.44 882 TYR A N 1
ATOM 7117 C CA . TYR A 1 882 ? -28.782 -1.761 1.518 1.00 94.44 882 TYR A CA 1
ATOM 7118 C C . TYR A 1 882 ? -27.393 -2.001 2.111 1.00 94.44 882 TYR A C 1
ATOM 7120 O O . TYR A 1 882 ? -26.511 -1.154 1.977 1.00 94.44 882 TYR A O 1
ATOM 7128 N N . HIS A 1 883 ? -27.189 -3.145 2.758 1.00 93.12 883 HIS A N 1
ATOM 7129 C CA . HIS A 1 883 ? -25.913 -3.526 3.360 1.00 93.12 883 HIS A CA 1
ATOM 7130 C C . HIS A 1 883 ? -24.989 -4.277 2.403 1.00 93.12 883 HIS A C 1
ATOM 7132 O O . HIS A 1 883 ? -25.431 -5.155 1.666 1.00 93.12 883 HIS A O 1
ATOM 7138 N N . PHE A 1 884 ? -23.692 -3.987 2.496 1.00 95.12 884 PHE A N 1
ATOM 7139 C CA . PHE A 1 884 ? -22.606 -4.654 1.777 1.00 95.12 884 PHE A CA 1
ATOM 7140 C C . PHE A 1 884 ? -21.661 -5.338 2.774 1.00 95.12 884 PHE A C 1
ATOM 7142 O O . PHE A 1 884 ? -21.439 -4.813 3.864 1.00 95.12 884 PHE A O 1
ATOM 7149 N N . HIS A 1 885 ? -21.008 -6.447 2.401 1.00 94.56 885 HIS A N 1
ATOM 7150 C CA . HIS A 1 885 ? -19.927 -6.998 3.230 1.00 94.56 885 HIS A CA 1
ATOM 7151 C C . HIS A 1 885 ? -18.751 -6.002 3.232 1.00 94.56 885 HIS A C 1
ATOM 7153 O O . HIS A 1 885 ? -18.117 -5.837 2.183 1.00 94.56 885 HIS A O 1
ATOM 7159 N N . PRO A 1 886 ? -18.335 -5.421 4.376 1.00 93.25 886 PRO A N 1
ATOM 7160 C CA . PRO A 1 886 ? -17.383 -4.304 4.383 1.00 93.25 886 PRO A CA 1
ATOM 7161 C C . PRO A 1 886 ? -16.049 -4.609 3.688 1.00 93.25 886 PRO A C 1
ATOM 7163 O O . PRO A 1 886 ? -15.591 -3.835 2.855 1.00 93.25 886 PRO A O 1
ATOM 7166 N N . ILE A 1 887 ? -15.447 -5.779 3.946 1.00 91.25 887 ILE A N 1
ATOM 7167 C CA . ILE A 1 887 ? -14.184 -6.166 3.285 1.00 91.25 887 ILE A CA 1
ATOM 7168 C C . ILE A 1 887 ? -14.344 -6.414 1.771 1.00 91.25 887 ILE A C 1
ATOM 7170 O O . ILE A 1 887 ? -13.455 -6.032 1.018 1.00 91.25 887 ILE A O 1
ATOM 7174 N N . ALA A 1 888 ? -15.456 -6.989 1.293 1.00 92.56 888 ALA A N 1
ATOM 7175 C CA . ALA A 1 888 ? -15.679 -7.164 -0.147 1.00 92.56 888 ALA A CA 1
ATOM 7176 C C . ALA A 1 888 ? -15.929 -5.823 -0.851 1.00 92.56 888 ALA A C 1
ATOM 7178 O O . ALA A 1 888 ? -15.396 -5.599 -1.936 1.00 92.56 888 ALA A O 1
ATOM 7179 N N . PHE A 1 889 ? -16.654 -4.907 -0.199 1.00 94.12 889 PHE A N 1
ATOM 7180 C CA . PHE A 1 889 ? -16.819 -3.527 -0.655 1.00 94.12 889 PHE A CA 1
ATOM 7181 C C . PHE A 1 889 ? -15.461 -2.820 -0.793 1.00 94.12 889 PHE A C 1
ATOM 7183 O O . PHE A 1 889 ? -15.146 -2.300 -1.860 1.00 94.12 889 PHE A O 1
ATOM 7190 N N . ILE A 1 890 ? -14.604 -2.883 0.234 1.00 91.44 890 ILE A N 1
ATOM 7191 C CA . ILE A 1 890 ? -13.237 -2.329 0.196 1.00 91.44 890 ILE A CA 1
ATOM 7192 C C . ILE A 1 890 ? -12.399 -2.982 -0.914 1.00 91.44 890 ILE A C 1
ATOM 7194 O O . ILE A 1 890 ? -11.739 -2.282 -1.679 1.00 91.44 890 ILE A O 1
ATOM 7198 N N . ASN A 1 891 ? -12.432 -4.312 -1.036 1.00 87.62 891 ASN A N 1
ATOM 7199 C CA . ASN A 1 891 ? -11.674 -5.041 -2.057 1.00 87.62 891 ASN A CA 1
ATOM 7200 C C . ASN A 1 891 ? -12.096 -4.648 -3.479 1.00 87.62 891 ASN A C 1
ATOM 7202 O O . ASN A 1 891 ? -11.236 -4.501 -4.346 1.00 87.62 891 ASN A O 1
ATOM 7206 N N . HIS A 1 892 ? -13.391 -4.420 -3.709 1.00 90.81 892 HIS A N 1
ATOM 7207 C CA . HIS A 1 892 ? -13.902 -3.958 -4.998 1.00 90.81 892 HIS A CA 1
ATOM 7208 C C . HIS A 1 892 ? -13.585 -2.479 -5.260 1.00 90.81 892 HIS A C 1
ATOM 7210 O O . HIS A 1 892 ? -13.111 -2.134 -6.341 1.00 90.81 892 HIS A O 1
ATOM 7216 N N . MET A 1 893 ? -13.727 -1.605 -4.259 1.00 86.06 893 MET A N 1
ATOM 7217 C CA . MET A 1 893 ? -13.333 -0.191 -4.356 1.00 86.06 893 MET A CA 1
ATOM 7218 C C . MET A 1 893 ? -11.853 -0.023 -4.730 1.00 86.06 893 MET A C 1
ATOM 7220 O O . MET A 1 893 ? -11.510 0.877 -5.496 1.00 86.06 893 MET A O 1
ATOM 7224 N N . LYS A 1 894 ? -10.977 -0.932 -4.280 1.00 80.12 894 LYS A N 1
ATOM 7225 C CA . LYS A 1 894 ? -9.557 -0.969 -4.676 1.00 80.12 894 LYS A CA 1
ATOM 7226 C C . LYS A 1 894 ? -9.308 -1.410 -6.123 1.00 80.12 894 LYS A C 1
ATOM 7228 O O . LYS A 1 894 ? -8.231 -1.138 -6.647 1.00 80.12 894 LYS A O 1
ATOM 7233 N N . LEU A 1 895 ? -10.269 -2.043 -6.804 1.00 80.25 895 LEU A N 1
ATOM 7234 C CA . LEU A 1 895 ? -10.178 -2.299 -8.252 1.00 80.25 895 LEU A CA 1
ATOM 7235 C C . LEU A 1 895 ? -10.402 -1.022 -9.074 1.00 80.25 895 LEU A C 1
ATOM 7237 O O . LEU A 1 895 ? -9.814 -0.893 -10.154 1.00 80.25 895 LEU A O 1
ATOM 7241 N N . ILE A 1 896 ? -11.233 -0.116 -8.538 1.00 78.50 896 ILE A N 1
ATOM 7242 C CA . ILE A 1 896 ? -11.612 1.177 -9.119 1.00 78.50 896 ILE A CA 1
ATOM 7243 C C . ILE A 1 896 ? -10.543 2.242 -8.816 1.00 78.50 896 ILE A C 1
ATOM 7245 O O . ILE A 1 896 ? -9.954 2.801 -9.734 1.00 78.50 896 ILE A O 1
ATOM 7249 N N . TYR A 1 897 ? -10.263 2.499 -7.533 1.00 67.81 897 TYR A N 1
ATOM 7250 C CA . TYR A 1 897 ? -9.411 3.610 -7.074 1.00 67.81 897 TYR A CA 1
ATOM 7251 C C . TYR A 1 897 ? -7.985 3.190 -6.679 1.00 67.81 897 TYR A C 1
ATOM 7253 O O . TYR A 1 897 ? -7.188 4.028 -6.264 1.00 67.81 897 TYR A O 1
ATOM 7261 N N . GLY A 1 898 ? -7.650 1.903 -6.804 1.00 54.25 898 GLY A N 1
ATOM 7262 C CA . GLY A 1 898 ? -6.370 1.354 -6.359 1.00 54.25 898 GLY A CA 1
ATOM 7263 C C . GLY A 1 898 ? -6.298 1.110 -4.847 1.00 54.25 898 GLY A C 1
ATOM 7264 O O . GLY A 1 898 ? -7.184 1.468 -4.069 1.00 54.25 898 GLY A O 1
ATOM 7265 N N . SER A 1 899 ? -5.212 0.472 -4.411 1.00 39.59 899 SER A N 1
ATOM 7266 C CA . SER A 1 899 ? -4.957 0.206 -2.993 1.00 39.59 899 SER A CA 1
ATOM 7267 C C . SER A 1 899 ? -4.509 1.474 -2.261 1.00 39.59 899 SER A C 1
ATOM 7269 O O . SER A 1 899 ? -3.312 1.761 -2.222 1.00 39.59 899 SER A O 1
ATOM 7271 N N . GLY A 1 900 ? -5.439 2.152 -1.575 1.00 34.72 900 GLY A N 1
ATOM 7272 C CA . GLY A 1 900 ? -5.198 3.294 -0.665 1.00 34.72 900 GLY A CA 1
ATOM 7273 C C . GLY A 1 900 ? -4.374 2.983 0.602 1.00 34.72 900 GLY A C 1
ATOM 7274 O O . GLY A 1 900 ? -4.555 3.602 1.643 1.00 34.72 900 GLY A O 1
ATOM 7275 N N . GLY A 1 901 ? -3.484 1.994 0.519 1.00 31.70 901 GLY A N 1
ATOM 7276 C CA . GLY A 1 901 ? -2.504 1.592 1.528 1.00 31.70 901 GLY A CA 1
ATOM 7277 C C . GLY A 1 901 ? -1.312 0.830 0.925 1.00 31.70 901 GLY A C 1
ATOM 7278 O O . GLY A 1 901 ? -0.631 0.099 1.640 1.00 31.70 901 GLY A O 1
ATOM 7279 N N . GLY A 1 902 ? -1.077 0.940 -0.392 1.00 33.19 902 GLY A N 1
ATOM 7280 C CA . GLY A 1 902 ? -0.123 0.104 -1.130 1.00 33.19 902 GLY A CA 1
ATOM 7281 C C . GLY A 1 902 ? 0.685 0.851 -2.192 1.00 33.19 902 GLY A C 1
ATOM 7282 O O . GLY A 1 902 ? 0.462 0.647 -3.377 1.00 33.19 902 GLY A O 1
ATOM 7283 N N . ASP A 1 903 ? 1.653 1.666 -1.758 1.00 40.12 903 ASP A N 1
ATOM 7284 C CA . ASP A 1 903 ? 2.743 2.280 -2.553 1.00 40.12 903 ASP A CA 1
ATOM 7285 C C . ASP A 1 903 ? 2.365 3.194 -3.747 1.00 40.12 903 ASP A C 1
ATOM 7287 O O . ASP A 1 903 ? 3.251 3.878 -4.266 1.00 40.12 903 ASP A O 1
ATOM 7291 N N . ASN A 1 904 ? 1.086 3.309 -4.121 1.00 53.16 904 ASN A N 1
ATOM 7292 C CA . ASN A 1 904 ? 0.554 4.204 -5.167 1.00 53.16 904 ASN A CA 1
ATOM 7293 C C . ASN A 1 904 ? 0.582 5.707 -4.796 1.00 53.16 904 ASN A C 1
ATOM 7295 O O . ASN A 1 904 ? -0.107 6.533 -5.386 1.00 53.16 904 ASN A O 1
ATOM 7299 N N . ASN A 1 905 ? 1.425 6.057 -3.826 1.00 73.31 905 ASN A N 1
ATOM 7300 C CA . ASN A 1 905 ? 1.641 7.383 -3.256 1.00 73.31 905 ASN A CA 1
ATOM 7301 C C . ASN A 1 905 ? 2.520 8.243 -4.197 1.00 73.31 905 ASN A C 1
ATOM 7303 O O . ASN A 1 905 ? 3.545 8.800 -3.792 1.00 73.31 905 ASN A O 1
ATOM 7307 N N . SER A 1 906 ? 2.234 8.203 -5.499 1.00 83.06 906 SER A N 1
ATOM 7308 C CA . SER A 1 906 ? 3.117 8.687 -6.564 1.00 83.06 906 SER A CA 1
ATOM 7309 C C . SER A 1 906 ? 3.210 10.210 -6.615 1.00 83.06 906 SER A C 1
ATOM 7311 O O . SER A 1 906 ? 4.269 10.744 -6.951 1.00 83.06 906 SER A O 1
ATOM 7313 N N . GLU A 1 907 ? 2.134 10.912 -6.256 1.00 86.75 907 GLU A N 1
ATOM 7314 C CA . GLU A 1 907 ? 2.130 12.373 -6.176 1.00 86.75 907 GLU A CA 1
ATOM 7315 C C . GLU A 1 907 ? 2.817 12.849 -4.900 1.00 86.75 907 GLU A C 1
ATOM 7317 O O . GLU A 1 907 ? 3.699 13.700 -4.967 1.00 86.75 907 GLU A O 1
ATOM 7322 N N . GLU A 1 908 ? 2.522 12.224 -3.766 1.00 88.50 908 GLU A N 1
ATOM 7323 C CA . GLU A 1 908 ? 3.103 12.491 -2.450 1.00 88.50 908 GLU A CA 1
ATOM 7324 C C . GLU A 1 908 ? 4.623 12.275 -2.467 1.00 88.50 908 GLU A C 1
ATOM 7326 O O . GLU A 1 908 ? 5.383 13.115 -1.986 1.00 88.50 908 GLU A O 1
ATOM 7331 N N . LYS A 1 909 ? 5.099 11.204 -3.123 1.00 91.19 909 LYS A N 1
ATOM 7332 C CA . LYS A 1 909 ? 6.534 10.933 -3.346 1.00 91.19 909 LYS A CA 1
ATOM 7333 C C . LYS A 1 909 ? 7.259 12.052 -4.099 1.00 91.19 909 LYS A C 1
ATOM 7335 O O . LYS A 1 909 ? 8.467 12.211 -3.902 1.00 91.19 909 LYS A O 1
ATOM 7340 N N . ILE A 1 910 ? 6.562 12.790 -4.967 1.00 94.81 910 ILE A N 1
ATOM 7341 C CA . ILE A 1 910 ? 7.120 13.889 -5.766 1.00 94.81 910 ILE A CA 1
ATOM 7342 C C . ILE A 1 910 ? 6.926 15.237 -5.055 1.00 94.81 910 ILE A C 1
ATOM 7344 O O . ILE A 1 910 ? 7.881 16.007 -4.982 1.00 94.81 910 ILE A O 1
ATOM 7348 N N . ARG A 1 911 ? 5.759 15.496 -4.454 1.00 94.50 911 ARG A N 1
ATOM 7349 C CA . ARG A 1 911 ? 5.477 16.678 -3.618 1.00 94.50 911 ARG A CA 1
ATOM 7350 C C . ARG A 1 911 ? 6.449 16.781 -2.441 1.00 94.50 911 ARG A C 1
ATOM 7352 O O . ARG A 1 911 ? 7.094 17.811 -2.261 1.00 94.50 911 ARG A O 1
ATOM 7359 N N . ALA A 1 912 ? 6.682 15.675 -1.731 1.00 95.38 912 ALA A N 1
ATOM 7360 C CA . ALA A 1 912 ? 7.696 15.597 -0.683 1.00 95.38 912 ALA A CA 1
ATOM 7361 C C . ALA A 1 912 ? 9.104 15.931 -1.205 1.00 95.38 912 ALA A C 1
ATOM 7363 O O . ALA A 1 912 ? 9.904 16.533 -0.491 1.00 95.38 912 ALA A O 1
ATOM 7364 N N . PHE A 1 913 ? 9.414 15.592 -2.463 1.00 96.50 913 PHE A N 1
ATOM 7365 C CA . PHE A 1 913 ? 10.688 15.952 -3.083 1.00 96.50 913 PHE A CA 1
ATOM 7366 C C . PHE A 1 913 ? 10.775 17.436 -3.466 1.00 96.50 913 PHE A C 1
ATOM 7368 O O . PHE A 1 913 ? 11.823 18.044 -3.267 1.00 96.50 913 PHE A O 1
ATOM 7375 N N . LEU A 1 914 ? 9.684 18.040 -3.953 1.00 95.62 914 LEU A N 1
ATOM 7376 C CA . LEU A 1 914 ? 9.588 19.492 -4.156 1.00 95.62 914 LEU A CA 1
ATOM 7377 C C . LEU A 1 914 ? 9.868 20.230 -2.841 1.00 95.62 914 LEU A C 1
ATOM 7379 O O . LEU A 1 914 ? 10.714 21.120 -2.804 1.00 95.62 914 LEU A O 1
ATOM 7383 N N . ARG A 1 915 ? 9.260 19.790 -1.738 1.00 94.50 915 ARG A N 1
ATOM 7384 C CA . ARG A 1 915 ? 9.457 20.389 -0.410 1.00 94.50 915 ARG A CA 1
ATOM 7385 C C . ARG A 1 915 ? 10.880 20.185 0.128 1.00 94.50 915 ARG A C 1
ATOM 7387 O O . ARG A 1 915 ? 11.449 21.119 0.683 1.00 94.50 915 ARG A O 1
ATOM 7394 N N . VAL A 1 916 ? 11.530 19.045 -0.151 1.00 94.19 916 VAL A N 1
ATOM 7395 C CA . VAL A 1 916 ? 12.986 18.877 0.072 1.00 94.19 916 VAL A CA 1
ATOM 7396 C C . VAL A 1 916 ? 13.808 19.908 -0.719 1.00 94.19 916 VAL A C 1
ATOM 7398 O O . VAL A 1 916 ? 14.805 20.398 -0.200 1.00 94.19 916 VAL A O 1
ATOM 7401 N N . ILE A 1 917 ? 13.423 20.281 -1.943 1.00 93.75 917 ILE A N 1
ATOM 7402 C CA . ILE A 1 917 ? 14.134 21.335 -2.693 1.00 93.75 917 ILE A CA 1
ATOM 7403 C C . ILE A 1 917 ? 13.899 22.714 -2.053 1.00 93.75 917 ILE A C 1
ATOM 7405 O O . ILE A 1 917 ? 14.869 23.450 -1.867 1.00 93.75 917 ILE A O 1
ATOM 7409 N N . LYS A 1 918 ? 12.659 23.043 -1.649 1.00 91.06 918 LYS A N 1
ATOM 7410 C CA . LYS A 1 918 ? 12.343 24.299 -0.933 1.00 91.06 918 LYS A CA 1
ATOM 7411 C C . LYS A 1 918 ? 13.177 24.449 0.348 1.00 91.06 918 LYS A C 1
ATOM 7413 O O . LYS A 1 918 ? 13.741 25.513 0.574 1.00 91.06 918 LYS A O 1
ATOM 7418 N N . GLU A 1 919 ? 13.306 23.377 1.134 1.00 91.19 919 GLU A N 1
ATOM 7419 C CA . GLU A 1 919 ? 14.070 23.338 2.395 1.00 91.19 919 GLU A CA 1
ATOM 7420 C C . GLU A 1 919 ? 15.587 23.548 2.204 1.00 91.19 919 GLU A C 1
ATOM 7422 O O . GLU A 1 919 ? 16.233 24.177 3.038 1.00 91.19 919 GLU A O 1
ATOM 7427 N N . PHE A 1 920 ? 16.177 23.009 1.128 1.00 89.12 920 PHE A N 1
ATOM 7428 C CA . PHE A 1 920 ? 17.637 23.004 0.934 1.00 89.12 920 PHE A CA 1
ATOM 7429 C C . PHE A 1 920 ? 18.175 24.114 0.008 1.00 89.12 920 PHE A C 1
ATOM 7431 O O . PHE A 1 920 ? 19.363 24.433 0.090 1.00 89.12 920 PHE A O 1
ATOM 7438 N N . GLU A 1 921 ? 17.346 24.710 -0.857 1.00 84.25 921 GLU A N 1
ATOM 7439 C CA . GLU A 1 921 ? 17.748 25.806 -1.763 1.00 84.25 921 GLU A CA 1
ATOM 7440 C C . GLU A 1 921 ? 17.019 27.130 -1.492 1.00 84.25 921 GLU A C 1
ATOM 7442 O O . GLU A 1 921 ? 17.587 28.192 -1.745 1.00 84.25 921 GLU A O 1
ATOM 7447 N N . GLY A 1 922 ? 15.763 27.083 -1.040 1.00 74.94 922 GLY A N 1
ATOM 7448 C CA . GLY A 1 922 ? 14.883 28.245 -0.926 1.00 74.94 922 GLY A CA 1
ATOM 7449 C C . GLY A 1 922 ? 14.750 28.798 0.495 1.00 74.94 922 GLY A C 1
ATOM 7450 O O . GLY A 1 922 ? 15.608 28.615 1.357 1.00 74.94 922 GLY A O 1
ATOM 7451 N N . ILE A 1 923 ? 13.634 29.490 0.725 1.00 79.81 923 ILE A N 1
ATOM 7452 C CA . ILE A 1 923 ? 13.098 29.775 2.061 1.00 79.81 923 ILE A CA 1
ATOM 7453 C C . ILE A 1 923 ? 11.793 28.965 2.181 1.00 79.81 923 ILE A C 1
ATOM 7455 O O . ILE A 1 923 ? 10.986 29.033 1.250 1.00 79.81 923 ILE A O 1
ATOM 7459 N N . PRO A 1 924 ? 11.567 28.192 3.262 1.00 73.00 924 PRO A N 1
ATOM 7460 C CA . PRO A 1 924 ? 10.321 27.446 3.454 1.00 73.00 924 PRO A CA 1
ATOM 7461 C C . PRO A 1 924 ? 9.065 28.335 3.505 1.00 73.00 924 PRO A C 1
ATOM 7463 O O . PRO A 1 924 ? 9.124 29.491 3.932 1.00 73.00 924 PRO A O 1
ATOM 7466 N N . GLY A 1 925 ? 7.913 27.781 3.109 1.00 77.56 925 GLY A N 1
ATOM 7467 C CA . GLY A 1 925 ? 6.635 28.501 3.064 1.00 77.56 925 GLY A CA 1
ATOM 7468 C C . GLY A 1 925 ? 6.522 29.529 1.927 1.00 77.56 925 GLY A C 1
ATOM 7469 O O . GLY A 1 925 ? 7.303 29.525 0.973 1.00 77.56 925 GLY A O 1
ATOM 7470 N N . GLU A 1 926 ? 5.520 30.408 2.022 1.00 84.81 926 GLU A N 1
ATOM 7471 C CA . GLU A 1 926 ? 5.113 31.314 0.932 1.00 84.81 926 GLU A CA 1
ATOM 7472 C C . GLU A 1 926 ? 6.193 32.315 0.504 1.00 84.81 926 GLU A C 1
ATOM 7474 O O . GLU A 1 926 ? 6.409 32.526 -0.690 1.00 84.81 926 GLU A O 1
ATOM 7479 N N . ASN A 1 927 ? 6.946 32.863 1.463 1.00 86.12 927 ASN A N 1
ATOM 7480 C CA . ASN A 1 927 ? 8.037 33.810 1.194 1.00 86.12 927 ASN A CA 1
ATOM 7481 C C . ASN A 1 927 ? 9.131 33.219 0.278 1.00 86.12 927 ASN A C 1
ATOM 7483 O O . ASN A 1 927 ? 9.886 33.963 -0.350 1.00 86.12 927 ASN A O 1
ATOM 7487 N N . GLY A 1 928 ? 9.222 31.889 0.160 1.00 89.81 928 GLY A N 1
ATOM 7488 C CA . GLY A 1 928 ? 10.088 31.228 -0.812 1.00 89.81 928 GLY A CA 1
ATOM 7489 C C . GLY A 1 928 ? 9.782 31.632 -2.255 1.00 89.81 928 GLY A C 1
ATOM 7490 O O . GLY A 1 928 ? 10.709 31.923 -3.012 1.00 89.81 928 GLY A O 1
ATOM 7491 N N . TYR A 1 929 ? 8.502 31.716 -2.637 1.00 94.75 929 TYR A N 1
ATOM 7492 C CA . TYR A 1 929 ? 8.093 31.984 -4.023 1.00 94.75 929 TYR A CA 1
ATOM 7493 C C . TYR A 1 929 ? 8.474 33.392 -4.508 1.00 94.75 929 TYR A C 1
ATOM 7495 O O . TYR A 1 929 ? 8.700 33.577 -5.703 1.00 94.75 929 TYR A O 1
ATOM 7503 N N . THR A 1 930 ? 8.629 34.359 -3.601 1.00 94.50 930 THR A N 1
ATOM 7504 C CA . THR A 1 930 ? 9.085 35.733 -3.887 1.00 94.50 930 THR A CA 1
ATOM 7505 C C . THR A 1 930 ? 10.589 35.953 -3.676 1.00 94.50 930 THR A C 1
ATOM 7507 O O . THR A 1 930 ? 11.077 37.057 -3.909 1.00 94.50 930 THR A O 1
ATOM 7510 N N . THR A 1 931 ? 11.363 34.943 -3.257 1.00 93.56 931 THR A N 1
ATOM 7511 C CA . THR A 1 931 ? 12.763 35.141 -2.834 1.00 93.56 931 THR A CA 1
ATOM 7512 C C . THR A 1 931 ? 13.773 35.115 -3.992 1.00 93.56 931 THR A C 1
ATOM 7514 O O . THR A 1 931 ? 13.938 34.114 -4.690 1.00 93.56 931 THR A O 1
ATOM 7517 N N . LEU A 1 932 ? 14.533 36.201 -4.149 1.00 93.00 932 LEU A N 1
ATOM 7518 C CA . LEU A 1 932 ? 15.758 36.289 -4.952 1.00 93.00 932 LEU A CA 1
ATOM 7519 C C . LEU A 1 932 ? 16.968 35.718 -4.194 1.00 93.00 932 LEU A C 1
ATOM 7521 O O . LEU A 1 932 ? 17.033 35.765 -2.964 1.00 93.00 932 LEU A O 1
ATOM 7525 N N . PHE A 1 933 ? 17.988 35.283 -4.935 1.00 87.88 933 PHE A N 1
ATOM 7526 C CA . PHE A 1 933 ? 19.274 34.852 -4.384 1.00 87.88 933 PHE A CA 1
ATOM 7527 C C . PHE A 1 933 ? 19.851 35.857 -3.368 1.00 87.88 933 PHE A C 1
ATOM 7529 O O . PHE A 1 933 ? 20.158 37.000 -3.708 1.00 87.88 933 PHE A O 1
ATOM 7536 N N . GLY A 1 934 ? 20.040 35.421 -2.120 1.00 83.31 934 GLY A N 1
ATOM 7537 C CA . GLY A 1 934 ? 20.490 36.287 -1.023 1.00 83.31 934 GLY A CA 1
ATOM 7538 C C . GLY A 1 934 ? 19.368 36.956 -0.213 1.00 83.31 934 GLY A C 1
ATOM 7539 O O . GLY A 1 934 ? 19.661 37.857 0.567 1.00 83.31 934 GLY A O 1
ATOM 7540 N N . GLY A 1 935 ? 18.108 36.530 -0.368 1.00 85.81 935 GLY A N 1
ATOM 7541 C CA . GLY A 1 935 ? 17.015 36.800 0.582 1.00 85.81 935 GLY A CA 1
ATOM 7542 C C . GLY A 1 935 ? 16.150 38.037 0.304 1.00 85.81 935 GLY A C 1
ATOM 7543 O O . GLY A 1 935 ? 15.179 38.276 1.022 1.00 85.81 935 GLY A O 1
ATOM 7544 N N . LYS A 1 936 ? 16.458 38.823 -0.735 1.00 89.56 936 LYS A N 1
ATOM 7545 C CA . LYS A 1 936 ? 15.576 39.918 -1.186 1.00 89.56 936 LYS A CA 1
ATOM 7546 C C . LYS A 1 936 ? 14.278 39.362 -1.769 1.00 89.56 936 LYS A C 1
ATOM 7548 O O . LYS A 1 936 ? 14.281 38.265 -2.314 1.00 89.56 936 LYS A O 1
ATOM 7553 N N . GLN A 1 937 ? 13.210 40.153 -1.738 1.00 93.06 937 GLN A N 1
ATOM 7554 C CA . GLN A 1 937 ? 11.919 39.788 -2.326 1.00 93.06 937 GLN A CA 1
ATOM 7555 C C . GLN A 1 937 ? 11.682 40.508 -3.666 1.00 93.06 937 GLN A C 1
ATOM 7557 O O . GLN A 1 937 ? 12.160 41.630 -3.849 1.00 93.06 937 GLN A O 1
ATOM 7562 N N . PHE A 1 938 ? 10.944 39.880 -4.585 1.00 94.00 938 PHE A N 1
ATOM 7563 C CA . PHE A 1 938 ? 10.421 40.486 -5.819 1.00 94.00 938 PHE A CA 1
ATOM 7564 C C . PHE A 1 938 ? 8.883 40.410 -5.858 1.00 94.00 938 PHE A C 1
ATOM 7566 O O . PHE A 1 938 ? 8.293 39.556 -5.202 1.00 94.00 938 PHE A O 1
ATOM 7573 N N . SER A 1 939 ? 8.239 41.308 -6.613 1.00 90.81 939 SER A N 1
ATOM 7574 C CA . SER A 1 939 ? 6.769 41.434 -6.679 1.00 90.81 939 SER A CA 1
ATOM 7575 C C . SER A 1 939 ? 6.150 41.133 -8.051 1.00 90.81 939 SER A C 1
ATOM 7577 O O . SER A 1 939 ? 4.999 40.710 -8.111 1.00 90.81 939 SER A O 1
ATOM 7579 N N . ASP A 1 940 ? 6.881 41.319 -9.155 1.00 92.31 940 ASP A N 1
ATOM 7580 C CA . ASP A 1 940 ? 6.411 40.939 -10.496 1.00 92.31 940 ASP A CA 1
ATOM 7581 C C . ASP A 1 940 ? 6.507 39.416 -10.681 1.00 92.31 940 ASP A C 1
ATOM 7583 O O . ASP A 1 940 ? 7.586 38.880 -10.930 1.00 92.31 940 ASP A O 1
ATOM 7587 N N . MET A 1 941 ? 5.370 38.727 -10.558 1.00 93.31 941 MET A N 1
ATOM 7588 C CA . MET A 1 941 ? 5.235 37.291 -10.827 1.00 93.31 941 MET A CA 1
ATOM 7589 C C . MET A 1 941 ? 4.795 36.967 -12.264 1.00 93.31 941 MET A C 1
ATOM 7591 O O . MET A 1 941 ? 4.599 35.796 -12.574 1.00 93.31 941 MET A O 1
ATOM 7595 N N . SER A 1 942 ? 4.653 37.942 -13.173 1.00 92.00 942 SER A N 1
ATOM 7596 C CA . SER A 1 942 ? 4.226 37.668 -14.563 1.00 92.00 942 SER A CA 1
ATOM 7597 C C . SER A 1 942 ? 5.230 36.813 -15.355 1.00 92.00 942 SER A C 1
ATOM 7599 O O . SER A 1 942 ? 4.910 36.247 -16.399 1.00 92.00 942 SER A O 1
ATOM 7601 N N . LYS A 1 943 ? 6.467 36.725 -14.859 1.00 91.50 943 LYS A N 1
ATOM 7602 C CA . LYS A 1 943 ? 7.631 36.064 -15.457 1.00 91.50 943 LYS A CA 1
ATOM 7603 C C . LYS A 1 943 ? 8.706 35.873 -14.385 1.00 91.50 943 LYS A C 1
ATOM 7605 O O . LYS A 1 943 ? 8.666 36.506 -13.334 1.00 91.50 943 LYS A O 1
ATOM 7610 N N . HIS A 1 944 ? 9.716 35.058 -14.680 1.00 95.88 944 HIS A N 1
ATOM 7611 C CA . HIS A 1 944 ? 10.954 35.037 -13.893 1.00 95.88 944 HIS A CA 1
ATOM 7612 C C . HIS A 1 944 ? 11.574 36.453 -13.832 1.00 95.88 944 HIS A C 1
ATOM 7614 O O . HIS A 1 944 ? 11.643 37.106 -14.876 1.00 95.88 944 HIS A O 1
ATOM 7620 N N . PRO A 1 945 ? 12.051 36.939 -12.669 1.00 94.88 945 PRO A N 1
ATOM 7621 C CA . PRO A 1 945 ? 12.498 38.330 -12.512 1.00 94.88 945 PRO A CA 1
ATOM 7622 C C . PRO A 1 945 ? 13.808 38.679 -13.249 1.00 94.88 945 PRO A C 1
ATOM 7624 O O . PRO A 1 945 ? 14.139 39.851 -13.387 1.00 94.88 945 PRO A O 1
ATOM 7627 N N . GLU A 1 946 ? 14.580 37.685 -13.706 1.00 93.62 946 GLU A N 1
ATOM 7628 C CA . GLU A 1 946 ? 15.866 37.793 -14.429 1.00 93.62 946 GLU A CA 1
ATOM 7629 C C . GLU A 1 946 ? 17.011 38.590 -13.724 1.00 93.62 946 GLU A C 1
ATOM 7631 O O . GLU A 1 946 ? 18.130 38.669 -14.259 1.00 93.62 946 GLU A O 1
ATOM 7636 N N . ASP A 1 947 ? 16.770 39.113 -12.514 1.00 90.00 947 ASP A N 1
ATOM 7637 C CA . ASP A 1 947 ? 17.623 40.045 -11.752 1.00 90.00 947 ASP A CA 1
ATOM 7638 C C . ASP A 1 947 ? 18.897 39.389 -11.149 1.00 90.00 947 ASP A C 1
ATOM 7640 O O . ASP A 1 947 ? 18.801 38.524 -10.272 1.00 90.00 947 ASP A O 1
ATOM 7644 N N . PRO A 1 948 ? 20.115 39.769 -11.593 1.00 89.19 948 PRO A N 1
ATOM 7645 C CA . PRO A 1 948 ? 21.365 39.158 -11.143 1.00 89.19 948 PRO A CA 1
ATOM 7646 C C . PRO A 1 948 ? 21.886 39.749 -9.815 1.00 89.19 948 PRO A C 1
ATOM 7648 O O . PRO A 1 948 ? 22.590 40.761 -9.801 1.00 89.19 948 PRO A O 1
ATOM 7651 N N . GLN A 1 949 ? 21.661 39.059 -8.694 1.00 92.12 949 GLN A N 1
ATOM 7652 C CA . GLN A 1 949 ? 22.246 39.431 -7.397 1.00 92.12 949 GLN A CA 1
ATOM 7653 C C . GLN A 1 949 ? 23.740 39.080 -7.319 1.00 92.12 949 GLN A C 1
ATOM 7655 O O . GLN A 1 949 ? 24.190 38.072 -7.866 1.00 92.12 949 GLN A O 1
ATOM 7660 N N . LYS A 1 950 ? 24.543 39.897 -6.622 1.00 89.50 950 LYS A N 1
ATOM 7661 C CA . LYS A 1 950 ? 25.979 39.630 -6.411 1.00 89.50 950 LYS A CA 1
ATOM 7662 C C . LYS A 1 950 ? 26.167 38.381 -5.541 1.00 89.50 950 LYS A C 1
ATOM 7664 O O . LYS A 1 950 ? 25.627 38.310 -4.445 1.00 89.50 950 LYS A O 1
ATOM 7669 N N . TRP A 1 951 ? 27.006 37.449 -5.994 1.00 83.62 951 TRP A N 1
ATOM 7670 C CA . TRP A 1 951 ? 27.365 36.236 -5.252 1.00 83.62 951 TRP A CA 1
ATOM 7671 C C . TRP A 1 951 ? 28.716 36.370 -4.536 1.00 83.62 951 TRP A C 1
ATOM 7673 O O . TRP A 1 951 ? 28.772 36.269 -3.315 1.00 83.62 951 TRP A O 1
ATOM 7683 N N . TYR A 1 952 ? 29.806 36.632 -5.265 1.00 83.44 952 TYR A N 1
ATOM 7684 C CA . TYR A 1 952 ? 31.129 36.898 -4.680 1.00 83.44 952 TYR A CA 1
ATOM 7685 C C . TYR A 1 952 ? 32.015 37.699 -5.642 1.00 83.44 952 TYR A C 1
ATOM 7687 O O . TYR A 1 952 ? 31.695 37.834 -6.822 1.00 83.44 952 TYR A O 1
ATOM 7695 N N . THR A 1 953 ? 33.127 38.242 -5.150 1.00 86.88 953 THR A N 1
ATOM 7696 C CA . THR A 1 953 ? 34.195 38.801 -5.994 1.00 86.88 953 THR A CA 1
ATOM 7697 C C . THR A 1 953 ? 35.366 37.819 -5.993 1.00 86.88 953 THR A C 1
ATOM 7699 O O . THR A 1 953 ? 35.725 37.312 -4.934 1.00 86.88 953 THR A O 1
ATOM 7702 N N . LYS A 1 954 ? 35.935 37.524 -7.164 1.00 81.56 954 LYS A N 1
ATOM 7703 C CA . LYS A 1 954 ? 37.166 36.734 -7.305 1.00 81.56 954 LYS A CA 1
ATOM 7704 C C . LYS A 1 954 ? 38.416 37.522 -6.883 1.00 81.56 954 LYS A C 1
ATOM 7706 O O . LYS A 1 954 ? 38.426 38.748 -6.944 1.00 81.56 954 LYS A O 1
ATOM 7711 N N . ASP A 1 955 ? 39.508 36.796 -6.661 1.00 81.12 955 ASP A N 1
ATOM 7712 C CA . ASP A 1 955 ? 40.873 37.322 -6.489 1.00 81.12 955 ASP A CA 1
ATOM 7713 C C . ASP A 1 955 ? 41.349 38.190 -7.678 1.00 81.12 955 ASP A C 1
ATOM 7715 O O . ASP A 1 955 ? 42.112 39.132 -7.493 1.00 81.12 955 ASP A O 1
ATOM 7719 N N . ASP A 1 956 ? 40.858 37.918 -8.897 1.00 86.00 956 ASP A N 1
ATOM 7720 C CA . ASP A 1 956 ? 41.118 38.722 -10.108 1.00 86.00 956 ASP A CA 1
ATOM 7721 C C . ASP A 1 956 ? 40.244 39.996 -10.218 1.00 86.00 956 ASP A C 1
ATOM 7723 O O . ASP A 1 956 ? 40.241 40.668 -11.248 1.00 86.00 956 ASP A O 1
ATOM 7727 N N . GLY A 1 957 ? 39.473 40.322 -9.175 1.00 85.69 957 GLY A N 1
ATOM 7728 C CA . GLY A 1 957 ? 38.554 41.462 -9.126 1.00 85.69 957 GLY A CA 1
ATOM 7729 C C . GLY A 1 957 ? 37.206 41.240 -9.823 1.00 85.69 957 GLY A C 1
ATOM 7730 O O . GLY A 1 957 ? 36.285 42.035 -9.627 1.00 85.69 957 GLY A O 1
ATOM 7731 N N . THR A 1 958 ? 37.025 40.160 -10.595 1.00 88.31 958 THR A N 1
ATOM 7732 C CA . THR A 1 958 ? 35.761 39.903 -11.306 1.00 88.31 958 THR A CA 1
ATOM 7733 C C . THR A 1 958 ? 34.633 39.597 -10.323 1.00 88.31 958 THR A C 1
ATOM 7735 O O . THR A 1 958 ? 34.701 38.635 -9.551 1.00 88.31 958 THR A O 1
ATOM 7738 N N . ILE A 1 959 ? 33.539 40.354 -10.403 1.00 86.31 959 ILE A N 1
ATOM 7739 C CA . ILE A 1 959 ? 32.315 40.062 -9.651 1.00 86.31 959 ILE A CA 1
ATOM 7740 C C . ILE A 1 959 ? 31.541 38.926 -10.338 1.00 86.31 959 ILE A C 1
ATOM 7742 O O . ILE A 1 959 ? 31.313 38.940 -11.549 1.00 86.31 959 ILE A O 1
ATOM 7746 N N . LYS A 1 960 ? 31.125 37.933 -9.552 1.00 86.38 960 LYS A N 1
ATOM 7747 C CA . LYS A 1 960 ? 30.181 36.883 -9.939 1.00 86.38 960 LYS A CA 1
ATOM 7748 C C . LYS A 1 960 ? 28.800 37.169 -9.367 1.00 86.38 960 LYS A C 1
ATOM 7750 O O . LYS A 1 960 ? 28.665 37.680 -8.257 1.00 86.38 960 LYS A O 1
ATOM 7755 N N . TYR A 1 961 ? 27.788 36.800 -10.142 1.00 88.62 961 TYR A N 1
ATOM 7756 C CA . TYR A 1 961 ? 26.377 37.042 -9.871 1.00 88.62 961 TYR A CA 1
ATOM 7757 C C . TYR A 1 961 ? 25.586 35.735 -9.991 1.00 88.62 961 TYR A C 1
ATOM 7759 O O . TYR A 1 961 ? 26.021 34.819 -10.692 1.00 88.62 961 TYR A O 1
ATOM 7767 N N . SER A 1 962 ? 24.428 35.677 -9.340 1.00 89.38 962 SER A N 1
ATOM 7768 C CA . SER A 1 962 ? 23.429 34.618 -9.468 1.00 89.38 962 SER A CA 1
ATOM 7769 C C . SER A 1 962 ? 22.094 35.224 -9.896 1.00 89.38 962 SER A C 1
ATOM 7771 O O . SER A 1 962 ? 21.698 36.271 -9.395 1.00 89.38 962 SER A O 1
ATOM 7773 N N . SER A 1 963 ? 21.416 34.563 -10.831 1.00 93.62 963 SER A N 1
ATOM 7774 C CA . SER A 1 963 ? 20.086 34.912 -11.347 1.00 93.62 963 SER A CA 1
ATOM 7775 C C . SER A 1 963 ? 18.971 34.076 -10.704 1.00 93.62 963 SER A C 1
ATOM 7777 O O . SER A 1 963 ? 17.876 33.996 -11.257 1.00 93.62 963 SER A O 1
ATOM 7779 N N . ALA A 1 964 ? 19.272 33.372 -9.609 1.00 92.75 964 ALA A N 1
ATOM 7780 C CA . ALA A 1 964 ? 18.348 32.448 -8.970 1.00 92.75 964 ALA A CA 1
ATOM 7781 C C . ALA A 1 964 ? 17.207 33.182 -8.244 1.00 92.75 964 ALA A C 1
ATOM 7783 O O . ALA A 1 964 ? 17.437 34.177 -7.551 1.00 92.75 964 ALA A O 1
ATOM 7784 N N . ALA A 1 965 ? 15.982 32.690 -8.428 1.00 94.62 965 ALA A N 1
ATOM 7785 C CA . ALA A 1 965 ? 14.771 33.262 -7.852 1.00 94.62 965 ALA A CA 1
ATOM 7786 C C . ALA A 1 965 ? 13.690 32.199 -7.605 1.00 94.62 965 ALA A C 1
ATOM 7788 O O . ALA A 1 965 ? 13.669 31.151 -8.261 1.00 94.62 965 ALA A O 1
ATOM 7789 N N . GLY A 1 966 ? 12.772 32.509 -6.694 1.00 94.44 966 GLY A N 1
ATOM 7790 C CA . GLY A 1 966 ? 11.631 31.671 -6.352 1.00 94.44 966 GLY A CA 1
ATOM 7791 C C . GLY A 1 966 ? 11.977 30.506 -5.425 1.00 94.44 966 GLY A C 1
ATOM 7792 O O . GLY A 1 966 ? 13.140 30.290 -5.059 1.00 94.44 966 GLY A O 1
ATOM 7793 N N . ALA A 1 967 ? 10.960 29.716 -5.079 1.00 93.62 967 ALA A N 1
ATOM 7794 C CA . ALA A 1 967 ? 11.047 28.686 -4.041 1.00 93.62 967 ALA A CA 1
ATOM 7795 C C . ALA A 1 967 ? 12.046 27.559 -4.371 1.00 93.62 967 ALA A C 1
ATOM 7797 O O . ALA A 1 967 ? 12.565 26.901 -3.473 1.00 93.62 967 ALA A O 1
ATOM 7798 N N . TYR A 1 968 ? 12.353 27.382 -5.659 1.00 94.62 968 TYR A N 1
ATOM 7799 C CA . TYR A 1 968 ? 13.276 26.373 -6.191 1.00 94.62 968 TYR A CA 1
ATOM 7800 C C . TYR A 1 968 ? 14.595 26.960 -6.721 1.00 94.62 968 TYR A C 1
ATOM 7802 O O . TYR A 1 968 ? 15.333 26.260 -7.419 1.00 94.62 968 TYR A O 1
ATOM 7810 N N . GLN A 1 969 ? 14.859 28.249 -6.450 1.00 94.00 969 GLN A N 1
ATOM 7811 C CA . GLN A 1 969 ? 16.045 29.000 -6.894 1.00 94.00 969 GLN A CA 1
ATOM 7812 C C . GLN A 1 969 ? 16.358 28.833 -8.394 1.00 94.00 969 GLN A C 1
ATOM 7814 O O . GLN A 1 969 ? 17.496 28.640 -8.827 1.00 94.00 969 GLN A O 1
ATOM 7819 N N . ILE A 1 970 ? 15.316 28.953 -9.218 1.00 94.44 970 ILE A N 1
ATOM 7820 C CA . ILE A 1 970 ? 15.386 28.816 -10.675 1.00 94.44 970 ILE A CA 1
ATOM 7821 C C . ILE A 1 970 ? 16.275 29.932 -11.234 1.00 94.44 970 ILE A C 1
ATOM 7823 O O . ILE A 1 970 ? 16.015 31.110 -11.005 1.00 94.44 970 ILE A O 1
ATOM 7827 N N . MET A 1 971 ? 17.317 29.580 -11.992 1.00 93.50 971 MET A N 1
ATOM 7828 C CA . MET A 1 971 ? 18.155 30.552 -12.710 1.00 93.50 971 MET A CA 1
ATOM 7829 C C . MET A 1 971 ? 17.483 31.026 -14.002 1.00 93.50 971 MET A C 1
ATOM 7831 O O . MET A 1 971 ? 16.896 30.210 -14.719 1.00 93.50 971 MET A O 1
ATOM 7835 N N . LYS A 1 972 ? 17.673 32.296 -14.386 1.00 94.38 972 LYS A N 1
ATOM 7836 C CA . LYS A 1 972 ? 17.110 32.834 -15.643 1.00 94.38 972 LYS A CA 1
ATOM 7837 C C . LYS A 1 972 ? 17.552 32.061 -16.885 1.00 94.38 972 LYS A C 1
ATOM 7839 O O . LYS A 1 972 ? 16.758 31.848 -17.789 1.00 94.38 972 LYS A O 1
ATOM 7844 N N . GLU A 1 973 ? 18.792 31.573 -16.922 1.00 93.94 973 GLU A N 1
ATOM 7845 C CA . GLU A 1 973 ? 19.293 30.747 -18.023 1.00 93.94 973 GLU A CA 1
ATOM 7846 C C . GLU A 1 973 ? 18.523 29.421 -18.148 1.00 93.94 973 GLU A C 1
ATOM 7848 O O . GLU A 1 973 ? 18.287 28.947 -19.258 1.00 93.94 973 GLU A O 1
ATOM 7853 N N . THR A 1 974 ? 18.083 28.854 -17.020 1.00 93.75 974 THR A N 1
ATOM 7854 C CA . THR A 1 974 ? 17.250 27.643 -16.987 1.00 93.75 974 THR A CA 1
ATOM 7855 C C . THR A 1 974 ? 15.818 27.965 -17.411 1.00 93.75 974 THR A C 1
ATOM 7857 O O . THR A 1 974 ? 15.258 27.255 -18.242 1.00 93.75 974 THR A O 1
ATOM 7860 N N . TRP A 1 975 ? 15.252 29.072 -16.916 1.00 95.00 975 TRP A N 1
ATOM 7861 C CA . TRP A 1 975 ? 13.954 29.594 -17.360 1.00 95.00 975 TRP A CA 1
ATOM 7862 C C . TRP A 1 975 ? 13.914 29.811 -18.881 1.00 95.00 975 TRP A C 1
ATOM 7864 O O . TRP A 1 975 ? 12.973 29.390 -19.547 1.00 95.00 975 TRP A O 1
ATOM 7874 N N . TRP A 1 976 ? 14.967 30.394 -19.461 1.00 95.50 976 TRP A N 1
ATOM 7875 C CA . TRP A 1 976 ? 15.075 30.631 -20.902 1.00 95.50 976 TRP A CA 1
ATOM 7876 C C . TRP A 1 976 ? 15.133 29.338 -21.723 1.00 95.50 976 TRP A C 1
ATOM 7878 O O . TRP A 1 976 ? 14.394 29.227 -22.699 1.00 95.50 976 TRP A O 1
ATOM 7888 N N . ASP A 1 977 ? 15.976 28.373 -21.339 1.00 94.31 977 ASP A N 1
ATOM 7889 C CA . ASP A 1 977 ? 16.100 27.074 -22.022 1.00 94.31 977 ASP A CA 1
ATOM 7890 C C . ASP A 1 977 ? 14.772 26.301 -21.996 1.00 94.31 977 ASP A C 1
ATOM 7892 O O . ASP A 1 977 ? 14.279 25.889 -23.044 1.00 94.31 977 ASP A O 1
ATOM 7896 N N . TYR A 1 978 ? 14.116 26.220 -20.834 1.00 94.88 978 TYR A N 1
ATOM 7897 C CA . TYR A 1 978 ? 12.813 25.555 -20.681 1.00 94.88 978 TYR A CA 1
ATOM 7898 C C . TYR A 1 978 ? 11.634 26.335 -21.302 1.00 94.88 978 TYR A C 1
ATOM 7900 O O . TYR A 1 978 ? 10.568 25.762 -21.532 1.00 94.88 978 TYR A O 1
ATOM 7908 N N . ASN A 1 979 ? 11.825 27.615 -21.637 1.00 94.38 979 ASN A N 1
ATOM 7909 C CA . ASN A 1 979 ? 10.935 28.420 -22.485 1.00 94.38 979 ASN A CA 1
ATOM 7910 C C . ASN A 1 979 ? 11.414 28.431 -23.961 1.00 94.38 979 ASN A C 1
ATOM 7912 O O . ASN A 1 979 ? 11.123 29.335 -24.748 1.00 94.38 979 ASN A O 1
ATOM 7916 N N . GLY A 1 980 ? 12.190 27.418 -24.363 1.00 94.50 980 GLY A N 1
ATOM 7917 C CA . GLY A 1 980 ? 12.579 27.161 -25.748 1.00 94.50 980 GLY A CA 1
ATOM 7918 C C . GLY A 1 980 ? 13.598 28.131 -26.347 1.00 94.50 980 GLY A C 1
ATOM 7919 O O . GLY A 1 980 ? 13.734 28.157 -27.568 1.00 94.50 980 GLY A O 1
ATOM 7920 N N . HIS A 1 981 ? 14.321 28.931 -25.560 1.00 95.69 981 HIS A N 1
ATOM 7921 C CA . HIS A 1 981 ? 15.439 29.736 -26.064 1.00 95.69 981 HIS A CA 1
ATOM 7922 C C . HIS A 1 981 ? 16.756 28.957 -26.028 1.00 95.69 981 HIS A C 1
ATOM 7924 O O . HIS A 1 981 ? 17.112 28.352 -25.023 1.00 95.69 981 HIS A O 1
ATOM 7930 N N . VAL A 1 982 ? 17.559 29.056 -27.088 1.00 93.38 982 VAL A N 1
ATOM 7931 C CA . VAL A 1 982 ? 18.947 28.576 -27.040 1.00 93.38 982 VAL A CA 1
ATOM 7932 C C . VAL A 1 982 ? 19.770 29.583 -26.240 1.00 93.38 982 VAL A C 1
ATOM 7934 O O . VAL A 1 982 ? 19.891 30.740 -26.651 1.00 93.38 982 VAL A O 1
ATOM 7937 N N . VAL A 1 983 ? 20.334 29.154 -25.110 1.00 91.81 983 VAL A N 1
ATOM 7938 C CA . VAL A 1 983 ? 21.181 29.995 -24.252 1.00 91.81 983 VAL A CA 1
ATOM 7939 C C . VAL A 1 983 ? 22.654 29.719 -24.529 1.00 91.81 983 VAL A C 1
ATOM 7941 O O . VAL A 1 983 ? 23.109 28.579 -24.459 1.00 91.81 983 VAL A O 1
ATOM 7944 N N . LYS A 1 984 ? 23.419 30.774 -24.812 1.00 90.69 984 LYS A N 1
ATOM 7945 C CA . LYS A 1 984 ? 24.876 30.719 -24.966 1.00 90.69 984 LYS A CA 1
ATOM 7946 C C . LYS A 1 984 ? 25.494 32.009 -24.436 1.00 90.69 984 LYS A C 1
ATOM 7948 O O . LYS A 1 984 ? 24.935 33.078 -24.650 1.00 90.69 984 LYS A O 1
ATOM 7953 N N . ASP A 1 985 ? 26.627 31.915 -23.742 1.00 86.88 985 ASP A N 1
ATOM 7954 C CA . ASP A 1 985 ? 27.391 33.075 -23.253 1.00 86.88 985 ASP A CA 1
ATOM 7955 C C . ASP A 1 985 ? 26.517 34.070 -22.437 1.00 86.88 985 ASP A C 1
ATOM 7957 O O . ASP A 1 985 ? 26.632 35.288 -22.570 1.00 86.88 985 ASP A O 1
ATOM 7961 N N . HIS A 1 986 ? 25.604 33.523 -21.614 1.00 85.12 986 HIS A N 1
ATOM 7962 C CA . HIS A 1 986 ? 24.561 34.224 -20.837 1.00 85.12 986 HIS A CA 1
ATOM 7963 C C . HIS A 1 986 ? 23.568 35.074 -21.664 1.00 85.12 986 HIS A C 1
ATOM 7965 O O . HIS A 1 986 ? 22.987 36.035 -21.159 1.00 85.12 986 HIS A O 1
ATOM 7971 N N . LYS A 1 987 ? 23.340 34.720 -22.936 1.00 88.56 987 LYS A N 1
ATOM 7972 C CA . LYS A 1 987 ? 22.421 35.404 -23.863 1.00 88.56 987 LYS A CA 1
ATOM 7973 C C . LYS A 1 987 ? 21.495 34.419 -24.582 1.00 88.56 987 LYS A C 1
ATOM 7975 O O . LYS A 1 987 ? 21.856 33.266 -24.816 1.00 88.56 987 LYS A O 1
ATOM 7980 N N . LYS A 1 988 ? 20.312 34.898 -24.982 1.00 93.50 988 LYS A N 1
ATOM 7981 C CA . LYS A 1 988 ? 19.389 34.206 -25.900 1.00 93.50 988 LYS A CA 1
ATOM 7982 C C . LYS A 1 988 ? 19.962 34.330 -27.324 1.00 93.50 988 LYS A C 1
ATOM 7984 O O . LYS A 1 988 ? 20.103 35.446 -27.813 1.00 93.50 988 LYS A O 1
ATOM 7989 N N . VAL A 1 989 ? 20.323 33.217 -27.972 1.00 93.19 989 VAL A N 1
ATOM 7990 C CA . VAL A 1 989 ? 20.973 33.193 -29.310 1.00 93.19 989 VAL A CA 1
ATOM 7991 C C . VAL A 1 989 ? 20.170 32.456 -30.392 1.00 93.19 989 VAL A C 1
ATOM 7993 O O . VAL A 1 989 ? 20.637 32.298 -31.515 1.00 93.19 989 VAL A O 1
ATOM 7996 N N . GLY A 1 990 ? 18.962 31.997 -30.066 1.00 91.75 990 GLY A N 1
ATOM 7997 C CA . GLY A 1 990 ? 18.053 31.312 -30.985 1.00 91.75 990 GLY A CA 1
ATOM 7998 C C . GLY A 1 990 ? 16.849 30.731 -30.247 1.00 91.75 990 GLY A C 1
ATOM 7999 O O . GLY A 1 990 ? 16.656 31.009 -29.058 1.00 91.75 990 GLY A O 1
ATOM 8000 N N . ARG A 1 991 ? 16.062 29.890 -30.927 1.00 94.88 991 ARG A N 1
ATOM 8001 C CA . ARG A 1 991 ? 14.994 29.083 -30.314 1.00 94.88 991 ARG A CA 1
ATOM 8002 C C . ARG A 1 991 ? 15.097 27.606 -30.698 1.00 94.88 991 ARG A C 1
ATOM 8004 O O . ARG A 1 991 ? 15.666 27.261 -31.729 1.00 94.88 991 ARG A O 1
ATOM 8011 N N . ASN A 1 992 ? 14.565 26.752 -29.832 1.00 90.88 992 ASN A N 1
ATOM 8012 C CA . ASN A 1 992 ? 14.454 25.308 -29.977 1.00 90.88 992 ASN A CA 1
ATOM 8013 C C . ASN A 1 992 ? 13.159 24.861 -29.283 1.00 90.88 992 ASN A C 1
ATOM 8015 O O . ASN A 1 992 ? 13.147 24.622 -28.076 1.00 90.88 992 ASN A O 1
ATOM 8019 N N . GLU A 1 993 ? 12.062 24.743 -30.035 1.00 91.69 993 GLU A N 1
ATOM 8020 C CA . GLU A 1 993 ? 10.749 24.414 -29.458 1.00 91.69 993 GLU A CA 1
ATOM 8021 C C . GLU A 1 993 ? 10.703 23.028 -28.790 1.00 91.69 993 GLU A C 1
ATOM 8023 O O . GLU A 1 993 ? 9.896 22.817 -27.890 1.00 91.69 993 GLU A O 1
ATOM 8028 N N . ASN A 1 994 ? 11.636 22.119 -29.106 1.00 89.44 994 ASN A N 1
ATOM 8029 C CA . ASN A 1 994 ? 11.773 20.835 -28.401 1.00 89.44 994 ASN A CA 1
ATOM 8030 C C . ASN A 1 994 ? 12.238 20.984 -26.935 1.00 89.44 994 ASN A C 1
ATOM 8032 O O . ASN A 1 994 ? 12.224 20.006 -26.189 1.00 89.44 994 ASN A O 1
ATOM 8036 N N . ARG A 1 995 ? 12.670 22.185 -26.520 1.00 90.94 995 ARG A N 1
ATOM 8037 C CA . ARG A 1 995 ? 12.942 22.556 -25.120 1.00 90.94 995 ARG A CA 1
ATOM 8038 C C . ARG A 1 995 ? 11.863 23.468 -24.521 1.00 90.94 995 ARG A C 1
ATOM 8040 O O . ARG A 1 995 ? 11.985 23.850 -23.366 1.00 90.94 995 ARG A O 1
ATOM 8047 N N . ASN A 1 996 ? 10.801 23.815 -25.256 1.00 95.00 996 ASN A N 1
ATOM 8048 C CA . ASN A 1 996 ? 9.747 24.712 -24.773 1.00 95.00 996 ASN A CA 1
ATOM 8049 C C . ASN A 1 996 ? 8.726 23.981 -23.877 1.00 95.00 996 ASN A C 1
ATOM 8051 O O . ASN A 1 996 ? 7.561 23.788 -24.232 1.00 95.00 996 ASN A O 1
ATOM 8055 N N . PHE A 1 997 ? 9.183 23.545 -22.705 1.00 95.44 997 PHE A N 1
ATOM 8056 C CA . PHE A 1 997 ? 8.363 22.855 -21.710 1.00 95.44 997 PHE A CA 1
ATOM 8057 C C . PHE A 1 997 ? 7.338 23.779 -21.049 1.00 95.44 997 PHE A C 1
ATOM 8059 O O . PHE A 1 997 ? 6.252 23.310 -20.722 1.00 95.44 997 PHE A O 1
ATOM 8066 N N . VAL A 1 998 ? 7.641 25.079 -20.936 1.00 93.75 998 VAL A N 1
ATOM 8067 C CA . VAL A 1 998 ? 6.690 26.113 -20.489 1.00 93.75 998 VAL A CA 1
ATOM 8068 C C . VAL A 1 998 ? 5.426 26.073 -21.357 1.00 93.75 998 VAL A C 1
ATOM 8070 O O . VAL A 1 998 ? 4.335 25.831 -20.841 1.00 93.75 998 VAL A O 1
ATOM 8073 N N . LYS A 1 999 ? 5.574 26.158 -22.690 1.00 93.19 999 LYS A N 1
ATOM 8074 C CA . LYS A 1 999 ? 4.448 26.003 -23.626 1.00 93.19 999 LYS A CA 1
ATOM 8075 C C . LYS A 1 999 ? 3.835 24.599 -23.585 1.00 93.19 999 LYS A C 1
ATOM 8077 O O . LYS A 1 999 ? 2.616 24.479 -23.618 1.00 93.19 999 LYS A O 1
ATOM 8082 N N . LYS A 1 1000 ? 4.655 23.541 -23.518 1.00 93.75 1000 LYS A N 1
ATOM 8083 C CA . LYS A 1 1000 ? 4.181 22.142 -23.538 1.00 93.75 1000 LYS A CA 1
ATOM 8084 C C . LYS A 1 1000 ? 3.229 21.810 -22.381 1.00 93.75 1000 LYS A C 1
ATOM 8086 O O . LYS A 1 1000 ? 2.308 21.025 -22.579 1.00 93.75 1000 LYS A O 1
ATOM 8091 N N . TYR A 1 1001 ? 3.475 22.363 -21.194 1.00 93.25 1001 TYR A N 1
ATOM 8092 C CA . TYR A 1 1001 ? 2.713 22.058 -19.978 1.00 93.25 1001 TYR A CA 1
ATOM 8093 C C . TYR A 1 1001 ? 1.748 23.175 -19.551 1.00 93.25 1001 TYR A C 1
ATOM 8095 O O . TYR A 1 1001 ? 1.087 23.044 -18.524 1.00 93.25 1001 TYR A O 1
ATOM 8103 N N . GLY A 1 1002 ? 1.624 24.243 -20.348 1.00 92.19 1002 GLY A N 1
ATOM 8104 C CA . GLY A 1 1002 ? 0.684 25.338 -20.091 1.00 92.19 1002 GLY A CA 1
ATOM 8105 C C . GLY A 1 1002 ? 1.067 26.234 -18.910 1.00 92.19 1002 GLY A C 1
ATOM 8106 O O . GLY A 1 1002 ? 0.185 26.834 -18.302 1.00 92.19 1002 GLY A O 1
ATOM 8107 N N . ILE A 1 1003 ? 2.361 26.319 -18.584 1.00 94.31 1003 ILE A N 1
ATOM 8108 C CA . ILE A 1 1003 ? 2.887 27.182 -17.517 1.00 94.31 1003 ILE A CA 1
ATOM 8109 C C . ILE A 1 1003 ? 2.829 28.629 -18.028 1.00 94.31 1003 ILE A C 1
ATOM 8111 O O . ILE A 1 1003 ? 3.422 28.936 -19.064 1.00 94.31 1003 ILE A O 1
ATOM 8115 N N . LYS A 1 1004 ? 2.074 29.501 -17.350 1.00 89.94 1004 LYS A N 1
ATOM 8116 C CA . LYS A 1 1004 ? 1.711 30.833 -17.878 1.00 89.94 1004 LYS A CA 1
ATOM 8117 C C . LYS A 1 1004 ? 2.642 31.959 -17.429 1.00 89.94 1004 LYS A C 1
ATOM 8119 O O . LYS A 1 1004 ? 2.877 32.890 -18.192 1.00 89.94 1004 LYS A O 1
ATOM 8124 N N . ASP A 1 1005 ? 3.148 31.869 -16.205 1.00 93.94 1005 ASP A N 1
ATOM 8125 C CA . ASP A 1 1005 ? 3.765 32.974 -15.464 1.00 93.94 1005 ASP A CA 1
ATOM 8126 C C . ASP A 1 1005 ? 4.835 32.438 -14.484 1.00 93.94 1005 ASP A C 1
ATOM 8128 O O . ASP A 1 1005 ? 5.413 31.375 -14.712 1.00 93.94 1005 ASP A O 1
ATOM 8132 N N . PHE A 1 1006 ? 5.135 33.169 -13.409 1.00 96.50 1006 PHE A N 1
ATOM 8133 C CA . PHE A 1 1006 ? 6.046 32.766 -12.333 1.00 96.50 1006 PHE A CA 1
ATOM 8134 C C . PHE A 1 1006 ? 5.388 32.867 -10.939 1.00 96.50 1006 PHE A C 1
ATOM 8136 O O . PHE A 1 1006 ? 6.068 33.082 -9.934 1.00 96.50 1006 PHE A O 1
ATOM 8143 N N . SER A 1 1007 ? 4.062 32.691 -10.880 1.00 96.00 1007 SER A N 1
ATOM 8144 C CA . SER A 1 1007 ? 3.286 32.496 -9.643 1.00 96.00 1007 SER A CA 1
ATOM 8145 C C . SER A 1 1007 ? 3.722 31.234 -8.873 1.00 96.00 1007 SER A C 1
ATOM 8147 O O . SER A 1 1007 ? 4.408 30.385 -9.451 1.00 96.00 1007 SER A O 1
ATOM 8149 N N . PRO A 1 1008 ? 3.314 31.045 -7.599 1.00 95.25 1008 PRO A N 1
ATOM 8150 C CA . PRO A 1 1008 ? 3.652 29.848 -6.823 1.00 95.25 1008 PRO A CA 1
ATOM 8151 C C . PRO A 1 1008 ? 3.323 28.534 -7.548 1.00 95.25 1008 PRO A C 1
ATOM 8153 O O . PRO A 1 1008 ? 4.192 27.676 -7.710 1.00 95.25 1008 PRO A O 1
ATOM 8156 N N . LYS A 1 1009 ? 2.111 28.429 -8.111 1.00 95.00 1009 LYS A N 1
ATOM 8157 C CA . LYS A 1 1009 ? 1.674 27.280 -8.918 1.00 95.00 1009 LYS A CA 1
ATOM 8158 C C . LYS A 1 1009 ? 2.553 27.068 -10.155 1.00 95.00 1009 LYS A C 1
ATOM 8160 O O . LYS A 1 1009 ? 2.997 25.950 -10.407 1.00 95.00 1009 LYS A O 1
ATOM 8165 N N . SER A 1 1010 ? 2.858 28.129 -10.907 1.00 96.38 1010 SER A N 1
ATOM 8166 C CA . SER A 1 1010 ? 3.753 28.031 -12.071 1.00 96.38 1010 SER A CA 1
ATOM 8167 C C . SER A 1 1010 ? 5.187 27.647 -11.687 1.00 96.38 1010 SER A C 1
ATOM 8169 O O . SER A 1 1010 ? 5.850 26.953 -12.456 1.00 96.38 1010 SER A O 1
ATOM 8171 N N . GLN A 1 1011 ? 5.679 28.051 -10.510 1.00 96.69 1011 GLN A N 1
ATOM 8172 C CA . GLN A 1 1011 ? 6.993 27.643 -10.002 1.00 96.69 1011 GLN A CA 1
ATOM 8173 C C . GLN A 1 1011 ? 7.025 26.155 -9.626 1.00 96.69 1011 GLN A C 1
ATOM 8175 O O . GLN A 1 1011 ? 7.982 25.470 -9.995 1.00 96.69 1011 GLN A O 1
ATOM 8180 N N . ASP A 1 1012 ? 5.983 25.639 -8.967 1.00 96.31 1012 ASP A N 1
ATOM 8181 C CA . ASP A 1 1012 ? 5.831 24.207 -8.672 1.00 96.31 1012 ASP A CA 1
ATOM 8182 C C . ASP A 1 1012 ? 5.782 23.380 -9.964 1.00 96.31 1012 ASP A C 1
ATOM 8184 O O . ASP A 1 1012 ? 6.552 22.435 -10.145 1.00 96.31 1012 ASP A O 1
ATOM 8188 N N . GLU A 1 1013 ? 4.931 23.776 -10.912 1.00 96.56 1013 GLU A N 1
ATOM 8189 C CA . GLU A 1 1013 ? 4.798 23.127 -12.219 1.00 96.56 1013 GLU A CA 1
ATOM 8190 C C . GLU A 1 1013 ? 6.097 23.176 -13.041 1.00 96.56 1013 GLU A C 1
ATOM 8192 O O . GLU A 1 1013 ? 6.481 22.189 -13.681 1.00 96.56 1013 GLU A O 1
ATOM 8197 N N . PHE A 1 1014 ? 6.828 24.291 -12.991 1.00 96.62 1014 PHE A N 1
ATOM 8198 C CA . PHE A 1 1014 ? 8.147 24.396 -13.608 1.00 96.62 1014 PHE A CA 1
ATOM 8199 C C . PHE A 1 1014 ? 9.166 23.480 -12.916 1.00 96.62 1014 PHE A C 1
ATOM 8201 O O . PHE A 1 1014 ? 9.985 22.858 -13.594 1.00 96.62 1014 PHE A O 1
ATOM 8208 N N . CYS A 1 1015 ? 9.093 23.317 -11.593 1.00 95.94 1015 CYS A N 1
ATOM 8209 C CA . CYS A 1 1015 ? 9.924 22.365 -10.861 1.00 95.94 1015 CYS A CA 1
ATOM 8210 C C . CYS A 1 1015 ? 9.643 20.914 -11.296 1.00 95.94 1015 CYS A C 1
ATOM 8212 O O . CYS A 1 1015 ? 10.588 20.177 -11.586 1.00 95.94 1015 CYS A O 1
ATOM 8214 N N . ILE A 1 1016 ? 8.376 20.517 -11.487 1.00 96.31 1016 ILE A N 1
ATOM 8215 C CA . ILE A 1 1016 ? 8.032 19.209 -12.083 1.00 96.31 1016 ILE A CA 1
ATOM 8216 C C . ILE A 1 1016 ? 8.670 19.051 -13.476 1.00 96.31 1016 ILE A C 1
ATOM 8218 O O . ILE A 1 1016 ? 9.245 17.999 -13.780 1.00 96.31 1016 ILE A O 1
ATOM 8222 N N . ALA A 1 1017 ? 8.654 20.097 -14.310 1.00 95.00 1017 ALA A N 1
ATOM 8223 C CA . ALA A 1 1017 ? 9.337 20.073 -15.604 1.00 95.00 1017 ALA A CA 1
ATOM 8224 C C . ALA A 1 1017 ? 10.868 19.900 -15.470 1.00 95.00 1017 ALA A C 1
ATOM 8226 O O . ALA A 1 1017 ? 11.449 19.147 -16.257 1.00 95.00 1017 ALA A O 1
ATOM 8227 N N . LEU A 1 1018 ? 11.517 20.513 -14.467 1.00 94.44 1018 LEU A N 1
ATOM 8228 C CA . LEU A 1 1018 ? 12.944 20.308 -14.159 1.00 94.44 1018 LEU A CA 1
ATOM 8229 C C . LEU A 1 1018 ? 13.255 18.864 -13.738 1.00 94.44 1018 LEU A C 1
ATOM 8231 O O . LEU A 1 1018 ? 14.261 18.307 -14.182 1.00 94.44 1018 LEU A O 1
ATOM 8235 N N . LEU A 1 1019 ? 12.408 18.242 -12.908 1.00 94.44 1019 LEU A N 1
ATOM 8236 C CA . LEU A 1 1019 ? 12.585 16.841 -12.501 1.00 94.44 1019 LEU A CA 1
ATOM 8237 C C . LEU A 1 1019 ? 12.444 15.881 -13.693 1.00 94.44 1019 LEU A C 1
ATOM 8239 O O . LEU A 1 1019 ? 13.160 14.879 -13.773 1.00 94.44 1019 LEU A O 1
ATOM 8243 N N . LEU A 1 1020 ? 11.523 16.180 -14.615 1.00 92.69 1020 LEU A N 1
ATOM 8244 C CA . LEU A 1 1020 ? 11.169 15.313 -15.739 1.00 92.69 1020 LEU A CA 1
ATOM 8245 C C . LEU A 1 1020 ? 12.118 15.447 -16.945 1.00 92.69 1020 LEU A C 1
ATOM 8247 O O . LEU A 1 1020 ? 12.449 14.440 -17.566 1.00 92.69 1020 LEU A O 1
ATOM 8251 N N . HIS A 1 1021 ? 12.579 16.664 -17.264 1.00 89.62 1021 HIS A N 1
ATOM 8252 C CA . HIS A 1 1021 ? 13.458 16.957 -18.418 1.00 89.62 1021 HIS A CA 1
ATOM 8253 C C . HIS A 1 1021 ? 14.896 17.325 -18.021 1.00 89.62 1021 HIS A C 1
ATOM 8255 O O . HIS A 1 1021 ? 15.684 17.807 -18.847 1.00 89.62 1021 HIS A O 1
ATOM 8261 N N . GLY A 1 1022 ? 15.237 17.065 -16.755 1.00 83.81 1022 GLY A N 1
ATOM 8262 C CA . GLY A 1 1022 ? 16.584 17.138 -16.204 1.00 83.81 1022 GLY A CA 1
ATOM 8263 C C . GLY A 1 1022 ? 17.570 16.198 -16.905 1.00 83.81 1022 GLY A C 1
ATOM 8264 O O . GLY A 1 1022 ? 17.210 15.226 -17.572 1.00 83.81 1022 GLY A O 1
ATOM 8265 N N . ARG A 1 1023 ? 18.865 16.502 -16.783 1.00 75.50 1023 ARG A N 1
ATOM 8266 C CA . ARG A 1 1023 ? 19.907 15.829 -17.565 1.00 75.50 1023 ARG A CA 1
ATOM 8267 C C . ARG A 1 1023 ? 20.145 14.388 -17.092 1.00 75.50 1023 ARG A C 1
ATOM 8269 O O . ARG A 1 1023 ? 20.795 14.167 -16.075 1.00 75.50 1023 ARG A O 1
ATOM 8276 N N . VAL A 1 1024 ? 19.749 13.414 -17.909 1.00 76.62 1024 VAL A N 1
ATOM 8277 C CA . VAL A 1 1024 ? 20.215 12.022 -17.786 1.00 76.62 1024 VAL A CA 1
ATOM 8278 C C . VAL A 1 1024 ? 21.724 11.964 -18.068 1.00 76.62 1024 VAL A C 1
ATOM 8280 O O . VAL A 1 1024 ? 22.195 12.507 -19.071 1.00 76.62 1024 VAL A O 1
ATOM 8283 N N . LEU A 1 1025 ? 22.502 11.345 -17.171 1.00 71.88 1025 LEU A N 1
ATOM 8284 C CA . LEU A 1 1025 ? 23.971 11.379 -17.223 1.00 71.88 1025 LEU A CA 1
ATOM 8285 C C . LEU A 1 1025 ? 24.598 10.162 -17.910 1.00 71.88 1025 LEU A C 1
ATOM 8287 O O . LEU A 1 1025 ? 25.646 10.299 -18.543 1.00 71.88 1025 LEU A O 1
ATOM 8291 N N . LYS A 1 1026 ? 23.983 8.980 -17.782 1.00 71.31 1026 LYS A N 1
ATOM 8292 C CA . LYS A 1 1026 ? 24.503 7.704 -18.299 1.00 71.31 1026 LYS A CA 1
ATOM 8293 C C . LYS A 1 1026 ? 23.444 7.005 -19.152 1.00 71.31 1026 LYS A C 1
ATOM 8295 O O . LYS A 1 1026 ? 22.257 7.045 -18.837 1.00 71.31 1026 LYS A O 1
ATOM 8300 N N . ALA A 1 1027 ? 23.867 6.336 -20.224 1.00 60.34 1027 ALA A N 1
ATOM 8301 C CA . ALA A 1 1027 ? 22.960 5.534 -21.045 1.00 60.34 1027 ALA A CA 1
ATOM 8302 C C . ALA A 1 1027 ? 22.315 4.414 -20.203 1.00 60.34 1027 ALA A C 1
ATOM 8304 O O . ALA A 1 1027 ? 23.004 3.745 -19.436 1.00 60.34 1027 ALA A O 1
ATOM 8305 N N . GLY A 1 1028 ? 20.999 4.225 -20.341 1.00 64.12 1028 GLY A N 1
ATOM 8306 C CA . GLY A 1 1028 ? 20.217 3.249 -19.569 1.00 64.12 1028 GLY A CA 1
ATOM 8307 C C . GLY A 1 1028 ? 19.612 3.773 -18.257 1.00 64.12 1028 GLY A C 1
ATOM 8308 O O . GLY A 1 1028 ? 18.744 3.109 -17.696 1.00 64.12 1028 GLY A O 1
ATOM 8309 N N . GLN A 1 1029 ? 19.994 4.964 -17.780 1.00 73.88 1029 GLN A N 1
ATOM 8310 C CA . GLN A 1 1029 ? 19.309 5.615 -16.656 1.00 73.88 1029 GLN A CA 1
ATOM 8311 C C . GLN A 1 1029 ? 17.926 6.142 -17.079 1.00 73.88 1029 GLN A C 1
ATOM 8313 O O . GLN A 1 1029 ? 17.777 6.706 -18.161 1.00 73.88 1029 GLN A O 1
ATOM 8318 N N . LYS A 1 1030 ? 16.921 5.982 -16.206 1.00 79.75 1030 LYS A N 1
ATOM 8319 C CA . LYS A 1 1030 ? 15.518 6.371 -16.462 1.00 79.75 1030 LYS A CA 1
ATOM 8320 C C . LYS A 1 1030 ? 15.137 7.779 -15.962 1.00 79.75 1030 LYS A C 1
ATOM 8322 O O . LYS A 1 1030 ? 14.006 8.202 -16.177 1.00 79.75 1030 LYS A O 1
ATOM 8327 N N . GLY A 1 1031 ? 16.058 8.507 -15.324 1.00 88.12 1031 GLY A N 1
ATOM 8328 C CA . GLY A 1 1031 ? 15.835 9.877 -14.843 1.00 88.12 1031 GLY A CA 1
ATOM 8329 C C . GLY A 1 1031 ? 15.288 9.978 -13.413 1.00 88.12 1031 GLY A C 1
ATOM 8330 O O . GLY A 1 1031 ? 14.950 8.979 -12.776 1.00 88.12 1031 GLY A O 1
ATOM 8331 N N . LEU A 1 1032 ? 15.220 11.216 -12.912 1.00 92.62 1032 LEU A N 1
ATOM 8332 C CA . LEU A 1 1032 ? 14.941 11.550 -11.510 1.00 92.62 1032 LEU A CA 1
ATOM 8333 C C . LEU A 1 1032 ? 13.543 11.081 -11.070 1.00 92.62 1032 LEU A C 1
ATOM 8335 O O . LEU A 1 1032 ? 13.428 10.343 -10.094 1.00 92.62 1032 LEU A O 1
ATOM 8339 N N . VAL A 1 1033 ? 12.497 11.441 -11.825 1.00 93.12 1033 VAL A N 1
ATOM 8340 C CA . VAL A 1 1033 ? 11.097 11.080 -11.517 1.00 93.12 1033 VAL A CA 1
ATOM 8341 C C . VAL A 1 1033 ? 10.905 9.564 -11.412 1.00 93.12 1033 VAL A C 1
ATOM 8343 O O . VAL A 1 1033 ? 10.316 9.091 -10.444 1.00 93.12 1033 VAL A O 1
ATOM 8346 N N . ASN A 1 1034 ? 11.460 8.782 -12.349 1.00 90.19 1034 ASN A N 1
ATOM 8347 C CA . ASN A 1 1034 ? 11.412 7.317 -12.278 1.00 90.19 1034 ASN A CA 1
ATOM 8348 C C . ASN A 1 1034 ? 12.023 6.799 -10.969 1.00 90.19 1034 ASN A C 1
ATOM 8350 O O . ASN A 1 1034 ? 11.486 5.876 -10.355 1.00 90.19 1034 ASN A O 1
ATOM 8354 N N . ASP A 1 1035 ? 13.161 7.360 -10.563 1.00 90.38 1035 ASP A N 1
ATOM 8355 C CA . ASP A 1 1035 ? 13.871 6.902 -9.376 1.00 90.38 1035 ASP A CA 1
ATOM 8356 C C . ASP A 1 1035 ? 13.116 7.257 -8.085 1.00 90.38 1035 ASP A C 1
ATOM 8358 O O . ASP A 1 1035 ? 13.051 6.407 -7.202 1.00 90.38 1035 ASP A O 1
ATOM 8362 N N . LEU A 1 1036 ? 12.440 8.411 -7.999 1.00 91.88 1036 LEU A N 1
ATOM 8363 C CA . LEU A 1 1036 ? 11.533 8.723 -6.878 1.00 91.88 1036 LEU A CA 1
ATOM 8364 C C . LEU A 1 1036 ? 10.328 7.778 -6.809 1.00 91.88 1036 LEU A C 1
ATOM 8366 O O . LEU A 1 1036 ? 10.038 7.237 -5.744 1.00 91.88 1036 LEU A O 1
ATOM 8370 N N . LEU A 1 1037 ? 9.657 7.531 -7.939 1.00 88.75 1037 LEU A N 1
ATOM 8371 C CA . LEU A 1 1037 ? 8.480 6.656 -8.000 1.00 88.75 1037 LEU A CA 1
ATOM 8372 C C . LEU A 1 1037 ? 8.798 5.220 -7.549 1.00 88.75 1037 LEU A C 1
ATOM 8374 O O . LEU A 1 1037 ? 8.029 4.612 -6.804 1.00 88.75 1037 LEU A O 1
ATOM 8378 N N . ASN A 1 1038 ? 9.976 4.709 -7.926 1.00 84.19 1038 ASN A N 1
ATOM 8379 C CA . ASN A 1 1038 ? 10.493 3.408 -7.487 1.00 84.19 1038 ASN A CA 1
ATOM 8380 C C . ASN A 1 1038 ? 11.122 3.429 -6.073 1.00 84.19 1038 ASN A C 1
ATOM 8382 O O . ASN A 1 1038 ? 11.673 2.420 -5.629 1.00 84.19 1038 ASN A O 1
ATOM 8386 N N . GLY A 1 1039 ? 11.057 4.561 -5.363 1.00 86.19 1039 GLY A N 1
ATOM 8387 C CA . GLY A 1 1039 ? 11.533 4.726 -3.989 1.00 86.19 1039 GLY A CA 1
ATOM 8388 C C . GLY A 1 1039 ? 13.043 4.934 -3.832 1.00 86.19 1039 GLY A C 1
ATOM 8389 O O . GLY A 1 1039 ? 13.518 4.997 -2.703 1.00 86.19 1039 GLY A O 1
ATOM 8390 N N . TYR A 1 1040 ? 13.812 5.068 -4.916 1.00 90.75 1040 TYR A N 1
ATOM 8391 C CA . TYR A 1 1040 ? 15.277 5.202 -4.945 1.00 90.75 1040 TYR A CA 1
ATOM 8392 C C . TYR A 1 1040 ? 15.768 6.623 -4.583 1.00 90.75 1040 TYR A C 1
ATOM 8394 O O . TYR A 1 1040 ? 16.576 7.216 -5.300 1.00 90.75 1040 TYR A O 1
ATOM 8402 N N . VAL A 1 1041 ? 15.280 7.186 -3.471 1.00 92.75 1041 VAL A N 1
ATOM 8403 C CA . VAL A 1 1041 ? 15.448 8.605 -3.085 1.00 92.75 1041 VAL A CA 1
ATOM 8404 C C . VAL A 1 1041 ? 16.911 9.067 -3.095 1.00 92.75 1041 VAL A C 1
ATOM 8406 O O . VAL A 1 1041 ? 17.223 10.068 -3.736 1.00 92.75 1041 VAL A O 1
ATOM 8409 N N . THR A 1 1042 ? 17.836 8.325 -2.471 1.00 92.56 1042 THR A N 1
ATOM 8410 C CA . THR A 1 1042 ? 19.271 8.672 -2.512 1.00 92.56 1042 THR A CA 1
ATOM 8411 C C . THR A 1 1042 ? 19.803 8.742 -3.945 1.00 92.56 1042 THR A C 1
ATOM 8413 O O . THR A 1 1042 ? 20.559 9.653 -4.280 1.00 92.56 1042 THR A O 1
ATOM 8416 N N . ARG A 1 1043 ? 19.419 7.796 -4.814 1.00 90.56 1043 ARG A N 1
ATOM 8417 C CA . ARG A 1 1043 ? 19.874 7.780 -6.208 1.00 90.56 1043 ARG A CA 1
ATOM 8418 C C . ARG A 1 1043 ? 19.293 8.953 -6.994 1.00 90.56 1043 ARG A C 1
ATOM 8420 O O . ARG A 1 1043 ? 20.032 9.560 -7.765 1.00 90.56 1043 ARG A O 1
ATOM 8427 N N . ALA A 1 1044 ? 18.032 9.318 -6.756 1.00 92.00 1044 ALA A N 1
ATOM 8428 C CA . ALA A 1 1044 ? 17.408 10.497 -7.353 1.00 92.00 1044 ALA A CA 1
ATOM 8429 C C . ALA A 1 1044 ? 18.160 11.798 -6.991 1.00 92.00 1044 ALA A C 1
ATOM 8431 O O . ALA A 1 1044 ? 18.462 12.607 -7.875 1.00 92.00 1044 ALA A O 1
ATOM 8432 N N . ILE A 1 1045 ? 18.532 11.956 -5.713 1.00 91.12 1045 ILE A N 1
ATOM 8433 C CA . ILE A 1 1045 ? 19.305 13.106 -5.218 1.00 91.12 1045 ILE A CA 1
ATOM 8434 C C . ILE A 1 1045 ? 20.701 13.132 -5.846 1.00 91.12 1045 ILE A C 1
ATOM 8436 O O . ILE A 1 1045 ? 21.039 14.063 -6.578 1.00 91.12 1045 ILE A O 1
ATOM 8440 N N . GLU A 1 1046 ? 21.510 12.104 -5.580 1.00 88.44 1046 GLU A N 1
ATOM 8441 C CA . GLU A 1 1046 ? 22.946 12.148 -5.867 1.00 88.44 1046 GLU A CA 1
ATOM 8442 C C . GLU A 1 1046 ? 23.261 12.086 -7.368 1.00 88.44 1046 GLU A C 1
ATOM 8444 O O . GLU A 1 1046 ? 24.271 12.645 -7.794 1.00 88.44 1046 GLU A O 1
ATOM 8449 N N . THR A 1 1047 ? 22.394 11.458 -8.173 1.00 86.75 1047 THR A N 1
ATOM 8450 C CA . THR A 1 1047 ? 22.610 11.268 -9.621 1.00 86.75 1047 THR A CA 1
ATOM 8451 C C . THR A 1 1047 ? 22.082 12.426 -10.467 1.00 86.75 1047 THR A C 1
ATOM 8453 O O . THR A 1 1047 ? 22.648 12.701 -11.521 1.00 86.75 1047 THR A O 1
ATOM 8456 N N . TYR A 1 1048 ? 20.993 13.089 -10.057 1.00 89.69 1048 TYR A N 1
ATOM 8457 C CA . TYR A 1 1048 ? 20.323 14.086 -10.904 1.00 89.69 1048 TYR A CA 1
ATOM 8458 C C . TYR A 1 1048 ? 20.076 15.417 -10.185 1.00 89.69 1048 TYR A C 1
ATOM 8460 O O . TYR A 1 1048 ? 20.411 16.463 -10.738 1.00 89.69 1048 TYR A O 1
ATOM 8468 N N . ALA A 1 1049 ? 19.525 15.411 -8.964 1.00 90.31 1049 ALA A N 1
ATOM 8469 C CA . ALA A 1 1049 ? 19.194 16.655 -8.262 1.00 90.31 1049 ALA A CA 1
ATOM 8470 C C . ALA A 1 1049 ? 20.453 17.485 -7.943 1.00 90.31 1049 ALA A C 1
ATOM 8472 O O . ALA A 1 1049 ? 20.475 18.690 -8.186 1.00 90.31 1049 ALA A O 1
ATOM 8473 N N . SER A 1 1050 ? 21.534 16.818 -7.525 1.00 88.62 1050 SER A N 1
ATOM 8474 C CA . SER A 1 1050 ? 22.876 17.381 -7.286 1.00 88.62 1050 SER A CA 1
ATOM 8475 C C . SER A 1 1050 ? 23.503 18.103 -8.491 1.00 88.62 1050 SER A C 1
ATOM 8477 O O . SER A 1 1050 ? 24.459 18.862 -8.327 1.00 88.62 1050 SER A O 1
ATOM 8479 N N . HIS A 1 1051 ? 22.989 17.869 -9.707 1.00 85.94 1051 HIS A N 1
ATOM 8480 C CA . HIS A 1 1051 ? 23.444 18.509 -10.944 1.00 85.94 1051 HIS A CA 1
ATOM 8481 C C . HIS A 1 1051 ? 22.675 19.786 -11.313 1.00 85.94 1051 HIS A C 1
ATOM 8483 O O . HIS A 1 1051 ? 23.173 20.559 -12.147 1.00 85.94 1051 HIS A O 1
ATOM 8489 N N . THR A 1 1052 ? 21.516 19.998 -10.686 1.00 87.69 1052 THR A N 1
ATOM 8490 C CA . THR A 1 1052 ? 20.622 21.152 -10.859 1.00 87.69 1052 THR A CA 1
ATOM 8491 C C . THR A 1 1052 ? 20.741 22.112 -9.673 1.00 87.69 1052 THR A C 1
ATOM 8493 O O . THR A 1 1052 ? 20.938 23.304 -9.884 1.00 87.69 1052 THR A O 1
ATOM 8496 N N . TRP A 1 1053 ? 20.705 21.574 -8.452 1.00 89.12 1053 TRP A N 1
ATOM 8497 C CA . TRP A 1 1053 ? 20.691 22.301 -7.181 1.00 89.12 1053 TRP A CA 1
ATOM 8498 C C . TRP A 1 1053 ? 22.020 22.123 -6.433 1.00 89.12 1053 TRP A C 1
ATOM 8500 O O . TRP A 1 1053 ? 22.630 21.051 -6.463 1.00 89.12 1053 TRP A O 1
ATOM 8510 N N . ALA A 1 1054 ? 22.522 23.196 -5.819 1.00 82.62 1054 ALA A N 1
ATOM 8511 C CA . ALA A 1 1054 ? 23.906 23.296 -5.345 1.00 82.62 1054 ALA A CA 1
ATOM 8512 C C . ALA A 1 1054 ? 24.130 22.803 -3.902 1.00 82.62 1054 ALA A C 1
ATOM 8514 O O . ALA A 1 1054 ? 25.275 22.536 -3.525 1.00 82.62 1054 ALA A O 1
ATOM 8515 N N . SER A 1 1055 ? 23.059 22.702 -3.118 1.00 85.00 1055 SER A N 1
ATOM 8516 C CA . SER A 1 1055 ? 22.995 22.218 -1.732 1.00 85.00 1055 SER A CA 1
ATOM 8517 C C . SER A 1 1055 ? 23.061 20.693 -1.601 1.00 85.00 1055 SER A C 1
ATOM 8519 O O . SER A 1 1055 ? 23.496 20.180 -0.567 1.00 85.00 1055 SER A O 1
ATOM 8521 N N . PHE A 1 1056 ? 22.638 19.949 -2.627 1.00 88.75 1056 PHE A N 1
ATOM 8522 C CA . PHE A 1 1056 ? 22.515 18.496 -2.541 1.00 88.75 1056 PHE A CA 1
ATOM 8523 C C . PHE A 1 1056 ? 23.856 17.757 -2.612 1.00 88.75 1056 PHE A C 1
ATOM 8525 O O . PHE A 1 1056 ? 24.810 18.168 -3.274 1.00 88.75 1056 PHE A O 1
ATOM 8532 N N . SER A 1 1057 ? 23.905 16.612 -1.928 1.00 79.50 1057 SER A N 1
ATOM 8533 C CA . SER A 1 1057 ? 25.064 15.715 -1.895 1.00 79.50 1057 SER A CA 1
ATOM 8534 C C . SER A 1 1057 ? 25.194 14.930 -3.214 1.00 79.50 1057 SER A C 1
ATOM 8536 O O . SER A 1 1057 ? 24.170 14.656 -3.839 1.00 79.50 1057 SER A O 1
ATOM 8538 N N . PRO A 1 1058 ? 26.403 14.553 -3.680 1.00 73.81 1058 PRO A N 1
ATOM 8539 C CA . PRO A 1 1058 ? 27.729 14.992 -3.223 1.00 73.81 1058 PRO A CA 1
ATOM 8540 C C . PRO A 1 1058 ? 28.147 16.370 -3.783 1.00 73.81 1058 PRO A C 1
ATOM 8542 O O . PRO A 1 1058 ? 29.253 16.834 -3.509 1.00 73.81 1058 PRO A O 1
ATOM 8545 N N . GLY A 1 1059 ? 27.281 17.008 -4.578 1.00 77.56 1059 GLY A N 1
ATOM 8546 C CA . GLY A 1 1059 ? 27.564 18.216 -5.351 1.00 77.56 1059 GLY A CA 1
ATOM 8547 C C . GLY A 1 1059 ? 28.090 17.912 -6.762 1.00 77.56 1059 GLY A C 1
ATOM 8548 O O . GLY A 1 1059 ? 28.875 16.986 -6.979 1.00 77.56 1059 GLY A O 1
ATOM 8549 N N . ARG A 1 1060 ? 27.661 18.710 -7.748 1.00 79.38 1060 ARG A N 1
ATOM 8550 C CA . ARG A 1 1060 ? 28.058 18.581 -9.164 1.00 79.38 1060 ARG A CA 1
ATOM 8551 C C . ARG A 1 1060 ? 29.565 18.715 -9.389 1.00 79.38 1060 ARG A C 1
ATOM 8553 O O . ARG A 1 1060 ? 30.158 17.934 -10.140 1.00 79.38 1060 ARG A O 1
ATOM 8560 N N . TYR A 1 1061 ? 30.173 19.727 -8.778 1.00 77.94 1061 TYR A N 1
ATOM 8561 C CA . TYR A 1 1061 ? 31.610 19.983 -8.838 1.00 77.94 1061 TYR A CA 1
ATOM 8562 C C . TYR A 1 1061 ? 32.297 19.559 -7.538 1.00 77.94 1061 TYR A C 1
ATOM 8564 O O . TYR A 1 1061 ? 31.687 19.534 -6.472 1.00 77.94 1061 TYR A O 1
ATOM 8572 N N . ASP A 1 1062 ? 33.584 19.225 -7.626 1.00 66.12 1062 ASP A N 1
ATOM 8573 C CA . ASP A 1 1062 ? 34.366 18.854 -6.447 1.00 66.12 1062 ASP A CA 1
ATOM 8574 C C . ASP A 1 1062 ? 34.475 20.065 -5.505 1.00 66.12 1062 ASP A C 1
ATOM 8576 O O . ASP A 1 1062 ? 34.775 21.173 -5.953 1.00 66.12 1062 ASP A O 1
ATOM 8580 N N . LYS A 1 1063 ? 34.224 19.854 -4.204 1.00 68.44 1063 LYS A N 1
ATOM 8581 C CA . LYS A 1 1063 ? 34.064 20.910 -3.184 1.00 68.44 1063 LYS A CA 1
ATOM 8582 C C . LYS A 1 1063 ? 32.827 21.809 -3.378 1.00 68.44 1063 LYS A C 1
ATOM 8584 O O . LYS A 1 1063 ? 32.877 23.006 -3.084 1.00 68.44 1063 LYS A O 1
ATOM 8589 N N . GLN A 1 1064 ? 31.711 21.238 -3.828 1.00 75.38 1064 GLN A N 1
ATOM 8590 C CA . GLN A 1 1064 ? 30.387 21.876 -3.834 1.00 75.38 1064 GLN A CA 1
ATOM 8591 C C . GLN A 1 1064 ? 29.461 21.242 -2.778 1.00 75.38 1064 GLN A C 1
ATOM 8593 O O . GLN A 1 1064 ? 29.693 20.118 -2.326 1.00 75.38 1064 GLN A O 1
ATOM 8598 N N . GLY A 1 1065 ? 28.416 21.970 -2.371 1.00 78.69 1065 GLY A N 1
ATOM 8599 C CA . GLY A 1 1065 ? 27.429 21.485 -1.406 1.00 78.69 1065 GLY A CA 1
ATOM 8600 C C . GLY A 1 1065 ? 28.079 21.090 -0.069 1.00 78.69 1065 GLY A C 1
ATOM 8601 O O . GLY A 1 1065 ? 28.980 21.800 0.391 1.00 78.69 1065 GLY A O 1
ATOM 8602 N N . PRO A 1 1066 ? 27.704 19.943 0.528 1.00 81.06 1066 PRO A N 1
ATOM 8603 C CA . PRO A 1 1066 ? 28.255 19.463 1.798 1.00 81.06 1066 PRO A CA 1
ATOM 8604 C C . PRO A 1 1066 ? 29.771 19.208 1.781 1.00 81.06 1066 PRO A C 1
ATOM 8606 O O . PRO A 1 1066 ? 30.395 19.164 2.834 1.00 81.06 1066 PRO A O 1
ATOM 8609 N N . THR A 1 1067 ? 30.389 19.053 0.602 1.00 82.94 1067 THR A N 1
ATOM 8610 C CA . THR A 1 1067 ? 31.838 18.796 0.476 1.00 82.94 1067 THR A CA 1
ATOM 8611 C C . THR A 1 1067 ? 32.683 20.073 0.382 1.00 82.94 1067 THR A C 1
ATOM 8613 O O . THR A 1 1067 ? 33.906 20.008 0.227 1.00 82.94 1067 THR A O 1
ATOM 8616 N N . LYS A 1 1068 ? 32.056 21.257 0.438 1.00 83.44 1068 LYS A N 1
ATOM 8617 C CA . LYS A 1 1068 ? 32.718 22.549 0.223 1.00 83.44 1068 LYS A CA 1
ATOM 8618 C C . LYS A 1 1068 ? 33.835 22.804 1.239 1.00 83.44 1068 LYS A C 1
ATOM 8620 O O . LYS A 1 1068 ? 33.624 22.791 2.443 1.00 83.44 1068 LYS A O 1
ATOM 8625 N N . GLY A 1 1069 ? 35.031 23.093 0.726 1.00 81.56 1069 GLY A N 1
ATOM 8626 C CA . GLY A 1 1069 ? 36.237 23.371 1.515 1.00 81.56 1069 GLY A CA 1
ATOM 8627 C C . GLY A 1 1069 ? 37.067 22.131 1.868 1.00 81.56 1069 GLY A C 1
ATOM 8628 O O . GLY A 1 1069 ? 38.295 22.231 1.879 1.00 81.56 1069 GLY A O 1
ATOM 8629 N N . LEU A 1 1070 ? 36.431 20.970 2.049 1.00 84.62 1070 LEU A N 1
ATOM 8630 C CA . LEU A 1 1070 ? 37.077 19.737 2.515 1.00 84.62 1070 LEU A CA 1
ATOM 8631 C C . LEU A 1 1070 ? 38.193 19.241 1.579 1.00 84.62 1070 LEU A C 1
ATOM 8633 O O . LEU A 1 1070 ? 38.219 19.529 0.374 1.00 84.62 1070 LEU A O 1
ATOM 8637 N N . THR A 1 1071 ? 39.137 18.490 2.152 1.00 81.12 1071 THR A N 1
ATOM 8638 C CA . THR A 1 1071 ? 40.261 17.887 1.410 1.00 81.12 1071 THR A CA 1
ATOM 8639 C C . THR A 1 1071 ? 40.592 16.460 1.822 1.00 81.12 1071 THR A C 1
ATOM 8641 O O . THR A 1 1071 ? 41.055 15.713 0.956 1.00 81.12 1071 THR A O 1
ATOM 8644 N N . ASP A 1 1072 ? 40.337 16.043 3.068 1.00 87.06 1072 ASP A N 1
ATOM 8645 C CA . ASP A 1 1072 ? 40.503 14.636 3.420 1.00 87.06 1072 ASP A CA 1
ATOM 8646 C C . ASP A 1 1072 ? 39.394 13.767 2.809 1.00 87.06 1072 ASP A C 1
ATOM 8648 O O . ASP A 1 1072 ? 38.227 14.143 2.672 1.00 87.06 1072 ASP A O 1
ATOM 8652 N N . LYS A 1 1073 ? 39.781 12.550 2.432 1.00 81.69 1073 LYS A N 1
ATOM 8653 C CA . LYS A 1 1073 ? 38.915 11.590 1.757 1.00 81.69 1073 LYS A CA 1
ATOM 8654 C C . LYS A 1 1073 ? 37.888 10.950 2.691 1.00 81.69 1073 LYS A C 1
ATOM 8656 O O . LYS A 1 1073 ? 36.869 10.471 2.197 1.00 81.69 1073 LYS A O 1
ATOM 8661 N N . ASN A 1 1074 ? 38.143 10.884 3.994 1.00 82.88 1074 ASN A N 1
ATOM 8662 C CA . ASN A 1 1074 ? 37.177 10.385 4.964 1.00 82.88 1074 ASN A CA 1
ATOM 8663 C C . ASN A 1 1074 ? 36.241 11.511 5.403 1.00 82.88 1074 ASN A C 1
ATOM 8665 O O . ASN A 1 1074 ? 35.040 11.295 5.327 1.00 82.88 1074 ASN A O 1
ATOM 8669 N N . GLU A 1 1075 ? 36.738 12.719 5.693 1.00 84.25 1075 GLU A N 1
ATOM 8670 C CA . GLU A 1 1075 ? 35.894 13.911 5.932 1.00 84.25 1075 GLU A CA 1
ATOM 8671 C C . GLU A 1 1075 ? 34.828 14.098 4.838 1.00 84.25 1075 GLU A C 1
ATOM 8673 O O . GLU A 1 1075 ? 33.642 14.245 5.131 1.00 84.25 1075 GLU A O 1
ATOM 8678 N N . ILE A 1 1076 ? 35.226 14.002 3.562 1.00 84.19 1076 ILE A N 1
ATOM 8679 C CA . ILE A 1 1076 ? 34.305 14.079 2.417 1.00 84.19 1076 ILE A CA 1
ATOM 8680 C C . ILE A 1 1076 ? 33.231 12.974 2.464 1.00 84.19 1076 ILE A C 1
ATOM 8682 O O . ILE A 1 1076 ? 32.086 13.217 2.089 1.00 84.19 1076 ILE A O 1
ATOM 8686 N N . ARG A 1 1077 ? 33.556 11.765 2.938 1.00 85.19 1077 ARG A N 1
ATOM 8687 C CA . ARG A 1 1077 ? 32.595 10.651 3.065 1.00 85.19 1077 ARG A CA 1
ATOM 8688 C C . ARG A 1 1077 ? 31.670 10.793 4.267 1.00 85.19 1077 ARG A C 1
ATOM 8690 O O . ARG A 1 1077 ? 30.515 10.385 4.155 1.00 85.19 1077 ARG A O 1
ATOM 8697 N N . GLU A 1 1078 ? 32.156 11.346 5.377 1.00 85.38 1078 GLU A N 1
ATOM 8698 C CA . GLU A 1 1078 ? 31.320 11.711 6.524 1.00 85.38 1078 GLU A CA 1
ATOM 8699 C C . GLU A 1 1078 ? 30.292 12.758 6.081 1.00 85.38 1078 GLU A C 1
ATOM 8701 O O . GLU A 1 1078 ? 29.094 12.499 6.144 1.00 85.38 1078 GLU A O 1
ATOM 8706 N N . ALA A 1 1079 ? 30.744 13.860 5.470 1.00 86.44 1079 ALA A N 1
ATOM 8707 C CA . ALA A 1 1079 ? 29.870 14.923 4.975 1.00 86.44 1079 ALA A CA 1
ATOM 8708 C C . ALA A 1 1079 ? 28.837 14.433 3.940 1.00 86.44 1079 ALA A C 1
ATOM 8710 O O . ALA A 1 1079 ? 27.668 14.813 4.007 1.00 86.44 1079 ALA A O 1
ATOM 8711 N N . ILE A 1 1080 ? 29.228 13.549 3.009 1.00 86.56 1080 ILE A N 1
ATOM 8712 C CA . ILE A 1 1080 ? 28.290 12.929 2.056 1.00 86.56 1080 ILE A CA 1
ATOM 8713 C C . ILE A 1 1080 ? 27.271 12.037 2.780 1.00 86.56 1080 ILE A C 1
ATOM 8715 O O . ILE A 1 1080 ? 26.087 12.080 2.439 1.00 86.56 1080 ILE A O 1
ATOM 8719 N N . HIS A 1 1081 ? 27.697 11.246 3.773 1.00 87.38 1081 HIS A N 1
ATOM 8720 C CA . HIS A 1 1081 ? 26.804 10.395 4.564 1.00 87.38 1081 HIS A CA 1
ATOM 8721 C C . HIS A 1 1081 ? 25.802 11.215 5.376 1.00 87.38 1081 HIS A C 1
ATOM 8723 O O . HIS A 1 1081 ? 24.605 10.939 5.310 1.00 87.38 1081 HIS A O 1
ATOM 8729 N N . ASP A 1 1082 ? 26.269 12.215 6.118 1.00 85.69 1082 ASP A N 1
ATOM 8730 C CA . ASP A 1 1082 ? 25.434 12.998 7.025 1.00 85.69 1082 ASP A CA 1
ATOM 8731 C C . ASP A 1 1082 ? 24.444 13.873 6.246 1.00 85.69 1082 ASP A C 1
ATOM 8733 O O . ASP A 1 1082 ? 23.264 13.938 6.599 1.00 85.69 1082 ASP A O 1
ATOM 8737 N N . ALA A 1 1083 ? 24.862 14.434 5.105 1.00 86.75 1083 ALA A N 1
ATOM 8738 C CA . ALA A 1 1083 ? 23.955 15.106 4.179 1.00 86.75 1083 ALA A CA 1
ATOM 8739 C C . ALA A 1 1083 ? 22.900 14.148 3.604 1.00 86.75 1083 ALA A C 1
ATOM 8741 O O . ALA A 1 1083 ? 21.713 14.471 3.642 1.00 86.75 1083 ALA A O 1
ATOM 8742 N N . ARG A 1 1084 ? 23.296 12.945 3.154 1.00 88.25 1084 ARG A N 1
ATOM 8743 C CA . ARG A 1 1084 ? 22.361 11.917 2.659 1.00 88.25 1084 ARG A CA 1
ATOM 8744 C C . ARG A 1 1084 ? 21.349 11.527 3.742 1.00 88.25 1084 ARG A C 1
ATOM 8746 O O . ARG A 1 1084 ? 20.156 11.462 3.461 1.00 88.25 1084 ARG A O 1
ATOM 8753 N N . MET A 1 1085 ? 21.794 11.295 4.979 1.00 85.25 1085 MET A N 1
ATOM 8754 C CA . MET A 1 1085 ? 20.909 10.955 6.103 1.00 85.25 1085 MET A CA 1
ATOM 8755 C C . MET A 1 1085 ? 19.962 12.109 6.468 1.00 85.25 1085 MET A C 1
ATOM 8757 O O . MET A 1 1085 ? 18.790 11.863 6.747 1.00 85.25 1085 MET A O 1
ATOM 8761 N N . THR A 1 1086 ? 20.434 13.357 6.415 1.00 87.12 1086 THR A N 1
ATOM 8762 C CA . THR A 1 1086 ? 19.609 14.548 6.677 1.00 87.12 1086 THR A CA 1
ATOM 8763 C C . THR A 1 1086 ? 18.551 14.735 5.588 1.00 87.12 1086 THR A C 1
ATOM 8765 O O . THR A 1 1086 ? 17.369 14.851 5.900 1.00 87.12 1086 THR A O 1
ATOM 8768 N N . GLN A 1 1087 ? 18.939 14.664 4.312 1.00 88.62 1087 GLN A N 1
ATOM 8769 C CA . GLN A 1 1087 ? 18.030 14.776 3.163 1.00 88.62 1087 GLN A CA 1
ATOM 8770 C C . GLN A 1 1087 ? 16.973 13.658 3.166 1.00 88.62 1087 GLN A C 1
ATOM 8772 O O . GLN A 1 1087 ? 15.795 13.918 2.931 1.00 88.62 1087 GLN A O 1
ATOM 8777 N N . LEU A 1 1088 ? 17.357 12.428 3.529 1.00 86.50 1088 LEU A N 1
ATOM 8778 C CA . LEU A 1 1088 ? 16.422 11.316 3.729 1.00 86.50 1088 LEU A CA 1
ATOM 8779 C C . LEU A 1 1088 ? 15.436 11.562 4.885 1.00 86.50 1088 LEU A C 1
ATOM 8781 O O . LEU A 1 1088 ? 14.264 11.222 4.736 1.00 86.50 1088 LEU A O 1
ATOM 8785 N N . LYS A 1 1089 ? 15.877 12.150 6.008 1.00 85.12 1089 LYS A N 1
ATOM 8786 C CA . LYS A 1 1089 ? 15.008 12.488 7.153 1.00 85.12 1089 LYS A CA 1
ATOM 8787 C C . LYS A 1 1089 ? 13.991 13.576 6.792 1.00 85.12 1089 LYS A C 1
ATOM 8789 O O . LYS A 1 1089 ? 12.827 13.457 7.163 1.00 85.12 1089 LYS A O 1
ATOM 8794 N N . VAL A 1 1090 ? 14.416 14.614 6.069 1.00 87.62 1090 VAL A N 1
ATOM 8795 C CA . VAL A 1 1090 ? 13.523 15.678 5.575 1.00 87.62 1090 VAL A CA 1
ATOM 8796 C C . VAL A 1 1090 ? 12.516 15.107 4.569 1.00 87.62 1090 VAL A C 1
ATOM 8798 O O . VAL A 1 1090 ? 11.330 15.404 4.664 1.00 87.62 1090 VAL A O 1
ATOM 8801 N N . TYR A 1 1091 ? 12.951 14.208 3.679 1.00 91.06 1091 TYR A N 1
ATOM 8802 C CA . TYR A 1 1091 ? 12.044 13.500 2.771 1.00 91.06 1091 TYR A CA 1
ATOM 8803 C C . TYR A 1 1091 ? 11.010 12.635 3.510 1.00 91.06 1091 TYR A C 1
ATOM 8805 O O . TYR A 1 1091 ? 9.848 12.646 3.125 1.00 91.06 1091 TYR A O 1
ATOM 8813 N N . ASP A 1 1092 ? 11.391 11.917 4.577 1.00 82.94 1092 ASP A N 1
ATOM 8814 C CA . ASP A 1 1092 ? 10.431 11.146 5.392 1.00 82.94 1092 ASP A CA 1
ATOM 8815 C C . ASP A 1 1092 ? 9.414 12.045 6.100 1.00 82.94 1092 ASP A C 1
ATOM 8817 O O . ASP A 1 1092 ? 8.233 11.706 6.129 1.00 82.94 1092 ASP A O 1
ATOM 8821 N N . LYS A 1 1093 ? 9.858 13.188 6.647 1.00 88.69 1093 LYS A N 1
ATOM 8822 C CA . LYS A 1 1093 ? 8.971 14.196 7.247 1.00 88.69 1093 LYS A CA 1
ATOM 8823 C C . LYS A 1 1093 ? 7.928 14.643 6.222 1.00 88.69 1093 LYS A C 1
ATOM 8825 O O . LYS A 1 1093 ? 6.737 14.465 6.454 1.00 88.69 1093 LYS A O 1
ATOM 8830 N N . PHE A 1 1094 ? 8.373 15.175 5.083 1.00 90.00 1094 PHE A N 1
ATOM 8831 C CA . PHE A 1 1094 ? 7.446 15.697 4.086 1.00 90.00 1094 PHE A CA 1
ATOM 8832 C C . PHE A 1 1094 ? 6.591 14.596 3.458 1.00 90.00 1094 PHE A C 1
ATOM 8834 O O . PHE A 1 1094 ? 5.411 14.823 3.262 1.00 90.00 1094 PHE A O 1
ATOM 8841 N N . LEU A 1 1095 ? 7.103 13.382 3.224 1.00 85.56 1095 LEU A N 1
ATOM 8842 C CA . LEU A 1 1095 ? 6.271 12.281 2.724 1.00 85.56 1095 LEU A CA 1
ATOM 8843 C C . LEU A 1 1095 ? 5.175 11.881 3.725 1.00 85.56 1095 LEU A C 1
ATOM 8845 O O . LEU A 1 1095 ? 4.062 11.587 3.304 1.00 85.56 1095 LEU A O 1
ATOM 8849 N N . ALA A 1 1096 ? 5.451 11.896 5.032 1.00 68.44 1096 ALA A N 1
ATOM 8850 C CA . ALA A 1 1096 ? 4.424 11.664 6.048 1.00 68.44 1096 ALA A CA 1
ATOM 8851 C C . ALA A 1 1096 ? 3.382 12.799 6.105 1.00 68.44 1096 ALA A C 1
ATOM 8853 O O . ALA A 1 1096 ? 2.201 12.524 6.295 1.00 68.44 1096 ALA A O 1
ATOM 8854 N N . GLU A 1 1097 ? 3.802 14.051 5.904 1.00 76.12 1097 GLU A N 1
ATOM 8855 C CA . GLU A 1 1097 ? 2.909 15.217 5.834 1.00 76.12 1097 GLU A CA 1
ATOM 8856 C C . GLU A 1 1097 ? 2.040 15.197 4.563 1.00 76.12 1097 GLU A C 1
ATOM 8858 O O . GLU A 1 1097 ? 0.823 15.317 4.664 1.00 76.12 1097 GLU A O 1
ATOM 8863 N N . GLU A 1 1098 ? 2.613 14.931 3.384 1.00 81.75 1098 GLU A N 1
ATOM 8864 C CA . GLU A 1 1098 ? 1.861 14.758 2.130 1.00 81.75 1098 GLU A CA 1
ATOM 8865 C C . GLU A 1 1098 ? 0.816 13.637 2.242 1.00 81.75 1098 GLU A C 1
ATOM 8867 O O . GLU A 1 1098 ? -0.323 13.806 1.812 1.00 81.75 1098 GLU A O 1
ATOM 8872 N N . LEU A 1 1099 ? 1.163 12.519 2.891 1.00 66.38 1099 LEU A N 1
ATOM 8873 C CA . LEU A 1 1099 ? 0.232 11.413 3.150 1.00 66.38 1099 LEU A CA 1
ATOM 8874 C C . LEU A 1 1099 ? -0.864 11.749 4.170 1.00 66.38 1099 LEU A C 1
ATOM 8876 O O . LEU A 1 1099 ? -1.904 11.093 4.182 1.00 66.38 1099 LEU A O 1
ATOM 8880 N N . ALA A 1 1100 ? -0.664 12.779 4.993 1.00 55.00 1100 ALA A N 1
ATOM 8881 C CA . ALA A 1 1100 ? -1.698 13.372 5.837 1.00 55.00 1100 ALA A CA 1
ATOM 8882 C C . ALA A 1 1100 ? -2.494 14.487 5.117 1.00 55.00 1100 ALA A C 1
ATOM 8884 O O . ALA A 1 1100 ? -3.384 15.088 5.718 1.00 55.00 1100 ALA A O 1
ATOM 8885 N N . GLY A 1 1101 ? -2.189 14.781 3.846 1.00 59.09 1101 GLY A N 1
ATOM 8886 C CA . GLY A 1 1101 ? -2.772 15.889 3.084 1.00 59.09 1101 GLY A CA 1
ATOM 8887 C C . GLY A 1 1101 ? -2.231 17.274 3.463 1.00 59.09 1101 GLY A C 1
ATOM 8888 O O . GLY A 1 1101 ? -2.880 18.276 3.177 1.00 59.09 1101 GLY A O 1
ATOM 8889 N N . GLN A 1 1102 ? -1.073 17.344 4.126 1.00 74.81 1102 GLN A N 1
ATOM 8890 C CA . GLN A 1 1102 ? -0.445 18.575 4.611 1.00 74.81 1102 GLN A CA 1
ATOM 8891 C C . GLN A 1 1102 ? 0.703 18.986 3.678 1.00 74.81 1102 GLN A C 1
ATOM 8893 O O . GLN A 1 1102 ? 1.787 18.403 3.725 1.00 74.81 1102 GLN A O 1
ATOM 8898 N N . SER A 1 1103 ? 0.475 20.001 2.840 1.00 83.50 1103 SER A N 1
ATOM 8899 C CA . SER A 1 1103 ? 1.435 20.482 1.836 1.00 83.50 1103 SER A CA 1
ATOM 8900 C C . SER A 1 1103 ? 1.497 22.013 1.803 1.00 83.50 1103 SER A C 1
ATOM 8902 O O . SER A 1 1103 ? 0.461 22.665 1.885 1.00 83.50 1103 SER A O 1
ATOM 8904 N N . ASP A 1 1104 ? 2.696 22.589 1.640 1.00 84.62 1104 ASP A N 1
ATOM 8905 C CA . ASP A 1 1104 ? 2.921 24.022 1.356 1.00 84.62 1104 ASP A CA 1
ATOM 8906 C C . ASP A 1 1104 ? 3.210 24.268 -0.144 1.00 84.62 1104 ASP A C 1
ATOM 8908 O O . ASP A 1 1104 ? 4.051 25.089 -0.533 1.00 84.62 1104 ASP A O 1
ATOM 8912 N N . LEU A 1 1105 ? 2.539 23.490 -0.998 1.00 90.44 1105 LEU A N 1
ATOM 8913 C CA . LEU A 1 1105 ? 2.631 23.530 -2.457 1.00 90.44 1105 LEU A CA 1
ATOM 8914 C C . LEU A 1 1105 ? 1.304 23.976 -3.076 1.00 90.44 1105 LEU A C 1
ATOM 8916 O O . LEU A 1 1105 ? 0.235 23.535 -2.663 1.00 90.44 1105 LEU A O 1
ATOM 8920 N N . HIS A 1 1106 ? 1.395 24.776 -4.135 1.00 91.25 1106 HIS A N 1
ATOM 8921 C CA . HIS A 1 1106 ? 0.268 25.266 -4.940 1.00 91.25 1106 HIS A CA 1
ATOM 8922 C C . HIS A 1 1106 ? -0.031 24.347 -6.138 1.00 91.25 1106 HIS A C 1
ATOM 8924 O O . HIS A 1 1106 ? -0.825 24.671 -7.021 1.00 91.25 1106 HIS A O 1
ATOM 8930 N N . LEU A 1 1107 ? 0.627 23.187 -6.186 1.00 86.88 1107 LEU A N 1
ATOM 8931 C CA . LEU A 1 1107 ? 0.417 22.130 -7.169 1.00 86.88 1107 LEU A CA 1
ATOM 8932 C C . LEU A 1 1107 ? -0.907 21.386 -6.914 1.00 86.88 1107 LEU A C 1
ATOM 8934 O O . LEU A 1 1107 ? -1.125 20.836 -5.833 1.00 86.88 1107 LEU A O 1
ATOM 8938 N N . GLU A 1 1108 ? -1.765 21.283 -7.926 1.00 80.50 1108 GLU A N 1
ATOM 8939 C CA . GLU A 1 1108 ? -3.046 20.555 -7.865 1.00 80.50 1108 GLU A CA 1
ATOM 8940 C C . GLU A 1 1108 ? -2.873 19.033 -7.976 1.00 80.50 1108 GLU A C 1
ATOM 8942 O O . GLU A 1 1108 ? -1.896 18.544 -8.545 1.00 80.50 1108 GLU A O 1
ATOM 8947 N N . SER A 1 1109 ? -3.812 18.264 -7.418 1.00 75.00 1109 SER A N 1
ATOM 8948 C CA . SER A 1 1109 ? -3.827 16.799 -7.539 1.00 75.00 1109 SER A CA 1
ATOM 8949 C C . SER A 1 1109 ? -4.140 16.339 -8.968 1.00 75.00 1109 SER A C 1
ATOM 8951 O O . SER A 1 1109 ? -4.886 16.991 -9.696 1.00 75.00 1109 SER A O 1
ATOM 8953 N N . GLY A 1 1110 ? -3.589 15.195 -9.374 1.00 74.69 1110 GLY A N 1
ATOM 8954 C CA . GLY A 1 1110 ? -3.715 14.664 -10.737 1.00 74.69 1110 GLY A CA 1
ATOM 8955 C C . GLY A 1 1110 ? -2.661 15.203 -11.715 1.00 74.69 1110 GLY A C 1
ATOM 8956 O O . GLY A 1 1110 ? -2.735 14.937 -12.923 1.00 74.69 1110 GLY A O 1
ATOM 8957 N N . PHE A 1 1111 ? -1.652 15.932 -11.225 1.00 84.00 1111 PHE A N 1
ATOM 8958 C CA . PHE A 1 1111 ? -0.586 16.504 -12.045 1.00 84.00 1111 PHE A CA 1
ATOM 8959 C C . PHE A 1 1111 ? 0.217 15.444 -12.818 1.00 84.00 1111 PHE A C 1
ATOM 8961 O O . PHE A 1 1111 ? 0.746 15.759 -13.887 1.00 84.00 1111 PHE A O 1
ATOM 8968 N N . LEU A 1 1112 ? 0.265 14.178 -12.377 1.00 83.56 1112 LEU A N 1
ATOM 8969 C CA . LEU A 1 1112 ? 0.913 13.109 -13.161 1.00 83.56 1112 LEU A CA 1
ATOM 8970 C C . LEU A 1 1112 ? 0.303 12.983 -14.569 1.00 83.56 1112 LEU A C 1
ATOM 8972 O O . LEU A 1 1112 ? 1.048 12.880 -15.550 1.00 83.56 1112 LEU A O 1
ATOM 8976 N N . LYS A 1 1113 ? -1.034 13.084 -14.682 1.00 82.50 1113 LYS A N 1
ATOM 8977 C CA . LYS A 1 1113 ? -1.779 13.049 -15.958 1.00 82.50 1113 LYS A CA 1
ATOM 8978 C C . LYS A 1 1113 ? -1.401 14.258 -16.827 1.00 82.50 1113 LYS A C 1
ATOM 8980 O O . LYS A 1 1113 ? -1.078 14.073 -17.999 1.00 82.50 1113 LYS A O 1
ATOM 8985 N N . LYS A 1 1114 ? -1.326 15.464 -16.241 1.00 84.56 1114 LYS A N 1
ATOM 8986 C CA . LYS A 1 1114 ? -0.900 16.714 -16.915 1.00 84.56 1114 LYS A CA 1
ATOM 8987 C C . LYS A 1 1114 ? 0.534 16.646 -17.457 1.00 84.56 1114 LYS A C 1
ATOM 8989 O O . LYS A 1 1114 ? 0.789 17.068 -18.583 1.00 84.56 1114 LYS A O 1
ATOM 8994 N N . PHE A 1 1115 ? 1.477 16.097 -16.690 1.00 88.81 1115 PHE A N 1
ATOM 8995 C CA . PHE A 1 1115 ? 2.885 16.030 -17.101 1.00 88.81 1115 PHE A CA 1
ATOM 8996 C C . PHE A 1 1115 ? 3.233 14.822 -17.991 1.00 88.81 1115 PHE A C 1
ATOM 8998 O O . PHE A 1 1115 ? 4.315 14.792 -18.597 1.00 88.81 1115 PHE A O 1
ATOM 9005 N N . GLY A 1 1116 ? 2.314 13.859 -18.126 1.00 86.75 1116 GLY A N 1
ATOM 9006 C CA . GLY A 1 1116 ? 2.513 12.606 -18.862 1.00 86.75 1116 GLY A CA 1
ATOM 9007 C C . GLY A 1 1116 ? 3.384 11.595 -18.109 1.00 86.75 1116 GLY A C 1
ATOM 9008 O O . GLY A 1 1116 ? 4.033 10.752 -18.733 1.00 86.75 1116 GLY A O 1
ATOM 9009 N N . ILE A 1 1117 ? 3.440 11.706 -16.780 1.00 87.75 1117 ILE A N 1
ATOM 9010 C CA . ILE A 1 1117 ? 4.207 10.816 -15.908 1.00 87.75 1117 ILE A CA 1
ATOM 9011 C C . ILE A 1 1117 ? 3.420 9.514 -15.751 1.00 87.75 1117 ILE A C 1
ATOM 9013 O O . ILE A 1 1117 ? 2.238 9.527 -15.421 1.00 87.75 1117 ILE A O 1
ATOM 9017 N N . LYS A 1 1118 ? 4.081 8.379 -15.994 1.00 81.94 1118 LYS A N 1
ATOM 9018 C CA . LYS A 1 1118 ? 3.506 7.053 -15.753 1.00 81.94 1118 LYS A CA 1
ATOM 9019 C C . LYS A 1 1118 ? 3.917 6.564 -14.374 1.00 81.94 1118 LYS A C 1
ATOM 9021 O O . LYS A 1 1118 ? 5.102 6.598 -14.044 1.00 81.94 1118 LYS A O 1
ATOM 9026 N N . GLU A 1 1119 ? 2.942 6.087 -13.615 1.00 74.12 1119 GLU A N 1
ATOM 9027 C CA . GLU A 1 1119 ? 3.178 5.356 -12.374 1.00 74.12 1119 GLU A CA 1
ATOM 9028 C C . GLU A 1 1119 ? 3.997 4.073 -12.625 1.00 74.12 1119 GLU A C 1
ATOM 9030 O O . GLU A 1 1119 ? 3.980 3.535 -13.741 1.00 74.12 1119 GLU A O 1
ATOM 9035 N N . PRO A 1 1120 ? 4.749 3.583 -11.623 1.00 68.25 1120 PRO A N 1
ATOM 9036 C CA . PRO A 1 1120 ? 5.450 2.312 -11.732 1.00 68.25 1120 PRO A CA 1
ATOM 9037 C C . PRO A 1 1120 ? 4.445 1.151 -11.731 1.00 68.25 1120 PRO A C 1
ATOM 9039 O O . PRO A 1 1120 ? 3.415 1.209 -11.066 1.00 68.25 1120 PRO A O 1
ATOM 9042 N N . GLU A 1 1121 ? 4.762 0.063 -12.436 1.00 57.38 1121 GLU A N 1
ATOM 9043 C CA . GLU A 1 1121 ? 4.005 -1.186 -12.278 1.00 57.38 1121 GLU A CA 1
ATOM 9044 C C . GLU A 1 1121 ? 4.135 -1.680 -10.816 1.00 57.38 1121 GLU A C 1
ATOM 9046 O O . GLU A 1 1121 ? 5.223 -1.544 -10.237 1.00 57.38 1121 GLU A O 1
ATOM 9051 N N . PRO A 1 1122 ? 3.081 -2.261 -10.206 1.00 52.34 1122 PRO A N 1
ATOM 9052 C CA . PRO A 1 1122 ? 3.145 -2.763 -8.834 1.00 52.34 1122 PRO A CA 1
ATOM 9053 C C . PRO A 1 1122 ? 4.289 -3.767 -8.643 1.00 52.34 1122 PRO A C 1
ATOM 9055 O O . PRO A 1 1122 ? 4.364 -4.773 -9.347 1.00 52.34 1122 PRO A O 1
ATOM 9058 N N . GLN A 1 1123 ? 5.181 -3.509 -7.681 1.00 54.09 1123 GLN A N 1
ATOM 9059 C CA . GLN A 1 1123 ? 6.252 -4.451 -7.339 1.00 54.09 1123 GLN A CA 1
ATOM 9060 C C . GLN A 1 1123 ? 5.650 -5.655 -6.602 1.00 54.09 1123 GLN A C 1
ATOM 9062 O O . GLN A 1 1123 ? 4.878 -5.477 -5.658 1.00 54.09 1123 GLN A O 1
ATOM 9067 N N . GLU A 1 1124 ? 6.007 -6.874 -7.019 1.00 54.16 1124 GLU A N 1
ATOM 9068 C CA . GLU A 1 1124 ? 5.574 -8.100 -6.340 1.00 54.16 1124 GLU A CA 1
ATOM 9069 C C . GLU A 1 1124 ? 6.004 -8.080 -4.866 1.00 54.16 1124 GLU A C 1
ATOM 9071 O O . GLU A 1 1124 ? 7.162 -7.797 -4.543 1.00 54.16 1124 GLU A O 1
ATOM 9076 N N . GLN A 1 1125 ? 5.068 -8.384 -3.962 1.00 62.56 1125 GLN A N 1
ATOM 9077 C CA . GLN A 1 1125 ? 5.383 -8.503 -2.542 1.00 62.56 1125 GLN A CA 1
ATOM 9078 C C . GLN A 1 1125 ? 6.109 -9.824 -2.279 1.00 62.56 1125 GLN A C 1
ATOM 9080 O O . GLN A 1 1125 ? 5.664 -10.897 -2.685 1.00 62.56 1125 GLN A O 1
ATOM 9085 N N . ILE A 1 1126 ? 7.221 -9.747 -1.554 1.00 73.00 1126 ILE A N 1
ATOM 9086 C CA . ILE A 1 1126 ? 8.009 -10.899 -1.126 1.00 73.00 1126 ILE A CA 1
ATOM 9087 C C . ILE A 1 1126 ? 7.207 -11.651 -0.060 1.00 73.00 1126 ILE A C 1
ATOM 9089 O O . ILE A 1 1126 ? 6.959 -11.115 1.022 1.00 73.00 1126 ILE A O 1
ATOM 9093 N N . GLU A 1 1127 ? 6.830 -12.897 -0.346 1.00 59.94 1127 GLU A N 1
ATOM 9094 C CA . GLU A 1 1127 ? 6.165 -13.784 0.613 1.00 59.94 1127 GLU A CA 1
ATOM 9095 C C . GLU A 1 1127 ? 7.092 -14.072 1.810 1.00 59.94 1127 GLU A C 1
ATOM 9097 O O . GLU A 1 1127 ? 8.129 -14.733 1.687 1.00 59.94 1127 GLU A O 1
ATOM 9102 N N . THR A 1 1128 ? 6.724 -13.587 2.997 1.00 57.03 1128 THR A N 1
ATOM 9103 C CA . THR A 1 1128 ? 7.492 -13.749 4.240 1.00 57.03 1128 THR A CA 1
ATOM 9104 C C . THR A 1 1128 ? 7.260 -15.126 4.869 1.00 57.03 1128 THR A C 1
ATOM 9106 O O . THR A 1 1128 ? 6.611 -15.273 5.901 1.00 57.03 1128 THR A O 1
ATOM 9109 N N . LYS A 1 1129 ? 7.863 -16.155 4.260 1.00 60.09 1129 LYS A N 1
ATOM 9110 C CA . LYS A 1 1129 ? 7.756 -17.589 4.625 1.00 60.09 1129 LYS A CA 1
ATOM 9111 C C . LYS A 1 1129 ? 8.066 -17.941 6.090 1.00 60.09 1129 LYS A C 1
ATOM 9113 O O . LYS A 1 1129 ? 7.773 -19.053 6.521 1.00 60.09 1129 LYS A O 1
ATOM 9118 N N . LYS A 1 1130 ? 8.668 -17.022 6.850 1.00 71.75 1130 LYS A N 1
ATOM 9119 C CA . LYS A 1 1130 ? 9.087 -17.199 8.243 1.00 71.75 1130 LYS A CA 1
ATOM 9120 C C . LYS A 1 1130 ? 8.880 -15.901 9.039 1.00 71.75 1130 LYS A C 1
ATOM 9122 O O . LYS A 1 1130 ? 9.383 -14.859 8.609 1.00 71.75 1130 LYS A O 1
ATOM 9127 N N . PRO A 1 1131 ? 8.187 -15.937 10.194 1.00 72.62 1131 PRO A N 1
ATOM 9128 C CA . PRO A 1 1131 ? 7.949 -14.753 11.018 1.00 72.62 1131 PRO A CA 1
ATOM 9129 C C . PRO A 1 1131 ? 9.237 -14.259 11.691 1.00 72.62 1131 PRO A C 1
ATOM 9131 O O . PRO A 1 1131 ? 10.115 -15.052 12.027 1.00 72.62 1131 PRO A O 1
ATOM 9134 N N . GLY A 1 1132 ? 9.325 -12.946 11.924 1.00 77.75 1132 GLY A N 1
ATOM 9135 C CA . GLY A 1 1132 ? 10.454 -12.289 12.604 1.00 77.75 1132 GLY A CA 1
ATOM 9136 C C . GLY A 1 1132 ? 11.293 -11.349 11.729 1.00 77.75 1132 GLY A C 1
ATOM 9137 O O . GLY A 1 1132 ? 12.112 -10.613 12.272 1.00 77.75 1132 GLY A O 1
ATOM 9138 N N . LEU A 1 1133 ? 11.073 -11.329 10.408 1.00 84.75 1133 LEU A N 1
ATOM 9139 C CA . LEU A 1 1133 ? 11.691 -10.371 9.484 1.00 84.75 1133 LEU A CA 1
ATOM 9140 C C . LEU A 1 1133 ? 10.730 -10.009 8.344 1.00 84.75 1133 LEU A C 1
ATOM 9142 O O . LEU A 1 1133 ? 10.255 -10.884 7.621 1.00 84.75 1133 LEU A O 1
ATOM 9146 N N . ASP A 1 1134 ? 10.490 -8.715 8.144 1.00 86.06 1134 ASP A N 1
ATOM 9147 C CA . ASP A 1 1134 ? 9.728 -8.189 7.008 1.00 86.06 1134 ASP A CA 1
ATOM 9148 C C . ASP A 1 1134 ? 10.662 -7.841 5.839 1.00 86.06 1134 ASP A C 1
ATOM 9150 O O . ASP A 1 1134 ? 11.178 -6.725 5.737 1.00 86.06 1134 ASP A O 1
ATOM 9154 N N . LEU A 1 1135 ? 10.879 -8.803 4.936 1.00 87.56 1135 LEU A N 1
ATOM 9155 C CA . LEU A 1 1135 ? 11.749 -8.628 3.766 1.00 87.56 1135 LEU A CA 1
ATOM 9156 C C . LEU A 1 1135 ? 11.301 -7.491 2.830 1.00 87.56 1135 LEU A C 1
ATOM 9158 O O . LEU A 1 1135 ? 12.153 -6.889 2.174 1.00 87.56 1135 LEU A O 1
ATOM 9162 N N . ASN A 1 1136 ? 10.011 -7.142 2.791 1.00 85.25 1136 ASN A N 1
ATOM 9163 C CA . ASN A 1 1136 ? 9.524 -6.029 1.974 1.00 85.25 1136 ASN A CA 1
ATOM 9164 C C . ASN A 1 1136 ? 10.014 -4.692 2.537 1.00 85.25 1136 ASN A C 1
ATOM 9166 O O . ASN A 1 1136 ? 10.544 -3.866 1.789 1.00 85.25 1136 ASN A O 1
ATOM 9170 N N . LYS A 1 1137 ? 9.933 -4.501 3.862 1.00 85.12 1137 LYS A N 1
ATOM 9171 C CA . LYS A 1 1137 ? 10.516 -3.327 4.532 1.00 85.12 1137 LYS A CA 1
ATOM 9172 C C . LYS A 1 1137 ? 12.038 -3.280 4.387 1.00 85.12 1137 LYS A C 1
ATOM 9174 O O . LYS A 1 1137 ? 12.561 -2.217 4.055 1.00 85.12 1137 LYS A O 1
ATOM 9179 N N . VAL A 1 1138 ? 12.735 -4.415 4.533 1.00 90.44 1138 VAL A N 1
ATOM 9180 C CA . VAL A 1 1138 ? 14.195 -4.500 4.318 1.00 90.44 1138 VAL A CA 1
ATOM 9181 C C . VAL A 1 1138 ? 14.576 -4.015 2.918 1.00 90.44 1138 VAL A C 1
ATOM 9183 O O . VAL A 1 1138 ? 15.401 -3.112 2.768 1.00 90.44 1138 VAL A O 1
ATOM 9186 N N . ILE A 1 1139 ? 13.966 -4.591 1.879 1.00 90.50 1139 ILE A N 1
ATOM 9187 C CA . ILE A 1 1139 ? 14.305 -4.282 0.488 1.00 90.50 1139 ILE A CA 1
ATOM 9188 C C . ILE A 1 1139 ? 13.895 -2.850 0.125 1.00 90.50 1139 ILE A C 1
ATOM 9190 O O . ILE A 1 1139 ? 14.685 -2.160 -0.519 1.00 90.50 1139 ILE A O 1
ATOM 9194 N N . ARG A 1 1140 ? 12.736 -2.352 0.588 1.00 86.75 1140 ARG A N 1
ATOM 9195 C CA . ARG A 1 1140 ? 12.316 -0.946 0.408 1.00 86.75 1140 ARG A CA 1
ATOM 9196 C C . ARG A 1 1140 ? 13.315 0.021 1.061 1.00 86.75 1140 ARG A C 1
ATOM 9198 O O . ARG A 1 1140 ? 13.786 0.949 0.405 1.00 86.75 1140 ARG A O 1
ATOM 9205 N N . GLY A 1 1141 ? 13.698 -0.223 2.315 1.00 86.56 1141 GLY A N 1
ATOM 9206 C CA . GLY A 1 1141 ? 14.663 0.596 3.055 1.00 86.56 1141 GLY A CA 1
ATOM 9207 C C . GLY A 1 1141 ? 16.067 0.601 2.441 1.00 86.56 1141 GLY A C 1
ATOM 9208 O O . GLY A 1 1141 ? 16.719 1.647 2.372 1.00 86.56 1141 GLY A O 1
ATOM 9209 N N . LEU A 1 1142 ? 16.527 -0.546 1.931 1.00 92.12 1142 LEU A N 1
ATOM 9210 C CA . LEU A 1 1142 ? 17.815 -0.662 1.244 1.00 92.12 1142 LEU A CA 1
ATOM 9211 C C . LEU A 1 1142 ? 17.802 0.053 -0.119 1.00 92.12 1142 LEU A C 1
ATOM 9213 O O . LEU A 1 1142 ? 18.642 0.923 -0.353 1.00 92.12 1142 LEU A O 1
ATOM 9217 N N . LYS A 1 1143 ? 16.803 -0.242 -0.971 1.00 91.62 1143 LYS A N 1
ATOM 9218 C CA . LYS A 1 1143 ? 16.561 0.427 -2.267 1.00 91.62 1143 LYS A CA 1
ATOM 9219 C C . LYS A 1 1143 ? 16.533 1.954 -2.119 1.00 91.62 1143 LYS A C 1
ATOM 9221 O O . LYS A 1 1143 ? 17.100 2.658 -2.951 1.00 91.62 1143 LYS A O 1
ATOM 9226 N N . ARG A 1 1144 ? 15.919 2.464 -1.045 1.00 89.25 1144 ARG A N 1
ATOM 9227 C CA . ARG A 1 1144 ? 15.776 3.901 -0.776 1.00 89.25 1144 ARG A CA 1
ATOM 9228 C C . ARG A 1 1144 ? 17.078 4.617 -0.431 1.00 89.25 1144 ARG A C 1
ATOM 9230 O O . ARG A 1 1144 ? 17.265 5.767 -0.833 1.00 89.25 1144 ARG A O 1
ATOM 9237 N N . ARG A 1 1145 ? 17.968 3.963 0.322 1.00 91.31 1145 ARG A N 1
ATOM 9238 C CA . ARG A 1 1145 ? 19.186 4.586 0.873 1.00 91.31 1145 ARG A CA 1
ATOM 9239 C C . ARG A 1 1145 ? 20.440 4.384 0.016 1.00 91.31 1145 ARG A C 1
ATOM 9241 O O . ARG A 1 1145 ? 21.444 5.063 0.260 1.00 91.31 1145 ARG A O 1
ATOM 9248 N N . ALA A 1 1146 ? 20.379 3.500 -0.976 1.00 91.88 1146 ALA A N 1
ATOM 9249 C CA . ALA A 1 1146 ? 21.455 3.217 -1.917 1.00 91.88 1146 ALA A CA 1
ATOM 9250 C C . ALA A 1 1146 ? 21.642 4.325 -2.975 1.00 91.88 1146 ALA A C 1
ATOM 9252 O O . ALA A 1 1146 ? 20.682 4.801 -3.581 1.00 91.88 1146 ALA A O 1
ATOM 9253 N N . SER A 1 1147 ? 22.892 4.721 -3.222 1.00 89.50 1147 SER A N 1
ATOM 9254 C CA . SER A 1 1147 ? 23.284 5.605 -4.332 1.00 89.50 1147 SER A CA 1
ATOM 9255 C C . SER A 1 1147 ? 23.585 4.844 -5.624 1.00 89.50 1147 SER A C 1
ATOM 9257 O O . SER A 1 1147 ? 23.718 3.623 -5.617 1.00 89.50 1147 SER A O 1
ATOM 9259 N N . ASP A 1 1148 ? 23.772 5.550 -6.742 1.00 84.06 1148 ASP A N 1
ATOM 9260 C CA . ASP A 1 1148 ? 24.392 4.940 -7.926 1.00 84.06 1148 ASP A CA 1
ATOM 9261 C C . ASP A 1 1148 ? 25.812 4.423 -7.597 1.00 84.06 1148 ASP A C 1
ATOM 9263 O O . ASP A 1 1148 ? 26.480 4.874 -6.662 1.00 84.06 1148 ASP A O 1
ATOM 9267 N N . SER A 1 1149 ? 26.275 3.500 -8.430 1.00 79.50 1149 SER A N 1
ATOM 9268 C CA . SER A 1 1149 ? 27.630 2.960 -8.573 1.00 79.50 1149 SER A CA 1
ATOM 9269 C C . SER A 1 1149 ? 28.746 3.995 -8.832 1.00 79.50 1149 SER A C 1
ATOM 9271 O O . SER A 1 1149 ? 29.896 3.616 -9.081 1.00 79.50 1149 SER A O 1
ATOM 9273 N N . ASP A 1 1150 ? 28.442 5.297 -8.818 1.00 76.25 1150 ASP A N 1
ATOM 9274 C CA . ASP A 1 1150 ? 29.406 6.342 -9.150 1.00 76.25 1150 ASP A CA 1
ATOM 9275 C C . ASP A 1 1150 ? 30.429 6.561 -8.034 1.00 76.25 1150 ASP A C 1
ATOM 9277 O O . ASP A 1 1150 ? 30.084 6.689 -6.862 1.00 76.25 1150 ASP A O 1
ATOM 9281 N N . ARG A 1 1151 ? 31.709 6.683 -8.402 1.00 66.88 1151 ARG A N 1
ATOM 9282 C CA . ARG A 1 1151 ? 32.814 6.837 -7.447 1.00 66.88 1151 ARG A CA 1
ATOM 9283 C C . ARG A 1 1151 ? 32.699 8.078 -6.563 1.00 66.88 1151 ARG A C 1
ATOM 9285 O O . ARG A 1 1151 ? 33.295 8.057 -5.489 1.00 66.88 1151 ARG A O 1
ATOM 9292 N N . LYS A 1 1152 ? 31.965 9.120 -6.976 1.00 71.06 1152 LYS A N 1
ATOM 9293 C CA . LYS A 1 1152 ? 31.684 10.284 -6.113 1.00 71.06 1152 LYS A CA 1
ATOM 9294 C C . LYS A 1 1152 ? 30.711 9.968 -4.967 1.00 71.06 1152 LYS A C 1
ATOM 9296 O O . LYS A 1 1152 ? 30.800 10.597 -3.922 1.00 71.06 1152 LYS A O 1
ATOM 9301 N N . SER A 1 1153 ? 29.849 8.966 -5.137 1.00 69.62 1153 SER A N 1
ATOM 9302 C CA . SER A 1 1153 ? 28.830 8.532 -4.170 1.00 69.62 1153 SER A CA 1
ATOM 9303 C C . SER A 1 1153 ? 29.265 7.374 -3.256 1.00 69.62 1153 SER A C 1
ATOM 9305 O O . SER A 1 1153 ? 28.568 7.044 -2.294 1.00 69.62 1153 SER A O 1
ATOM 9307 N N . LEU A 1 1154 ? 30.405 6.726 -3.533 1.00 81.19 1154 LEU A N 1
ATOM 9308 C CA . LEU A 1 1154 ? 30.868 5.541 -2.795 1.00 81.19 1154 LEU A CA 1
ATOM 9309 C C . LEU A 1 1154 ? 31.504 5.889 -1.436 1.00 81.19 1154 LEU A C 1
ATOM 9311 O O . LEU A 1 1154 ? 32.731 5.955 -1.278 1.00 81.19 1154 LEU A O 1
ATOM 9315 N N . ILE A 1 1155 ? 30.645 6.040 -0.427 1.00 85.12 1155 ILE A N 1
ATOM 9316 C CA . ILE A 1 1155 ? 31.033 6.253 0.975 1.00 85.12 1155 ILE A CA 1
ATOM 9317 C C . ILE A 1 1155 ? 31.687 5.024 1.630 1.00 85.12 1155 ILE A C 1
ATOM 9319 O O . ILE A 1 1155 ? 32.570 5.196 2.468 1.00 85.12 1155 ILE A O 1
ATOM 9323 N N . GLY A 1 1156 ? 31.340 3.796 1.221 1.00 85.38 1156 GLY A N 1
ATOM 9324 C CA . GLY A 1 1156 ? 31.943 2.562 1.748 1.00 85.38 1156 GLY A CA 1
ATOM 9325 C C . GLY A 1 1156 ? 31.370 2.136 3.103 1.00 85.38 1156 GLY A C 1
ATOM 9326 O O . GLY A 1 1156 ? 32.103 1.670 3.972 1.00 85.38 1156 GLY A O 1
ATOM 9327 N N . ARG A 1 1157 ? 30.060 2.326 3.294 1.00 89.12 1157 ARG A N 1
ATOM 9328 C CA . ARG A 1 1157 ? 29.318 2.080 4.543 1.00 89.12 1157 ARG A CA 1
ATOM 9329 C C . ARG A 1 1157 ? 28.347 0.896 4.451 1.00 89.12 1157 ARG A C 1
ATOM 9331 O O . ARG A 1 1157 ? 27.423 0.811 5.257 1.00 89.12 1157 ARG A O 1
ATOM 9338 N N . CYS A 1 1158 ? 28.559 -0.028 3.513 1.00 93.44 1158 CYS A N 1
ATOM 9339 C CA . CYS A 1 1158 ? 27.720 -1.206 3.242 1.00 93.44 1158 CYS A CA 1
ATOM 9340 C C . CYS A 1 1158 ? 27.114 -1.872 4.498 1.00 93.44 1158 CYS A C 1
ATOM 9342 O O . CYS A 1 1158 ? 25.898 -2.033 4.590 1.00 93.44 1158 CYS A O 1
ATOM 9344 N N . ALA A 1 1159 ? 27.932 -2.145 5.518 1.00 92.44 1159 ALA A N 1
ATOM 9345 C CA . ALA A 1 1159 ? 27.521 -2.778 6.776 1.00 92.44 1159 ALA A CA 1
ATOM 9346 C C . ALA A 1 1159 ? 26.555 -1.960 7.658 1.00 92.44 1159 ALA A C 1
ATOM 9348 O O . ALA A 1 1159 ? 25.776 -2.537 8.418 1.00 92.44 1159 ALA A O 1
ATOM 9349 N N . ARG A 1 1160 ? 26.568 -0.628 7.540 1.00 90.25 1160 ARG A N 1
ATOM 9350 C CA . ARG A 1 1160 ? 25.629 0.287 8.208 1.00 90.25 1160 ARG A CA 1
ATOM 9351 C C . ARG A 1 1160 ? 24.316 0.393 7.430 1.00 90.25 1160 ARG A C 1
ATOM 9353 O O . ARG A 1 1160 ? 23.258 0.408 8.043 1.00 90.25 1160 ARG A O 1
ATOM 9360 N N . TYR A 1 1161 ? 24.368 0.381 6.097 1.00 92.50 1161 TYR A N 1
ATOM 9361 C CA . TYR A 1 1161 ? 23.183 0.505 5.233 1.00 92.50 1161 TYR A CA 1
ATOM 9362 C C . TYR A 1 1161 ? 22.358 -0.786 5.172 1.00 92.50 1161 TYR A C 1
ATOM 9364 O O . TYR A 1 1161 ? 21.138 -0.729 5.326 1.00 92.50 1161 TYR A O 1
ATOM 9372 N N . VAL A 1 1162 ? 23.018 -1.945 5.051 1.00 94.62 1162 VAL A N 1
ATOM 9373 C CA . VAL A 1 1162 ? 22.371 -3.258 5.223 1.00 94.62 1162 VAL A CA 1
ATOM 9374 C C . VAL A 1 1162 ? 21.892 -3.431 6.669 1.00 94.62 1162 VAL A C 1
ATOM 9376 O O . VAL A 1 1162 ? 20.782 -3.905 6.886 1.00 94.62 1162 VAL A O 1
ATOM 9379 N N . GLY A 1 1163 ? 22.660 -2.956 7.658 1.00 92.19 1163 GLY A N 1
ATOM 9380 C CA . GLY A 1 1163 ? 22.238 -2.936 9.063 1.00 92.19 1163 GLY A CA 1
ATOM 9381 C C . GLY A 1 1163 ? 20.945 -2.149 9.297 1.00 92.19 1163 GLY A C 1
ATOM 9382 O O . GLY A 1 1163 ? 20.032 -2.663 9.932 1.00 92.19 1163 GLY A O 1
ATOM 9383 N N . PHE A 1 1164 ? 20.826 -0.938 8.743 1.00 89.12 1164 PHE A N 1
ATOM 9384 C CA . PHE A 1 1164 ? 19.588 -0.152 8.800 1.00 89.12 1164 PHE A CA 1
ATOM 9385 C C . PHE A 1 1164 ? 18.427 -0.833 8.059 1.00 89.12 1164 PHE A C 1
ATOM 9387 O O . PHE A 1 1164 ? 17.303 -0.796 8.539 1.00 89.12 1164 PHE A O 1
ATOM 9394 N N . ALA A 1 1165 ? 18.681 -1.502 6.929 1.00 91.81 1165 ALA A N 1
ATOM 9395 C CA . ALA A 1 1165 ? 17.634 -2.234 6.212 1.00 91.81 1165 ALA A CA 1
ATOM 9396 C C . ALA A 1 1165 ? 17.077 -3.403 7.041 1.00 91.81 1165 ALA A C 1
ATOM 9398 O O . ALA A 1 1165 ? 15.868 -3.592 7.105 1.00 91.81 1165 ALA A O 1
ATOM 9399 N N . LEU A 1 1166 ? 17.941 -4.145 7.739 1.00 92.62 1166 LEU A N 1
ATOM 9400 C CA . LEU A 1 1166 ? 17.515 -5.208 8.655 1.00 92.62 1166 LEU A CA 1
ATOM 9401 C C . LEU A 1 1166 ? 16.712 -4.666 9.852 1.00 92.62 1166 LEU A C 1
ATOM 9403 O O . LEU A 1 1166 ? 15.793 -5.340 10.310 1.00 92.62 1166 LEU A O 1
ATOM 9407 N N . VAL A 1 1167 ? 17.000 -3.439 10.307 1.00 89.00 1167 VAL A N 1
ATOM 9408 C CA . VAL A 1 1167 ? 16.208 -2.743 11.340 1.00 89.00 1167 VAL A CA 1
ATOM 9409 C C . VAL A 1 1167 ? 14.821 -2.356 10.832 1.00 89.00 1167 VAL A C 1
ATOM 9411 O O . VAL A 1 1167 ? 13.847 -2.602 11.538 1.00 89.00 1167 VAL A O 1
ATOM 9414 N N . ASP A 1 1168 ? 14.697 -1.841 9.604 1.00 84.31 1168 ASP A N 1
ATOM 9415 C CA . ASP A 1 1168 ? 13.383 -1.566 8.995 1.00 84.31 1168 ASP A CA 1
ATOM 9416 C C . ASP A 1 1168 ? 12.531 -2.849 8.886 1.00 84.31 1168 ASP A C 1
ATOM 9418 O O . ASP A 1 1168 ? 11.306 -2.805 8.995 1.00 84.31 1168 ASP A O 1
ATOM 9422 N N . GLY A 1 1169 ? 13.188 -4.001 8.703 1.00 81.62 1169 GLY A N 1
ATOM 9423 C CA . GLY A 1 1169 ? 12.579 -5.332 8.727 1.00 81.62 1169 GLY A CA 1
ATOM 9424 C C . GLY A 1 1169 ? 12.226 -5.887 10.113 1.00 81.62 1169 GLY A C 1
ATOM 9425 O O . GLY A 1 1169 ? 11.571 -6.926 10.174 1.00 81.62 1169 GLY A O 1
ATOM 9426 N N . GLY A 1 1170 ? 12.642 -5.235 11.205 1.00 83.06 1170 GLY A N 1
ATOM 9427 C CA . GLY A 1 1170 ? 12.331 -5.621 12.589 1.00 83.06 1170 GLY A CA 1
ATOM 9428 C C . GLY A 1 1170 ? 13.479 -6.218 13.420 1.00 83.06 1170 GLY A C 1
ATOM 9429 O O . GLY A 1 1170 ? 13.247 -6.577 14.574 1.00 83.06 1170 GLY A O 1
ATOM 9430 N N . LEU A 1 1171 ? 14.707 -6.324 12.896 1.00 84.94 1171 LEU A N 1
ATOM 9431 C CA . LEU A 1 1171 ? 15.854 -6.875 13.640 1.00 84.94 1171 LEU A CA 1
ATOM 9432 C C . LEU A 1 1171 ? 16.631 -5.809 14.444 1.00 84.94 1171 LEU A C 1
ATOM 9434 O O . LEU A 1 1171 ? 16.662 -4.638 14.070 1.00 84.94 1171 LEU A O 1
ATOM 9438 N N . PRO A 1 1172 ? 17.318 -6.181 15.543 1.00 77.56 1172 PRO A N 1
ATOM 9439 C CA . PRO A 1 1172 ? 18.117 -5.240 16.330 1.00 77.56 1172 PRO A CA 1
ATOM 9440 C C . PRO A 1 1172 ? 19.350 -4.746 15.559 1.00 77.56 1172 PRO A C 1
ATOM 9442 O O . PRO A 1 1172 ? 20.053 -5.538 14.930 1.00 77.56 1172 PRO A O 1
ATOM 9445 N N . TYR A 1 1173 ? 19.682 -3.454 15.655 1.00 86.75 1173 TYR A N 1
ATOM 9446 C CA . TYR A 1 1173 ? 20.841 -2.893 14.951 1.00 86.75 1173 TYR A CA 1
ATOM 9447 C C . TYR A 1 1173 ? 22.166 -3.504 15.438 1.00 86.75 1173 TYR A C 1
ATOM 9449 O O . TYR A 1 1173 ? 22.531 -3.380 16.606 1.00 86.75 1173 TYR A O 1
ATOM 9457 N N . ALA A 1 1174 ? 22.911 -4.136 14.528 1.00 76.06 1174 ALA A N 1
ATOM 9458 C CA . ALA A 1 1174 ? 24.107 -4.904 14.875 1.00 76.06 1174 ALA A CA 1
ATOM 9459 C C . ALA A 1 1174 ? 25.362 -4.047 15.139 1.00 76.06 1174 ALA A C 1
ATOM 9461 O O . ALA A 1 1174 ? 26.226 -4.448 15.915 1.00 76.06 1174 ALA A O 1
ATOM 9462 N N . GLY A 1 1175 ? 25.510 -2.901 14.459 1.00 81.12 1175 GLY A N 1
ATOM 9463 C CA . GLY A 1 1175 ? 26.696 -2.035 14.574 1.00 81.12 1175 GLY A CA 1
ATOM 9464 C C . GLY A 1 1175 ? 28.028 -2.665 14.124 1.00 81.12 1175 GLY A C 1
ATOM 9465 O O . GLY A 1 1175 ? 29.091 -2.184 14.508 1.00 81.12 1175 GLY A O 1
ATOM 9466 N N . LEU A 1 1176 ? 27.994 -3.751 13.344 1.00 88.94 1176 LEU A N 1
ATOM 9467 C CA . LEU A 1 1176 ? 29.171 -4.556 13.000 1.00 88.94 1176 LEU A CA 1
ATOM 9468 C C . LEU A 1 1176 ? 29.879 -4.114 11.707 1.00 88.94 1176 LEU A C 1
ATOM 9470 O O . LEU A 1 1176 ? 29.260 -3.604 10.778 1.00 88.94 1176 LEU A O 1
ATOM 9474 N N . ASN A 1 1177 ? 31.175 -4.430 11.609 1.00 90.56 1177 ASN A N 1
ATOM 9475 C CA . ASN A 1 1177 ? 31.906 -4.459 10.333 1.00 90.56 1177 ASN A CA 1
ATOM 9476 C C . ASN A 1 1177 ? 31.374 -5.596 9.445 1.00 90.56 1177 ASN A C 1
ATOM 9478 O O . ASN A 1 1177 ? 30.982 -6.639 9.970 1.00 90.56 1177 ASN A O 1
ATOM 9482 N N . ALA A 1 1178 ? 31.418 -5.436 8.118 1.00 92.94 1178 ALA A N 1
ATOM 9483 C CA . ALA A 1 1178 ? 30.749 -6.339 7.176 1.00 92.94 1178 ALA A CA 1
ATOM 9484 C C . ALA A 1 1178 ? 31.076 -7.828 7.402 1.00 92.94 1178 ALA A C 1
ATOM 9486 O O . ALA A 1 1178 ? 30.165 -8.607 7.664 1.00 92.94 1178 ALA A O 1
ATOM 9487 N N . HIS A 1 1179 ? 32.358 -8.212 7.437 1.00 91.88 1179 HIS A N 1
ATOM 9488 C CA . HIS A 1 1179 ? 32.779 -9.607 7.656 1.00 91.88 1179 HIS A CA 1
ATOM 9489 C C . HIS A 1 1179 ? 32.292 -10.229 8.983 1.00 91.88 1179 HIS A C 1
ATOM 9491 O O . HIS A 1 1179 ? 32.278 -11.450 9.125 1.00 91.88 1179 HIS A O 1
ATOM 9497 N N . LYS A 1 1180 ? 31.893 -9.419 9.977 1.00 91.50 1180 LYS A N 1
ATOM 9498 C CA . LYS A 1 1180 ? 31.380 -9.908 11.270 1.00 91.50 1180 LYS A CA 1
ATOM 9499 C C . LYS A 1 1180 ? 29.885 -10.240 11.241 1.00 91.50 1180 LYS A C 1
ATOM 9501 O O . LYS A 1 1180 ? 29.409 -10.906 12.163 1.00 91.50 1180 LYS A O 1
ATOM 9506 N N . TYR A 1 1181 ? 29.154 -9.856 10.188 1.00 93.69 1181 TYR A N 1
ATOM 9507 C CA . TYR A 1 1181 ? 27.742 -10.223 10.039 1.00 93.69 1181 TYR A CA 1
ATOM 9508 C C . TYR A 1 1181 ? 27.526 -11.739 9.930 1.00 93.69 1181 TYR A C 1
ATOM 9510 O O . TYR A 1 1181 ? 26.485 -12.201 10.386 1.00 93.69 1181 TYR A O 1
ATOM 9518 N N . ASN A 1 1182 ? 28.516 -12.514 9.459 1.00 89.50 1182 ASN A N 1
ATOM 9519 C CA . ASN A 1 1182 ? 28.482 -13.986 9.392 1.00 89.50 1182 ASN A CA 1
ATOM 9520 C C . ASN A 1 1182 ? 27.871 -14.631 10.652 1.00 89.50 1182 ASN A C 1
ATOM 9522 O O . ASN A 1 1182 ? 26.888 -15.363 10.592 1.00 89.50 1182 ASN A O 1
ATOM 9526 N N . SER A 1 1183 ? 28.419 -14.302 11.826 1.00 88.06 1183 SER A N 1
ATOM 9527 C CA . SER A 1 1183 ? 27.967 -14.850 13.115 1.00 88.06 1183 SER A CA 1
ATOM 9528 C C . SER A 1 1183 ? 26.778 -14.114 13.747 1.00 88.06 1183 SER A C 1
ATOM 9530 O O . SER A 1 1183 ? 26.248 -14.572 14.757 1.00 88.06 1183 SER A O 1
ATOM 9532 N N . TYR A 1 1184 ? 26.369 -12.969 13.195 1.00 92.38 1184 TYR A N 1
ATOM 9533 C CA . TYR A 1 1184 ? 25.187 -12.227 13.642 1.00 92.38 1184 TYR A CA 1
ATOM 9534 C C . TYR A 1 1184 ? 23.925 -12.707 12.916 1.00 92.38 1184 TYR A C 1
ATOM 9536 O O . TYR A 1 1184 ? 22.932 -12.994 13.578 1.00 92.38 1184 TYR A O 1
ATOM 9544 N N . LEU A 1 1185 ? 23.977 -12.866 11.589 1.00 95.44 1185 LEU A N 1
ATOM 9545 C CA . LEU A 1 1185 ? 22.841 -13.302 10.770 1.00 95.44 1185 LEU A CA 1
ATOM 9546 C C . LEU A 1 1185 ? 22.343 -14.684 11.214 1.00 95.44 1185 LEU A C 1
ATOM 9548 O O . LEU A 1 1185 ? 21.151 -14.855 11.462 1.00 95.44 1185 LEU A O 1
ATOM 9552 N N . VAL A 1 1186 ? 23.262 -15.626 11.455 1.00 93.25 1186 VAL A N 1
ATOM 9553 C CA . VAL A 1 1186 ? 22.933 -16.951 12.015 1.00 93.25 1186 VAL A CA 1
ATOM 9554 C C . VAL A 1 1186 ? 22.256 -16.846 13.389 1.00 93.25 1186 VAL A C 1
ATOM 9556 O O . VAL A 1 1186 ? 21.300 -17.567 13.656 1.00 93.25 1186 VAL A O 1
ATOM 9559 N N . LYS A 1 1187 ? 22.674 -15.905 14.250 1.00 90.94 1187 LYS A N 1
ATOM 9560 C CA . LYS A 1 1187 ? 22.024 -15.662 15.555 1.00 90.94 1187 LYS A CA 1
ATOM 9561 C C . LYS A 1 1187 ? 20.632 -15.038 15.443 1.00 90.94 1187 LYS A C 1
ATOM 9563 O O . LYS A 1 1187 ? 19.834 -15.243 16.347 1.00 90.94 1187 LYS A O 1
ATOM 9568 N N . GLN A 1 1188 ? 20.342 -14.293 14.373 1.00 90.69 1188 GLN A N 1
ATOM 9569 C CA . GLN A 1 1188 ? 18.988 -13.792 14.098 1.00 90.69 1188 GLN A CA 1
ATOM 9570 C C . GLN A 1 1188 ? 18.092 -14.846 13.424 1.00 90.69 1188 GLN A C 1
ATOM 9572 O O . GLN A 1 1188 ? 16.908 -14.599 13.236 1.00 90.69 1188 GLN A O 1
ATOM 9577 N N . GLY A 1 1189 ? 18.633 -16.017 13.067 1.00 90.06 1189 GLY A N 1
ATOM 9578 C CA . GLY A 1 1189 ? 17.880 -17.105 12.444 1.00 90.06 1189 GLY A CA 1
ATOM 9579 C C . GLY A 1 1189 ? 17.986 -17.186 10.919 1.00 90.06 1189 GLY A C 1
ATOM 9580 O O . GLY A 1 1189 ? 17.217 -17.936 10.322 1.00 90.06 1189 GLY A O 1
ATOM 9581 N N . PHE A 1 1190 ? 18.921 -16.474 10.280 1.00 94.19 1190 PHE A N 1
ATOM 9582 C CA . PHE A 1 1190 ? 19.285 -16.766 8.887 1.00 94.19 1190 PHE A CA 1
ATOM 9583 C C . PHE A 1 1190 ? 20.046 -18.093 8.793 1.00 94.19 1190 PHE A C 1
ATOM 9585 O O . PHE A 1 1190 ? 20.841 -18.441 9.669 1.00 94.19 1190 PHE A O 1
ATOM 9592 N N . LYS A 1 1191 ? 19.873 -18.794 7.677 1.00 94.25 1191 LYS A N 1
ATOM 9593 C CA . LYS A 1 1191 ? 20.590 -20.028 7.351 1.00 94.25 1191 LYS A CA 1
ATOM 9594 C C . LYS A 1 1191 ? 21.731 -19.732 6.381 1.00 94.25 1191 LYS A C 1
ATOM 9596 O O . LYS A 1 1191 ? 21.528 -19.028 5.396 1.00 94.25 1191 LYS A O 1
ATOM 9601 N N . GLU A 1 1192 ? 22.920 -20.274 6.642 1.00 95.62 1192 GLU A N 1
ATOM 9602 C CA . GLU A 1 1192 ? 24.020 -20.238 5.669 1.00 95.62 1192 GLU A CA 1
ATOM 9603 C C . GLU A 1 1192 ? 23.738 -21.230 4.530 1.00 95.62 1192 GLU A C 1
ATOM 9605 O O . GLU A 1 1192 ? 23.389 -22.385 4.786 1.00 95.62 1192 GLU A O 1
ATOM 9610 N N . ILE A 1 1193 ? 23.879 -20.786 3.279 1.00 93.19 1193 ILE A N 1
ATOM 9611 C CA . ILE A 1 1193 ? 23.610 -21.591 2.082 1.00 93.19 1193 ILE A CA 1
ATOM 9612 C C . ILE A 1 1193 ? 24.752 -21.501 1.064 1.00 93.19 1193 ILE A C 1
ATOM 9614 O O . ILE A 1 1193 ? 25.541 -20.557 1.056 1.00 93.19 1193 ILE A O 1
ATOM 9618 N N . SER A 1 1194 ? 24.817 -22.486 0.167 1.00 88.56 1194 SER A N 1
ATOM 9619 C CA . SER A 1 1194 ? 25.714 -22.488 -0.990 1.00 88.56 1194 SER A CA 1
ATOM 9620 C C . SER A 1 1194 ? 24.874 -22.644 -2.256 1.00 88.56 1194 SER A C 1
ATOM 9622 O O . SER A 1 1194 ? 24.274 -23.692 -2.482 1.00 88.56 1194 SER A O 1
ATOM 9624 N N . THR A 1 1195 ? 24.763 -21.568 -3.033 1.00 80.62 1195 THR A N 1
ATOM 9625 C CA . THR A 1 1195 ? 23.960 -21.502 -4.260 1.00 80.62 1195 THR A CA 1
ATOM 9626 C C . THR A 1 1195 ? 24.498 -20.414 -5.190 1.00 80.62 1195 THR A C 1
ATOM 9628 O O . THR A 1 1195 ? 25.137 -19.467 -4.735 1.00 80.62 1195 THR A O 1
ATOM 9631 N N . THR A 1 1196 ? 24.202 -20.529 -6.482 1.00 75.88 1196 THR A N 1
ATOM 9632 C CA . THR A 1 1196 ? 24.283 -19.426 -7.459 1.00 75.88 1196 THR A CA 1
ATOM 9633 C C . THR A 1 1196 ? 22.898 -18.967 -7.931 1.00 75.88 1196 THR A C 1
ATOM 9635 O O . THR A 1 1196 ? 22.801 -18.060 -8.749 1.00 75.88 1196 THR A O 1
ATOM 9638 N N . ASP A 1 1197 ? 21.840 -19.617 -7.439 1.00 86.31 1197 ASP A N 1
ATOM 9639 C CA . ASP A 1 1197 ? 20.433 -19.281 -7.648 1.00 86.31 1197 ASP A CA 1
ATOM 9640 C C . ASP A 1 1197 ? 19.940 -18.455 -6.447 1.00 86.31 1197 ASP A C 1
ATOM 9642 O O . ASP A 1 1197 ? 19.673 -18.988 -5.358 1.00 86.31 1197 ASP A O 1
ATOM 9646 N N . TYR A 1 1198 ? 19.948 -17.133 -6.631 1.00 90.38 1198 TYR A N 1
ATOM 9647 C CA . TYR A 1 1198 ? 19.730 -16.139 -5.580 1.00 90.38 1198 TYR A CA 1
ATOM 9648 C C . TYR A 1 1198 ? 18.256 -15.740 -5.474 1.00 90.38 1198 TYR A C 1
ATOM 9650 O O . TYR A 1 1198 ? 17.598 -15.458 -6.474 1.00 90.38 1198 TYR A O 1
ATOM 9658 N N . GLN A 1 1199 ? 17.751 -15.660 -4.246 1.00 90.69 1199 GLN A N 1
ATOM 9659 C CA . GLN A 1 1199 ? 16.386 -15.241 -3.931 1.00 90.69 1199 GLN A CA 1
ATOM 9660 C C . GLN A 1 1199 ? 16.391 -13.850 -3.292 1.00 90.69 1199 GLN A C 1
ATOM 9662 O O . GLN A 1 1199 ? 17.376 -13.428 -2.684 1.00 90.69 1199 GLN A O 1
ATOM 9667 N N . ILE A 1 1200 ? 15.305 -13.095 -3.474 1.00 89.75 1200 ILE A N 1
ATOM 9668 C CA . ILE A 1 1200 ? 15.207 -11.720 -2.969 1.00 89.75 1200 ILE A CA 1
ATOM 9669 C C . ILE A 1 1200 ? 15.306 -11.743 -1.437 1.00 89.75 1200 ILE A C 1
ATOM 9671 O O . ILE A 1 1200 ? 14.566 -12.468 -0.776 1.00 89.75 1200 ILE A O 1
ATOM 9675 N N . GLY A 1 1201 ? 16.236 -10.963 -0.883 1.00 91.56 1201 GLY A N 1
ATOM 9676 C CA . GLY A 1 1201 ? 16.584 -10.997 0.539 1.00 91.56 1201 GLY A CA 1
ATOM 9677 C C . GLY A 1 1201 ? 17.811 -11.848 0.893 1.00 91.56 1201 GLY A C 1
ATOM 9678 O O . GLY A 1 1201 ? 18.254 -11.781 2.038 1.00 91.56 1201 GLY A O 1
ATOM 9679 N N . ASP A 1 1202 ? 18.407 -12.593 -0.049 1.00 94.88 1202 ASP A N 1
ATOM 9680 C CA . ASP A 1 1202 ? 19.691 -13.276 0.176 1.00 94.88 1202 ASP A CA 1
ATOM 9681 C C . ASP A 1 1202 ? 20.802 -12.265 0.484 1.00 94.88 1202 ASP A C 1
ATOM 9683 O O . ASP A 1 1202 ? 20.997 -11.294 -0.252 1.00 94.88 1202 ASP A O 1
ATOM 9687 N N . ILE A 1 1203 ? 21.574 -12.515 1.542 1.00 96.94 1203 ILE A N 1
ATOM 9688 C CA . ILE A 1 1203 ? 22.660 -11.641 1.995 1.00 96.94 1203 ILE A CA 1
ATOM 9689 C C . ILE A 1 1203 ? 24.005 -12.304 1.722 1.00 96.94 1203 ILE A C 1
ATOM 9691 O O . ILE A 1 1203 ? 24.306 -13.361 2.270 1.00 96.94 1203 ILE A O 1
ATOM 9695 N N . VAL A 1 1204 ? 24.852 -11.647 0.931 1.00 96.94 1204 VAL A N 1
ATOM 9696 C CA . VAL A 1 1204 ? 26.260 -12.023 0.760 1.00 96.94 1204 VAL A CA 1
ATOM 9697 C C . VAL A 1 1204 ? 27.108 -11.228 1.739 1.00 96.94 1204 VAL A C 1
ATOM 9699 O O . VAL A 1 1204 ? 27.063 -9.996 1.746 1.00 96.94 1204 VAL A O 1
ATOM 9702 N N . VAL A 1 1205 ? 27.929 -11.933 2.515 1.00 97.31 1205 VAL A N 1
ATOM 9703 C CA . VAL A 1 1205 ? 28.994 -11.352 3.337 1.00 97.31 1205 VAL A CA 1
ATOM 9704 C C . VAL A 1 1205 ? 30.340 -11.818 2.791 1.00 97.31 1205 VAL A C 1
ATOM 9706 O O . VAL A 1 1205 ? 30.605 -13.014 2.706 1.00 97.31 1205 VAL A O 1
ATOM 9709 N N . VAL A 1 1206 ? 31.190 -10.862 2.430 1.00 95.75 1206 VAL A N 1
ATOM 9710 C CA . VAL A 1 1206 ? 32.539 -11.061 1.892 1.00 95.75 1206 VAL A CA 1
ATOM 9711 C C . VAL A 1 1206 ? 33.565 -10.830 3.000 1.00 95.75 1206 VAL A C 1
ATOM 9713 O O . VAL A 1 1206 ? 33.472 -9.849 3.745 1.00 95.75 1206 VAL A O 1
ATOM 9716 N N . GLU A 1 1207 ? 34.554 -11.714 3.104 1.00 93.38 1207 GLU A N 1
ATOM 9717 C CA . GLU A 1 1207 ? 35.608 -11.636 4.118 1.00 93.38 1207 GLU A CA 1
ATOM 9718 C C . GLU A 1 1207 ? 36.577 -10.460 3.881 1.00 93.38 1207 GLU A C 1
ATOM 9720 O O . GLU A 1 1207 ? 36.636 -9.856 2.807 1.00 93.38 1207 GLU A O 1
ATOM 9725 N N . ALA A 1 1208 ? 37.345 -10.106 4.914 1.00 92.88 1208 ALA A N 1
ATOM 9726 C CA . ALA A 1 1208 ? 38.380 -9.083 4.809 1.00 92.88 1208 ALA A CA 1
ATOM 9727 C C . ALA A 1 1208 ? 39.586 -9.606 4.006 1.00 92.88 1208 ALA A C 1
ATOM 9729 O O . ALA A 1 1208 ? 40.083 -10.699 4.268 1.00 92.88 1208 ALA A O 1
ATOM 9730 N N . PHE A 1 1209 ? 40.087 -8.818 3.052 1.00 93.12 1209 PHE A N 1
ATOM 9731 C CA . PHE A 1 1209 ? 41.179 -9.228 2.158 1.00 93.12 1209 PHE A CA 1
ATOM 9732 C C . PHE A 1 1209 ? 42.102 -8.060 1.784 1.00 93.12 1209 PHE A C 1
ATOM 9734 O O . PHE A 1 1209 ? 41.836 -6.895 2.089 1.00 93.12 1209 PHE A O 1
ATOM 9741 N N . LYS A 1 1210 ? 43.203 -8.371 1.094 1.00 90.31 1210 LYS A N 1
ATOM 9742 C CA . LYS A 1 1210 ? 44.165 -7.399 0.562 1.00 90.31 1210 LYS A CA 1
ATOM 9743 C C . LYS A 1 1210 ? 44.415 -7.687 -0.916 1.00 90.31 1210 LYS A C 1
ATOM 9745 O O . LYS A 1 1210 ? 44.614 -8.839 -1.288 1.00 90.31 1210 LYS A O 1
ATOM 9750 N N . TRP A 1 1211 ? 44.443 -6.648 -1.748 1.00 85.12 1211 TRP A N 1
ATOM 9751 C CA . TRP A 1 1211 ? 44.721 -6.758 -3.180 1.00 85.12 1211 TRP A CA 1
ATOM 9752 C C . TRP A 1 1211 ? 45.764 -5.721 -3.607 1.00 85.12 1211 TRP A C 1
ATOM 9754 O O . TRP A 1 1211 ? 45.523 -4.513 -3.588 1.00 85.12 1211 TRP A O 1
ATOM 9764 N N . GLY A 1 1212 ? 46.963 -6.191 -3.961 1.00 86.81 1212 GLY A N 1
ATOM 9765 C CA . GLY A 1 1212 ? 48.108 -5.326 -4.250 1.00 86.81 1212 GLY A CA 1
ATOM 9766 C C . GLY A 1 1212 ? 48.436 -4.394 -3.075 1.00 86.81 1212 GLY A C 1
ATOM 9767 O O . GLY A 1 1212 ? 48.800 -4.849 -1.988 1.00 86.81 1212 GLY A O 1
ATOM 9768 N N . LYS A 1 1213 ? 48.307 -3.079 -3.299 1.00 81.62 1213 LYS A N 1
ATOM 9769 C CA . LYS A 1 1213 ? 48.484 -2.048 -2.260 1.00 81.62 1213 LYS A CA 1
ATOM 9770 C C . LYS A 1 1213 ? 47.189 -1.705 -1.502 1.00 81.62 1213 LYS A C 1
ATOM 9772 O O . LYS A 1 1213 ? 47.283 -1.081 -0.450 1.00 81.62 1213 LYS A O 1
ATOM 9777 N N . THR A 1 1214 ? 46.011 -2.111 -1.982 1.00 80.38 1214 THR A N 1
ATOM 9778 C CA . THR A 1 1214 ? 44.727 -1.836 -1.317 1.00 80.38 1214 THR A CA 1
ATOM 9779 C C . THR A 1 1214 ? 44.442 -2.877 -0.235 1.00 80.38 1214 THR A C 1
ATOM 9781 O O . THR A 1 1214 ? 44.613 -4.075 -0.457 1.00 80.38 1214 THR A O 1
ATOM 9784 N N . SER A 1 1215 ? 43.963 -2.432 0.927 1.00 86.44 1215 SER A N 1
ATOM 9785 C CA . SER A 1 1215 ? 43.450 -3.296 1.995 1.00 86.44 1215 SER A CA 1
ATOM 9786 C C . SER A 1 1215 ? 41.951 -3.063 2.170 1.00 86.44 1215 SER A C 1
ATOM 9788 O O . SER A 1 1215 ? 41.513 -1.913 2.198 1.00 86.44 1215 SER A O 1
ATOM 9790 N N . HIS A 1 1216 ? 41.180 -4.140 2.320 1.00 89.94 1216 HIS A N 1
ATOM 9791 C CA . HIS A 1 1216 ? 39.735 -4.128 2.564 1.00 89.94 1216 HIS A CA 1
ATOM 9792 C C . HIS A 1 1216 ? 39.445 -4.781 3.934 1.00 89.94 1216 HIS A C 1
ATOM 9794 O O . HIS A 1 1216 ? 38.834 -5.849 3.995 1.00 89.94 1216 HIS A O 1
ATOM 9800 N N . PRO A 1 1217 ? 39.902 -4.180 5.058 1.00 90.62 1217 PRO A N 1
ATOM 9801 C CA . PRO A 1 1217 ? 39.936 -4.822 6.382 1.00 90.62 1217 PRO A CA 1
ATOM 9802 C C . PRO A 1 1217 ? 38.552 -5.063 7.002 1.00 90.62 1217 PRO A C 1
ATOM 9804 O O . PRO A 1 1217 ? 38.424 -5.778 7.994 1.00 90.62 1217 PRO A O 1
ATOM 9807 N N . TYR A 1 1218 ? 37.505 -4.460 6.438 1.00 91.00 1218 TYR A N 1
ATOM 9808 C CA . TYR A 1 1218 ? 36.136 -4.602 6.924 1.00 91.00 1218 TYR A CA 1
ATOM 9809 C C . TYR A 1 1218 ? 35.333 -5.662 6.164 1.00 91.00 1218 TYR A C 1
ATOM 9811 O O . TYR A 1 1218 ? 34.310 -6.096 6.692 1.00 91.00 1218 TYR A O 1
ATOM 9819 N N . GLY A 1 1219 ? 35.822 -6.155 5.020 1.00 93.38 1219 GLY A N 1
ATOM 9820 C CA . GLY A 1 1219 ? 35.037 -6.977 4.094 1.00 93.38 1219 GLY A CA 1
ATOM 9821 C C . GLY A 1 1219 ? 33.943 -6.164 3.391 1.00 93.38 1219 GLY A C 1
ATOM 9822 O O . GLY A 1 1219 ? 33.968 -4.932 3.413 1.00 93.38 1219 GLY A O 1
ATOM 9823 N N . HIS A 1 1220 ? 32.955 -6.848 2.813 1.00 95.75 1220 HIS A N 1
ATOM 9824 C CA . HIS A 1 1220 ? 31.774 -6.225 2.193 1.00 95.75 1220 HIS A CA 1
ATOM 9825 C C . HIS A 1 1220 ? 30.497 -6.996 2.532 1.00 95.75 1220 HIS A C 1
ATOM 9827 O O . HIS A 1 1220 ? 30.558 -8.177 2.861 1.00 95.75 1220 HIS A O 1
ATOM 9833 N N . ILE A 1 1221 ? 29.340 -6.337 2.485 1.00 97.06 1221 ILE A N 1
ATOM 9834 C CA . ILE A 1 1221 ? 28.033 -6.970 2.690 1.00 97.06 1221 ILE A CA 1
ATOM 9835 C C . ILE A 1 1221 ? 26.991 -6.338 1.771 1.00 97.06 1221 ILE A C 1
ATOM 9837 O O . ILE A 1 1221 ? 26.956 -5.121 1.595 1.00 97.06 1221 ILE A O 1
ATOM 9841 N N . GLN A 1 1222 ? 26.149 -7.176 1.180 1.00 96.88 1222 GLN A N 1
ATOM 9842 C CA . GLN A 1 1222 ? 25.138 -6.784 0.205 1.00 96.88 1222 GLN A CA 1
ATOM 9843 C C . GLN A 1 1222 ? 23.957 -7.746 0.218 1.00 96.88 1222 GLN A C 1
ATOM 9845 O O . GLN A 1 1222 ? 24.092 -8.887 0.655 1.00 96.88 1222 GLN A O 1
ATOM 9850 N N . MET A 1 1223 ? 22.825 -7.295 -0.310 1.00 96.75 1223 MET A N 1
ATOM 9851 C CA . MET A 1 1223 ? 21.598 -8.079 -0.415 1.00 96.75 1223 MET A CA 1
ATOM 9852 C C . MET A 1 1223 ? 21.133 -8.173 -1.868 1.00 96.75 1223 MET A C 1
ATOM 9854 O O . MET A 1 1223 ? 21.310 -7.222 -2.636 1.00 96.75 1223 MET A O 1
ATOM 9858 N N . TYR A 1 1224 ? 20.550 -9.309 -2.242 1.00 95.00 1224 TYR A N 1
ATOM 9859 C CA . TYR A 1 1224 ? 19.941 -9.514 -3.551 1.00 95.00 1224 TYR A CA 1
ATOM 9860 C C . TYR A 1 1224 ? 18.527 -8.925 -3.584 1.00 95.00 1224 TYR A C 1
ATOM 9862 O O . TYR A 1 1224 ? 17.722 -9.184 -2.688 1.00 95.00 1224 TYR A O 1
ATOM 9870 N N . ALA A 1 1225 ? 18.222 -8.134 -4.614 1.00 88.56 1225 ALA A N 1
ATOM 9871 C CA . ALA A 1 1225 ? 16.998 -7.333 -4.695 1.00 88.56 1225 ALA A CA 1
ATOM 9872 C C . ALA A 1 1225 ? 16.063 -7.706 -5.865 1.00 88.56 1225 ALA A C 1
ATOM 9874 O O . ALA A 1 1225 ? 15.114 -6.967 -6.128 1.00 88.56 1225 ALA A O 1
ATOM 9875 N N . GLY A 1 1226 ? 16.327 -8.833 -6.539 1.00 84.69 1226 GLY A N 1
ATOM 9876 C CA . GLY A 1 1226 ? 15.691 -9.225 -7.806 1.00 84.69 1226 GLY A CA 1
ATOM 9877 C C . GLY A 1 1226 ? 16.522 -8.803 -9.024 1.00 84.69 1226 GLY A C 1
ATOM 9878 O O . GLY A 1 1226 ? 17.540 -8.137 -8.868 1.00 84.69 1226 GLY A O 1
ATOM 9879 N N . ASP A 1 1227 ? 16.116 -9.210 -10.229 1.00 79.88 1227 ASP A N 1
ATOM 9880 C CA . ASP A 1 1227 ? 16.629 -8.721 -11.526 1.00 79.88 1227 ASP A CA 1
ATOM 9881 C C . ASP A 1 1227 ? 18.166 -8.667 -11.696 1.00 79.88 1227 ASP A C 1
ATOM 9883 O O . ASP A 1 1227 ? 18.708 -7.762 -12.330 1.00 79.88 1227 ASP A O 1
ATOM 9887 N N . ASN A 1 1228 ? 18.898 -9.633 -11.123 1.00 80.56 1228 ASN A N 1
ATOM 9888 C CA . ASN A 1 1228 ? 20.369 -9.652 -11.027 1.00 80.56 1228 ASN A CA 1
ATOM 9889 C C . ASN A 1 1228 ? 20.999 -8.471 -10.244 1.00 80.56 1228 ASN A C 1
ATOM 9891 O O . ASN A 1 1228 ? 22.225 -8.329 -10.208 1.00 80.56 1228 ASN A O 1
ATOM 9895 N N . GLN A 1 1229 ? 20.190 -7.649 -9.573 1.00 89.88 1229 GLN A N 1
ATOM 9896 C CA . GLN A 1 1229 ? 20.605 -6.463 -8.835 1.00 89.88 1229 GLN A CA 1
ATOM 9897 C C . GLN A 1 1229 ? 21.015 -6.801 -7.393 1.00 89.88 1229 GLN A C 1
ATOM 9899 O O . GLN A 1 1229 ? 20.197 -7.163 -6.545 1.00 89.88 1229 GLN A O 1
ATOM 9904 N N . TRP A 1 1230 ? 22.293 -6.579 -7.088 1.00 94.25 1230 TRP A N 1
ATOM 9905 C CA . TRP A 1 1230 ? 22.820 -6.540 -5.720 1.00 94.25 1230 TRP A CA 1
ATOM 9906 C C . TRP A 1 1230 ? 22.852 -5.098 -5.197 1.00 94.25 1230 TRP A C 1
ATOM 9908 O O . TRP A 1 1230 ? 23.154 -4.178 -5.960 1.00 94.25 1230 TRP A O 1
ATOM 9918 N N . ILE A 1 1231 ? 22.544 -4.891 -3.912 1.00 94.69 1231 ILE A N 1
ATOM 9919 C CA . ILE A 1 1231 ? 22.481 -3.558 -3.281 1.00 94.69 1231 ILE A CA 1
ATOM 9920 C C . ILE A 1 1231 ? 23.217 -3.561 -1.928 1.00 94.69 1231 ILE A C 1
ATOM 9922 O O . ILE A 1 1231 ? 23.151 -4.537 -1.177 1.00 94.69 1231 ILE A O 1
ATOM 9926 N N . SER A 1 1232 ? 23.928 -2.478 -1.611 1.00 94.56 1232 SER A N 1
ATOM 9927 C CA . SER A 1 1232 ? 24.486 -2.168 -0.285 1.00 94.56 1232 SER A CA 1
ATOM 9928 C C . SER A 1 1232 ? 24.173 -0.711 0.116 1.00 94.56 1232 SER A C 1
ATOM 9930 O O . SER A 1 1232 ? 23.022 -0.291 0.130 1.00 94.56 1232 SER A O 1
ATOM 9932 N N . ASP A 1 1233 ? 25.188 0.090 0.435 1.00 91.19 1233 ASP A N 1
ATOM 9933 C CA . ASP A 1 1233 ? 25.169 1.557 0.439 1.00 91.19 1233 ASP A CA 1
ATOM 9934 C C . ASP A 1 1233 ? 25.065 2.183 -0.973 1.00 91.19 1233 ASP A C 1
ATOM 9936 O O . ASP A 1 1233 ? 24.873 3.397 -1.095 1.00 91.19 1233 ASP A O 1
ATOM 9940 N N . PHE A 1 1234 ? 25.147 1.364 -2.028 1.00 93.44 1234 PHE A N 1
ATOM 9941 C CA . PHE A 1 1234 ? 24.942 1.724 -3.435 1.00 93.44 1234 PHE A CA 1
ATOM 9942 C C . PHE A 1 1234 ? 24.253 0.584 -4.216 1.00 93.44 1234 PHE A C 1
ATOM 9944 O O . PHE A 1 1234 ? 23.946 -0.454 -3.635 1.00 93.44 1234 PHE A O 1
ATOM 9951 N N . PHE A 1 1235 ? 23.966 0.783 -5.506 1.00 91.19 1235 PHE A N 1
ATOM 9952 C CA . PHE A 1 1235 ? 23.539 -0.267 -6.444 1.00 91.19 1235 PHE A CA 1
ATOM 9953 C C . PHE A 1 1235 ? 24.764 -0.843 -7.177 1.00 91.19 1235 PHE A C 1
ATOM 9955 O O . PHE A 1 1235 ? 25.461 -0.113 -7.886 1.00 91.19 1235 PHE A O 1
ATOM 9962 N N . GLN A 1 1236 ? 25.039 -2.142 -7.039 1.00 89.44 1236 GLN A N 1
ATOM 9963 C CA . GLN A 1 1236 ? 26.178 -2.787 -7.702 1.00 89.44 1236 GLN A CA 1
ATOM 9964 C C . GLN A 1 1236 ? 25.909 -3.037 -9.197 1.00 89.44 1236 GLN A C 1
ATOM 9966 O O . GLN A 1 1236 ? 24.766 -3.108 -9.641 1.00 89.44 1236 GLN A O 1
ATOM 9971 N N . THR A 1 1237 ? 26.982 -3.194 -9.980 1.00 86.31 1237 THR A N 1
ATOM 9972 C CA . THR A 1 1237 ? 26.914 -3.497 -11.429 1.00 86.31 1237 THR A CA 1
ATOM 9973 C C . THR A 1 1237 ? 27.002 -4.991 -11.751 1.00 86.31 1237 THR A C 1
ATOM 9975 O O . THR A 1 1237 ? 26.657 -5.400 -12.855 1.00 86.31 1237 THR A O 1
ATOM 9978 N N . ASP A 1 1238 ? 27.466 -5.795 -10.797 1.00 87.88 1238 ASP A N 1
ATOM 9979 C CA . ASP A 1 1238 ? 27.534 -7.255 -10.833 1.00 87.88 1238 ASP A CA 1
ATOM 9980 C C . ASP A 1 1238 ? 27.626 -7.782 -9.385 1.00 87.88 1238 ASP A C 1
ATOM 9982 O O . ASP A 1 1238 ? 27.496 -7.011 -8.432 1.00 87.88 1238 ASP A O 1
ATOM 9986 N N . PHE A 1 1239 ? 27.849 -9.086 -9.202 1.00 90.75 1239 PHE A N 1
ATOM 9987 C CA . PHE A 1 1239 ? 27.994 -9.711 -7.879 1.00 90.75 1239 PHE A CA 1
ATOM 9988 C C . PHE A 1 1239 ? 29.125 -9.102 -7.025 1.00 90.75 1239 PHE A C 1
ATOM 9990 O O . PHE A 1 1239 ? 29.049 -9.127 -5.799 1.00 90.75 1239 PHE A O 1
ATOM 9997 N N . TRP A 1 1240 ? 30.181 -8.553 -7.630 1.00 91.69 1240 TRP A N 1
ATOM 9998 C CA . TRP A 1 1240 ? 31.346 -8.052 -6.906 1.00 91.69 1240 TRP A CA 1
ATOM 9999 C C . TRP A 1 1240 ? 31.321 -6.527 -6.761 1.00 91.69 1240 TRP A C 1
ATOM 10001 O O . TRP A 1 1240 ? 31.334 -5.781 -7.739 1.00 91.69 1240 TRP A O 1
ATOM 10011 N N . ALA A 1 1241 ? 31.431 -6.050 -5.519 1.00 85.44 1241 ALA A N 1
ATOM 10012 C CA . ALA A 1 1241 ? 31.363 -4.634 -5.136 1.00 85.44 1241 ALA A CA 1
ATOM 10013 C C . ALA A 1 1241 ? 32.404 -3.687 -5.779 1.00 85.44 1241 ALA A C 1
ATOM 10015 O O . ALA A 1 1241 ? 32.357 -2.476 -5.568 1.00 85.44 1241 ALA A O 1
ATOM 10016 N N . GLY A 1 1242 ? 33.367 -4.197 -6.550 1.00 86.75 1242 GLY A N 1
ATOM 10017 C CA . GLY A 1 1242 ? 34.307 -3.357 -7.283 1.00 86.75 1242 GLY A CA 1
ATOM 10018 C C . GLY A 1 1242 ? 35.412 -4.121 -8.005 1.00 86.75 1242 GLY A C 1
ATOM 10019 O O . GLY A 1 1242 ? 35.541 -5.341 -7.913 1.00 86.75 1242 GLY A O 1
ATOM 10020 N N . GLY A 1 1243 ? 36.261 -3.371 -8.711 1.00 87.44 1243 GLY A N 1
ATOM 10021 C CA . GLY A 1 1243 ? 37.349 -3.928 -9.522 1.00 87.44 1243 GLY A CA 1
ATOM 10022 C C . GLY A 1 1243 ? 38.422 -4.695 -8.738 1.00 87.44 1243 GLY A C 1
ATOM 10023 O O . GLY A 1 1243 ? 39.057 -5.567 -9.321 1.00 87.44 1243 GLY A O 1
ATOM 10024 N N . ASP A 1 1244 ? 38.611 -4.407 -7.446 1.00 89.50 1244 ASP A N 1
ATOM 10025 C CA . ASP A 1 1244 ? 39.496 -5.187 -6.566 1.00 89.50 1244 ASP A CA 1
ATOM 10026 C C . ASP A 1 1244 ? 38.850 -6.530 -6.194 1.00 89.50 1244 ASP A C 1
ATOM 10028 O O . ASP A 1 1244 ? 39.485 -7.574 -6.315 1.00 89.50 1244 ASP A O 1
ATOM 10032 N N . TYR A 1 1245 ? 37.562 -6.514 -5.828 1.00 91.12 1245 TYR A N 1
ATOM 10033 C CA . TYR A 1 1245 ? 36.777 -7.703 -5.480 1.00 91.12 1245 TYR A CA 1
ATOM 10034 C C . TYR A 1 1245 ? 36.736 -8.704 -6.645 1.00 91.12 1245 TYR A C 1
ATOM 10036 O O . TYR A 1 1245 ? 37.054 -9.874 -6.455 1.00 91.12 1245 TYR A O 1
ATOM 10044 N N . ARG A 1 1246 ? 36.476 -8.235 -7.877 1.00 91.31 1246 ARG A N 1
ATOM 10045 C CA . ARG A 1 1246 ? 36.505 -9.082 -9.089 1.00 91.31 1246 ARG A CA 1
ATOM 10046 C C . ARG A 1 1246 ? 37.861 -9.725 -9.390 1.00 91.31 1246 ARG A C 1
ATOM 10048 O O . ARG A 1 1246 ? 37.897 -10.724 -10.098 1.00 91.31 1246 ARG A O 1
ATOM 10055 N N . LYS A 1 1247 ? 38.969 -9.121 -8.947 1.00 89.44 1247 LYS A N 1
ATOM 10056 C CA . LYS A 1 1247 ? 40.334 -9.588 -9.255 1.00 89.44 1247 LYS A CA 1
ATOM 10057 C C . LYS A 1 1247 ? 40.919 -10.478 -8.165 1.00 89.44 1247 LYS A C 1
ATOM 10059 O O . LYS A 1 1247 ? 41.674 -11.387 -8.480 1.00 89.44 1247 LYS A O 1
ATOM 10064 N N . ALA A 1 1248 ? 40.586 -10.194 -6.909 1.00 87.94 1248 ALA A N 1
ATOM 10065 C CA . ALA A 1 1248 ? 41.016 -10.983 -5.763 1.00 87.94 1248 ALA A CA 1
ATOM 10066 C C . ALA A 1 1248 ? 40.100 -12.185 -5.484 1.00 87.94 1248 ALA A C 1
ATOM 10068 O O . ALA A 1 1248 ? 40.531 -13.103 -4.792 1.00 87.94 1248 ALA A O 1
ATOM 10069 N N . THR A 1 1249 ? 38.850 -12.149 -5.971 1.00 91.06 1249 THR A N 1
ATOM 10070 C CA . THR A 1 1249 ? 37.794 -13.151 -5.723 1.00 91.06 1249 THR A CA 1
ATOM 10071 C C . THR A 1 1249 ? 37.775 -13.647 -4.268 1.00 91.06 1249 THR A C 1
ATOM 10073 O O . THR A 1 1249 ? 37.939 -14.844 -4.028 1.00 91.06 1249 THR A O 1
ATOM 10076 N N . PRO A 1 1250 ? 37.660 -12.734 -3.281 1.00 92.25 1250 PRO A N 1
ATOM 10077 C CA . PRO A 1 1250 ? 37.742 -13.082 -1.866 1.00 92.25 1250 PRO A CA 1
ATOM 10078 C C . PRO A 1 1250 ? 36.610 -14.022 -1.439 1.00 92.25 1250 PRO A C 1
ATOM 10080 O O . PRO A 1 1250 ? 35.509 -13.979 -1.992 1.00 92.25 1250 PRO A O 1
ATOM 10083 N N . ASN A 1 1251 ? 36.881 -14.825 -0.407 1.00 92.38 1251 ASN A N 1
ATOM 10084 C CA . ASN A 1 1251 ? 35.896 -15.684 0.245 1.00 92.38 1251 ASN A CA 1
ATOM 10085 C C . ASN A 1 1251 ? 34.620 -14.914 0.612 1.00 92.38 1251 ASN A C 1
ATOM 10087 O O . ASN A 1 1251 ? 34.673 -13.769 1.072 1.00 92.38 1251 ASN A O 1
ATOM 10091 N N . TYR A 1 1252 ? 33.478 -15.582 0.485 1.00 94.94 1252 TYR A N 1
ATOM 10092 C CA . TYR A 1 1252 ? 32.186 -15.065 0.911 1.00 94.94 1252 TYR A CA 1
ATOM 10093 C C . TYR A 1 1252 ? 31.271 -16.194 1.393 1.00 94.94 1252 TYR A C 1
ATOM 10095 O O . TYR A 1 1252 ? 31.498 -17.368 1.099 1.00 94.94 1252 TYR A O 1
ATOM 10103 N N . LYS A 1 1253 ? 30.219 -15.821 2.122 1.00 96.56 1253 LYS A N 1
ATOM 10104 C CA . LYS A 1 1253 ? 29.124 -16.693 2.570 1.00 96.56 1253 LYS A CA 1
ATOM 10105 C C . LYS A 1 1253 ? 27.785 -16.059 2.188 1.00 96.56 1253 LYS A C 1
ATOM 10107 O O . LYS A 1 1253 ? 27.681 -14.832 2.143 1.00 96.56 1253 LYS A O 1
ATOM 10112 N N . ILE A 1 1254 ? 26.786 -16.890 1.890 1.00 96.62 1254 ILE A N 1
ATOM 10113 C CA . ILE A 1 1254 ? 25.423 -16.465 1.539 1.00 96.62 1254 ILE A CA 1
ATOM 10114 C C . ILE A 1 1254 ? 24.485 -16.863 2.681 1.00 96.62 1254 ILE A C 1
ATOM 10116 O O . ILE A 1 1254 ? 24.574 -17.978 3.196 1.00 96.62 1254 ILE A O 1
ATOM 10120 N N . TYR A 1 1255 ? 23.576 -15.966 3.050 1.00 96.25 1255 TYR A N 1
ATOM 10121 C CA . TYR A 1 1255 ? 22.604 -16.149 4.121 1.00 96.25 1255 TYR A CA 1
ATOM 10122 C C . TYR A 1 1255 ? 21.183 -15.913 3.613 1.00 96.25 1255 TYR A C 1
ATOM 10124 O O . TYR A 1 1255 ? 20.912 -14.860 3.039 1.00 96.25 1255 TYR A O 1
ATOM 10132 N N . ARG A 1 1256 ? 20.277 -16.862 3.867 1.00 94.12 1256 ARG A N 1
ATOM 10133 C CA . ARG A 1 1256 ? 18.863 -16.810 3.461 1.00 94.12 1256 ARG A CA 1
ATOM 10134 C C . ARG A 1 1256 ? 17.930 -16.803 4.669 1.00 94.12 1256 ARG A C 1
ATOM 10136 O O . ARG A 1 1256 ? 18.245 -17.387 5.710 1.00 94.12 1256 ARG A O 1
ATOM 10143 N N . TRP A 1 1257 ? 16.790 -16.131 4.524 1.00 91.25 1257 TRP A N 1
ATOM 10144 C CA . TRP A 1 1257 ? 15.700 -16.145 5.498 1.00 91.25 1257 TRP A CA 1
ATOM 10145 C C . TRP A 1 1257 ? 14.706 -17.267 5.163 1.00 91.25 1257 TRP A C 1
ATOM 10147 O O . TRP A 1 1257 ? 13.791 -17.083 4.363 1.00 91.25 1257 TRP A O 1
ATOM 10157 N N . GLU A 1 1258 ? 14.927 -18.440 5.762 1.00 78.94 1258 GLU A N 1
ATOM 10158 C CA . GLU A 1 1258 ? 14.076 -19.643 5.691 1.00 78.94 1258 GLU A CA 1
ATOM 10159 C C . GLU A 1 1258 ? 14.027 -20.371 7.040 1.00 78.94 1258 GLU A C 1
ATOM 10161 O O . GLU A 1 1258 ? 14.966 -20.179 7.852 1.00 78.94 1258 GLU A O 1
#

pLDDT: mean 79.8, std 17.21, range [23.05, 97.88]